Protein AF-0000000083316423 (afdb_homodimer)

Structure (mmCIF, N/CA/C/O backbone):
data_AF-0000000083316423-model_v1
#
loop_
_entity.id
_entity.type
_entity.pdbx_description
1 polymer 'Methyl-accepting chemotaxis protein'
#
loop_
_atom_site.group_PDB
_atom_site.id
_atom_site.type_symbol
_atom_site.label_atom_id
_atom_site.label_alt_id
_atom_site.label_comp_id
_atom_site.label_asym_id
_atom_site.label_entity_id
_atom_site.label_seq_id
_atom_site.pdbx_PDB_ins_code
_atom_site.Cartn_x
_atom_site.Cartn_y
_atom_site.Cartn_z
_atom_site.occupancy
_atom_site.B_iso_or_equiv
_atom_site.auth_seq_id
_atom_site.auth_comp_id
_atom_site.auth_asym_id
_atom_site.auth_atom_id
_atom_site.pdbx_PDB_model_num
ATOM 1 N N . MET A 1 1 ? 21.469 44.406 42.125 1 26.31 1 MET A N 1
ATOM 2 C CA . MET A 1 1 ? 20.078 44 41.906 1 26.31 1 MET A CA 1
ATOM 3 C C . MET A 1 1 ? 19.125 45.094 42.344 1 26.31 1 MET A C 1
ATOM 5 O O . MET A 1 1 ? 18.484 44.969 43.406 1 26.31 1 MET A O 1
ATOM 9 N N . ARG A 1 2 ? 19.672 46.219 42.344 1 39.19 2 ARG A N 1
ATOM 10 C CA . ARG A 1 2 ? 19.219 47.594 42.531 1 39.19 2 ARG A CA 1
ATOM 11 C C . ARG A 1 2 ? 17.906 47.844 41.781 1 39.19 2 ARG A C 1
ATOM 13 O O . ARG A 1 2 ? 17.859 47.781 40.562 1 39.19 2 ARG A O 1
ATOM 20 N N . GLN A 1 3 ? 17 47.219 42.5 1 39.22 3 GLN A N 1
ATOM 21 C CA . GLN A 1 3 ? 15.578 47.125 42.156 1 39.22 3 GLN A CA 1
ATOM 22 C C . GLN A 1 3 ? 15.031 48.469 41.719 1 39.22 3 GLN A C 1
ATOM 24 O O . GLN A 1 3 ? 14.664 49.312 42.531 1 39.22 3 GLN A O 1
ATOM 29 N N . ARG A 1 4 ? 15.57 49.125 40.906 1 45.22 4 ARG A N 1
ATOM 30 C CA . ARG A 1 4 ? 15.273 50.375 40.188 1 45.22 4 ARG A CA 1
ATOM 31 C C . ARG A 1 4 ? 13.82 50.406 39.719 1 45.22 4 ARG A C 1
ATOM 33 O O . ARG A 1 4 ? 13.352 49.469 39.062 1 45.22 4 ARG A O 1
ATOM 40 N N . LEU A 1 5 ? 12.68 50.812 40.594 1 48.25 5 LEU A N 1
ATOM 41 C CA . LEU A 1 5 ? 11.289 51.094 40.281 1 48.25 5 LEU A CA 1
ATOM 42 C C . LEU A 1 5 ? 11.125 51.312 38.781 1 48.25 5 LEU A C 1
ATOM 44 O O . LEU A 1 5 ? 11.375 52.406 38.281 1 48.25 5 LEU A O 1
ATOM 48 N N . ARG A 1 6 ? 11.469 50.406 37.875 1 65.06 6 ARG A N 1
ATOM 49 C CA . ARG A 1 6 ? 11.672 50.375 36.406 1 65.06 6 ARG A CA 1
ATOM 50 C C . ARG A 1 6 ? 10.391 50.719 35.656 1 65.06 6 ARG A C 1
ATOM 52 O O . ARG A 1 6 ? 9.391 50.031 35.75 1 65.06 6 ARG A O 1
ATOM 59 N N . PHE A 1 7 ? 10.062 52.062 35.5 1 79.31 7 PHE A N 1
ATOM 60 C CA . PHE A 1 7 ? 8.984 52.719 34.781 1 79.31 7 PHE A CA 1
ATOM 61 C C . PHE A 1 7 ? 8.359 51.781 33.781 1 79.31 7 PHE A C 1
ATOM 63 O O . PHE A 1 7 ? 7.141 51.781 33.594 1 79.31 7 PHE A O 1
ATOM 70 N N . ASN A 1 8 ? 9.078 50.875 33.438 1 78.62 8 ASN A N 1
ATOM 71 C CA . ASN A 1 8 ? 8.625 50 32.375 1 78.62 8 ASN A CA 1
ATOM 72 C C . ASN A 1 8 ? 7.801 48.844 32.906 1 78.62 8 ASN A C 1
ATOM 74 O O . ASN A 1 8 ? 7.105 48.156 32.156 1 78.62 8 ASN A O 1
ATOM 78 N N . ASN A 1 9 ? 7.746 48.656 34.188 1 81.75 9 ASN A N 1
ATOM 79 C CA . ASN A 1 9 ? 6.969 47.562 34.781 1 81.75 9 ASN A CA 1
ATOM 80 C C . ASN A 1 9 ? 5.637 48.094 35.344 1 81.75 9 ASN A C 1
ATOM 82 O O . ASN A 1 9 ? 4.793 47.281 35.75 1 81.75 9 ASN A O 1
ATOM 86 N N . LEU A 1 10 ? 5.453 49.312 35.188 1 84.44 10 LEU A N 1
ATOM 87 C CA . LEU A 1 10 ? 4.227 49.875 35.75 1 84.44 10 LEU A CA 1
ATOM 88 C C . LEU A 1 10 ? 3.061 49.656 34.781 1 84.44 10 LEU A C 1
ATOM 90 O O . LEU A 1 10 ? 3.24 49.688 33.562 1 84.44 10 LEU A O 1
ATOM 94 N N . PRO A 1 11 ? 1.892 49.469 35.438 1 85.81 11 PRO A N 1
ATOM 95 C CA . PRO A 1 11 ? 0.706 49.281 34.594 1 85.81 11 PRO A CA 1
ATOM 96 C C . PRO A 1 11 ? 0.375 50.562 33.781 1 85.81 11 PRO A C 1
ATOM 98 O O . PRO A 1 11 ? 0.768 51.656 34.156 1 85.81 11 PRO A O 1
ATOM 101 N N . LEU A 1 12 ? -0.228 50.344 32.656 1 85.62 12 LEU A N 1
ATOM 102 C CA . LEU A 1 12 ? -0.574 51.438 31.766 1 85.62 12 LEU A CA 1
ATOM 103 C C . LEU A 1 12 ? -1.44 52.469 32.469 1 85.62 12 LEU A C 1
ATOM 105 O O . LEU A 1 12 ? -1.288 53.656 32.25 1 85.62 12 LEU A O 1
ATOM 109 N N . SER A 1 13 ? -2.266 52 33.406 1 83.44 13 SER A N 1
ATOM 110 C CA . SER A 1 13 ? -3.105 52.906 34.156 1 83.44 13 SER A CA 1
ATOM 111 C C . SER A 1 13 ? -2.262 53.875 34.969 1 83.44 13 SER A C 1
ATOM 113 O O . SER A 1 13 ? -2.57 55.094 35.062 1 83.44 13 SER A O 1
ATOM 115 N N . PHE A 1 14 ? -1.28 53.438 35.531 1 84.69 14 PHE A N 1
ATOM 116 C CA . PHE A 1 14 ? -0.385 54.281 36.344 1 84.69 14 PHE A CA 1
ATOM 117 C C . PHE A 1 14 ? 0.43 55.188 35.438 1 84.69 14 PHE A C 1
ATOM 119 O O . PHE A 1 14 ? 0.653 56.375 35.781 1 84.69 14 PHE A O 1
ATOM 126 N N . LYS A 1 15 ? 0.771 54.719 34.344 1 85.88 15 LYS A N 1
ATOM 127 C CA . LYS A 1 15 ? 1.533 55.531 33.406 1 85.88 15 LYS A CA 1
ATOM 128 C C . LYS A 1 15 ? 0.689 56.688 32.875 1 85.88 15 LYS A C 1
ATOM 130 O O . LYS A 1 15 ? 1.218 57.75 32.562 1 85.88 15 LYS A O 1
ATOM 135 N N . MET A 1 16 ? -0.583 56.5 32.906 1 85.19 16 MET A N 1
ATOM 136 C CA . MET A 1 16 ? -1.474 57.562 32.438 1 85.19 16 MET A CA 1
ATOM 137 C C . MET A 1 16 ? -1.717 58.594 33.531 1 85.19 16 MET A C 1
ATOM 139 O O . MET A 1 16 ? -1.985 59.75 33.25 1 85.19 16 MET A O 1
ATOM 143 N N . PHE A 1 17 ? -1.518 58.156 34.75 1 86.88 17 PHE A N 1
ATOM 144 C CA . PHE A 1 17 ? -1.745 59.031 35.875 1 86.88 17 PHE A CA 1
ATOM 145 C C . PHE A 1 17 ? -0.522 59.906 36.125 1 86.88 17 PHE A C 1
ATOM 147 O O . PHE A 1 17 ? -0.652 61.062 36.594 1 86.88 17 PHE A O 1
ATOM 154 N N . LEU A 1 18 ? 0.59 59.469 35.781 1 85.75 18 LEU A N 1
ATOM 155 C CA . LEU A 1 18 ? 1.848 60.094 36.125 1 85.75 18 LEU A CA 1
ATOM 156 C C . LEU A 1 18 ? 1.942 61.5 35.531 1 85.75 18 LEU A C 1
ATOM 158 O O . LEU A 1 18 ? 2.33 62.469 36.188 1 85.75 18 LEU A O 1
ATOM 162 N N . PRO A 1 19 ? 1.489 61.625 34.281 1 86.5 19 PRO A N 1
ATOM 163 C CA . PRO A 1 19 ? 1.6 62.969 33.719 1 86.5 19 PRO A CA 1
ATOM 164 C C . PRO A 1 19 ? 0.617 63.969 34.312 1 86.5 19 PRO A C 1
ATOM 166 O O . PRO A 1 19 ? 0.777 65.188 34.156 1 86.5 19 PRO A O 1
ATOM 169 N N . LEU A 1 20 ? -0.318 63.5 35.094 1 88.69 20 LEU A N 1
ATOM 170 C CA . LEU A 1 20 ? -1.319 64.375 35.688 1 88.69 20 LEU A CA 1
ATOM 171 C C . LEU A 1 20 ? -0.804 64.938 37 1 88.69 20 LEU A C 1
ATOM 173 O O . LEU A 1 20 ? -1.331 65.938 37.5 1 88.69 20 LEU A O 1
ATOM 177 N N . ALA A 1 21 ? 0.249 64.5 37.562 1 88.31 21 ALA A N 1
ATOM 178 C CA . ALA A 1 21 ? 0.711 64.875 38.875 1 88.31 21 ALA A CA 1
ATOM 179 C C . ALA A 1 21 ? 1.318 66.312 38.875 1 88.31 21 ALA A C 1
ATOM 181 O O . ALA A 1 21 ? 0.941 67.125 39.688 1 88.31 21 ALA A O 1
ATOM 182 N N . PRO A 1 22 ? 2.105 66.562 37.875 1 89.12 22 PRO A N 1
ATOM 183 C CA . PRO A 1 22 ? 2.746 67.875 37.938 1 89.12 22 PRO A CA 1
ATOM 184 C C . PRO A 1 22 ? 1.751 69 37.781 1 89.12 22 PRO A C 1
ATOM 186 O O . PRO A 1 22 ? 1.77 70 38.562 1 89.12 22 PRO A O 1
ATOM 189 N N . PRO A 1 23 ? 0.891 68.938 36.812 1 90.31 23 PRO A N 1
ATOM 190 C CA . PRO A 1 23 ? -0.039 70.062 36.719 1 90.31 23 PRO A CA 1
ATOM 191 C C . PRO A 1 23 ? -0.991 70.188 37.906 1 90.31 23 PRO A C 1
ATOM 193 O O . PRO A 1 23 ? -1.361 71.25 38.312 1 90.31 23 PRO A O 1
ATOM 196 N N . LEU A 1 24 ? -1.324 69.188 38.531 1 91.12 24 LEU A N 1
ATOM 197 C CA . LEU A 1 24 ? -2.193 69.188 39.688 1 91.12 24 LEU A CA 1
ATOM 198 C C . LEU A 1 24 ? -1.467 69.812 40.906 1 91.12 24 LEU A C 1
ATOM 200 O O . LEU A 1 24 ? -2.027 70.625 41.625 1 91.12 24 LEU A O 1
ATOM 204 N N . LEU A 1 25 ? -0.259 69.438 41.062 1 90.62 25 LEU A N 1
ATOM 205 C CA . LEU A 1 25 ? 0.551 70.062 42.125 1 90.62 25 LEU A CA 1
ATOM 206 C C . LEU A 1 25 ? 0.809 71.5 41.875 1 90.62 25 LEU A C 1
ATOM 208 O O . LEU A 1 25 ? 0.812 72.312 42.812 1 90.62 25 LEU A O 1
ATOM 212 N N . GLY A 1 26 ? 1.006 71.75 40.594 1 89.88 26 GLY A N 1
ATOM 213 C CA . GLY A 1 26 ? 1.182 73.188 40.219 1 89.88 26 GLY A CA 1
ATOM 214 C C . GLY A 1 26 ? -0.03 74 40.531 1 89.88 26 GLY A C 1
ATOM 215 O O . GLY A 1 26 ? 0.107 75.125 41.031 1 89.88 26 GLY A O 1
ATOM 216 N N . LEU A 1 27 ? -1.177 73.438 40.344 1 91.06 27 LEU A N 1
ATOM 217 C CA . LEU A 1 27 ? -2.424 74.125 40.656 1 91.06 27 LEU A CA 1
ATOM 218 C C . LEU A 1 27 ? -2.52 74.438 42.125 1 91.06 27 LEU A C 1
ATOM 220 O O . LEU A 1 27 ? -2.834 75.562 42.531 1 91.06 27 LEU A O 1
ATOM 224 N N . ILE A 1 28 ? -2.182 73.562 43 1 90.88 28 ILE A N 1
ATOM 225 C CA . ILE A 1 28 ? -2.271 73.688 44.438 1 90.88 28 ILE A CA 1
ATOM 226 C C . ILE A 1 28 ? -1.238 74.75 44.906 1 90.88 28 ILE A C 1
ATOM 228 O O . ILE A 1 28 ? -1.559 75.625 45.688 1 90.88 28 ILE A O 1
ATOM 232 N N . LEU A 1 29 ? -0.061 74.688 44.375 1 90.81 29 LEU A N 1
ATOM 233 C CA . LEU A 1 29 ? 1.022 75.562 44.781 1 90.81 29 LEU A CA 1
ATOM 234 C C . LEU A 1 29 ? 0.728 77 44.344 1 90.81 29 LEU A C 1
ATOM 236 O O . LEU A 1 29 ? 0.937 77.938 45.125 1 90.81 29 LEU A O 1
ATOM 240 N N . LEU A 1 30 ? 0.255 77.062 43.156 1 90.69 30 LEU A N 1
ATOM 241 C CA . LEU A 1 30 ? -0.041 78.375 42.625 1 90.69 30 LEU A CA 1
ATOM 242 C C . LEU A 1 30 ? -1.168 79.062 43.406 1 90.69 30 LEU A C 1
ATOM 244 O O . LEU A 1 30 ? -1.118 80.25 43.688 1 90.69 30 LEU A O 1
ATOM 248 N N . ALA A 1 31 ? -2.141 78.25 43.781 1 88 31 ALA A N 1
ATOM 249 C CA . ALA A 1 31 ? -3.256 78.75 44.562 1 88 31 ALA A CA 1
ATOM 250 C C . ALA A 1 31 ? -2.791 79.188 45.969 1 88 31 ALA A C 1
ATOM 252 O O . ALA A 1 31 ? -3.104 80.312 46.406 1 88 31 ALA A O 1
ATOM 253 N N . ALA A 1 32 ? -1.986 78.438 46.594 1 88.94 32 ALA A N 1
ATOM 254 C CA . ALA A 1 32 ? -1.484 78.688 47.938 1 88.94 32 ALA A CA 1
ATOM 255 C C . ALA A 1 32 ? -0.586 79.938 47.906 1 88.94 32 ALA A C 1
ATOM 257 O O . ALA A 1 32 ? -0.7 80.812 48.781 1 88.94 32 ALA A O 1
ATOM 258 N N . LEU A 1 33 ? 0.207 80 46.938 1 88.81 33 LEU A N 1
ATOM 259 C CA . LEU A 1 33 ? 1.118 81.125 46.812 1 88.81 33 LEU A CA 1
ATOM 260 C C . LEU A 1 33 ? 0.35 82.438 46.562 1 88.81 33 LEU A C 1
ATOM 262 O O . LEU A 1 33 ? 0.651 83.5 47.125 1 88.81 33 LEU A O 1
ATOM 266 N N . SER A 1 34 ? -0.677 82.312 45.719 1 87.44 34 SER A N 1
ATOM 267 C CA . SER A 1 34 ? -1.482 83.5 45.375 1 87.44 34 SER A CA 1
ATOM 268 C C . SER A 1 34 ? -2.211 84 46.594 1 87.44 34 SER A C 1
ATOM 270 O O . SER A 1 34 ? -2.201 85.25 46.844 1 87.44 34 SER A O 1
ATOM 272 N N . VAL A 1 35 ? -2.697 83.125 47.375 1 85.19 35 VAL A N 1
ATOM 273 C CA . VAL A 1 35 ? -3.436 83.562 48.562 1 85.19 35 VAL A CA 1
ATOM 274 C C . VAL A 1 35 ? -2.477 84.188 49.594 1 85.19 35 VAL A C 1
ATOM 276 O O . VAL A 1 35 ? -2.777 85.25 50.156 1 85.19 35 VAL A O 1
ATOM 279 N N . SER A 1 36 ? -1.309 83.688 49.75 1 87.44 36 SER A N 1
ATOM 280 C CA . SER A 1 36 ? -0.325 84.188 50.719 1 87.44 36 SER A CA 1
ATOM 281 C C . SER A 1 36 ? 0.207 85.5 50.312 1 87.44 36 SER A C 1
ATOM 283 O O . SER A 1 36 ? 0.296 86.438 51.125 1 87.44 36 SER A O 1
ATOM 285 N N . LEU A 1 37 ? 0.409 85.688 49.094 1 83 37 LEU A N 1
ATOM 286 C CA . LEU A 1 37 ? 1.002 86.938 48.594 1 83 37 LEU A CA 1
ATOM 287 C C . LEU A 1 37 ? -0.01 88.125 48.656 1 83 37 LEU A C 1
ATOM 289 O O . LEU A 1 37 ? 0.34 89.25 49 1 83 37 LEU A O 1
ATOM 293 N N . VAL A 1 38 ? -1.26 87.75 48.438 1 79.94 38 VAL A N 1
ATOM 294 C CA . VAL A 1 38 ? -2.318 88.75 48.469 1 79.94 38 VAL A CA 1
ATOM 295 C C . VAL A 1 38 ? -2.533 89.25 49.906 1 79.94 38 VAL A C 1
ATOM 297 O O . VAL A 1 38 ? -2.67 90.438 50.156 1 79.94 38 VAL A O 1
ATOM 300 N N . SER A 1 39 ? -2.471 88.375 50.875 1 83.06 39 SER A N 1
ATOM 301 C CA . SER A 1 39 ? -2.662 88.688 52.281 1 83.06 39 SER A CA 1
ATOM 302 C C . SER A 1 39 ? -1.519 89.562 52.812 1 83.06 39 SER A C 1
ATOM 304 O O . SER A 1 39 ? -1.748 90.562 53.5 1 83.06 39 SER A O 1
ATOM 306 N N . GLN A 1 40 ? -0.396 89.312 52.344 1 83.56 40 GLN A N 1
ATOM 307 C CA . GLN A 1 40 ? 0.769 90.062 52.812 1 83.56 40 GLN A CA 1
ATOM 308 C C . GLN A 1 40 ? 0.746 91.5 52.25 1 83.56 40 GLN A C 1
ATOM 310 O O . GLN A 1 40 ? 1.062 92.438 52.969 1 83.56 40 GLN A O 1
ATOM 315 N N . LEU A 1 41 ? 0.312 91.562 51.062 1 80.88 41 LEU A N 1
ATOM 316 C CA . LEU A 1 41 ? 0.254 92.875 50.406 1 80.88 41 LEU A CA 1
ATOM 317 C C . LEU A 1 41 ? -0.796 93.75 51.094 1 80.88 41 LEU A C 1
ATOM 319 O O . LEU A 1 41 ? -0.52 94.938 51.438 1 80.88 41 LEU A O 1
ATOM 323 N N . SER A 1 42 ? -1.921 93.25 51.438 1 81.88 42 SER A N 1
ATOM 324 C CA . SER A 1 42 ? -3.02 94 52.031 1 81.88 42 SER A CA 1
ATOM 325 C C . SER A 1 42 ? -2.689 94.375 53.469 1 81.88 42 SER A C 1
ATOM 327 O O . SER A 1 42 ? -2.854 95.562 53.844 1 81.88 42 SER A O 1
ATOM 329 N N . ASP A 1 43 ? -2.113 93.562 54.188 1 83.69 43 ASP A N 1
ATOM 330 C CA . ASP A 1 43 ? -1.789 93.812 55.594 1 83.69 43 ASP A CA 1
ATOM 331 C C . ASP A 1 43 ? -0.696 94.875 55.719 1 83.69 43 ASP A C 1
ATOM 333 O O . ASP A 1 43 ? -0.773 95.75 56.562 1 83.69 43 ASP A O 1
ATOM 337 N N . ARG A 1 44 ? 0.175 94.875 54.844 1 81.19 44 ARG A N 1
ATOM 338 C CA . ARG A 1 44 ? 1.28 95.812 54.875 1 81.19 44 ARG A CA 1
ATOM 339 C C . ARG A 1 44 ? 0.793 97.25 54.594 1 81.19 44 ARG A C 1
ATOM 341 O O . ARG A 1 44 ? 1.199 98.188 55.25 1 81.19 44 ARG A O 1
ATOM 348 N N . LEU A 1 45 ? -0.132 97.375 53.688 1 83.56 45 LEU A N 1
ATOM 349 C CA . LEU A 1 45 ? -0.637 98.688 53.281 1 83.56 45 LEU A CA 1
ATOM 350 C C . LEU A 1 45 ? -1.486 99.25 54.406 1 83.56 45 LEU A C 1
ATOM 352 O O . LEU A 1 45 ? -1.303 100.438 54.781 1 83.56 45 LEU A O 1
ATOM 356 N N . ILE A 1 46 ? -2.248 98.5 55.062 1 83.62 46 ILE A N 1
ATOM 357 C CA . ILE A 1 46 ? -3.154 99 56.125 1 83.62 46 ILE A CA 1
ATOM 358 C C . ILE A 1 46 ? -2.363 99.312 57.375 1 83.62 46 ILE A C 1
ATOM 360 O O . ILE A 1 46 ? -2.566 100.375 57.969 1 83.62 46 ILE A O 1
ATOM 364 N N . GLU A 1 47 ? -1.458 98.562 57.656 1 87.06 47 GLU A N 1
ATOM 365 C CA . GLU A 1 47 ? -0.709 98.75 58.906 1 87.06 47 GLU A CA 1
ATOM 366 C C . GLU A 1 47 ? 0.25 99.938 58.812 1 87.06 47 GLU A C 1
ATOM 368 O O . GLU A 1 47 ? 0.243 100.812 59.656 1 87.06 47 GLU A O 1
ATOM 373 N N . ARG A 1 48 ? 0.943 100.188 57.812 1 86.19 48 ARG A N 1
ATOM 374 C CA . ARG A 1 48 ? 2.004 101.188 57.719 1 86.19 48 ARG A CA 1
ATOM 375 C C . ARG A 1 48 ? 1.467 102.5 57.219 1 86.19 48 ARG A C 1
ATOM 377 O O . ARG A 1 48 ? 1.781 103.562 57.75 1 86.19 48 ARG A O 1
ATOM 384 N N . LEU A 1 49 ? 0.602 102.312 56.25 1 85.12 49 LEU A N 1
ATOM 385 C CA . LEU A 1 49 ? 0.127 103.5 55.625 1 85.12 49 LEU A CA 1
ATOM 386 C C . LEU A 1 49 ? -0.951 104.188 56.469 1 85.12 49 LEU A C 1
ATOM 388 O O . LEU A 1 49 ? -0.916 105.375 56.688 1 85.12 49 LEU A O 1
ATOM 392 N N . TYR A 1 50 ? -1.821 103.438 57 1 85.44 50 TYR A N 1
ATOM 393 C CA . TYR A 1 50 ? -2.947 104 57.719 1 85.44 50 TYR A CA 1
ATOM 394 C C . TYR A 1 50 ? -2.67 104.062 59.219 1 85.44 50 TYR A C 1
ATOM 396 O O . TYR A 1 50 ? -2.623 105.188 59.812 1 85.44 50 TYR A O 1
ATOM 404 N N . ASN A 1 51 ? -2.369 102.938 59.844 1 86.5 51 ASN A N 1
ATOM 405 C CA . ASN A 1 51 ? -2.268 102.875 61.312 1 86.5 51 ASN A CA 1
ATOM 406 C C . ASN A 1 51 ? -1.034 103.625 61.812 1 86.5 51 ASN A C 1
ATOM 408 O O . ASN A 1 51 ? -1.072 104.25 62.875 1 86.5 51 ASN A O 1
ATOM 412 N N . GLU A 1 52 ? -0.036 103.688 61 1 90.38 52 GLU A N 1
ATOM 413 C CA . GLU A 1 52 ? 1.201 104.312 61.469 1 90.38 52 GLU A CA 1
ATOM 414 C C . GLU A 1 52 ? 1.324 105.75 60.938 1 90.38 52 GLU A C 1
ATOM 416 O O . GLU A 1 52 ? 1.252 106.688 61.719 1 90.38 52 GLU A O 1
ATOM 421 N N . ALA A 1 53 ? 1.279 105.875 59.625 1 89.06 53 ALA A N 1
ATOM 422 C CA . ALA A 1 53 ? 1.56 107.188 59.062 1 89.06 53 ALA A CA 1
ATOM 423 C C . ALA A 1 53 ? 0.356 108.125 59.188 1 89.06 53 ALA A C 1
ATOM 425 O O . ALA A 1 53 ? 0.444 109.188 59.812 1 89.06 53 ALA A O 1
ATOM 426 N N . HIS A 1 54 ? -0.722 107.625 58.781 1 86.88 54 HIS A N 1
ATOM 427 C CA . HIS A 1 54 ? -1.901 108.5 58.719 1 86.88 54 HIS A CA 1
ATOM 428 C C . HIS A 1 54 ? -2.361 108.875 60.125 1 86.88 54 HIS A C 1
ATOM 430 O O . HIS A 1 54 ? -2.607 110.062 60.406 1 86.88 54 HIS A O 1
ATOM 436 N N . GLN A 1 55 ? -2.393 108 61.062 1 89.25 55 GLN A N 1
ATOM 437 C CA . GLN A 1 55 ? -2.875 108.312 62.406 1 89.25 55 GLN A CA 1
ATOM 438 C C . GLN A 1 55 ? -1.923 109.25 63.156 1 89.25 55 GLN A C 1
ATOM 440 O O . GLN A 1 55 ? -2.361 110.125 63.844 1 89.25 55 GLN A O 1
ATOM 445 N N . SER A 1 56 ? -0.668 109.125 62.969 1 92.06 56 SER A N 1
ATOM 446 C CA . SER A 1 56 ? 0.319 110 63.625 1 92.06 56 SER A CA 1
ATOM 447 C C . SER A 1 56 ? 0.232 111.438 63.094 1 92.06 56 SER A C 1
ATOM 449 O O . SER A 1 56 ? 0.253 112.375 63.906 1 92.06 56 SER A O 1
ATOM 451 N N . ILE A 1 57 ? 0.07 111.5 61.844 1 90.12 57 ILE A N 1
ATOM 452 C CA . ILE A 1 57 ? -0.046 112.812 61.219 1 90.12 57 ILE A CA 1
ATOM 453 C C . ILE A 1 57 ? -1.308 113.562 61.719 1 90.12 57 ILE A C 1
ATOM 455 O O . ILE A 1 57 ? -1.279 114.75 62.031 1 90.12 57 ILE A O 1
ATOM 459 N N . ASN A 1 58 ? -2.334 112.75 61.812 1 89 58 ASN A N 1
ATOM 460 C CA . ASN A 1 58 ? -3.598 113.312 62.344 1 89 58 ASN A CA 1
ATOM 461 C C . ASN A 1 58 ? -3.455 113.812 63.75 1 89 58 ASN A C 1
ATOM 463 O O . ASN A 1 58 ? -3.932 114.938 64.062 1 89 58 ASN A O 1
ATOM 467 N N . TRP A 1 59 ? -2.762 113.25 64.625 1 91.38 59 TRP A N 1
ATOM 468 C CA . TRP A 1 59 ? -2.549 113.625 66 1 91.38 59 TRP A CA 1
ATOM 469 C C . TRP A 1 59 ? -1.684 114.938 66.062 1 91.38 59 TRP A C 1
ATOM 471 O O . TRP A 1 59 ? -1.979 115.812 66.812 1 91.38 59 TRP A O 1
ATOM 481 N N . LEU A 1 60 ? -0.733 115 65.25 1 93.25 60 LEU A N 1
ATOM 482 C CA . LEU A 1 60 ? 0.212 116.062 65.25 1 93.25 60 LEU A CA 1
ATOM 483 C C . LEU A 1 60 ? -0.445 117.375 64.75 1 93.25 60 LEU A C 1
ATOM 485 O O . LEU A 1 60 ? -0.257 118.438 65.375 1 93.25 60 LEU A O 1
ATOM 489 N N . LEU A 1 61 ? -1.221 117.25 63.781 1 90.5 61 LEU A N 1
ATOM 490 C CA . LEU A 1 61 ? -1.875 118.375 63.219 1 90.5 61 LEU A CA 1
ATOM 491 C C . LEU A 1 61 ? -2.945 118.938 64.125 1 90.5 61 LEU A C 1
ATOM 493 O O . LEU A 1 61 ? -3.111 120.125 64.312 1 90.5 61 LEU A O 1
ATOM 497 N N . ASN A 1 62 ? -3.588 118.062 64.812 1 89.94 62 ASN A N 1
ATOM 498 C CA . ASN A 1 62 ? -4.543 118.438 65.812 1 89.94 62 ASN A CA 1
ATOM 499 C C . ASN A 1 62 ? -3.844 119.125 67 1 89.94 62 ASN A C 1
ATOM 501 O O . ASN A 1 62 ? -4.355 120.062 67.562 1 89.94 62 ASN A O 1
ATOM 505 N N . ALA A 1 63 ? -2.742 118.562 67.312 1 92.94 63 ALA A N 1
ATOM 506 C CA . ALA A 1 63 ? -1.947 119.188 68.375 1 92.94 63 ALA A CA 1
ATOM 507 C C . ALA A 1 63 ? -1.51 120.562 68.062 1 92.94 63 ALA A C 1
ATOM 509 O O . ALA A 1 63 ? -1.555 121.5 68.875 1 92.94 63 ALA A O 1
ATOM 510 N N . ASP A 1 64 ? -1.088 120.75 66.875 1 91.31 64 ASP A N 1
ATOM 511 C CA . ASP A 1 64 ? -0.662 122.062 66.375 1 91.31 64 ASP A CA 1
ATOM 512 C C . ASP A 1 64 ? -1.805 123.062 66.438 1 91.31 64 ASP A C 1
ATOM 514 O O . ASP A 1 64 ? -1.604 124.188 66.875 1 91.31 64 ASP A O 1
ATOM 518 N N . ARG A 1 65 ? -2.93 122.625 66.062 1 88 65 ARG A N 1
ATOM 519 C CA . ARG A 1 65 ? -4.129 123.438 66.125 1 88 65 ARG A CA 1
ATOM 520 C C . ARG A 1 65 ? -4.426 123.812 67.562 1 88 65 ARG A C 1
ATOM 522 O O . ARG A 1 65 ? -4.652 125 67.875 1 88 65 ARG A O 1
ATOM 529 N N . ASP A 1 66 ? -4.406 122.875 68.438 1 90.44 66 ASP A N 1
ATOM 530 C CA . ASP A 1 66 ? -4.652 123.125 69.875 1 90.44 66 ASP A CA 1
ATOM 531 C C . ASP A 1 66 ? -3.619 124.062 70.438 1 90.44 66 ASP A C 1
ATOM 533 O O . ASP A 1 66 ? -3.938 124.875 71.375 1 90.44 66 ASP A O 1
ATOM 537 N N . PHE A 1 67 ? -2.459 124 70 1 92.25 67 PHE A N 1
ATOM 538 C CA . PHE A 1 67 ? -1.369 124.812 70.5 1 92.25 67 PHE A CA 1
ATOM 539 C C . PHE A 1 67 ? -1.647 126.312 70.125 1 92.25 67 PHE A C 1
ATOM 541 O O . PHE A 1 67 ? -1.462 127.188 71 1 92.25 67 PHE A O 1
ATOM 548 N N . TYR A 1 68 ? -2.115 126.562 69.062 1 88.94 68 TYR A N 1
ATOM 549 C CA . TYR A 1 68 ? -2.484 127.938 68.688 1 88.94 68 TYR A CA 1
ATOM 550 C C . TYR A 1 68 ? -3.666 128.5 69.5 1 88.94 68 TYR A C 1
ATOM 552 O O . TYR A 1 68 ? -3.732 129.625 69.875 1 88.94 68 TYR A O 1
ATOM 560 N N . GLN A 1 69 ? -4.527 127.5 69.812 1 85.81 69 GLN A N 1
ATOM 561 C CA . GLN A 1 69 ? -5.648 127.812 70.625 1 85.81 69 GLN A CA 1
ATOM 562 C C . GLN A 1 69 ? -5.16 128.25 72.062 1 85.81 69 GLN A C 1
ATOM 564 O O . GLN A 1 69 ? -5.652 129.25 72.625 1 85.81 69 GLN A O 1
ATOM 569 N N . ALA A 1 70 ? -4.285 127.5 72.5 1 90.19 70 ALA A N 1
ATOM 570 C CA . ALA A 1 70 ? -3.699 127.812 73.75 1 90.19 70 ALA A CA 1
ATOM 571 C C . ALA A 1 70 ? -2.977 129.125 73.75 1 90.19 70 ALA A C 1
ATOM 573 O O . ALA A 1 70 ? -3.053 130 74.688 1 90.19 70 ALA A O 1
ATOM 574 N N . LEU A 1 71 ? -2.297 129.375 72.688 1 88.75 71 LEU A N 1
ATOM 575 C CA . LEU A 1 71 ? -1.597 130.75 72.562 1 88.75 71 LEU A CA 1
ATOM 576 C C . LEU A 1 71 ? -2.578 131.875 72.562 1 88.75 71 LEU A C 1
ATOM 578 O O . LEU A 1 71 ? -2.33 132.875 73.188 1 88.75 71 LEU A O 1
ATOM 582 N N . THR A 1 72 ? -3.643 131.75 71.812 1 82.69 72 THR A N 1
ATOM 583 C CA . THR A 1 72 ? -4.672 132.75 71.75 1 82.69 72 THR A CA 1
ATOM 584 C C . THR A 1 72 ? -5.246 133 73.125 1 82.69 72 THR A C 1
ATOM 586 O O . THR A 1 72 ? -5.441 134.125 73.562 1 82.69 72 THR A O 1
ATOM 589 N N . ASP A 1 73 ? -5.461 132 73.875 1 82.81 73 ASP A N 1
ATOM 590 C CA . ASP A 1 73 ? -5.941 132.125 75.25 1 82.81 73 ASP A CA 1
ATOM 591 C C . ASP A 1 73 ? -4.914 132.875 76.125 1 82.81 73 ASP A C 1
ATOM 593 O O . ASP A 1 73 ? -5.27 133.75 76.938 1 82.81 73 ASP A O 1
ATOM 597 N N . GLN A 1 74 ? -3.717 132.5 76 1 87.06 74 GLN A N 1
ATOM 598 C CA . GLN A 1 74 ? -2.633 133.125 76.75 1 87.06 74 GLN A CA 1
ATOM 599 C C . GLN A 1 74 ? -2.52 134.625 76.5 1 87.06 74 GLN A C 1
ATOM 601 O O . GLN A 1 74 ? -2.336 135.375 77.438 1 87.06 74 GLN A O 1
ATOM 606 N N . GLN A 1 75 ? -2.623 135 75.375 1 82.12 75 GLN A N 1
ATOM 607 C CA . GLN A 1 75 ? -2.494 136.375 74.938 1 82.12 75 GLN A CA 1
ATOM 608 C C . GLN A 1 75 ? -3.666 137.25 75.5 1 82.12 75 GLN A C 1
ATOM 610 O O . GLN A 1 75 ? -3.535 138.5 75.75 1 82.12 75 GLN A O 1
ATOM 615 N N . ASN A 1 76 ? -4.766 136.625 75.688 1 80.56 76 ASN A N 1
ATOM 616 C CA . ASN A 1 76 ? -5.961 137.375 76.188 1 80.56 76 ASN A CA 1
ATOM 617 C C . ASN A 1 76 ? -6.062 137.25 77.688 1 80.56 76 ASN A C 1
ATOM 619 O O . ASN A 1 76 ? -7.008 137.875 78.25 1 80.56 76 ASN A O 1
ATOM 623 N N . LEU A 1 77 ? -5.086 136.75 78.312 1 81.5 77 LEU A N 1
ATOM 624 C CA . LEU A 1 77 ? -5.059 136.625 79.75 1 81.5 77 LEU A CA 1
ATOM 625 C C . LEU A 1 77 ? -4.73 138 80.375 1 81.5 77 LEU A C 1
ATOM 627 O O . LEU A 1 77 ? -5.27 138.375 81.375 1 81.5 77 LEU A O 1
ATOM 631 N N . ASP A 1 78 ? -3.898 138.875 79.562 1 73.12 78 ASP A N 1
ATOM 632 C CA . ASP A 1 78 ? -3.453 140.25 80 1 73.12 78 ASP A CA 1
ATOM 633 C C . ASP A 1 78 ? -4.555 141.25 79.812 1 73.12 78 ASP A C 1
ATOM 635 O O . ASP A 1 78 ? -4.973 141.5 78.688 1 73.12 78 ASP A O 1
ATOM 639 N N . GLY A 1 79 ? -5.508 141.375 80.688 1 73 79 GLY A N 1
ATOM 640 C CA . GLY A 1 79 ? -6.559 142.375 80.625 1 73 79 GLY A CA 1
ATOM 641 C C . GLY A 1 79 ? -7.906 141.875 81.125 1 73 79 GLY A C 1
ATOM 642 O O . GLY A 1 79 ? -8.867 142.625 81.188 1 73 79 GLY A O 1
ATOM 643 N N . ALA A 1 80 ? -7.918 140.5 81.188 1 78.44 80 ALA A N 1
ATOM 644 C CA . ALA A 1 80 ? -9.18 139.875 81.625 1 78.44 80 ALA A CA 1
ATOM 645 C C . ALA A 1 80 ? -9.32 139.875 83.188 1 78.44 80 ALA A C 1
ATOM 647 O O . ALA A 1 80 ? -8.328 139.875 83.875 1 78.44 80 ALA A O 1
ATOM 648 N N . THR A 1 81 ? -10.406 140.375 83.625 1 81.56 81 THR A N 1
ATOM 649 C CA . THR A 1 81 ? -10.633 140.5 85.062 1 81.56 81 THR A CA 1
ATOM 650 C C . THR A 1 81 ? -11.844 139.625 85.438 1 81.56 81 THR A C 1
ATOM 652 O O . THR A 1 81 ? -12.656 139.25 84.625 1 81.56 81 THR A O 1
ATOM 655 N N . GLY A 1 82 ? -11.984 139.25 86.625 1 86.12 82 GLY A N 1
ATOM 656 C CA . GLY A 1 82 ? -13.117 138.5 87.25 1 86.12 82 GLY A CA 1
ATOM 657 C C . GLY A 1 82 ? -13.336 137.125 86.625 1 86.12 82 GLY A C 1
ATOM 658 O O . GLY A 1 82 ? -12.406 136.375 86.562 1 86.12 82 GLY A O 1
ATOM 659 N N . GLN A 1 83 ? -14.461 137 86.188 1 82.38 83 GLN A N 1
ATOM 660 C CA . GLN A 1 83 ? -14.883 135.625 85.688 1 82.38 83 GLN A CA 1
ATOM 661 C C . GLN A 1 83 ? -14.281 135.375 84.312 1 82.38 83 GLN A C 1
ATOM 663 O O . GLN A 1 83 ? -13.969 134.25 84 1 82.38 83 GLN A O 1
ATOM 668 N N . ALA A 1 84 ? -14.047 136.25 83.688 1 82.62 84 ALA A N 1
ATOM 669 C CA . ALA A 1 84 ? -13.453 136.125 82.375 1 82.62 84 ALA A CA 1
ATOM 670 C C . ALA A 1 84 ? -12.008 135.625 82.438 1 82.62 84 ALA A C 1
ATOM 672 O O . ALA A 1 84 ? -11.57 134.75 81.625 1 82.62 84 ALA A O 1
ATOM 673 N N . LEU A 1 85 ? -11.352 136 83.438 1 83.69 85 LEU A N 1
ATOM 674 C CA . LEU A 1 85 ? -9.969 135.5 83.688 1 83.69 85 LEU A CA 1
ATOM 675 C C . LEU A 1 85 ? -9.906 134.125 84.062 1 83.69 85 LEU A C 1
ATOM 677 O O . LEU A 1 85 ? -9.047 133.375 83.562 1 83.69 85 LEU A O 1
ATOM 681 N N . THR A 1 86 ? -10.875 133.75 84.812 1 89 86 THR A N 1
ATOM 682 C CA . THR A 1 86 ? -10.93 132.25 85.312 1 89 86 THR A CA 1
ATOM 683 C C . THR A 1 86 ? -11.266 131.375 84.125 1 89 86 THR A C 1
ATOM 685 O O . THR A 1 86 ? -10.672 130.25 84 1 89 86 THR A O 1
ATOM 688 N N . ASP A 1 87 ? -12.07 131.75 83.25 1 87.19 87 ASP A N 1
ATOM 689 C CA . ASP A 1 87 ? -12.477 131 82.125 1 87.19 87 ASP A CA 1
ATOM 690 C C . ASP A 1 87 ? -11.352 130.875 81.062 1 87.19 87 ASP A C 1
ATOM 692 O O . ASP A 1 87 ? -11.117 129.875 80.5 1 87.19 87 ASP A O 1
ATOM 696 N N . LEU A 1 88 ? -10.711 131.875 80.875 1 86.12 88 LEU A N 1
ATOM 697 C CA . LEU A 1 88 ? -9.609 132 79.875 1 86.12 88 LEU A CA 1
ATOM 698 C C . LEU A 1 88 ? -8.438 131.125 80.375 1 86.12 88 LEU A C 1
ATOM 700 O O . LEU A 1 88 ? -7.762 130.5 79.625 1 86.12 88 LEU A O 1
ATOM 704 N N . ARG A 1 89 ? -8.211 131.25 81.75 1 88.44 89 ARG A N 1
ATOM 705 C CA . ARG A 1 89 ? -7.156 130.375 82.375 1 88.44 89 ARG A CA 1
ATOM 706 C C . ARG A 1 89 ? -7.496 128.875 82.25 1 88.44 89 ARG A C 1
ATOM 708 O O . ARG A 1 89 ? -6.621 128.125 82 1 88.44 89 ARG A O 1
ATOM 715 N N . ALA A 1 90 ? -8.711 128.625 82.375 1 90.69 90 ALA A N 1
ATOM 716 C CA . ALA A 1 90 ? -9.156 127.25 82.25 1 90.69 90 ALA A CA 1
ATOM 717 C C . ALA A 1 90 ? -9.023 126.75 80.812 1 90.69 90 ALA A C 1
ATOM 719 O O . ALA A 1 90 ? -8.594 125.625 80.562 1 90.69 90 ALA A O 1
ATOM 720 N N . ASP A 1 91 ? -9.352 127.562 79.938 1 88.12 91 ASP A N 1
ATOM 721 C CA . ASP A 1 91 ? -9.25 127.25 78.5 1 88.12 91 ASP A CA 1
ATOM 722 C C . ASP A 1 91 ? -7.793 127.062 78.062 1 88.12 91 ASP A C 1
ATOM 724 O O . ASP A 1 91 ? -7.469 126.188 77.312 1 88.12 91 ASP A O 1
ATOM 728 N N . PHE A 1 92 ? -6.949 127.938 78.562 1 89.06 92 PHE A N 1
ATOM 729 C CA . PHE A 1 92 ? -5.523 127.812 78.25 1 89.06 92 PHE A CA 1
ATOM 730 C C . PHE A 1 92 ? -4.961 126.5 78.75 1 89.06 92 PHE A C 1
ATOM 732 O O . PHE A 1 92 ? -4.281 125.812 78 1 89.06 92 PHE A O 1
ATOM 739 N N . ASP A 1 93 ? -5.324 126.188 80.062 1 91.19 93 ASP A N 1
ATOM 740 C CA . ASP A 1 93 ? -4.824 124.938 80.625 1 91.19 93 ASP A CA 1
ATOM 741 C C . ASP A 1 93 ? -5.324 123.688 79.875 1 91.19 93 ASP A C 1
ATOM 743 O O . ASP A 1 93 ? -4.574 122.75 79.625 1 91.19 93 ASP A O 1
ATOM 747 N N . GLU A 1 94 ? -6.441 123.812 79.438 1 92.44 94 GLU A N 1
ATOM 748 C CA . GLU A 1 94 ? -7.031 122.688 78.688 1 92.44 94 GLU A CA 1
ATOM 749 C C . GLU A 1 94 ? -6.391 122.5 77.312 1 92.44 94 GLU A C 1
ATOM 751 O O . GLU A 1 94 ? -6.023 121.375 76.938 1 92.44 94 GLU A O 1
ATOM 756 N N . ASN A 1 95 ? -6.277 123.5 76.625 1 90.88 95 ASN A N 1
ATOM 757 C CA . ASN A 1 95 ? -5.699 123.5 75.312 1 90.88 95 ASN A CA 1
ATOM 758 C C . ASN A 1 95 ? -4.215 123.125 75.312 1 90.88 95 ASN A C 1
ATOM 760 O O . ASN A 1 95 ? -3.711 122.438 74.438 1 90.88 95 ASN A O 1
ATOM 764 N N . ALA A 1 96 ? -3.582 123.688 76.312 1 93.19 96 ALA A N 1
ATOM 765 C CA . ALA A 1 96 ? -2.178 123.312 76.438 1 93.19 96 ALA A CA 1
ATOM 766 C C . ALA A 1 96 ? -2.027 121.812 76.812 1 93.19 96 ALA A C 1
ATOM 768 O O . ALA A 1 96 ? -1.147 121.125 76.25 1 93.19 96 ALA A O 1
ATOM 769 N N . ALA A 1 97 ? -2.91 121.375 77.562 1 94 97 ALA A N 1
ATOM 770 C CA . ALA A 1 97 ? -2.883 119.938 77.938 1 94 97 ALA A CA 1
ATOM 771 C C . ALA A 1 97 ? -3.209 119.062 76.688 1 94 97 ALA A C 1
ATOM 773 O O . ALA A 1 97 ? -2.586 118 76.5 1 94 97 ALA A O 1
ATOM 774 N N . GLN A 1 98 ? -4.07 119.438 75.938 1 93.44 98 GLN A N 1
ATOM 775 C CA . GLN A 1 98 ? -4.461 118.688 74.75 1 93.44 98 GLN A CA 1
ATOM 776 C C . GLN A 1 98 ? -3.33 118.688 73.75 1 93.44 98 GLN A C 1
ATOM 778 O O . GLN A 1 98 ? -3.125 117.688 73.062 1 93.44 98 GLN A O 1
ATOM 783 N N . THR A 1 99 ? -2.709 119.75 73.562 1 95.25 99 THR A N 1
ATOM 784 C CA . THR A 1 99 ? -1.562 119.812 72.688 1 95.25 99 THR A CA 1
ATOM 785 C C . THR A 1 99 ? -0.502 118.812 73.062 1 95.25 99 THR A C 1
ATOM 787 O O . THR A 1 99 ? -0.049 118 72.25 1 95.25 99 THR A O 1
ATOM 790 N N . GLU A 1 100 ? -0.174 118.812 74.312 1 94.56 100 GLU A N 1
ATOM 791 C CA . GLU A 1 100 ? 0.833 117.875 74.812 1 94.56 100 GLU A CA 1
ATOM 792 C C . GLU A 1 100 ? 0.379 116.438 74.688 1 94.56 100 GLU A C 1
ATOM 794 O O . GLU A 1 100 ? 1.15 115.625 74.25 1 94.56 100 GLU A O 1
ATOM 799 N N . GLU A 1 101 ? -0.777 116.188 74.938 1 95 101 GLU A N 1
ATOM 800 C CA . GLU A 1 101 ? -1.326 114.812 74.875 1 95 101 GLU A CA 1
ATOM 801 C C . GLU A 1 101 ? -1.306 114.25 73.438 1 95 101 GLU A C 1
ATOM 803 O O . GLU A 1 101 ? -0.938 113.125 73.188 1 95 101 GLU A O 1
ATOM 808 N N . ARG A 1 102 ? -1.704 115.062 72.5 1 94.94 102 ARG A N 1
ATOM 809 C CA . ARG A 1 102 ? -1.803 114.625 71.125 1 94.94 102 ARG A CA 1
ATOM 810 C C . ARG A 1 102 ? -0.42 114.375 70.5 1 94.94 102 ARG A C 1
ATOM 812 O O . ARG A 1 102 ? -0.223 113.5 69.75 1 94.94 102 ARG A O 1
ATOM 819 N N . VAL A 1 103 ? 0.466 115.188 70.875 1 96.12 103 VAL A N 1
ATOM 820 C CA . VAL A 1 103 ? 1.832 115 70.375 1 96.12 103 VAL A CA 1
ATOM 821 C C . VAL A 1 103 ? 2.381 113.688 71 1 96.12 103 VAL A C 1
ATOM 823 O O . VAL A 1 103 ? 3.041 112.938 70.312 1 96.12 103 VAL A O 1
ATOM 826 N N . LEU A 1 104 ? 2.016 113.438 72.25 1 95.25 104 LEU A N 1
ATOM 827 C CA . LEU A 1 104 ? 2.475 112.188 72.875 1 95.25 104 LEU A CA 1
ATOM 828 C C . LEU A 1 104 ? 1.812 111 72.25 1 95.25 104 LEU A C 1
ATOM 830 O O . LEU A 1 104 ? 2.426 109.938 72.188 1 95.25 104 LEU A O 1
ATOM 834 N N . LYS A 1 105 ? 0.687 111.062 71.812 1 94.75 105 LYS A N 1
ATOM 835 C CA . LYS A 1 105 ? 0.002 110 71.125 1 94.75 105 LYS A CA 1
ATOM 836 C C . LYS A 1 105 ? 0.669 109.688 69.812 1 94.75 105 LYS A C 1
ATOM 838 O O . LYS A 1 105 ? 0.826 108.5 69.438 1 94.75 105 LYS A O 1
ATOM 843 N N . ALA A 1 106 ? 0.972 110.625 69.062 1 95.31 106 ALA A N 1
ATOM 844 C CA . ALA A 1 106 ? 1.708 110.438 67.812 1 95.31 106 ALA A CA 1
ATOM 845 C C . ALA A 1 106 ? 3.057 109.75 68.062 1 95.31 106 ALA A C 1
ATOM 847 O O . ALA A 1 106 ? 3.457 108.875 67.375 1 95.31 106 ALA A O 1
ATOM 848 N N . GLU A 1 107 ? 3.707 110.312 69.062 1 95.62 107 GLU A N 1
ATOM 849 C CA . GLU A 1 107 ? 4.984 109.688 69.438 1 95.62 107 GLU A CA 1
ATOM 850 C C . GLU A 1 107 ? 4.812 108.25 69.812 1 95.62 107 GLU A C 1
ATOM 852 O O . GLU A 1 107 ? 5.637 107.375 69.5 1 95.62 107 GLU A O 1
ATOM 857 N N . ALA A 1 108 ? 3.758 107.875 70.5 1 94.88 108 ALA A N 1
ATOM 858 C CA . ALA A 1 108 ? 3.479 106.5 70.938 1 94.88 108 ALA A CA 1
ATOM 859 C C . ALA A 1 108 ? 3.262 105.625 69.75 1 94.88 108 ALA A C 1
ATOM 861 O O . ALA A 1 108 ? 3.693 104.438 69.812 1 94.88 108 ALA A O 1
ATOM 862 N N . ILE A 1 109 ? 2.654 106 68.75 1 94 109 ILE A N 1
ATOM 863 C CA . ILE A 1 109 ? 2.422 105.25 67.562 1 94 109 ILE A CA 1
ATOM 864 C C . ILE A 1 109 ? 3.756 104.938 66.875 1 94 109 ILE A C 1
ATOM 866 O O . ILE A 1 109 ? 4.004 103.812 66.5 1 94 109 ILE A O 1
ATOM 870 N N . LEU A 1 110 ? 4.617 105.938 66.75 1 94.25 110 LEU A N 1
ATOM 871 C CA . LEU A 1 110 ? 5.914 105.75 66.125 1 94.25 110 LEU A CA 1
ATOM 872 C C . LEU A 1 110 ? 6.801 104.812 66.938 1 94.25 110 LEU A C 1
ATOM 874 O O . LEU A 1 110 ? 7.625 104.125 66.438 1 94.25 110 LEU A O 1
ATOM 878 N N . LYS A 1 111 ? 6.566 104.938 68.312 1 93.38 111 LYS A N 1
ATOM 879 C CA . LYS A 1 111 ? 7.387 104.125 69.188 1 93.38 111 LYS A CA 1
ATOM 880 C C . LYS A 1 111 ? 6.996 102.688 69.188 1 93.38 111 LYS A C 1
ATOM 882 O O . LYS A 1 111 ? 7.754 101.812 69.625 1 93.38 111 LYS A O 1
ATOM 887 N N . THR A 1 112 ? 5.879 102.25 68.688 1 92.44 112 THR A N 1
ATOM 888 C CA . THR A 1 112 ? 5.48 100.875 68.562 1 92.44 112 THR A CA 1
ATOM 889 C C . THR A 1 112 ? 6.441 100.125 67.625 1 92.44 112 THR A C 1
ATOM 891 O O . THR A 1 112 ? 6.742 98.938 67.812 1 92.44 112 THR A O 1
ATOM 894 N N . ASN A 1 113 ? 6.91 101 66.625 1 91 113 ASN A N 1
ATOM 895 C CA . ASN A 1 113 ? 7.906 100.438 65.688 1 91 113 ASN A CA 1
ATOM 896 C C . ASN A 1 113 ? 8.977 101.5 65.375 1 91 113 ASN A C 1
ATOM 898 O O . ASN A 1 113 ? 9.07 101.938 64.25 1 91 113 ASN A O 1
ATOM 902 N N . PRO A 1 114 ? 9.805 101.688 66.188 1 90.38 114 PRO A N 1
ATOM 903 C CA . PRO A 1 114 ? 10.75 102.812 66.062 1 90.38 114 PRO A CA 1
ATOM 904 C C . PRO A 1 114 ? 11.742 102.562 64.938 1 90.38 114 PRO A C 1
ATOM 906 O O . PRO A 1 114 ? 12.172 103.562 64.25 1 90.38 114 PRO A O 1
ATOM 909 N N . GLU A 1 115 ? 12 101.375 64.688 1 90.44 115 GLU A N 1
ATOM 910 C CA . GLU A 1 115 ? 12.992 101.062 63.656 1 90.44 115 GLU A CA 1
ATOM 911 C C . GLU A 1 115 ? 12.539 101.5 62.281 1 90.44 115 GLU A C 1
ATOM 913 O O . GLU A 1 115 ? 13.375 101.75 61.406 1 90.44 115 GLU A O 1
ATOM 918 N N . ARG A 1 116 ? 11.328 101.688 62.125 1 89.81 116 ARG A N 1
ATOM 919 C CA . ARG A 1 116 ? 10.773 102.062 60.812 1 89.81 116 ARG A CA 1
ATOM 920 C C . ARG A 1 116 ? 11.062 103.5 60.5 1 89.81 116 ARG A C 1
ATOM 922 O O . ARG A 1 116 ? 10.992 103.938 59.312 1 89.81 116 ARG A O 1
ATOM 929 N N . PHE A 1 117 ? 11.367 104.188 61.469 1 89.69 117 PHE A N 1
ATOM 930 C CA . PHE A 1 117 ? 11.508 105.625 61.25 1 89.69 117 PHE A CA 1
ATOM 931 C C . PHE A 1 117 ? 12.969 106.062 61.406 1 89.69 117 PHE A C 1
ATOM 933 O O . PHE A 1 117 ? 13.297 107.25 61.219 1 89.69 117 PHE A O 1
ATOM 940 N N . ASP A 1 118 ? 13.859 105.188 61.844 1 83.44 118 ASP A N 1
ATOM 941 C CA . ASP A 1 118 ? 15.281 105.438 62.031 1 83.44 118 ASP A CA 1
ATOM 942 C C . ASP A 1 118 ? 15.898 106.062 60.812 1 83.44 118 ASP A C 1
ATOM 944 O O . ASP A 1 118 ? 16.766 106.938 60.906 1 83.44 118 ASP A O 1
ATOM 948 N N . GLY A 1 119 ? 15.422 105.875 59.625 1 83.06 119 GLY A N 1
ATOM 949 C CA . GLY A 1 119 ? 16.031 106.438 58.406 1 83.06 119 GLY A CA 1
ATOM 950 C C . GLY A 1 119 ? 15.391 107.688 57.906 1 83.06 119 GLY A C 1
ATOM 951 O O . GLY A 1 119 ? 15.852 108.312 56.906 1 83.06 119 GLY A O 1
ATOM 952 N N . TYR A 1 120 ? 14.523 108.25 58.656 1 91 120 TYR A N 1
ATOM 953 C CA . TYR A 1 120 ? 13.812 109.438 58.25 1 91 120 TYR A CA 1
ATOM 954 C C . TYR A 1 120 ? 14.219 110.625 59.094 1 91 120 TYR A C 1
ATOM 956 O O . TYR A 1 120 ? 14.008 110.625 60.312 1 91 120 TYR A O 1
ATOM 964 N N . VAL A 1 121 ? 14.82 111.5 58.5 1 91.56 121 VAL A N 1
ATOM 965 C CA . VAL A 1 121 ? 15.242 112.75 59.156 1 91.56 121 VAL A CA 1
ATOM 966 C C . VAL A 1 121 ? 14.672 113.938 58.406 1 91.56 121 VAL A C 1
ATOM 968 O O . VAL A 1 121 ? 14.375 113.875 57.219 1 91.56 121 VAL A O 1
ATOM 971 N N . HIS A 1 122 ? 14.5 115 59.094 1 89.81 122 HIS A N 1
ATOM 972 C CA . HIS A 1 122 ? 14.023 116.188 58.406 1 89.81 122 HIS A CA 1
ATOM 973 C C . HIS A 1 122 ? 15.094 116.75 57.5 1 89.81 122 HIS A C 1
ATOM 975 O O . HIS A 1 122 ? 16.266 116.875 57.875 1 89.81 122 HIS A O 1
ATOM 981 N N . PRO A 1 123 ? 14.797 117.062 56.312 1 87.69 123 PRO A N 1
ATOM 982 C CA . PRO A 1 123 ? 15.789 117.438 55.281 1 87.69 123 PRO A CA 1
ATOM 983 C C . PRO A 1 123 ? 16.578 118.688 55.688 1 87.69 123 PRO A C 1
ATOM 985 O O . PRO A 1 123 ? 17.766 118.75 55.406 1 87.69 123 PRO A O 1
ATOM 988 N N . GLU A 1 124 ? 16.078 119.625 56.375 1 86.38 124 GLU A N 1
ATOM 989 C CA . GLU A 1 124 ? 16.719 120.875 56.688 1 86.38 124 GLU A CA 1
ATOM 990 C C . GLU A 1 124 ? 17.422 120.875 58.031 1 86.38 124 GLU A C 1
ATOM 992 O O . GLU A 1 124 ? 18.594 121.188 58.125 1 86.38 124 GLU A O 1
ATOM 997 N N . SER A 1 125 ? 16.781 120.438 59.094 1 90.19 125 SER A N 1
ATOM 998 C CA . SER A 1 125 ? 17.312 120.5 60.438 1 90.19 125 SER A CA 1
ATOM 999 C C . SER A 1 125 ? 18.156 119.25 60.75 1 90.19 125 SER A C 1
ATOM 1001 O O . SER A 1 125 ? 18.938 119.25 61.719 1 90.19 125 SER A O 1
ATOM 1003 N N . GLY A 1 126 ? 17.938 118.125 59.906 1 91.94 126 GLY A N 1
ATOM 1004 C CA . GLY A 1 126 ? 18.672 116.938 60.094 1 91.94 126 GLY A CA 1
ATOM 1005 C C . GLY A 1 126 ? 18.266 116.188 61.344 1 91.94 126 GLY A C 1
ATOM 1006 O O . GLY A 1 126 ? 18.875 115.188 61.719 1 91.94 126 GLY A O 1
ATOM 1007 N N . GLN A 1 127 ? 17.219 116.5 62 1 93.31 127 GLN A N 1
ATOM 1008 C CA . GLN A 1 127 ? 16.781 115.875 63.25 1 93.31 127 GLN A CA 1
ATOM 1009 C C . GLN A 1 127 ? 15.82 114.75 62.969 1 93.31 127 GLN A C 1
ATOM 1011 O O . GLN A 1 127 ? 15.102 114.75 61.969 1 93.31 127 GLN A O 1
ATOM 1016 N N . THR A 1 128 ? 15.82 113.875 63.875 1 93.06 128 THR A N 1
ATOM 1017 C CA . THR A 1 128 ? 14.898 112.75 63.781 1 93.06 128 THR A CA 1
ATOM 1018 C C . THR A 1 128 ? 13.547 113.125 64.375 1 93.06 128 THR A C 1
ATOM 1020 O O . THR A 1 128 ? 13.43 114.062 65.125 1 93.06 128 THR A O 1
ATOM 1023 N N . ALA A 1 129 ? 12.641 112.25 64.062 1 95.06 129 ALA A N 1
ATOM 1024 C CA . ALA A 1 129 ? 11.312 112.5 64.562 1 95.06 129 ALA A CA 1
ATOM 1025 C C . ALA A 1 129 ? 11.328 112.438 66.125 1 95.06 129 ALA A C 1
ATOM 1027 O O . ALA A 1 129 ? 10.742 113.312 66.75 1 95.06 129 ALA A O 1
ATOM 1028 N N . PHE A 1 130 ? 12 111.625 66.75 1 94.88 130 PHE A N 1
ATOM 1029 C CA . PHE A 1 130 ? 12.039 111.438 68.188 1 94.88 130 PHE A CA 1
ATOM 1030 C C . PHE A 1 130 ? 12.805 112.562 68.812 1 94.88 130 PHE A C 1
ATOM 1032 O O . PHE A 1 130 ? 12.445 113.062 69.938 1 94.88 130 PHE A O 1
ATOM 1039 N N . ALA A 1 131 ? 13.836 113.125 68.125 1 94.25 131 ALA A N 1
ATOM 1040 C CA . ALA A 1 131 ? 14.547 114.312 68.625 1 94.25 131 ALA A CA 1
ATOM 1041 C C . ALA A 1 131 ? 13.641 115.562 68.688 1 94.25 131 ALA A C 1
ATOM 1043 O O . ALA A 1 131 ? 13.711 116.375 69.562 1 94.25 131 ALA A O 1
ATOM 1044 N N . LEU A 1 132 ? 12.938 115.5 67.688 1 95.88 132 LEU A N 1
ATOM 1045 C CA . LEU A 1 132 ? 12.008 116.625 67.562 1 95.88 132 LEU A CA 1
ATOM 1046 C C . LEU A 1 132 ? 10.922 116.562 68.625 1 95.88 132 LEU A C 1
ATOM 1048 O O . LEU A 1 132 ? 10.477 117.562 69.125 1 95.88 132 LEU A O 1
ATOM 1052 N N . PHE A 1 133 ? 10.484 115.25 68.938 1 95.69 133 PHE A N 1
ATOM 1053 C CA . PHE A 1 133 ? 9.531 115.062 70 1 95.69 133 PHE A CA 1
ATOM 1054 C C . PHE A 1 133 ? 10.125 115.562 71.375 1 95.69 133 PHE A C 1
ATOM 1056 O O . PHE A 1 133 ? 9.453 116.25 72.125 1 95.69 133 PHE A O 1
ATOM 1063 N N . ASP A 1 134 ? 11.32 115.312 71.562 1 94.44 134 ASP A N 1
ATOM 1064 C CA . ASP A 1 134 ? 12.008 115.75 72.812 1 94.44 134 ASP A CA 1
ATOM 1065 C C . ASP A 1 134 ? 12.18 117.25 72.812 1 94.44 134 ASP A C 1
ATOM 1067 O O . ASP A 1 134 ? 11.977 117.875 73.875 1 94.44 134 ASP A O 1
ATOM 1071 N N . ASP A 1 135 ? 12.609 117.75 71.75 1 94.94 135 ASP A N 1
ATOM 1072 C CA . ASP A 1 135 ? 12.766 119.188 71.688 1 94.94 135 ASP A CA 1
ATOM 1073 C C . ASP A 1 135 ? 11.438 119.938 71.875 1 94.94 135 ASP A C 1
ATOM 1075 O O . ASP A 1 135 ? 11.391 121 72.5 1 94.94 135 ASP A O 1
ATOM 1079 N N . PHE A 1 136 ? 10.398 119.438 71.375 1 95.81 136 PHE A N 1
ATOM 1080 C CA . PHE A 1 136 ? 9.062 119.938 71.625 1 95.81 136 PHE A CA 1
ATOM 1081 C C . PHE A 1 136 ? 8.734 120 73.125 1 95.81 136 PHE A C 1
ATOM 1083 O O . PHE A 1 136 ? 8.234 121 73.562 1 95.81 136 PHE A O 1
ATOM 1090 N N . LYS A 1 137 ? 9.031 118.875 73.75 1 94.88 137 LYS A N 1
ATOM 1091 C CA . LYS A 1 137 ? 8.734 118.812 75.188 1 94.88 137 LYS A CA 1
ATOM 1092 C C . LYS A 1 137 ? 9.461 119.938 76 1 94.88 137 LYS A C 1
ATOM 1094 O O . LYS A 1 137 ? 8.891 120.562 76.875 1 94.88 137 LYS A O 1
ATOM 1099 N N . THR A 1 138 ? 10.602 120.25 75.5 1 94.69 138 THR A N 1
ATOM 1100 C CA . THR A 1 138 ? 11.406 121.312 76.188 1 94.69 138 THR A CA 1
ATOM 1101 C C . THR A 1 138 ? 10.859 122.688 75.875 1 94.69 138 THR A C 1
ATOM 1103 O O . THR A 1 138 ? 10.672 123.5 76.75 1 94.69 138 THR A O 1
ATOM 1106 N N . GLN A 1 139 ? 10.688 122.875 74.625 1 95.25 139 GLN A N 1
ATOM 1107 C CA . GLN A 1 139 ? 10.219 124.188 74.25 1 95.25 139 GLN A CA 1
ATOM 1108 C C . GLN A 1 139 ? 8.797 124.438 74.688 1 95.25 139 GLN A C 1
ATOM 1110 O O . GLN A 1 139 ? 8.461 125.562 75.062 1 95.25 139 GLN A O 1
ATOM 1115 N N . PHE A 1 140 ? 8.016 123.375 74.625 1 94.94 140 PHE A N 1
ATOM 1116 C CA . PHE A 1 140 ? 6.637 123.5 75.125 1 94.94 140 PHE A CA 1
ATOM 1117 C C . PHE A 1 140 ? 6.582 123.812 76.625 1 94.94 140 PHE A C 1
ATOM 1119 O O . PHE A 1 140 ? 5.793 124.625 77.062 1 94.94 140 PHE A O 1
ATOM 1126 N N . ALA A 1 141 ? 7.379 123.188 77.312 1 92.88 141 ALA A N 1
ATOM 1127 C CA . ALA A 1 141 ? 7.469 123.438 78.75 1 92.88 141 ALA A CA 1
ATOM 1128 C C . ALA A 1 141 ? 7.941 124.875 79.062 1 92.88 141 ALA A C 1
ATOM 1130 O O . ALA A 1 141 ? 7.441 125.562 79.938 1 92.88 141 ALA A O 1
ATOM 1131 N N . ALA A 1 142 ? 8.844 125.375 78.312 1 93.19 142 ALA A N 1
ATOM 1132 C CA . ALA A 1 142 ? 9.344 126.688 78.438 1 93.19 142 ALA A CA 1
ATOM 1133 C C . ALA A 1 142 ? 8.242 127.75 78.125 1 93.19 142 ALA A C 1
ATOM 1135 O O . ALA A 1 142 ? 8.125 128.75 78.812 1 93.19 142 ALA A O 1
ATOM 1136 N N . TRP A 1 143 ? 7.613 127.375 77.125 1 94 143 TRP A N 1
ATOM 1137 C CA . TRP A 1 143 ? 6.496 128.25 76.75 1 94 143 TRP A CA 1
ATOM 1138 C C . TRP A 1 143 ? 5.426 128.25 77.875 1 94 143 TRP A C 1
ATOM 1140 O O . TRP A 1 143 ? 4.938 129.375 78.25 1 94 143 TRP A O 1
ATOM 1150 N N . LYS A 1 144 ? 5.023 127.125 78.438 1 91.69 144 LYS A N 1
ATOM 1151 C CA . LYS A 1 144 ? 3.986 127 79.5 1 91.69 144 LYS A CA 1
ATOM 1152 C C . LYS A 1 144 ? 4.379 127.75 80.75 1 91.69 144 LYS A C 1
ATOM 1154 O O . LYS A 1 144 ? 3.531 128.375 81.438 1 91.69 144 LYS A O 1
ATOM 1159 N N . ALA A 1 145 ? 5.656 127.875 80.938 1 85.75 145 ALA A N 1
ATOM 1160 C CA . ALA A 1 145 ? 6.191 128.5 82.125 1 85.75 145 ALA A CA 1
ATOM 1161 C C . ALA A 1 145 ? 6.242 130 82.062 1 85.75 145 ALA A C 1
ATOM 1163 O O . ALA A 1 145 ? 6.285 130.625 83.062 1 85.75 145 ALA A O 1
ATOM 1164 N N . SER A 1 146 ? 6.254 130.5 80.875 1 85.62 146 SER A N 1
ATOM 1165 C CA . SER A 1 146 ? 6.363 131.875 80.688 1 85.62 146 SER A CA 1
ATOM 1166 C C . SER A 1 146 ? 5.113 132.625 81.125 1 85.62 146 SER A C 1
ATOM 1168 O O . SER A 1 146 ? 5.113 133.875 81.312 1 85.62 146 SER A O 1
ATOM 1170 N N . GLY A 1 147 ? 4.133 131.875 81.5 1 75.81 147 GLY A N 1
ATOM 1171 C CA . GLY A 1 147 ? 2.938 132.375 82.125 1 75.81 147 GLY A CA 1
ATOM 1172 C C . GLY A 1 147 ? 2.275 133.5 81.312 1 75.81 147 GLY A C 1
ATOM 1173 O O . GLY A 1 147 ? 2 133.375 80.125 1 75.81 147 GLY A O 1
ATOM 1174 N N . THR A 1 148 ? 2.137 134.875 81.938 1 73.75 148 THR A N 1
ATOM 1175 C CA . THR A 1 148 ? 1.434 135.875 81.25 1 73.75 148 THR A CA 1
ATOM 1176 C C . THR A 1 148 ? 2.369 136.75 80.375 1 73.75 148 THR A C 1
ATOM 1178 O O . THR A 1 148 ? 1.913 137.5 79.5 1 73.75 148 THR A O 1
ATOM 1181 N N . GLU A 1 149 ? 3.672 136.625 80.438 1 80 149 GLU A N 1
ATOM 1182 C CA . GLU A 1 149 ? 4.656 137.25 79.5 1 80 149 GLU A CA 1
ATOM 1183 C C . GLU A 1 149 ? 4.961 136.25 78.375 1 80 149 GLU A C 1
ATOM 1185 O O . GLU A 1 149 ? 5.883 135.375 78.5 1 80 149 GLU A O 1
ATOM 1190 N N . VAL A 1 150 ? 4.145 136.25 77.312 1 82.06 150 VAL A N 1
ATOM 1191 C CA . VAL A 1 150 ? 4.145 135.25 76.188 1 82.06 150 VAL A CA 1
ATOM 1192 C C . VAL A 1 150 ? 5.531 135.125 75.562 1 82.06 150 VAL A C 1
ATOM 1194 O O . VAL A 1 150 ? 6.055 136.25 75.125 1 82.06 150 VAL A O 1
ATOM 1197 N N . SER A 1 151 ? 6.215 134.125 75.688 1 85.19 151 SER A N 1
ATOM 1198 C CA . SER A 1 151 ? 7.465 133.875 74.938 1 85.19 151 SER A CA 1
ATOM 1199 C C . SER A 1 151 ? 7.199 133.375 73.562 1 85.19 151 SER A C 1
ATOM 1201 O O . SER A 1 151 ? 7.062 132.125 73.312 1 85.19 151 SER A O 1
ATOM 1203 N N . MET A 1 152 ? 7.117 134.125 72.625 1 85.94 152 MET A N 1
ATOM 1204 C CA . MET A 1 152 ? 6.828 133.75 71.188 1 85.94 152 MET A CA 1
ATOM 1205 C C . MET A 1 152 ? 7.953 132.875 70.625 1 85.94 152 MET A C 1
ATOM 1207 O O . MET A 1 152 ? 7.719 132.125 69.75 1 85.94 152 MET A O 1
ATOM 1211 N N . GLU A 1 153 ? 9.117 133.125 71.188 1 87.62 153 GLU A N 1
ATOM 1212 C CA . GLU A 1 153 ? 10.273 132.25 70.688 1 87.62 153 GLU A CA 1
ATOM 1213 C C . GLU A 1 153 ? 10.109 130.875 71 1 87.62 153 GLU A C 1
ATOM 1215 O O . GLU A 1 153 ? 10.297 130 70.125 1 87.62 153 GLU A O 1
ATOM 1220 N N . SER A 1 154 ? 9.68 130.5 72.188 1 89.94 154 SER A N 1
ATOM 1221 C CA . SER A 1 154 ? 9.477 129.125 72.625 1 89.94 154 SER A CA 1
ATOM 1222 C C . SER A 1 154 ? 8.266 128.5 71.938 1 89.94 154 SER A C 1
ATOM 1224 O O . SER A 1 154 ? 8.273 127.375 71.562 1 89.94 154 SER A O 1
ATOM 1226 N N . PHE A 1 155 ? 7.285 129.25 71.625 1 91.5 155 PHE A N 1
ATOM 1227 C CA . PHE A 1 155 ? 6.098 128.75 70.938 1 91.5 155 PHE A CA 1
ATOM 1228 C C . PHE A 1 155 ? 6.445 128.375 69.5 1 91.5 155 PHE A C 1
ATOM 1230 O O . PHE A 1 155 ? 6.102 127.312 69.062 1 91.5 155 PHE A O 1
ATOM 1237 N N . ASP A 1 156 ? 7.168 129.375 68.875 1 89.75 156 ASP A N 1
ATOM 1238 C CA . ASP A 1 156 ? 7.543 129.125 67.5 1 89.75 156 ASP A CA 1
ATOM 1239 C C . ASP A 1 156 ? 8.469 127.875 67.375 1 89.75 156 ASP A C 1
ATOM 1241 O O . ASP A 1 156 ? 8.367 127.125 66.438 1 89.75 156 ASP A O 1
ATOM 1245 N N . ALA A 1 157 ? 9.258 127.75 68.312 1 92.75 157 ALA A N 1
ATOM 1246 C CA . ALA A 1 157 ? 10.195 126.625 68.312 1 92.75 157 ALA A CA 1
ATOM 1247 C C . ALA A 1 157 ? 9.461 125.312 68.5 1 92.75 157 ALA A C 1
ATOM 1249 O O . ALA A 1 157 ? 9.742 124.312 67.75 1 92.75 157 ALA A O 1
ATOM 1250 N N . ALA A 1 158 ? 8.562 125.188 69.312 1 93.75 158 ALA A N 1
ATOM 1251 C CA . ALA A 1 158 ? 7.77 124 69.562 1 93.75 158 ALA A CA 1
ATOM 1252 C C . ALA A 1 158 ? 6.906 123.688 68.375 1 93.75 158 ALA A C 1
ATOM 1254 O O . ALA A 1 158 ? 6.793 122.5 67.938 1 93.75 158 ALA A O 1
ATOM 1255 N N . ARG A 1 159 ? 6.375 124.688 67.75 1 92.38 159 ARG A N 1
ATOM 1256 C CA . ARG A 1 159 ? 5.57 124.5 66.562 1 92.38 159 ARG A CA 1
ATOM 1257 C C . ARG A 1 159 ? 6.414 123.938 65.438 1 92.38 159 ARG A C 1
ATOM 1259 O O . ARG A 1 159 ? 5.961 123.062 64.625 1 92.38 159 ARG A O 1
ATOM 1266 N N . GLU A 1 160 ? 7.484 124.5 65.312 1 92.44 160 GLU A N 1
ATOM 1267 C CA . GLU A 1 160 ? 8.391 124.062 64.25 1 92.44 160 GLU A CA 1
ATOM 1268 C C . GLU A 1 160 ? 8.766 122.562 64.438 1 92.44 160 GLU A C 1
ATOM 1270 O O . GLU A 1 160 ? 8.938 121.875 63.438 1 92.44 160 GLU A O 1
ATOM 1275 N N . ASP A 1 161 ? 8.875 122.188 65.625 1 93.44 161 ASP A N 1
ATOM 1276 C CA . ASP A 1 161 ? 9.125 120.75 65.875 1 93.44 161 ASP A CA 1
ATOM 1277 C C . ASP A 1 161 ? 7.98 119.875 65.375 1 93.44 161 ASP A C 1
ATOM 1279 O O . ASP A 1 161 ? 8.211 118.875 64.688 1 93.44 161 ASP A O 1
ATOM 1283 N N . ILE A 1 162 ? 6.742 120.25 65.625 1 93.5 162 ILE A N 1
ATOM 1284 C CA . ILE A 1 162 ? 5.566 119.5 65.125 1 93.5 162 ILE A CA 1
ATOM 1285 C C . ILE A 1 162 ? 5.578 119.438 63.625 1 93.5 162 ILE A C 1
ATOM 1287 O O . ILE A 1 162 ? 5.379 118.375 63.031 1 93.5 162 ILE A O 1
ATOM 1291 N N . ASN A 1 163 ? 5.816 120.625 63 1 91.06 163 ASN A N 1
ATOM 1292 C CA . ASN A 1 163 ? 5.852 120.688 61.531 1 91.06 163 ASN A CA 1
ATOM 1293 C C . ASN A 1 163 ? 6.914 119.75 60.938 1 91.06 163 ASN A C 1
ATOM 1295 O O . ASN A 1 163 ? 6.66 119.062 59.938 1 91.06 163 ASN A O 1
ATOM 1299 N N . GLN A 1 164 ? 8.031 119.812 61.594 1 93.44 164 GLN A N 1
ATOM 1300 C CA . GLN A 1 164 ? 9.125 119 61.062 1 93.44 164 GLN A CA 1
ATOM 1301 C C . GLN A 1 164 ? 8.82 117.5 61.219 1 93.44 164 GLN A C 1
ATOM 1303 O O . GLN A 1 164 ? 9.156 116.688 60.344 1 93.44 164 GLN A O 1
ATOM 1308 N N . ILE A 1 165 ? 8.18 117.062 62.219 1 93.75 165 ILE A N 1
ATOM 1309 C CA . ILE A 1 165 ? 7.777 115.625 62.406 1 93.75 165 ILE A CA 1
ATOM 1310 C C . ILE A 1 165 ? 6.766 115.25 61.312 1 93.75 165 ILE A C 1
ATOM 1312 O O . ILE A 1 165 ? 6.859 114.188 60.75 1 93.75 165 ILE A O 1
ATOM 1316 N N . GLU A 1 166 ? 5.828 116.062 61.062 1 91.56 166 GLU A N 1
ATOM 1317 C CA . GLU A 1 166 ? 4.824 115.812 60.031 1 91.56 166 GLU A CA 1
ATOM 1318 C C . GLU A 1 166 ? 5.477 115.625 58.656 1 91.56 166 GLU A C 1
ATOM 1320 O O . GLU A 1 166 ? 5.066 114.75 57.906 1 91.56 166 GLU A O 1
ATOM 1325 N N . GLU A 1 167 ? 6.402 116.438 58.375 1 90.94 167 GLU A N 1
ATOM 1326 C CA . GLU A 1 167 ? 7.094 116.312 57.094 1 90.94 167 GLU A CA 1
ATOM 1327 C C . GLU A 1 167 ? 7.844 115 57 1 90.94 167 GLU A C 1
ATOM 1329 O O . GLU A 1 167 ? 7.875 114.375 55.938 1 90.94 167 GLU A O 1
ATOM 1334 N N . ILE A 1 168 ? 8.375 114.625 58.094 1 92.25 168 ILE A N 1
ATOM 1335 C CA . ILE A 1 168 ? 9.047 113.312 58.156 1 92.25 168 ILE A CA 1
ATOM 1336 C C . ILE A 1 168 ? 8.039 112.188 57.875 1 92.25 168 ILE A C 1
ATOM 1338 O O . ILE A 1 168 ? 8.312 111.312 57.094 1 92.25 168 ILE A O 1
ATOM 1342 N N . LEU A 1 169 ? 6.941 112.25 58.406 1 91.69 169 LEU A N 1
ATOM 1343 C CA . LEU A 1 169 ? 5.914 111.25 58.25 1 91.69 169 LEU A CA 1
ATOM 1344 C C . LEU A 1 169 ? 5.328 111.25 56.844 1 91.69 169 LEU A C 1
ATOM 1346 O O . LEU A 1 169 ? 4.926 110.188 56.344 1 91.69 169 LEU A O 1
ATOM 1350 N N . GLU A 1 170 ? 5.246 112.375 56.219 1 87.56 170 GLU A N 1
ATOM 1351 C CA . GLU A 1 170 ? 4.824 112.438 54.812 1 87.56 170 GLU A CA 1
ATOM 1352 C C . GLU A 1 170 ? 5.816 111.688 53.906 1 87.56 170 GLU A C 1
ATOM 1354 O O . GLU A 1 170 ? 5.418 111 52.969 1 87.56 170 GLU A O 1
ATOM 1359 N N . LEU A 1 171 ? 7.055 111.938 54.25 1 90.38 171 LEU A N 1
ATOM 1360 C CA . LEU A 1 171 ? 8.078 111.188 53.5 1 90.38 171 LEU A CA 1
ATOM 1361 C C . LEU A 1 171 ? 7.953 109.688 53.688 1 90.38 171 LEU A C 1
ATOM 1363 O O . LEU A 1 171 ? 8.078 108.938 52.75 1 90.38 171 LEU A O 1
ATOM 1367 N N . TYR A 1 172 ? 7.652 109.375 54.906 1 90.25 172 TYR A N 1
ATOM 1368 C CA . TYR A 1 172 ? 7.406 107.938 55.25 1 90.25 172 TYR A CA 1
ATOM 1369 C C . TYR A 1 172 ? 6.223 107.375 54.5 1 90.25 172 TYR A C 1
ATOM 1371 O O . TYR A 1 172 ? 6.297 106.312 53.938 1 90.25 172 TYR A O 1
ATOM 1379 N N . SER A 1 173 ? 5.18 108.062 54.281 1 88.25 173 SER A N 1
ATOM 1380 C CA . SER A 1 173 ? 3.984 107.625 53.562 1 88.25 173 SER A CA 1
ATOM 1381 C C . SER A 1 173 ? 4.277 107.438 52.094 1 88.25 173 SER A C 1
ATOM 1383 O O . SER A 1 173 ? 3.867 106.438 51.5 1 88.25 173 SER A O 1
ATOM 1385 N N . THR A 1 174 ? 5.02 108.312 51.469 1 88.44 174 THR A N 1
ATOM 1386 C CA . THR A 1 174 ? 5.359 108.25 50.062 1 88.44 174 THR A CA 1
ATOM 1387 C C . THR A 1 174 ? 6.262 107.062 49.781 1 88.44 174 THR A C 1
ATOM 1389 O O . THR A 1 174 ? 6.121 106.375 48.75 1 88.44 174 THR A O 1
ATOM 1392 N N . ASP A 1 175 ? 7.082 106.75 50.75 1 89.31 175 ASP A N 1
ATOM 1393 C CA . ASP A 1 175 ? 7.977 105.562 50.625 1 89.31 175 ASP A CA 1
ATOM 1394 C C . ASP A 1 175 ? 7.203 104.25 50.719 1 89.31 175 ASP A C 1
ATOM 1396 O O . ASP A 1 175 ? 7.5 103.312 49.969 1 89.31 175 ASP A O 1
ATOM 1400 N N . ILE A 1 176 ? 6.223 104.188 51.5 1 87.5 176 ILE A N 1
ATOM 1401 C CA . ILE A 1 176 ? 5.41 103 51.656 1 87.5 176 ILE A CA 1
ATOM 1402 C C . ILE A 1 176 ? 4.648 102.688 50.344 1 87.5 176 ILE A C 1
ATOM 1404 O O . ILE A 1 176 ? 4.539 101.562 49.938 1 87.5 176 ILE A O 1
ATOM 1408 N N . ILE A 1 177 ? 4.105 103.75 49.781 1 86.06 177 ILE A N 1
ATOM 1409 C CA . ILE A 1 177 ? 3.367 103.625 48.531 1 86.06 177 ILE A CA 1
ATOM 1410 C C . ILE A 1 177 ? 4.305 103.125 47.406 1 86.06 177 ILE A C 1
ATOM 1412 O O . ILE A 1 177 ? 3.971 102.188 46.688 1 86.06 177 ILE A O 1
ATOM 1416 N N . ALA A 1 178 ? 5.492 103.75 47.344 1 88.12 178 ALA A N 1
ATOM 1417 C CA . ALA A 1 178 ? 6.469 103.312 46.344 1 88.12 178 ALA A CA 1
ATOM 1418 C C . ALA A 1 178 ? 6.902 101.875 46.562 1 88.12 178 ALA A C 1
ATOM 1420 O O . ALA A 1 178 ? 6.977 101.062 45.625 1 88.12 178 ALA A O 1
ATOM 1421 N N . GLU A 1 179 ? 7.074 101.438 47.781 1 87.12 179 GLU A N 1
ATOM 1422 C CA . GLU A 1 179 ? 7.473 100.062 48.125 1 87.12 179 GLU A CA 1
ATOM 1423 C C . GLU A 1 179 ? 6.363 99.062 47.812 1 87.12 179 GLU A C 1
ATOM 1425 O O . GLU A 1 179 ? 6.637 97.938 47.406 1 87.12 179 GLU A O 1
ATOM 1430 N N . SER A 1 180 ? 5.18 99.5 48.031 1 83.69 180 SER A N 1
ATOM 1431 C CA . SER A 1 180 ? 4.043 98.625 47.812 1 83.69 180 SER A CA 1
ATOM 1432 C C . SER A 1 180 ? 3.854 98.375 46.312 1 83.69 180 SER A C 1
ATOM 1434 O O . SER A 1 180 ? 3.527 97.25 45.906 1 83.69 180 SER A O 1
ATOM 1436 N N . THR A 1 181 ? 4.043 99.312 45.469 1 85.38 181 THR A N 1
ATOM 1437 C CA . THR A 1 181 ? 3.967 99.125 44.031 1 85.38 181 THR A CA 1
ATOM 1438 C C . THR A 1 181 ? 5.062 98.188 43.531 1 85.38 181 THR A C 1
ATOM 1440 O O . THR A 1 181 ? 4.82 97.312 42.688 1 85.38 181 THR A O 1
ATOM 1443 N N . ALA A 1 182 ? 6.215 98.375 44.156 1 87.56 182 ALA A N 1
ATOM 1444 C CA . ALA A 1 182 ? 7.316 97.5 43.781 1 87.56 182 ALA A CA 1
ATOM 1445 C C . ALA A 1 182 ? 7.02 96.062 44.219 1 87.56 182 ALA A C 1
ATOM 1447 O O . ALA A 1 182 ? 7.316 95.125 43.5 1 87.56 182 ALA A O 1
ATOM 1448 N N . TYR A 1 183 ? 6.359 95.875 45.312 1 83.88 183 TYR A N 1
ATOM 1449 C CA . TYR A 1 183 ? 6.008 94.562 45.812 1 83.88 183 TYR A CA 1
ATOM 1450 C C . TYR A 1 183 ? 4.941 93.875 44.938 1 83.88 183 TYR A C 1
ATOM 1452 O O . TYR A 1 183 ? 4.988 92.688 44.688 1 83.88 183 TYR A O 1
ATOM 1460 N N . GLN A 1 184 ? 4.09 94.75 44.562 1 85.38 184 GLN A N 1
ATOM 1461 C CA . GLN A 1 184 ? 3.064 94.188 43.656 1 85.38 184 GLN A CA 1
ATOM 1462 C C . GLN A 1 184 ? 3.686 93.625 42.375 1 85.38 184 GLN A C 1
ATOM 1464 O O . GLN A 1 184 ? 3.303 92.562 41.906 1 85.38 184 GLN A O 1
ATOM 1469 N N . GLN A 1 185 ? 4.59 94.25 41.781 1 88.31 185 GLN A N 1
ATOM 1470 C CA . GLN A 1 185 ? 5.262 93.812 40.562 1 88.31 185 GLN A CA 1
ATOM 1471 C C . GLN A 1 185 ? 6.059 92.5 40.844 1 88.31 185 GLN A C 1
ATOM 1473 O O . GLN A 1 185 ? 6.098 91.625 40 1 88.31 185 GLN A O 1
ATOM 1478 N N . GLN A 1 186 ? 6.586 92.438 42.031 1 88.31 186 GLN A N 1
ATOM 1479 C CA . GLN A 1 186 ? 7.336 91.25 42.406 1 88.31 186 GLN A CA 1
ATOM 1480 C C . GLN A 1 186 ? 6.41 90.062 42.562 1 88.31 186 GLN A C 1
ATOM 1482 O O . GLN A 1 186 ? 6.754 88.938 42.156 1 88.31 186 GLN A O 1
ATOM 1487 N N . VAL A 1 187 ? 5.25 90.25 43.094 1 84.56 187 VAL A N 1
ATOM 1488 C CA . VAL A 1 187 ? 4.27 89.188 43.281 1 84.56 187 VAL A CA 1
ATOM 1489 C C . VAL A 1 187 ? 3.809 88.688 41.906 1 84.56 187 VAL A C 1
ATOM 1491 O O . VAL A 1 187 ? 3.752 87.5 41.656 1 84.56 187 VAL A O 1
ATOM 1494 N N . GLN A 1 188 ? 3.508 89.625 41.062 1 88.38 188 GLN A N 1
ATOM 1495 C CA . GLN A 1 188 ? 3.076 89.25 39.719 1 88.38 188 GLN A CA 1
ATOM 1496 C C . GLN A 1 188 ? 4.156 88.438 39 1 88.38 188 GLN A C 1
ATOM 1498 O O . GLN A 1 188 ? 3.865 87.438 38.375 1 88.38 188 GLN A O 1
ATOM 1503 N N . ARG A 1 189 ? 5.395 88.875 39.125 1 89.94 189 ARG A N 1
ATOM 1504 C CA . ARG A 1 189 ? 6.496 88.125 38.469 1 89.94 189 ARG A CA 1
ATOM 1505 C C . ARG A 1 189 ? 6.668 86.75 39.062 1 89.94 189 ARG A C 1
ATOM 1507 O O . ARG A 1 189 ? 6.887 85.812 38.312 1 89.94 189 ARG A O 1
ATOM 1514 N N . THR A 1 190 ? 6.473 86.625 40.406 1 88.88 190 THR A N 1
ATOM 1515 C CA . THR A 1 190 ? 6.621 85.312 41.031 1 88.88 190 THR A CA 1
ATOM 1516 C C . THR A 1 190 ? 5.535 84.375 40.562 1 88.88 190 THR A C 1
ATOM 1518 O O . THR A 1 190 ? 5.812 83.188 40.312 1 88.88 190 THR A O 1
ATOM 1521 N N . ILE A 1 191 ? 4.316 84.875 40.406 1 89.31 191 ILE A N 1
ATOM 1522 C CA . ILE A 1 191 ? 3.209 84.062 39.969 1 89.31 191 ILE A CA 1
ATOM 1523 C C . ILE A 1 191 ? 3.475 83.562 38.531 1 89.31 191 ILE A C 1
ATOM 1525 O O . ILE A 1 191 ? 3.299 82.375 38.25 1 89.31 191 ILE A O 1
ATOM 1529 N N . TRP A 1 192 ? 3.971 84.375 37.656 1 90.88 192 TRP A N 1
ATOM 1530 C CA . TRP A 1 192 ? 4.238 84 36.25 1 90.88 192 TRP A CA 1
ATOM 1531 C C . TRP A 1 192 ? 5.391 83 36.188 1 90.88 192 TRP A C 1
ATOM 1533 O O . TRP A 1 192 ? 5.375 82.062 35.375 1 90.88 192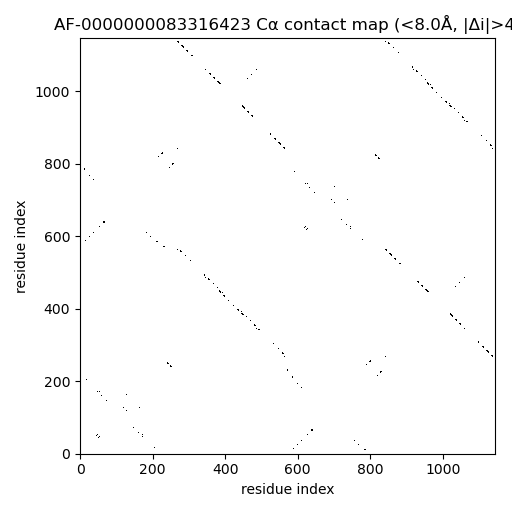 TRP A O 1
ATOM 1543 N N . ILE A 1 193 ? 6.375 83.125 37.094 1 90.75 193 ILE A N 1
ATOM 1544 C CA . ILE A 1 193 ? 7.516 82.25 37.094 1 90.75 193 ILE A CA 1
ATOM 1545 C C . ILE A 1 193 ? 7.07 80.875 37.562 1 90.75 193 ILE A C 1
ATOM 1547 O O . ILE A 1 193 ? 7.441 79.812 36.969 1 90.75 193 ILE A O 1
ATOM 1551 N N . VAL A 1 194 ? 6.195 80.812 38.562 1 88.56 194 VAL A N 1
ATOM 1552 C CA . VAL A 1 194 ? 5.707 79.5 39.094 1 88.56 194 VAL A CA 1
ATOM 1553 C C . VAL A 1 194 ? 4.82 78.812 38.031 1 88.56 194 VAL A C 1
ATOM 1555 O O . VAL A 1 194 ? 4.898 77.625 37.812 1 88.56 194 VAL A O 1
ATOM 1558 N N . LEU A 1 195 ? 4.035 79.625 37.312 1 91.31 195 LEU A N 1
ATOM 1559 C CA . LEU A 1 195 ? 3.217 79.062 36.219 1 91.31 195 LEU A CA 1
ATOM 1560 C C . LEU A 1 195 ? 4.094 78.5 35.125 1 91.31 195 LEU A C 1
ATOM 1562 O O . LEU A 1 195 ? 3.857 77.375 34.688 1 91.31 195 LEU A O 1
ATOM 1566 N N . ALA A 1 196 ? 5.117 79.25 34.719 1 92.81 196 ALA A N 1
ATOM 1567 C CA . ALA A 1 196 ? 6 78.75 33.656 1 92.81 196 ALA A CA 1
ATOM 1568 C C . ALA A 1 196 ? 6.719 77.5 34.062 1 92.81 196 ALA A C 1
ATOM 1570 O O . ALA A 1 196 ? 6.844 76.562 33.25 1 92.81 196 ALA A O 1
ATOM 1571 N N . ALA A 1 197 ? 7.121 77.438 35.344 1 92.25 197 ALA A N 1
ATOM 1572 C CA . ALA A 1 197 ? 7.805 76.188 35.844 1 92.25 197 ALA A CA 1
ATOM 1573 C C . ALA A 1 197 ? 6.863 75 35.875 1 92.25 197 ALA A C 1
ATOM 1575 O O . ALA A 1 197 ? 7.238 73.938 35.438 1 92.25 197 ALA A O 1
ATOM 1576 N N . ALA A 1 198 ? 5.652 75.25 36.281 1 90.62 198 ALA A N 1
ATOM 1577 C CA . ALA A 1 198 ? 4.676 74.188 36.344 1 90.62 198 ALA A CA 1
ATOM 1578 C C . ALA A 1 198 ? 4.328 73.688 34.938 1 90.62 198 ALA A C 1
ATOM 1580 O O . ALA A 1 198 ? 4.223 72.438 34.719 1 90.62 198 ALA A O 1
ATOM 1581 N N . LEU A 1 199 ? 4.172 74.5 34.031 1 92.06 199 LEU A N 1
ATOM 1582 C CA . LEU A 1 199 ? 3.875 74.125 32.656 1 92.06 199 LEU A CA 1
ATOM 1583 C C . LEU A 1 199 ? 5.039 73.375 32.031 1 92.06 199 LEU A C 1
ATOM 1585 O O . LEU A 1 199 ? 4.828 72.375 31.328 1 92.06 199 LEU A O 1
ATOM 1589 N N . ALA A 1 200 ? 6.266 73.812 32.312 1 93.19 200 ALA A N 1
ATOM 1590 C CA . ALA A 1 200 ? 7.453 73.188 31.75 1 93.19 200 ALA A CA 1
ATOM 1591 C C . ALA A 1 200 ? 7.613 71.75 32.281 1 93.19 200 ALA A C 1
ATOM 1593 O O . ALA A 1 200 ? 7.828 70.812 31.531 1 93.19 200 ALA A O 1
ATOM 1594 N N . VAL A 1 201 ? 7.418 71.562 33.594 1 92.06 201 VAL A N 1
ATOM 1595 C CA . VAL A 1 201 ? 7.543 70.25 34.219 1 92.06 201 VAL A CA 1
ATOM 1596 C C . VAL A 1 201 ? 6.445 69.375 33.688 1 92.06 201 VAL A C 1
ATOM 1598 O O . VAL A 1 201 ? 6.699 68.188 33.375 1 92.06 201 VAL A O 1
ATOM 1601 N N . SER A 1 202 ? 5.273 69.875 33.594 1 91.38 202 SER A N 1
ATOM 1602 C CA . SER A 1 202 ? 4.152 69.125 33.062 1 91.38 202 SER A CA 1
ATOM 1603 C C . SER A 1 202 ? 4.391 68.625 31.641 1 91.38 202 SER A C 1
ATOM 1605 O O . SER A 1 202 ? 4.117 67.5 31.281 1 91.38 202 SER A O 1
ATOM 1607 N N . ALA A 1 203 ? 4.941 69.438 30.812 1 90.31 203 ALA A N 1
ATOM 1608 C CA . ALA A 1 203 ? 5.219 69.125 29.406 1 90.31 203 ALA A CA 1
ATOM 1609 C C . ALA A 1 203 ? 6.305 68.062 29.281 1 90.31 203 ALA A C 1
ATOM 1611 O O . ALA A 1 203 ? 6.176 67.125 28.484 1 90.31 203 ALA A O 1
ATOM 1612 N N . VAL A 1 204 ? 7.297 68.125 30.109 1 92.19 204 VAL A N 1
ATOM 1613 C CA . VAL A 1 204 ? 8.414 67.25 30.031 1 92.19 204 VAL A CA 1
ATOM 1614 C C . VAL A 1 204 ? 7.957 65.812 30.453 1 92.19 204 VAL A C 1
ATOM 1616 O O . VAL A 1 204 ? 8.203 64.875 29.75 1 92.19 204 VAL A O 1
ATOM 1619 N N . VAL A 1 205 ? 7.211 65.688 31.578 1 89.62 205 VAL A N 1
ATOM 1620 C CA . VAL A 1 205 ? 6.734 64.375 32.062 1 89.62 205 VAL A CA 1
ATOM 1621 C C . VAL A 1 205 ? 5.723 63.812 31.078 1 89.62 205 VAL A C 1
ATOM 1623 O O . VAL A 1 205 ? 5.781 62.625 30.766 1 89.62 205 VAL A O 1
ATOM 1626 N N . GLY A 1 206 ? 4.828 64.688 30.625 1 88.38 206 GLY A N 1
ATOM 1627 C CA . GLY A 1 206 ? 3.846 64.25 29.656 1 88.38 206 GLY A CA 1
ATOM 1628 C C . GLY A 1 206 ? 4.469 63.719 28.391 1 88.38 206 GLY A C 1
ATOM 1629 O O . GLY A 1 206 ? 4.117 62.625 27.922 1 88.38 206 GLY A O 1
ATOM 1630 N N . LEU A 1 207 ? 5.449 64.312 27.812 1 91 207 LEU A N 1
ATOM 1631 C CA . LEU A 1 207 ? 6.086 63.938 26.562 1 91 207 LEU A CA 1
ATOM 1632 C C . LEU A 1 207 ? 6.879 62.656 26.75 1 91 207 LEU A C 1
ATOM 1634 O O . LEU A 1 207 ? 6.875 61.781 25.875 1 91 207 LEU A O 1
ATOM 1638 N N . LEU A 1 208 ? 7.504 62.438 27.891 1 90.19 208 LEU A N 1
ATOM 1639 C CA . LEU A 1 208 ? 8.289 61.219 28.141 1 90.19 208 LEU A CA 1
ATOM 1640 C C . LEU A 1 208 ? 7.395 60 28.25 1 90.19 208 LEU A C 1
ATOM 1642 O O . LEU A 1 208 ? 7.707 58.938 27.672 1 90.19 208 LEU A O 1
ATOM 1646 N N . VAL A 1 209 ? 6.266 60.125 28.875 1 88.88 209 VAL A N 1
ATOM 1647 C CA . VAL A 1 209 ? 5.355 59 29.078 1 88.88 209 VAL A CA 1
ATOM 1648 C C . VAL A 1 209 ? 4.656 58.688 27.766 1 88.88 209 VAL A C 1
ATOM 1650 O O . VAL A 1 209 ? 4.539 57.5 27.406 1 88.88 209 VAL A O 1
ATOM 1653 N N . ILE A 1 210 ? 4.246 59.656 27 1 88.56 210 ILE A N 1
ATOM 1654 C CA . ILE A 1 210 ? 3.559 59.438 25.734 1 88.56 210 ILE A CA 1
ATOM 1655 C C . ILE A 1 210 ? 4.5 58.781 24.75 1 88.56 210 ILE A C 1
ATOM 1657 O O . ILE A 1 210 ? 4.098 57.844 24.031 1 88.56 210 ILE A O 1
ATOM 1661 N N . ARG A 1 211 ? 5.746 59.188 24.719 1 89.69 211 ARG A N 1
ATOM 1662 C CA . ARG A 1 211 ? 6.73 58.594 23.828 1 89.69 211 ARG A CA 1
ATOM 1663 C C . ARG A 1 211 ? 6.977 57.125 24.188 1 89.69 211 ARG A C 1
ATOM 1665 O O . ARG A 1 211 ? 7.078 56.281 23.312 1 89.69 211 ARG A O 1
ATOM 1672 N N . ASN A 1 212 ? 7.051 56.875 25.469 1 88.06 212 ASN A N 1
ATOM 1673 C CA . ASN A 1 212 ? 7.262 55.5 25.938 1 88.06 212 ASN A CA 1
ATOM 1674 C C . ASN A 1 212 ? 6.109 54.594 25.531 1 88.06 212 ASN A C 1
ATOM 1676 O O . ASN A 1 212 ? 6.328 53.5 24.984 1 88.06 212 ASN A O 1
ATOM 1680 N N . VAL A 1 213 ? 4.906 55 25.734 1 86.56 213 VAL A N 1
ATOM 1681 C CA . VAL A 1 213 ? 3.721 54.188 25.453 1 86.56 213 VAL A CA 1
ATOM 1682 C C . VAL A 1 213 ? 3.562 54 23.953 1 86.56 213 VAL A C 1
ATOM 1684 O O . VAL A 1 213 ? 3.215 52.938 23.484 1 86.56 213 VAL A O 1
ATOM 1687 N N . LYS A 1 214 ? 3.877 55.031 23.234 1 87.5 214 LYS A N 1
ATOM 1688 C CA . LYS A 1 214 ? 3.785 55 21.781 1 87.5 214 LYS A CA 1
ATOM 1689 C C . LYS A 1 214 ? 4.746 53.938 21.203 1 87.5 214 LYS A C 1
ATOM 1691 O O . LYS A 1 214 ? 4.371 53.188 20.312 1 87.5 214 LYS A O 1
ATOM 1696 N N . GLN A 1 215 ? 5.918 53.875 21.656 1 87.38 215 GLN A N 1
ATOM 1697 C CA . GLN A 1 215 ? 6.922 52.938 21.172 1 87.38 215 GLN A CA 1
ATOM 1698 C C . GLN A 1 215 ? 6.535 51.5 21.5 1 87.38 215 GLN A C 1
ATOM 1700 O O . GLN A 1 215 ? 6.641 50.625 20.656 1 87.38 215 GLN A O 1
ATOM 1705 N N . ARG A 1 216 ? 6.105 51.25 22.672 1 85.19 216 ARG A N 1
ATOM 1706 C CA . ARG A 1 216 ? 5.738 49.906 23.109 1 85.19 216 ARG A CA 1
ATOM 1707 C C . ARG A 1 216 ? 4.508 49.406 22.359 1 85.19 216 ARG A C 1
ATOM 1709 O O . ARG A 1 216 ? 4.449 48.25 21.969 1 85.19 216 ARG A O 1
ATOM 1716 N N . THR A 1 217 ? 3.598 50.281 22.141 1 86.31 217 THR A N 1
ATOM 1717 C CA . THR A 1 217 ? 2.398 49.938 21.391 1 86.31 217 THR A CA 1
ATOM 1718 C C . THR A 1 217 ? 2.744 49.625 19.938 1 86.31 217 THR A C 1
ATOM 1720 O O . THR A 1 217 ? 2.217 48.656 19.359 1 86.31 217 THR A O 1
ATOM 1723 N N . ALA A 1 218 ? 3.619 50.406 19.422 1 87.88 218 ALA A N 1
ATOM 1724 C CA . ALA A 1 218 ? 4.012 50.188 18.031 1 87.88 218 ALA A CA 1
ATOM 1725 C C . ALA A 1 218 ? 4.668 48.844 17.828 1 87.88 218 ALA A C 1
ATOM 1727 O O . ALA A 1 218 ? 4.406 48.156 16.844 1 87.88 218 ALA A O 1
ATOM 1728 N N . ILE A 1 219 ? 5.461 48.438 18.75 1 88.19 219 ILE A N 1
ATOM 1729 C CA . ILE A 1 219 ? 6.164 47.156 18.656 1 88.19 219 ILE A CA 1
ATOM 1730 C C . ILE A 1 219 ? 5.168 46 18.812 1 88.19 219 ILE A C 1
ATOM 1732 O O . ILE A 1 219 ? 5.23 45.031 18.078 1 88.19 219 ILE A O 1
ATOM 1736 N N . ALA A 1 220 ? 4.305 46.125 19.781 1 87.44 220 ALA A N 1
ATOM 1737 C CA . ALA A 1 220 ? 3.275 45.094 19.969 1 87.44 220 ALA A CA 1
ATOM 1738 C C . ALA A 1 220 ? 2.41 44.938 18.719 1 87.44 220 ALA A C 1
ATOM 1740 O O . ALA A 1 220 ? 2.16 43.812 18.266 1 87.44 220 ALA A O 1
ATOM 1741 N N . VAL A 1 221 ? 1.972 46.094 18.188 1 87.56 221 VAL A N 1
ATOM 1742 C CA . VAL A 1 221 ? 1.146 46.094 16.984 1 87.56 221 VAL A CA 1
ATOM 1743 C C . VAL A 1 221 ? 1.92 45.469 15.828 1 87.56 221 VAL A C 1
ATOM 1745 O O . VAL A 1 221 ? 1.371 44.688 15.062 1 87.56 221 VAL A O 1
ATOM 1748 N N . SER A 1 222 ? 3.18 45.812 15.688 1 89.5 222 SER A N 1
ATOM 1749 C CA . SER A 1 222 ? 4.004 45.281 14.602 1 89.5 222 SER A CA 1
ATOM 1750 C C . SER A 1 222 ? 4.148 43.781 14.695 1 89.5 222 SER A C 1
ATOM 1752 O O . SER A 1 222 ? 4.062 43.062 13.688 1 89.5 222 SER A O 1
ATOM 1754 N N . LEU A 1 223 ? 4.379 43.219 15.867 1 89.56 223 LEU A N 1
ATOM 1755 C CA . LEU A 1 223 ? 4.535 41.812 16.078 1 89.56 223 LEU A CA 1
ATOM 1756 C C . LEU A 1 223 ? 3.256 41.062 15.711 1 89.56 223 LEU A C 1
ATOM 1758 O O . LEU A 1 223 ? 3.299 40.031 15.023 1 89.56 223 LEU A O 1
ATOM 1762 N N . ILE A 1 224 ? 2.16 41.531 16.109 1 88.5 224 ILE A N 1
ATOM 1763 C CA . ILE A 1 224 ? 0.876 40.875 15.859 1 88.5 224 ILE A CA 1
ATOM 1764 C C . ILE A 1 224 ? 0.537 40.969 14.375 1 88.5 224 ILE A C 1
ATOM 1766 O O . ILE A 1 224 ? -0.011 40 13.797 1 88.5 224 ILE A O 1
ATOM 1770 N N . ARG A 1 225 ? 0.864 42.156 13.75 1 87.81 225 ARG A N 1
ATOM 1771 C CA . ARG A 1 225 ? 0.65 42.281 12.312 1 87.81 225 ARG A CA 1
ATOM 1772 C C . ARG A 1 225 ? 1.488 41.281 11.523 1 87.81 225 ARG A C 1
ATOM 1774 O O . ARG A 1 225 ? 1.017 40.719 10.547 1 87.81 225 ARG A O 1
ATOM 1781 N N . LYS A 1 226 ? 2.684 41.094 11.969 1 90.62 226 LYS A N 1
ATOM 1782 C CA . LYS A 1 226 ? 3.547 40.094 11.336 1 90.62 226 LYS A CA 1
ATOM 1783 C C . LYS A 1 226 ? 2.926 38.719 11.406 1 90.62 226 LYS A C 1
ATOM 1785 O O . LYS A 1 226 ? 2.986 37.938 10.438 1 90.62 226 LYS A O 1
ATOM 1790 N N . THR A 1 227 ? 2.381 38.406 12.5 1 89.38 227 THR A N 1
ATOM 1791 C CA . THR A 1 227 ? 1.722 37.094 12.68 1 89.38 227 THR A CA 1
ATOM 1792 C C . THR A 1 227 ? 0.475 37 11.805 1 89.38 227 THR A C 1
ATOM 1794 O O . THR A 1 227 ? 0.228 35.969 11.18 1 89.38 227 THR A O 1
ATOM 1797 N N . ALA A 1 228 ? -0.333 38.094 11.789 1 87.44 228 ALA A N 1
ATOM 1798 C CA . ALA A 1 228 ? -1.539 38.125 10.969 1 87.44 228 ALA A CA 1
ATOM 1799 C C . ALA A 1 228 ? -1.2 37.969 9.484 1 87.44 228 ALA A C 1
ATOM 1801 O O . ALA A 1 228 ? -2.006 37.438 8.711 1 87.44 228 ALA A O 1
ATOM 1802 N N . GLU A 1 229 ? -0.005 38.438 9.125 1 89.94 229 GLU A N 1
ATOM 1803 C CA . GLU A 1 229 ? 0.468 38.281 7.754 1 89.94 229 GLU A CA 1
ATOM 1804 C C . GLU A 1 229 ? 1.149 36.938 7.535 1 89.94 229 GLU A C 1
ATOM 1806 O O . GLU A 1 229 ? 1.762 36.719 6.492 1 89.94 229 GLU A O 1
ATOM 1811 N N . LEU A 1 230 ? 1.076 36.125 8.5 1 90.81 230 LEU A N 1
ATOM 1812 C CA . LEU A 1 230 ? 1.544 34.75 8.469 1 90.81 230 LEU A CA 1
ATOM 1813 C C . LEU A 1 230 ? 3.064 34.688 8.367 1 90.81 230 LEU A C 1
ATOM 1815 O O . LEU A 1 230 ? 3.615 33.781 7.738 1 90.81 230 LEU A O 1
ATOM 1819 N N . ASP A 1 231 ? 3.713 35.719 8.852 1 92.56 231 ASP A N 1
ATOM 1820 C CA . ASP A 1 231 ? 5.164 35.75 9.008 1 92.56 231 ASP A CA 1
ATOM 1821 C C . ASP A 1 231 ? 5.574 35.344 10.422 1 92.56 231 ASP A C 1
ATOM 1823 O O . ASP A 1 231 ? 5.492 36.156 11.352 1 92.56 231 ASP A O 1
ATOM 1827 N N . LEU A 1 232 ? 6.086 34.156 10.531 1 90.56 232 LEU A N 1
ATOM 1828 C CA . LEU A 1 232 ? 6.438 33.625 11.844 1 90.56 232 LEU A CA 1
ATOM 1829 C C . LEU A 1 232 ? 7.949 33.625 12.031 1 90.56 232 LEU A C 1
ATOM 1831 O O . LEU A 1 232 ? 8.461 32.938 12.93 1 90.56 232 LEU A O 1
ATOM 1835 N N . LYS A 1 233 ? 8.695 34.312 11.195 1 92.31 233 LYS A N 1
ATOM 1836 C CA . LYS A 1 233 ? 10.148 34.406 11.352 1 92.31 233 LYS A CA 1
ATOM 1837 C C . LYS A 1 233 ? 10.516 35.031 12.688 1 92.31 233 LYS A C 1
ATOM 1839 O O . LYS A 1 233 ? 9.852 35.969 13.156 1 92.31 233 LYS A O 1
ATOM 1844 N N . TYR A 1 234 ? 11.508 34.438 13.289 1 82.81 234 TYR A N 1
ATOM 1845 C CA . TYR A 1 234 ? 11.969 34.938 14.578 1 82.81 234 TYR A CA 1
ATOM 1846 C C . TYR A 1 234 ? 12.414 36.375 14.453 1 82.81 234 TYR A C 1
ATOM 1848 O O . TYR A 1 234 ? 13.07 36.781 13.477 1 82.81 234 TYR A O 1
ATOM 1856 N N . ASP A 1 235 ? 11.883 37.281 15.32 1 77.12 235 ASP A N 1
ATOM 1857 C CA . ASP A 1 235 ? 12.188 38.719 15.352 1 77.12 235 ASP A CA 1
ATOM 1858 C C . ASP A 1 235 ? 12.812 39.125 16.688 1 77.12 235 ASP A C 1
ATOM 1860 O O . ASP A 1 235 ? 12.203 38.906 17.75 1 77.12 235 ASP A O 1
ATOM 1864 N N . THR A 1 236 ? 14.078 39.625 16.719 1 81.75 236 THR A N 1
ATOM 1865 C CA . THR A 1 236 ? 14.812 40 17.922 1 81.75 236 THR A CA 1
ATOM 1866 C C . THR A 1 236 ? 14.305 41.312 18.484 1 81.75 236 THR A C 1
ATOM 1868 O O . THR A 1 236 ? 14.664 41.719 19.594 1 81.75 236 THR A O 1
ATOM 1871 N N . SER A 1 237 ? 13.43 42.031 17.75 1 78.69 237 SER A N 1
ATOM 1872 C CA . SER A 1 237 ? 13.023 43.375 18.094 1 78.69 237 SER A CA 1
ATOM 1873 C C . SER A 1 237 ? 12.188 43.406 19.375 1 78.69 237 SER A C 1
ATOM 1875 O O . SER A 1 237 ? 12.133 44.406 20.078 1 78.69 237 SER A O 1
ATOM 1877 N N . TYR A 1 238 ? 11.516 42.25 19.641 1 82.12 238 TYR A N 1
ATOM 1878 C CA . TYR A 1 238 ? 10.617 42.281 20.797 1 82.12 238 TYR A CA 1
ATOM 1879 C C . TYR A 1 238 ? 11.266 41.625 22.016 1 82.12 238 TYR A C 1
ATOM 1881 O O . TYR A 1 238 ? 10.68 41.625 23.094 1 82.12 238 TYR A O 1
ATOM 1889 N N . GLU A 1 239 ? 12.492 41.156 22 1 85.25 239 GLU A N 1
ATOM 1890 C CA . GLU A 1 239 ? 13.148 40.406 23.062 1 85.25 239 GLU A CA 1
ATOM 1891 C C . GLU A 1 239 ? 13.305 41.281 24.312 1 85.25 239 GLU A C 1
ATOM 1893 O O . GLU A 1 239 ? 13.18 40.75 25.438 1 85.25 239 GLU A O 1
ATOM 1898 N N . ARG A 1 240 ? 13.602 42.5 24.078 1 84.12 240 ARG A N 1
ATOM 1899 C CA . ARG A 1 240 ? 13.859 43.406 25.203 1 84.12 240 ARG A CA 1
ATOM 1900 C C . ARG A 1 240 ? 12.617 43.562 26.078 1 84.12 240 ARG A C 1
ATOM 1902 O O . ARG A 1 240 ? 12.719 43.875 27.266 1 84.12 240 ARG A O 1
ATOM 1909 N N . PHE A 1 241 ? 11.438 43.344 25.516 1 83.88 241 PHE A N 1
ATOM 1910 C CA . PHE A 1 241 ? 10.188 43.594 26.234 1 83.88 241 PHE A CA 1
ATOM 1911 C C . PHE A 1 241 ? 9.742 42.312 26.969 1 83.88 241 PHE A C 1
ATOM 1913 O O . PHE A 1 241 ? 8.828 42.375 27.797 1 83.88 241 PHE A O 1
ATOM 1920 N N . LEU A 1 242 ? 10.445 41.188 26.812 1 84.19 242 LEU A N 1
ATOM 1921 C CA . LEU A 1 242 ? 10.039 39.906 27.391 1 84.19 242 LEU A CA 1
ATOM 1922 C C . LEU A 1 242 ? 10.258 39.906 28.891 1 84.19 242 LEU A C 1
ATOM 1924 O O . LEU A 1 242 ? 9.594 39.156 29.609 1 84.19 242 LEU A O 1
ATOM 1928 N N . ASP A 1 243 ? 11.133 40.844 29.375 1 83.38 243 ASP A N 1
ATOM 1929 C CA . ASP A 1 243 ? 11.453 40.875 30.812 1 83.38 243 ASP A CA 1
ATOM 1930 C C . ASP A 1 243 ? 10.711 42 31.516 1 83.38 243 ASP A C 1
ATOM 1932 O O . ASP A 1 243 ? 10.906 42.219 32.719 1 83.38 243 ASP A O 1
ATOM 1936 N N . GLU A 1 244 ? 9.883 42.688 30.797 1 86.94 244 GLU A N 1
ATOM 1937 C CA . GLU A 1 244 ? 9.141 43.781 31.375 1 86.94 244 GLU A CA 1
ATOM 1938 C C . GLU A 1 244 ? 7.793 43.344 31.922 1 86.94 244 GLU A C 1
ATOM 1940 O O . GLU A 1 244 ? 7.453 42.156 31.844 1 86.94 244 GLU A O 1
ATOM 1945 N N . GLY A 1 245 ? 7.047 44.25 32.594 1 83.44 245 GLY A N 1
ATOM 1946 C CA . GLY A 1 245 ? 5.875 43.75 33.312 1 83.44 245 GLY A CA 1
ATOM 1947 C C . GLY A 1 245 ? 4.609 44.531 32.969 1 83.44 245 GLY A C 1
ATOM 1948 O O . GLY A 1 245 ? 3.525 44.188 33.438 1 83.44 245 GLY A O 1
ATOM 1949 N N . ASP A 1 246 ? 4.633 45.469 32.062 1 85.38 246 ASP A N 1
ATOM 1950 C CA . ASP A 1 246 ? 3.41 46.219 31.75 1 85.38 246 ASP A CA 1
ATOM 1951 C C . ASP A 1 246 ? 2.512 45.438 30.797 1 85.38 246 ASP A C 1
ATOM 1953 O O . ASP A 1 246 ? 2.805 44.281 30.453 1 85.38 246 ASP A O 1
ATOM 1957 N N . GLU A 1 247 ? 1.349 45.906 30.438 1 86.88 247 GLU A N 1
ATOM 1958 C CA . GLU A 1 247 ? 0.354 45.219 29.625 1 86.88 247 GLU A CA 1
ATOM 1959 C C . GLU A 1 247 ? 0.906 44.906 28.234 1 86.88 247 GLU A C 1
ATOM 1961 O O . GLU A 1 247 ? 0.582 43.844 27.656 1 86.88 247 GLU A O 1
ATOM 1966 N N . PHE A 1 248 ? 1.818 45.781 27.734 1 86.5 248 PHE A N 1
ATOM 1967 C CA . PHE A 1 248 ? 2.398 45.531 26.406 1 86.5 248 PHE A CA 1
ATOM 1968 C C . PHE A 1 248 ? 3.402 44.375 26.469 1 86.5 248 PHE A C 1
ATOM 1970 O O . PHE A 1 248 ? 3.469 43.562 25.531 1 86.5 248 PHE A O 1
ATOM 1977 N N . ALA A 1 249 ? 4.145 44.312 27.531 1 87.81 249 ALA A N 1
ATOM 1978 C CA . ALA A 1 249 ? 5.078 43.188 27.734 1 87.81 249 ALA A CA 1
ATOM 1979 C C . ALA A 1 249 ? 4.336 41.875 27.828 1 87.81 249 ALA A C 1
ATOM 1981 O O . ALA A 1 249 ? 4.773 40.844 27.266 1 87.81 249 ALA A O 1
ATOM 1982 N N . VAL A 1 250 ? 3.209 41.844 28.531 1 87 250 VAL A N 1
ATOM 1983 C CA . VAL A 1 250 ? 2.395 40.656 28.656 1 87 250 VAL A CA 1
ATOM 1984 C C . VAL A 1 250 ? 1.862 40.25 27.297 1 87 250 VAL A C 1
ATOM 1986 O O . VAL A 1 250 ? 1.896 39.062 26.938 1 87 250 VAL A O 1
ATOM 1989 N N . LEU A 1 251 ? 1.447 41.125 26.5 1 88.19 251 LEU A N 1
ATOM 1990 C CA . LEU A 1 251 ? 0.958 40.875 25.141 1 88.19 251 LEU A CA 1
ATOM 1991 C C . LEU A 1 251 ? 2.055 40.281 24.266 1 88.19 251 LEU A C 1
ATOM 1993 O O . LEU A 1 251 ? 1.828 39.312 23.562 1 88.19 251 LEU A O 1
ATOM 1997 N N . ILE A 1 252 ? 3.193 40.906 24.328 1 89.25 252 ILE A N 1
ATOM 1998 C CA . ILE A 1 252 ? 4.32 40.469 23.5 1 89.25 252 ILE A CA 1
ATOM 1999 C C . ILE A 1 252 ? 4.758 39.062 23.891 1 89.25 252 ILE A C 1
ATOM 2001 O O . ILE A 1 252 ? 5.004 38.219 23.031 1 89.25 252 ILE A O 1
ATOM 2005 N N . ARG A 1 253 ? 4.785 38.781 25.203 1 90.88 253 ARG A N 1
ATOM 2006 C CA . ARG A 1 253 ? 5.164 37.438 25.688 1 90.88 253 ARG A CA 1
ATOM 2007 C C . ARG A 1 253 ? 4.152 36.406 25.234 1 90.88 253 ARG A C 1
ATOM 2009 O O . ARG A 1 253 ? 4.527 35.312 24.766 1 90.88 253 ARG A O 1
ATOM 2016 N N . ALA A 1 254 ? 2.934 36.719 25.406 1 88.75 254 ALA A N 1
ATOM 2017 C CA . ALA A 1 254 ? 1.878 35.781 25 1 88.75 254 ALA A CA 1
ATOM 2018 C C . ALA A 1 254 ? 1.926 35.531 23.484 1 88.75 254 ALA A C 1
ATOM 2020 O O . ALA A 1 254 ? 1.812 34.406 23.047 1 88.75 254 ALA A O 1
ATOM 2021 N N . GLU A 1 255 ? 2.107 36.594 22.75 1 89.5 255 GLU A N 1
ATOM 2022 C CA . GLU A 1 255 ? 2.203 36.469 21.297 1 89.5 255 GLU A CA 1
ATOM 2023 C C . GLU A 1 255 ? 3.438 35.688 20.891 1 89.5 255 GLU A C 1
ATOM 2025 O O . GLU A 1 255 ? 3.375 34.844 19.969 1 89.5 255 GLU A O 1
ATOM 2030 N N . ALA A 1 256 ? 4.531 36 21.531 1 89.75 256 ALA A N 1
ATOM 2031 C CA . ALA A 1 256 ? 5.766 35.25 21.25 1 89.75 256 ALA A CA 1
ATOM 2032 C C . ALA A 1 256 ? 5.59 33.75 21.484 1 89.75 256 ALA A C 1
ATOM 2034 O O . ALA A 1 256 ? 6.047 32.938 20.688 1 89.75 256 ALA A O 1
ATOM 2035 N N . GLU A 1 257 ? 4.91 33.406 22.547 1 88.44 257 GLU A N 1
ATOM 2036 C CA . GLU A 1 257 ? 4.648 32 22.859 1 88.44 257 GLU A CA 1
ATOM 2037 C C . GLU A 1 257 ? 3.73 31.359 21.828 1 88.44 257 GLU A C 1
ATOM 2039 O O . GLU A 1 257 ? 3.969 30.234 21.391 1 88.44 257 GLU A O 1
ATOM 2044 N N . ALA A 1 258 ? 2.738 32.031 21.453 1 88 258 ALA A N 1
ATOM 2045 C CA . ALA A 1 258 ? 1.839 31.547 20.406 1 88 258 ALA A CA 1
ATOM 2046 C C . ALA A 1 258 ? 2.588 31.328 19.109 1 88 258 ALA A C 1
ATOM 2048 O O . ALA A 1 258 ? 2.426 30.281 18.453 1 88 258 ALA A O 1
ATOM 2049 N N . ARG A 1 259 ? 3.377 32.312 18.703 1 90.44 259 ARG A N 1
ATOM 2050 C CA . ARG A 1 259 ? 4.152 32.219 17.484 1 90.44 259 ARG A CA 1
ATOM 2051 C C . ARG A 1 259 ? 5.078 31 17.516 1 90.44 259 ARG A C 1
ATOM 2053 O O . ARG A 1 259 ? 5.234 30.312 16.5 1 90.44 259 ARG A O 1
ATOM 2060 N N . LYS A 1 260 ? 5.684 30.781 18.672 1 90.12 260 LYS A N 1
ATOM 2061 C CA . LYS A 1 260 ? 6.559 29.625 18.812 1 90.12 260 LYS A CA 1
ATOM 2062 C C . LYS A 1 260 ? 5.793 28.328 18.609 1 90.12 260 LYS A C 1
ATOM 2064 O O . LYS A 1 260 ? 6.254 27.422 17.906 1 90.12 260 LYS A O 1
ATOM 2069 N N . GLN A 1 261 ? 4.66 28.25 19.188 1 87.81 261 GLN A N 1
ATOM 2070 C CA . GLN A 1 261 ? 3.834 27.062 19.062 1 87.81 261 GLN A CA 1
ATOM 2071 C C . GLN A 1 261 ? 3.344 26.875 17.641 1 87.81 261 GLN A C 1
ATOM 2073 O O . GLN A 1 261 ? 3.391 25.766 17.109 1 87.81 261 GLN A O 1
ATOM 2078 N N . PHE A 1 262 ? 2.955 27.844 16.969 1 89.94 262 PHE A N 1
ATOM 2079 C CA . PHE A 1 262 ? 2.467 27.781 15.602 1 89.94 262 PHE A CA 1
ATOM 2080 C C . PHE A 1 262 ? 3.59 27.406 14.641 1 89.94 262 PHE A C 1
ATOM 2082 O O . PHE A 1 262 ? 3.398 26.578 13.75 1 89.94 262 PHE A O 1
ATOM 2089 N N . ARG A 1 263 ? 4.742 28.016 14.898 1 92.62 263 ARG A N 1
ATOM 2090 C CA . ARG A 1 263 ? 5.895 27.672 14.078 1 92.62 263 ARG A CA 1
ATOM 2091 C C . ARG A 1 263 ? 6.195 26.172 14.164 1 92.62 263 ARG A C 1
ATOM 2093 O O . ARG A 1 263 ? 6.434 25.516 13.148 1 92.62 263 ARG A O 1
ATOM 2100 N N . SER A 1 264 ? 6.105 25.656 15.336 1 90.25 264 SER A N 1
ATOM 2101 C CA . SER A 1 264 ? 6.387 24.25 15.547 1 90.25 264 SER A CA 1
ATOM 2102 C C . SER A 1 264 ? 5.391 23.359 14.805 1 90.25 264 SER A C 1
ATOM 2104 O O . SER A 1 264 ? 5.773 22.391 14.156 1 90.25 264 SER A O 1
ATOM 2106 N N . ILE A 1 265 ? 4.199 23.688 14.812 1 88.5 265 ILE A N 1
ATOM 2107 C CA . ILE A 1 265 ? 3.164 22.875 14.164 1 88.5 265 ILE A CA 1
ATOM 2108 C C . ILE A 1 265 ? 3.336 22.938 12.648 1 88.5 265 ILE A C 1
ATOM 2110 O O . ILE A 1 265 ? 3.236 21.906 11.969 1 88.5 265 ILE A O 1
ATOM 2114 N N . ILE A 1 266 ? 3.539 24.156 12.172 1 91.19 266 ILE A N 1
ATOM 2115 C CA . ILE A 1 266 ? 3.693 24.312 10.727 1 91.19 266 ILE A CA 1
ATOM 2116 C C . ILE A 1 266 ? 4.922 23.547 10.25 1 91.19 266 ILE A C 1
ATOM 2118 O O . ILE A 1 266 ? 4.883 22.875 9.219 1 91.19 266 ILE A O 1
ATOM 2122 N N . GLU A 1 267 ? 5.941 23.578 11.031 1 92.12 267 GLU A N 1
ATOM 2123 C CA . GLU A 1 267 ? 7.137 22.812 10.703 1 92.12 267 GLU A CA 1
ATOM 2124 C C . GLU A 1 267 ? 6.852 21.312 10.727 1 92.12 267 GLU A C 1
ATOM 2126 O O . GLU A 1 267 ? 7.328 20.578 9.859 1 92.12 267 GLU A O 1
ATOM 2131 N N . ASP A 1 268 ? 6.094 20.875 11.672 1 90.06 268 ASP A N 1
ATOM 2132 C CA . ASP A 1 268 ? 5.711 19.469 11.75 1 90.06 268 ASP A CA 1
ATOM 2133 C C . ASP A 1 268 ? 4.887 19.047 10.539 1 90.06 268 ASP A C 1
ATOM 2135 O O . ASP A 1 268 ? 5.117 17.969 9.961 1 90.06 268 ASP A O 1
ATOM 2139 N N . VAL A 1 269 ? 3.971 19.875 10.172 1 90.44 269 VAL A N 1
ATOM 2140 C CA . VAL A 1 269 ? 3.119 19.578 9.031 1 90.44 269 VAL A CA 1
ATOM 2141 C C . VAL A 1 269 ? 3.969 19.484 7.762 1 90.44 269 VAL A C 1
ATOM 2143 O O . VAL A 1 269 ? 3.801 18.562 6.957 1 90.44 269 VAL A O 1
ATOM 2146 N N . GLN A 1 270 ? 4.883 20.422 7.633 1 91.44 270 GLN A N 1
ATOM 2147 C CA . GLN A 1 270 ? 5.75 20.422 6.457 1 91.44 270 GLN A CA 1
ATOM 2148 C C . GLN A 1 270 ? 6.613 19.156 6.426 1 91.44 270 GLN A C 1
ATOM 2150 O O . GLN A 1 270 ? 6.699 18.484 5.398 1 91.44 270 GLN A O 1
ATOM 2155 N N . ARG A 1 271 ? 7.207 18.812 7.527 1 91.25 271 ARG A N 1
ATOM 2156 C CA . ARG A 1 271 ? 8.086 17.641 7.625 1 91.25 271 ARG A CA 1
ATOM 2157 C C . ARG A 1 271 ? 7.316 16.359 7.375 1 91.25 271 ARG A C 1
ATOM 2159 O O . ARG A 1 271 ? 7.734 15.523 6.562 1 91.25 271 ARG A O 1
ATOM 2166 N N . GLU A 1 272 ? 6.234 16.203 8.055 1 90.25 272 GLU A N 1
ATOM 2167 C CA . GLU A 1 272 ? 5.449 14.984 7.926 1 90.25 272 GLU A CA 1
ATOM 2168 C C . GLU A 1 272 ? 4.824 14.867 6.539 1 90.25 272 GLU A C 1
ATOM 2170 O O . GLU A 1 272 ? 4.699 13.766 6 1 90.25 272 GLU A O 1
ATOM 2175 N N . SER A 1 273 ? 4.352 16.031 5.973 1 91.62 273 SER A N 1
ATOM 2176 C CA . SER A 1 273 ? 3.809 16 4.621 1 91.62 273 SER A CA 1
ATOM 2177 C C . SER A 1 273 ? 4.848 15.523 3.613 1 91.62 273 SER A C 1
ATOM 2179 O O . SER A 1 273 ? 4.547 14.688 2.756 1 91.62 273 SER A O 1
ATOM 2181 N N . LEU A 1 274 ? 6.09 15.953 3.754 1 91.12 274 LEU A N 1
ATOM 2182 C CA . LEU A 1 274 ? 7.16 15.508 2.869 1 91.12 274 LEU A CA 1
ATOM 2183 C C . LEU A 1 274 ? 7.465 14.031 3.088 1 91.12 274 LEU A C 1
ATOM 2185 O O . LEU A 1 274 ? 7.707 13.297 2.129 1 91.12 274 LEU A O 1
ATOM 2189 N N . GLY A 1 275 ? 7.406 13.695 4.344 1 91.12 275 GLY A N 1
ATOM 2190 C CA . GLY A 1 275 ? 7.637 12.297 4.656 1 91.12 275 GLY A CA 1
ATOM 2191 C C . GLY A 1 275 ? 6.59 11.375 4.062 1 91.12 275 GLY A C 1
ATOM 2192 O O . GLY A 1 275 ? 6.93 10.367 3.439 1 91.12 275 GLY A O 1
ATOM 2193 N N . ILE A 1 276 ? 5.375 11.672 4.176 1 91.94 276 ILE A N 1
ATOM 2194 C CA . ILE A 1 276 ? 4.285 10.852 3.656 1 91.94 276 ILE A CA 1
ATOM 2195 C C . ILE A 1 276 ? 4.328 10.844 2.131 1 91.94 276 ILE A C 1
ATOM 2197 O O . ILE A 1 276 ? 4.066 9.82 1.501 1 91.94 276 ILE A O 1
ATOM 2201 N N . GLU A 1 277 ? 4.648 11.977 1.544 1 92.75 277 GLU A N 1
ATOM 2202 C CA . GLU A 1 277 ? 4.781 12.047 0.092 1 92.75 277 GLU A CA 1
ATOM 2203 C C . GLU A 1 277 ? 5.832 11.062 -0.411 1 92.75 277 GLU A C 1
ATOM 2205 O O . GLU A 1 277 ? 5.605 10.352 -1.395 1 92.75 277 GLU A O 1
ATOM 2210 N N . ARG A 1 278 ? 6.977 10.914 0.175 1 95.38 278 ARG A N 1
ATOM 2211 C CA . ARG A 1 278 ? 8.039 9.969 -0.188 1 95.38 278 ARG A CA 1
ATOM 2212 C C . ARG A 1 278 ? 7.559 8.531 -0.052 1 95.38 278 ARG A C 1
ATOM 2214 O O . ARG A 1 278 ? 7.844 7.691 -0.91 1 95.38 278 ARG A O 1
ATOM 2221 N N . VAL A 1 279 ? 6.848 8.359 1.071 1 93.56 279 VAL A N 1
ATOM 2222 C CA . VAL A 1 279 ? 6.32 7.016 1.293 1 93.56 279 VAL A CA 1
ATOM 2223 C C . VAL A 1 279 ? 5.344 6.652 0.175 1 93.56 279 VAL A C 1
ATOM 2225 O O . VAL A 1 279 ? 5.383 5.539 -0.352 1 93.56 279 VAL A O 1
ATOM 2228 N N . MET A 1 280 ? 4.441 7.582 -0.186 1 94.5 280 MET A N 1
ATOM 2229 C CA . MET A 1 280 ? 3.471 7.332 -1.246 1 94.5 280 MET A CA 1
ATOM 2230 C C . MET A 1 280 ? 4.168 7.066 -2.576 1 94.5 280 MET A C 1
ATOM 2232 O O . MET A 1 280 ? 3.738 6.211 -3.348 1 94.5 280 MET A O 1
ATOM 2236 N N . ASP A 1 281 ? 5.277 7.734 -2.812 1 94.25 281 ASP A N 1
ATOM 2237 C CA . ASP A 1 281 ? 6.051 7.488 -4.027 1 94.25 281 ASP A CA 1
ATOM 2238 C C . ASP A 1 281 ? 6.66 6.09 -4.02 1 94.25 281 ASP A C 1
ATOM 2240 O O . ASP A 1 281 ? 6.625 5.387 -5.031 1 94.25 281 ASP A O 1
ATOM 2244 N N . ALA A 1 282 ? 7.152 5.754 -2.914 1 92.75 282 ALA A N 1
ATOM 2245 C CA . ALA A 1 282 ? 7.734 4.422 -2.781 1 92.75 282 ALA A CA 1
ATOM 2246 C C . ALA A 1 282 ? 6.672 3.34 -2.961 1 92.75 282 ALA A C 1
ATOM 2248 O O . ALA A 1 282 ? 6.906 2.34 -3.645 1 92.75 282 ALA A O 1
ATOM 2249 N N . VAL A 1 283 ? 5.527 3.523 -2.395 1 93.88 283 VAL A N 1
ATOM 2250 C CA . VAL A 1 283 ? 4.426 2.568 -2.498 1 93.88 283 VAL A CA 1
ATOM 2251 C C . VAL A 1 283 ? 3.975 2.457 -3.953 1 93.88 283 VAL A C 1
ATOM 2253 O O . VAL A 1 283 ? 3.723 1.357 -4.449 1 93.88 283 VAL A O 1
ATOM 2256 N N . SER A 1 284 ? 3.885 3.572 -4.613 1 94 284 SER A N 1
ATOM 2257 C CA . SER A 1 284 ? 3.52 3.564 -6.027 1 94 284 SER A CA 1
ATOM 2258 C C . SER A 1 284 ? 4.504 2.736 -6.848 1 94 284 SER A C 1
ATOM 2260 O O . SER A 1 284 ? 4.098 1.964 -7.719 1 94 284 SER A O 1
ATOM 2262 N N . GLY A 1 285 ? 5.77 2.889 -6.574 1 94.38 285 GLY A N 1
ATOM 2263 C CA . GLY A 1 285 ? 6.781 2.094 -7.258 1 94.38 285 GLY A CA 1
ATOM 2264 C C . GLY A 1 285 ? 6.656 0.608 -6.98 1 94.38 285 GLY A C 1
ATOM 2265 O O . GLY A 1 285 ? 6.766 -0.21 -7.895 1 94.38 285 GLY A O 1
ATOM 2266 N N . ARG A 1 286 ? 6.391 0.255 -5.809 1 92.81 286 ARG A N 1
ATOM 2267 C CA . ARG A 1 286 ? 6.23 -1.147 -5.438 1 92.81 286 ARG A CA 1
ATOM 2268 C C . ARG A 1 286 ? 5 -1.753 -6.098 1 92.81 286 ARG A C 1
ATOM 2270 O O . ARG A 1 286 ? 5.008 -2.924 -6.484 1 92.81 286 ARG A O 1
ATOM 2277 N N . MET A 1 287 ? 3.982 -1.022 -6.223 1 92.81 287 MET A N 1
ATOM 2278 C CA . MET A 1 287 ? 2.766 -1.506 -6.867 1 92.81 287 MET A CA 1
ATOM 2279 C C . MET A 1 287 ? 2.99 -1.726 -8.359 1 92.81 287 MET A C 1
ATOM 2281 O O . MET A 1 287 ? 2.41 -2.637 -8.953 1 92.81 287 MET A O 1
ATOM 2285 N N . ALA A 1 288 ? 3.83 -0.838 -8.914 1 91.81 288 ALA A N 1
ATOM 2286 C CA . ALA A 1 288 ? 4.184 -1.059 -10.312 1 91.81 288 ALA A CA 1
ATOM 2287 C C . ALA A 1 288 ? 4.926 -2.381 -10.484 1 91.81 288 ALA A C 1
ATOM 2289 O O . ALA A 1 288 ? 4.641 -3.141 -11.414 1 91.81 288 ALA A O 1
ATOM 2290 N N . GLN A 1 289 ? 5.805 -2.668 -9.609 1 93.06 289 GLN A N 1
ATOM 2291 C CA . GLN A 1 289 ? 6.531 -3.934 -9.633 1 93.06 289 GLN A CA 1
ATOM 2292 C C . GLN A 1 289 ? 5.586 -5.113 -9.406 1 93.06 289 GLN A C 1
ATOM 2294 O O . GLN A 1 289 ? 5.727 -6.156 -10.047 1 93.06 289 GLN A O 1
ATOM 2299 N N . LEU A 1 290 ? 4.691 -4.992 -8.531 1 92.19 290 LEU A N 1
ATOM 2300 C CA . LEU A 1 290 ? 3.697 -6.027 -8.258 1 92.19 290 LEU A CA 1
ATOM 2301 C C . LEU A 1 290 ? 2.838 -6.293 -9.492 1 92.19 290 LEU A C 1
ATOM 2303 O O . LEU A 1 290 ? 2.568 -7.445 -9.828 1 92.19 290 LEU A O 1
ATOM 2307 N N . ASP A 1 291 ? 2.469 -5.258 -10.125 1 93.19 291 ASP A N 1
ATOM 2308 C CA . ASP A 1 291 ? 1.685 -5.391 -11.352 1 93.19 291 ASP A CA 1
ATOM 2309 C C . ASP A 1 291 ? 2.443 -6.195 -12.406 1 93.19 291 ASP A C 1
ATOM 2311 O O . ASP A 1 291 ? 1.872 -7.066 -13.062 1 93.19 291 ASP A O 1
ATOM 2315 N N . ASP A 1 292 ? 3.684 -5.938 -12.531 1 94.56 292 ASP A N 1
ATOM 2316 C CA . ASP A 1 292 ? 4.531 -6.684 -13.461 1 94.56 292 ASP A CA 1
ATOM 2317 C C . ASP A 1 292 ? 4.582 -8.164 -13.086 1 94.56 292 ASP A C 1
ATOM 2319 O O . ASP A 1 292 ? 4.453 -9.031 -13.953 1 94.56 292 ASP A O 1
ATOM 2323 N N . SER A 1 293 ? 4.785 -8.375 -11.859 1 94.38 293 SER A N 1
ATOM 2324 C CA . SER A 1 293 ? 4.852 -9.75 -11.367 1 94.38 293 SER A CA 1
ATOM 2325 C C . SER A 1 293 ? 3.547 -10.492 -11.625 1 94.38 293 SER A C 1
ATOM 2327 O O . SER A 1 293 ? 3.557 -11.648 -12.07 1 94.38 293 SER A O 1
ATOM 2329 N N . VAL A 1 294 ? 2.447 -9.859 -11.414 1 94.5 294 VAL A N 1
ATOM 2330 C CA . VAL A 1 294 ? 1.133 -10.469 -11.586 1 94.5 294 VAL A CA 1
ATOM 2331 C C . VAL A 1 294 ? 0.877 -10.734 -13.07 1 94.5 294 VAL A C 1
ATOM 2333 O O . VAL A 1 294 ? 0.306 -11.766 -13.43 1 94.5 294 VAL A O 1
ATOM 2336 N N . GLN A 1 295 ? 1.323 -9.859 -13.914 1 93.69 295 GLN A N 1
ATOM 2337 C CA . GLN A 1 295 ? 1.19 -10.07 -15.352 1 93.69 295 GLN A CA 1
ATOM 2338 C C . GLN A 1 295 ? 2 -11.281 -15.805 1 93.69 295 GLN A C 1
ATOM 2340 O O . GLN A 1 295 ? 1.527 -12.078 -16.625 1 93.69 295 GLN A O 1
ATOM 2345 N N . ASP A 1 296 ? 3.164 -11.406 -15.266 1 95.69 296 ASP A N 1
ATOM 2346 C CA . ASP A 1 296 ? 4.004 -12.562 -15.586 1 95.69 296 ASP A CA 1
ATOM 2347 C C . ASP A 1 296 ? 3.369 -13.859 -15.102 1 95.69 296 ASP A C 1
ATOM 2349 O O . ASP A 1 296 ? 3.408 -14.875 -15.797 1 95.69 296 ASP A O 1
ATOM 2353 N N . ILE A 1 297 ? 2.834 -13.828 -13.938 1 95.75 297 ILE A N 1
ATOM 2354 C CA . ILE A 1 297 ? 2.131 -14.984 -13.398 1 95.75 297 ILE A CA 1
ATOM 2355 C C . ILE A 1 297 ? 0.979 -15.367 -14.32 1 95.75 297 ILE A C 1
ATOM 2357 O O . ILE A 1 297 ? 0.817 -16.531 -14.672 1 95.75 297 ILE A O 1
ATOM 2361 N N . SER A 1 298 ? 0.187 -14.359 -14.742 1 96.25 298 SER A N 1
ATOM 2362 C CA . SER A 1 298 ? -0.961 -14.609 -15.609 1 96.25 298 SER A CA 1
ATOM 2363 C C . SER A 1 298 ? -0.529 -15.203 -16.938 1 96.25 298 SER A C 1
ATOM 2365 O O . SER A 1 298 ? -1.11 -16.188 -17.406 1 96.25 298 SER A O 1
ATOM 2367 N N . ALA A 1 299 ? 0.521 -14.664 -17.562 1 95.75 299 ALA A N 1
ATOM 2368 C CA . ALA A 1 299 ? 1.016 -15.156 -18.844 1 95.75 299 ALA A CA 1
ATOM 2369 C C . ALA A 1 299 ? 1.529 -16.594 -18.734 1 95.75 299 ALA A C 1
ATOM 2371 O O . ALA A 1 299 ? 1.208 -17.438 -19.562 1 95.75 299 ALA A O 1
ATOM 2372 N N . THR A 1 300 ? 2.305 -16.828 -17.719 1 96.81 300 THR A N 1
ATOM 2373 C CA . THR A 1 300 ? 2.857 -18.172 -17.484 1 96.81 300 THR A CA 1
ATOM 2374 C C . THR A 1 300 ? 1.745 -19.172 -17.188 1 96.81 300 THR A C 1
ATOM 2376 O O . THR A 1 300 ? 1.801 -20.312 -17.641 1 96.81 300 THR A O 1
ATOM 2379 N N . THR A 1 301 ? 0.764 -18.734 -16.438 1 96.56 301 THR A N 1
ATOM 2380 C CA . THR A 1 301 ? -0.374 -19.594 -16.109 1 96.56 301 THR A CA 1
ATOM 2381 C C . THR A 1 301 ? -1.14 -19.984 -17.375 1 96.56 301 THR A C 1
ATOM 2383 O O . THR A 1 301 ? -1.577 -21.125 -17.516 1 96.56 301 THR A O 1
ATOM 2386 N N . GLN A 1 302 ? -1.283 -19.062 -18.312 1 95.06 302 GLN A N 1
ATOM 2387 C CA . GLN A 1 302 ? -1.944 -19.359 -19.578 1 95.06 302 GLN A CA 1
ATOM 2388 C C . GLN A 1 302 ? -1.166 -20.406 -20.359 1 95.06 302 GLN A C 1
ATOM 2390 O O . GLN A 1 302 ? -1.759 -21.312 -20.953 1 95.06 302 GLN A O 1
ATOM 2395 N N . GLN A 1 303 ? 0.099 -20.25 -20.344 1 95.12 303 GLN A N 1
ATOM 2396 C CA . GLN A 1 303 ? 0.95 -21.219 -21.016 1 95.12 303 GLN A CA 1
ATOM 2397 C C . GLN A 1 303 ? 0.809 -22.594 -20.391 1 95.12 303 GLN A C 1
ATOM 2399 O O . GLN A 1 303 ? 0.751 -23.609 -21.094 1 95.12 303 GLN A O 1
ATOM 2404 N N . LEU A 1 304 ? 0.77 -22.609 -19.094 1 94.94 304 LEU A N 1
ATOM 2405 C CA . LEU A 1 304 ? 0.613 -23.875 -18.375 1 94.94 304 LEU A CA 1
ATOM 2406 C C . LEU A 1 304 ? -0.739 -24.5 -18.688 1 94.94 304 LEU A C 1
ATOM 2408 O O . LEU A 1 304 ? -0.833 -25.719 -18.859 1 94.94 304 LEU A O 1
ATOM 2412 N N . SER A 1 305 ? -1.775 -23.688 -18.703 1 96.25 305 SER A N 1
ATOM 2413 C CA . SER A 1 305 ? -3.105 -24.172 -19.047 1 96.25 305 SER A CA 1
ATOM 2414 C C . SER A 1 305 ? -3.121 -24.812 -20.422 1 96.25 305 SER A C 1
ATOM 2416 O O . SER A 1 305 ? -3.703 -25.891 -20.609 1 96.25 305 SER A O 1
ATOM 2418 N N . ALA A 1 306 ? -2.471 -24.188 -21.391 1 94.69 306 ALA A N 1
ATOM 2419 C CA . ALA A 1 306 ? -2.365 -24.75 -22.734 1 94.69 306 ALA A CA 1
ATOM 2420 C C . ALA A 1 306 ? -1.598 -26.062 -22.734 1 94.69 306 ALA A C 1
ATOM 2422 O O . ALA A 1 306 ? -1.956 -27 -23.438 1 94.69 306 ALA A O 1
ATOM 2423 N N . GLY A 1 307 ? -0.56 -26.047 -21.906 1 94.5 307 GLY A N 1
ATOM 2424 C CA . GLY A 1 307 ? 0.202 -27.281 -21.766 1 94.5 307 GLY A CA 1
ATOM 2425 C C . GLY A 1 307 ? -0.612 -28.422 -21.172 1 94.5 307 GLY A C 1
ATOM 2426 O O . GLY A 1 307 ? -0.499 -29.562 -21.625 1 94.5 307 GLY A O 1
ATOM 2427 N N . MET A 1 308 ? -1.473 -28.141 -20.25 1 94.75 308 MET A N 1
ATOM 2428 C CA . MET A 1 308 ? -2.338 -29.156 -19.656 1 94.75 308 MET A CA 1
ATOM 2429 C C . MET A 1 308 ? -3.361 -29.656 -20.656 1 94.75 308 MET A C 1
ATOM 2431 O O . MET A 1 308 ? -3.672 -30.859 -20.688 1 94.75 308 MET A O 1
ATOM 2435 N N . GLU A 1 309 ? -3.883 -28.828 -21.516 1 94.25 309 GLU A N 1
ATOM 2436 C CA . GLU A 1 309 ? -4.82 -29.234 -22.562 1 94.25 309 GLU A CA 1
ATOM 2437 C C . GLU A 1 309 ? -4.152 -30.156 -23.578 1 94.25 309 GLU A C 1
ATOM 2439 O O . GLU A 1 309 ? -4.734 -31.156 -24 1 94.25 309 GLU A O 1
ATOM 2444 N N . GLN A 1 310 ? -2.986 -29.734 -23.938 1 93.5 310 GLN A N 1
ATOM 2445 C CA . GLN A 1 310 ? -2.23 -30.562 -24.875 1 93.5 310 GLN A CA 1
ATOM 2446 C C . GLN A 1 310 ? -1.945 -31.953 -24.281 1 93.5 310 GLN A C 1
ATOM 2448 O O . GLN A 1 310 ? -2.045 -32.969 -24.984 1 93.5 310 GLN A O 1
ATOM 2453 N N . THR A 1 311 ? -1.57 -31.969 -23.047 1 95.06 311 THR A N 1
ATOM 2454 C CA . THR A 1 311 ? -1.301 -33.219 -22.359 1 95.06 311 THR A CA 1
ATOM 2455 C C . THR A 1 311 ? -2.557 -34.094 -22.297 1 95.06 311 THR A C 1
ATOM 2457 O O . THR A 1 311 ? -2.5 -35.312 -22.547 1 95.06 311 THR A O 1
ATOM 2460 N N . SER A 1 312 ? -3.656 -33.5 -22 1 94.94 312 SER A N 1
ATOM 2461 C CA . SER A 1 312 ? -4.922 -34.25 -21.984 1 94.94 312 SER A CA 1
ATOM 2462 C C . SER A 1 312 ? -5.242 -34.844 -23.344 1 94.94 312 SER A C 1
ATOM 2464 O O . SER A 1 312 ? -5.68 -36 -23.422 1 94.94 312 SER A O 1
ATOM 2466 N N . PHE A 1 313 ? -5.02 -34.094 -24.391 1 94.75 313 PHE A N 1
ATOM 2467 C CA . PHE A 1 313 ? -5.25 -34.594 -25.75 1 94.75 313 PHE A CA 1
ATOM 2468 C C . PHE A 1 313 ? -4.328 -35.75 -26.062 1 94.75 313 PHE A C 1
ATOM 2470 O O . PHE A 1 313 ? -4.777 -36.781 -26.562 1 94.75 313 PHE A O 1
ATOM 2477 N N . SER A 1 314 ? -3.051 -35.594 -25.719 1 95.19 314 SER A N 1
ATOM 2478 C CA . SER A 1 314 ? -2.064 -36.625 -26 1 95.19 314 SER A CA 1
ATOM 2479 C C . SER A 1 314 ? -2.367 -37.906 -25.219 1 95.19 314 SER A C 1
ATOM 2481 O O . SER A 1 314 ? -2.186 -39 -25.734 1 95.19 314 SER A O 1
ATOM 2483 N N . THR A 1 315 ? -2.82 -37.75 -24.031 1 95.75 315 THR A N 1
ATOM 2484 C CA . THR A 1 315 ? -3.156 -38.938 -23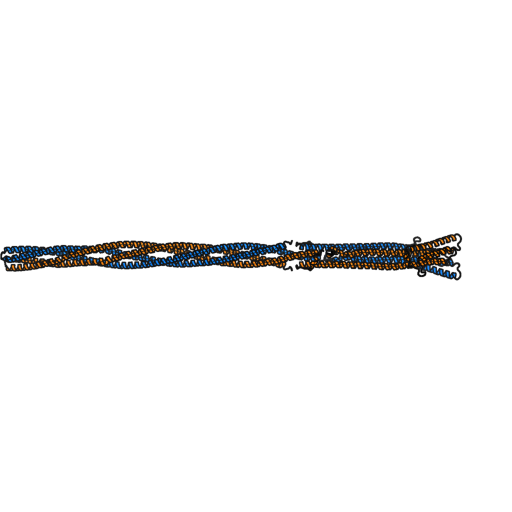.219 1 95.75 315 THR A CA 1
ATOM 2485 C C . THR A 1 315 ? -4.352 -39.656 -23.812 1 95.75 315 THR A C 1
ATOM 2487 O O . THR A 1 315 ? -4.398 -40.906 -23.766 1 95.75 315 THR A O 1
ATOM 2490 N N . ARG A 1 316 ? -5.344 -38.938 -24.344 1 94.81 316 ARG A N 1
ATOM 2491 C CA . ARG A 1 316 ? -6.477 -39.594 -25 1 94.81 316 ARG A CA 1
ATOM 2492 C C . ARG A 1 316 ? -6.023 -40.375 -26.234 1 94.81 316 ARG A C 1
ATOM 2494 O O . ARG A 1 316 ? -6.492 -41.5 -26.484 1 94.81 316 ARG A O 1
ATOM 2501 N N . SER A 1 317 ? -5.07 -39.781 -26.875 1 93.94 317 SER A N 1
ATOM 2502 C CA . SER A 1 317 ? -4.504 -40.469 -28.047 1 93.94 317 SER A CA 1
ATOM 2503 C C . SER A 1 317 ? -3.781 -41.75 -27.656 1 93.94 317 SER A C 1
ATOM 2505 O O . SER A 1 317 ? -3.969 -42.781 -28.281 1 93.94 317 SER A O 1
ATOM 2507 N N . ILE A 1 318 ? -2.982 -41.688 -26.609 1 94.75 318 ILE A N 1
ATOM 2508 C CA . ILE A 1 318 ? -2.246 -42.844 -26.125 1 94.75 318 ILE A CA 1
ATOM 2509 C C . ILE A 1 318 ? -3.227 -43.938 -25.688 1 94.75 318 ILE A C 1
ATOM 2511 O O . ILE A 1 318 ? -3.033 -45.125 -25.984 1 94.75 318 ILE A O 1
ATOM 2515 N N . SER A 1 319 ? -4.266 -43.531 -24.984 1 94.25 319 SER A N 1
ATOM 2516 C CA . SER A 1 319 ? -5.27 -44.469 -24.531 1 94.25 319 SER A CA 1
ATOM 2517 C C . SER A 1 319 ? -5.926 -45.188 -25.703 1 94.25 319 SER A C 1
ATOM 2519 O O . SER A 1 319 ? -6.113 -46.406 -25.672 1 94.25 319 SER A O 1
ATOM 2521 N N . GLY A 1 320 ? -6.32 -44.469 -26.766 1 93.12 320 GLY A N 1
ATOM 2522 C CA . GLY A 1 320 ? -6.887 -45.062 -27.953 1 93.12 320 GLY A CA 1
ATOM 2523 C C . GLY A 1 320 ? -5.945 -46.031 -28.641 1 93.12 320 GLY A C 1
ATOM 2524 O O . GLY A 1 320 ? -6.344 -47.156 -28.984 1 93.12 320 GLY A O 1
ATOM 2525 N N . THR A 1 321 ? -4.738 -45.594 -28.812 1 94.12 321 THR A N 1
ATOM 2526 C CA . THR A 1 321 ? -3.736 -46.438 -29.438 1 94.12 321 THR A CA 1
ATOM 2527 C C . THR A 1 321 ? -3.484 -47.688 -28.609 1 94.12 321 THR A C 1
ATOM 2529 O O . THR A 1 321 ? -3.303 -48.781 -29.156 1 94.12 321 THR A O 1
ATOM 2532 N N . SER A 1 322 ? -3.432 -47.594 -27.266 1 94.06 322 SER A N 1
ATOM 2533 C CA . SER A 1 322 ? -3.225 -48.719 -26.375 1 94.06 322 SER A CA 1
ATOM 2534 C C . SER A 1 322 ? -4.348 -49.75 -26.5 1 94.06 322 SER A C 1
ATOM 2536 O O . SER A 1 322 ? -4.105 -50.969 -26.484 1 94.06 322 SER A O 1
ATOM 2538 N N . SER A 1 323 ? -5.527 -49.281 -26.609 1 92.94 323 SER A N 1
ATOM 2539 C CA . SER A 1 323 ? -6.664 -50.188 -26.797 1 92.94 323 SER A CA 1
ATOM 2540 C C . SER A 1 323 ? -6.539 -50.969 -28.109 1 92.94 323 SER A C 1
ATOM 2542 O O . SER A 1 323 ? -6.852 -52.156 -28.172 1 92.94 323 SER A O 1
ATOM 2544 N N . GLU A 1 324 ? -6.059 -50.25 -29.125 1 92.62 324 GLU A N 1
ATOM 2545 C CA . GLU A 1 324 ? -5.84 -50.875 -30.422 1 92.62 324 GLU A CA 1
ATOM 2546 C C . GLU A 1 324 ? -4.773 -51.969 -30.328 1 92.62 324 GLU A C 1
ATOM 2548 O O . GLU A 1 324 ? -4.953 -53.062 -30.859 1 92.62 324 GLU A O 1
ATOM 2553 N N . ILE A 1 325 ? -3.762 -51.656 -29.656 1 92.81 325 ILE A N 1
ATOM 2554 C CA . ILE A 1 325 ? -2.678 -52.625 -29.469 1 92.81 325 ILE A CA 1
ATOM 2555 C C . ILE A 1 325 ? -3.178 -53.812 -28.672 1 92.81 325 ILE A C 1
ATOM 2557 O O . ILE A 1 325 ? -2.875 -54.969 -29 1 92.81 325 ILE A O 1
ATOM 2561 N N . GLY A 1 326 ? -3.957 -53.562 -27.641 1 92.5 326 GLY A N 1
ATOM 2562 C CA . GLY A 1 326 ? -4.535 -54.625 -26.859 1 92.5 326 GLY A CA 1
ATOM 2563 C C . GLY A 1 326 ? -5.363 -55.594 -27.688 1 92.5 326 GLY A C 1
ATOM 2564 O O . GLY A 1 326 ? -5.211 -56.812 -27.562 1 92.5 326 GLY A O 1
ATOM 2565 N N . ARG A 1 327 ? -6.234 -55.188 -28.578 1 95.19 327 ARG A N 1
ATOM 2566 C CA . ARG A 1 327 ? -7.066 -56.031 -29.438 1 95.19 327 ARG A CA 1
ATOM 2567 C C . ARG A 1 327 ? -6.215 -56.844 -30.406 1 95.19 327 ARG A C 1
ATOM 2569 O O . ARG A 1 327 ? -6.492 -58.031 -30.641 1 95.19 327 ARG A O 1
ATOM 2576 N N . ALA A 1 328 ? -5.211 -56.125 -30.922 1 94 328 ALA A N 1
ATOM 2577 C CA . ALA A 1 328 ? -4.32 -56.812 -31.844 1 94 328 ALA A CA 1
ATOM 2578 C C . ALA A 1 328 ? -3.57 -57.938 -31.141 1 94 328 ALA A C 1
ATOM 2580 O O . ALA A 1 328 ? -3.381 -59.031 -31.719 1 94 328 ALA A O 1
ATOM 2581 N N . LEU A 1 329 ? -3.133 -57.781 -29.969 1 93.25 329 LEU A N 1
ATOM 2582 C CA . LEU A 1 329 ? -2.43 -58.781 -29.188 1 93.25 329 LEU A CA 1
ATOM 2583 C C . LEU A 1 329 ? -3.35 -59.969 -28.875 1 93.25 329 LEU A C 1
ATOM 2585 O O . LEU A 1 329 ? -2.92 -61.125 -28.891 1 93.25 329 LEU A O 1
ATOM 2589 N N . GLU A 1 330 ? -4.559 -59.688 -28.562 1 92.38 330 GLU A N 1
ATOM 2590 C CA . GLU A 1 330 ? -5.527 -60.75 -28.359 1 92.38 330 GLU A CA 1
ATOM 2591 C C . GLU A 1 330 ? -5.688 -61.625 -29.609 1 92.38 330 GLU A C 1
ATOM 2593 O O . GLU A 1 330 ? -5.777 -62.844 -29.516 1 92.38 330 GLU A O 1
ATOM 2598 N N . SER A 1 331 ? -5.734 -60.906 -30.672 1 93.06 331 SER A N 1
ATOM 2599 C CA . SER A 1 331 ? -5.828 -61.625 -31.938 1 93.06 331 SER A CA 1
ATOM 2600 C C . SER A 1 331 ? -4.613 -62.531 -32.156 1 93.06 331 SER A C 1
ATOM 2602 O O . SER A 1 331 ? -4.746 -63.656 -32.656 1 93.06 331 SER A O 1
ATOM 2604 N N . ILE A 1 332 ? -3.445 -62.062 -31.859 1 92.44 332 ILE A N 1
ATOM 2605 C CA . ILE A 1 332 ? -2.221 -62.844 -31.984 1 92.44 332 ILE A CA 1
ATOM 2606 C C . ILE A 1 332 ? -2.281 -64.062 -31.062 1 92.44 332 ILE A C 1
ATOM 2608 O O . ILE A 1 332 ? -1.877 -65.188 -31.453 1 92.44 332 ILE A O 1
ATOM 2612 N N . ALA A 1 333 ? -2.754 -63.844 -29.859 1 91.81 333 ALA A N 1
ATOM 2613 C CA . ALA A 1 333 ? -2.887 -64.938 -28.906 1 91.81 333 ALA A CA 1
ATOM 2614 C C . ALA A 1 333 ? -3.783 -66.062 -29.453 1 91.81 333 ALA A C 1
ATOM 2616 O O . ALA A 1 333 ? -3.475 -67.25 -29.328 1 91.81 333 ALA A O 1
ATOM 2617 N N . VAL A 1 334 ? -4.879 -65.688 -30.047 1 92.12 334 VAL A N 1
ATOM 2618 C CA . VAL A 1 334 ? -5.805 -66.625 -30.641 1 92.12 334 VAL A CA 1
ATOM 2619 C C . VAL A 1 334 ? -5.113 -67.375 -31.781 1 92.12 334 VAL A C 1
ATOM 2621 O O . VAL A 1 334 ? -5.25 -68.625 -31.906 1 92.12 334 VAL A O 1
ATOM 2624 N N . LYS A 1 335 ? -4.414 -66.625 -32.562 1 88.38 335 LYS A N 1
ATOM 2625 C CA . LYS A 1 335 ? -3.701 -67.25 -33.688 1 88.38 335 LYS A CA 1
ATOM 2626 C C . LYS A 1 335 ? -2.648 -68.25 -33.188 1 88.38 335 LYS A C 1
ATOM 2628 O O . LYS A 1 335 ? -2.422 -69.312 -33.812 1 88.38 335 LYS A O 1
ATOM 2633 N N . ALA A 1 336 ? -1.938 -67.875 -32.125 1 90 336 ALA A N 1
ATOM 2634 C CA . ALA A 1 336 ? -0.971 -68.812 -31.516 1 90 336 ALA A CA 1
ATOM 2635 C C . ALA A 1 336 ? -1.644 -70.062 -31.062 1 90 336 ALA A C 1
ATOM 2637 O O . ALA A 1 336 ? -1.105 -71.188 -31.266 1 90 336 ALA A O 1
ATOM 2638 N N . GLN A 1 337 ? -2.789 -70 -30.5 1 91.38 337 GLN A N 1
ATOM 2639 C CA . GLN A 1 337 ? -3.539 -71.188 -30.047 1 91.38 337 GLN A CA 1
ATOM 2640 C C . GLN A 1 337 ? -3.959 -72.062 -31.234 1 91.38 337 GLN A C 1
ATOM 2642 O O . GLN A 1 337 ? -3.875 -73.312 -31.172 1 91.38 337 GLN A O 1
ATOM 2647 N N . GLU A 1 338 ? -4.418 -71.438 -32.25 1 89.25 338 GLU A N 1
ATOM 2648 C CA . GLU A 1 338 ? -4.789 -72.125 -33.469 1 89.25 338 GLU A CA 1
ATOM 2649 C C . GLU A 1 338 ? -3.592 -72.875 -34.062 1 89.25 338 GLU A C 1
ATOM 2651 O O . GLU A 1 338 ? -3.723 -74 -34.562 1 89.25 338 GLU A O 1
ATOM 2656 N N . GLY A 1 339 ? -2.521 -72.125 -34.031 1 86.44 339 GLY A N 1
ATOM 2657 C CA . GLY A 1 339 ? -1.296 -72.75 -34.5 1 86.44 339 GLY A CA 1
ATOM 2658 C C . GLY A 1 339 ? -0.909 -74 -33.688 1 86.44 339 GLY A C 1
ATOM 2659 O O . GLY A 1 339 ? -0.541 -75 -34.25 1 86.44 339 GLY A O 1
ATOM 2660 N N . ALA A 1 340 ? -1.002 -73.875 -32.406 1 90.5 340 ALA A N 1
ATOM 2661 C 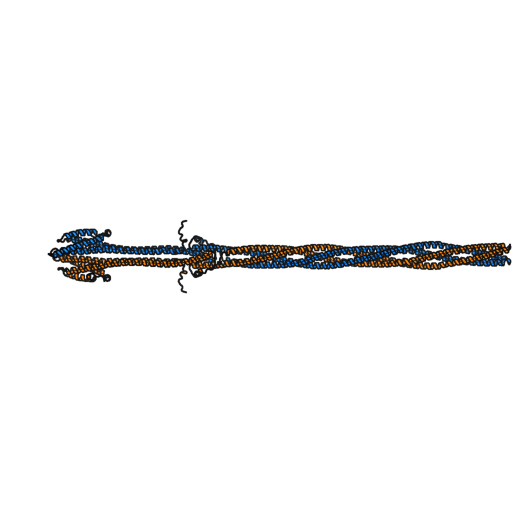CA . ALA A 1 340 ? -0.709 -75.062 -31.531 1 90.5 340 ALA A CA 1
ATOM 2662 C C . ALA A 1 340 ? -1.649 -76.188 -31.812 1 90.5 340 ALA A C 1
ATOM 2664 O O . ALA A 1 340 ? -1.216 -77.375 -31.859 1 90.5 340 ALA A O 1
ATOM 2665 N N . GLN A 1 341 ? -2.93 -76 -32 1 91.62 341 GLN A N 1
ATOM 2666 C CA . GLN A 1 341 ? -3.916 -77.062 -32.281 1 91.62 341 GLN A CA 1
ATOM 2667 C C . GLN A 1 341 ? -3.635 -77.688 -33.625 1 91.62 341 GLN A C 1
ATOM 2669 O O . GLN A 1 341 ? -3.732 -78.938 -33.719 1 91.62 341 GLN A O 1
ATOM 2674 N N . SER A 1 342 ? -3.354 -76.875 -34.562 1 86.75 342 SER A N 1
ATOM 2675 C CA . SER A 1 342 ? -3.014 -77.375 -35.875 1 86.75 342 SER A CA 1
ATOM 2676 C C . SER A 1 342 ? -1.789 -78.312 -35.781 1 86.75 342 SER A C 1
ATOM 2678 O O . SER A 1 342 ? -1.74 -79.312 -36.438 1 86.75 342 SER A O 1
ATOM 2680 N N . SER A 1 343 ? -0.806 -77.938 -35.031 1 88.88 343 SER A N 1
ATOM 2681 C CA . SER A 1 343 ? 0.409 -78.688 -34.844 1 88.88 343 SER A CA 1
ATOM 2682 C C . SER A 1 343 ? 0.104 -80.062 -34.188 1 88.88 343 SER A C 1
ATOM 2684 O O . SER A 1 343 ? 0.679 -81.062 -34.531 1 88.88 343 SER A O 1
ATOM 2686 N N . GLU A 1 344 ? -0.735 -80.062 -33.25 1 90.25 344 GLU A N 1
ATOM 2687 C CA . GLU A 1 344 ? -1.125 -81.25 -32.562 1 90.25 344 GLU A CA 1
ATOM 2688 C C . GLU A 1 344 ? -1.796 -82.25 -33.531 1 90.25 344 GLU A C 1
ATOM 2690 O O . GLU A 1 344 ? -1.526 -83.438 -33.469 1 90.25 344 GLU A O 1
ATOM 2695 N N . ARG A 1 345 ? -2.693 -81.75 -34.281 1 89.06 345 ARG A N 1
ATOM 2696 C CA . ARG A 1 345 ? -3.369 -82.625 -35.281 1 89.06 345 ARG A CA 1
ATOM 2697 C C . ARG A 1 345 ? -2.371 -83.188 -36.25 1 89.06 345 ARG A C 1
ATOM 2699 O O . ARG A 1 345 ? -2.455 -84.375 -36.594 1 89.06 345 ARG A O 1
ATOM 2706 N N . LEU A 1 346 ? -1.441 -82.312 -36.688 1 84.25 346 LEU A N 1
ATOM 2707 C CA . LEU A 1 346 ? -0.435 -82.75 -37.656 1 84.25 346 LEU A CA 1
ATOM 2708 C C . LEU A 1 346 ? 0.466 -83.812 -37.031 1 84.25 346 LEU A C 1
ATOM 2710 O O . LEU A 1 346 ? 0.822 -84.812 -37.688 1 84.25 346 LEU A O 1
ATOM 2714 N N . SER A 1 347 ? 0.85 -83.625 -35.844 1 89.62 347 SER A N 1
ATOM 2715 C CA . SER A 1 347 ? 1.688 -84.562 -35.125 1 89.62 347 SER A CA 1
ATOM 2716 C C . SER A 1 347 ? 0.977 -85.875 -34.969 1 89.62 347 SER A C 1
ATOM 2718 O O . SER A 1 347 ? 1.576 -86.938 -35.156 1 89.62 347 SER A O 1
ATOM 2720 N N . SER A 1 348 ? -0.225 -85.875 -34.562 1 91.12 348 SER A N 1
ATOM 2721 C CA . SER A 1 348 ? -1.013 -87.125 -34.406 1 91.12 348 SER A CA 1
ATOM 2722 C C . SER A 1 348 ? -1.144 -87.875 -35.719 1 91.12 348 SER A C 1
ATOM 2724 O O . SER A 1 348 ? -0.997 -89.062 -35.75 1 91.12 348 SER A O 1
ATOM 2726 N N . ARG A 1 349 ? -1.434 -87.062 -36.656 1 86.75 349 ARG A N 1
ATOM 2727 C CA . ARG A 1 349 ? -1.57 -87.625 -37.969 1 86.75 349 ARG A CA 1
ATOM 2728 C C . ARG A 1 349 ? -0.258 -88.25 -38.438 1 86.75 349 ARG A C 1
ATOM 2730 O O . ARG A 1 349 ? -0.252 -89.375 -39 1 86.75 349 ARG A O 1
ATOM 2737 N N . ALA A 1 350 ? 0.837 -87.562 -38.219 1 89.12 350 ALA A N 1
ATOM 2738 C CA . ALA A 1 350 ? 2.154 -88.125 -38.562 1 89.12 350 ALA A CA 1
ATOM 2739 C C . ALA A 1 350 ? 2.441 -89.438 -37.812 1 89.12 350 ALA A C 1
ATOM 2741 O O . ALA A 1 350 ? 2.969 -90.375 -38.406 1 89.12 350 ALA A O 1
ATOM 2742 N N . SER A 1 351 ? 2.111 -89.562 -36.625 1 92.75 351 SER A N 1
ATOM 2743 C CA . SER A 1 351 ? 2.326 -90.75 -35.812 1 92.75 351 SER A CA 1
ATOM 2744 C C . SER A 1 351 ? 1.484 -91.875 -36.312 1 92.75 351 SER A C 1
ATOM 2746 O O . SER A 1 351 ? 1.965 -93.062 -36.375 1 92.75 351 SER A O 1
ATOM 2748 N N . GLU A 1 352 ? 0.238 -91.625 -36.594 1 92 352 GLU A N 1
ATOM 2749 C CA . GLU A 1 352 ? -0.652 -92.688 -37.125 1 92 352 GLU A CA 1
ATOM 2750 C C . GLU A 1 352 ? -0.126 -93.188 -38.438 1 92 352 GLU A C 1
ATOM 2752 O O . GLU A 1 352 ? -0.124 -94.438 -38.656 1 92 352 GLU A O 1
ATOM 2757 N N . LEU A 1 353 ? 0.297 -92.312 -39.219 1 90.62 353 LEU A N 1
ATOM 2758 C CA . LEU A 1 353 ? 0.824 -92.688 -40.5 1 90.62 353 LEU A CA 1
ATOM 2759 C C . LEU A 1 353 ? 2.104 -93.5 -40.344 1 90.62 353 LEU A C 1
ATOM 2761 O O . LEU A 1 353 ? 2.303 -94.5 -41.062 1 90.62 353 LEU A O 1
ATOM 2765 N N . LYS A 1 354 ? 2.961 -93.125 -39.469 1 92.25 354 LYS A N 1
ATOM 2766 C CA . LYS A 1 354 ? 4.195 -93.812 -39.219 1 92.25 354 LYS A CA 1
ATOM 2767 C C . LYS A 1 354 ? 3.904 -95.25 -38.781 1 92.25 354 LYS A C 1
ATOM 2769 O O . LYS A 1 354 ? 4.512 -96.188 -39.312 1 92.25 354 LYS A O 1
ATOM 2774 N N . SER A 1 355 ? 2.982 -95.438 -37.938 1 94.19 355 SER A N 1
ATOM 2775 C CA . SER A 1 355 ? 2.605 -96.75 -37.438 1 94.19 355 SER A CA 1
ATOM 2776 C C . SER A 1 355 ? 2.027 -97.625 -38.562 1 94.19 355 SER A C 1
ATOM 2778 O O . SER A 1 355 ? 2.371 -98.812 -38.688 1 94.19 355 SER A O 1
ATOM 2780 N N . THR A 1 356 ? 1.187 -97 -39.312 1 91.19 356 THR A N 1
ATOM 2781 C CA . THR A 1 356 ? 0.537 -97.688 -40.406 1 91.19 356 THR A CA 1
ATOM 2782 C C . THR A 1 356 ? 1.562 -98.125 -41.438 1 91.19 356 THR A C 1
ATOM 2784 O O . THR A 1 356 ? 1.56 -99.312 -41.844 1 91.19 356 THR A O 1
ATOM 2787 N N . PHE A 1 357 ? 2.471 -97.312 -41.75 1 91.56 357 PHE A N 1
ATOM 2788 C CA . PHE A 1 357 ? 3.455 -97.625 -42.781 1 91.56 357 PHE A CA 1
ATOM 2789 C C . PHE A 1 357 ? 4.488 -98.625 -42.25 1 91.56 357 PHE A C 1
ATOM 2791 O O . PHE A 1 357 ? 4.98 -99.438 -43 1 91.56 357 PHE A O 1
ATOM 2798 N N . GLN A 1 358 ? 4.828 -98.562 -41 1 92.38 358 GLN A N 1
ATOM 2799 C CA . GLN A 1 358 ? 5.738 -99.5 -40.406 1 92.38 358 GLN A CA 1
ATOM 2800 C C . GLN A 1 358 ? 5.141 -100.938 -40.438 1 92.38 358 GLN A C 1
ATOM 2802 O O . GLN A 1 358 ? 5.828 -101.875 -40.781 1 92.38 358 GLN A O 1
ATOM 2807 N N . LYS A 1 359 ? 3.916 -101 -40.125 1 92.44 359 LYS A N 1
ATOM 2808 C CA . LYS A 1 359 ? 3.236 -102.312 -40.156 1 92.44 359 LYS A CA 1
ATOM 2809 C C . LYS A 1 359 ? 3.184 -102.875 -41.562 1 92.44 359 LYS A C 1
ATOM 2811 O O . LYS A 1 359 ? 3.465 -104.062 -41.781 1 92.44 359 LYS A O 1
ATOM 2816 N N . SER A 1 360 ? 2.814 -101.938 -42.438 1 87.81 360 SER A N 1
ATOM 2817 C CA . SER A 1 360 ? 2.729 -102.375 -43.844 1 87.81 360 SER A CA 1
ATOM 2818 C C . SER A 1 360 ? 4.09 -102.812 -44.375 1 87.81 360 SER A C 1
ATOM 2820 O O . SER A 1 360 ? 4.18 -103.75 -45.125 1 87.81 360 SER A O 1
ATOM 2822 N N . TYR A 1 361 ? 5.098 -102.125 -43.969 1 88 361 TYR A N 1
ATOM 2823 C CA . TYR A 1 361 ? 6.461 -102.438 -44.344 1 88 361 TYR A CA 1
ATOM 2824 C C . TYR A 1 361 ? 6.832 -103.812 -43.812 1 88 361 TYR A C 1
ATOM 2826 O O . TYR A 1 361 ? 7.344 -104.688 -44.562 1 88 361 TYR A O 1
ATOM 2834 N N . ASP A 1 362 ? 6.562 -104.188 -42.594 1 91 362 ASP A N 1
ATOM 2835 C CA . ASP A 1 362 ? 6.879 -105.438 -41.969 1 91 362 ASP A CA 1
ATOM 2836 C C . ASP A 1 362 ? 6.086 -106.562 -42.625 1 91 362 ASP A C 1
ATOM 2838 O O . ASP A 1 362 ? 6.648 -107.625 -42.938 1 91 362 ASP A O 1
ATOM 2842 N N . ASP A 1 363 ? 4.836 -106.25 -42.812 1 86.56 363 ASP A N 1
ATOM 2843 C CA . ASP A 1 363 ? 3.984 -107.25 -43.438 1 86.56 363 ASP A CA 1
ATOM 2844 C C . ASP A 1 363 ? 4.441 -107.562 -44.844 1 86.56 363 ASP A C 1
ATOM 2846 O O . ASP A 1 363 ? 4.441 -108.75 -45.281 1 86.56 363 ASP A O 1
ATOM 2850 N N . GLY A 1 364 ? 4.777 -106.438 -45.438 1 82.88 364 GLY A N 1
ATOM 2851 C CA . GLY A 1 364 ? 5.277 -106.625 -46.812 1 82.88 364 GLY A CA 1
ATOM 2852 C C . GLY A 1 364 ? 6.574 -107.375 -46.875 1 82.88 364 GLY A C 1
ATOM 2853 O O . GLY A 1 364 ? 6.727 -108.25 -47.75 1 82.88 364 GLY A O 1
ATOM 2854 N N . THR A 1 365 ? 7.453 -107.188 -46 1 86.25 365 THR A N 1
ATOM 2855 C CA . THR A 1 365 ? 8.734 -107.875 -45.969 1 86.25 365 THR A CA 1
ATOM 2856 C C . THR A 1 365 ? 8.531 -109.375 -45.625 1 86.25 365 THR A C 1
ATOM 2858 O O . THR A 1 365 ? 9.156 -110.25 -46.219 1 86.25 365 THR A O 1
ATOM 2861 N N . ALA A 1 366 ? 7.645 -109.688 -44.75 1 86.94 366 ALA A N 1
ATOM 2862 C CA . ALA A 1 366 ? 7.344 -111.062 -44.375 1 86.94 366 ALA A CA 1
ATOM 2863 C C . ALA A 1 366 ? 6.73 -111.812 -45.562 1 86.94 366 ALA A C 1
ATOM 2865 O O . ALA A 1 366 ? 7.086 -113 -45.812 1 86.94 366 ALA A O 1
ATOM 2866 N N . SER A 1 367 ? 5.828 -111.125 -46.219 1 81.5 367 SER A N 1
ATOM 2867 C CA . SER A 1 367 ? 5.191 -111.75 -47.375 1 81.5 367 SER A CA 1
ATOM 2868 C C . SER A 1 367 ? 6.203 -112 -48.5 1 81.5 367 SER A C 1
ATOM 2870 O O . SER A 1 367 ? 6.137 -113 -49.156 1 81.5 367 SER A O 1
ATOM 2872 N N . TYR A 1 368 ? 7.121 -111.125 -48.719 1 80.56 368 TYR A N 1
ATOM 2873 C CA . TYR A 1 368 ? 8.188 -111.25 -49.688 1 80.56 368 TYR A CA 1
ATOM 2874 C C . TYR A 1 368 ? 9.055 -112.438 -49.406 1 80.56 368 TYR A C 1
ATOM 2876 O O . TYR A 1 368 ? 9.297 -113.25 -50.312 1 80.56 368 TYR A O 1
ATOM 2884 N N . GLU A 1 369 ? 9.445 -112.625 -48.125 1 86.5 369 GLU A N 1
ATOM 2885 C CA . GLU A 1 369 ? 10.312 -113.75 -47.75 1 86.5 369 GLU A CA 1
ATOM 2886 C C . GLU A 1 369 ? 9.602 -115.062 -47.938 1 86.5 369 GLU A C 1
ATOM 2888 O O . GLU A 1 369 ? 10.203 -116.062 -48.375 1 86.5 369 GLU A O 1
ATOM 2893 N N . LYS A 1 370 ? 8.406 -115.125 -47.625 1 81.94 370 LYS A N 1
ATOM 2894 C CA . LYS A 1 370 ? 7.621 -116.375 -47.75 1 81.94 370 LYS A CA 1
ATOM 2895 C C . LYS A 1 370 ? 7.465 -116.75 -49.219 1 81.94 370 LYS A C 1
ATOM 2897 O O . LYS A 1 370 ? 7.66 -117.938 -49.562 1 81.94 370 LYS A O 1
ATOM 2902 N N . VAL A 1 371 ? 7.18 -115.75 -49.938 1 78.25 371 VAL A N 1
ATOM 2903 C CA . VAL A 1 371 ? 6.973 -116 -51.375 1 78.25 371 VAL A CA 1
ATOM 2904 C C . VAL A 1 371 ? 8.297 -116.375 -52.031 1 78.25 371 VAL A C 1
ATOM 2906 O O . VAL A 1 371 ? 8.336 -117.312 -52.844 1 78.25 371 VAL A O 1
ATOM 2909 N N . LYS A 1 372 ? 9.359 -115.75 -51.688 1 82.12 372 LYS A N 1
ATOM 2910 C CA . LYS A 1 372 ? 10.68 -116.125 -52.219 1 82.12 372 LYS A CA 1
ATOM 2911 C C . LYS A 1 372 ? 11.062 -117.562 -51.875 1 82.12 372 LYS A C 1
ATOM 2913 O O . LYS A 1 372 ? 11.531 -118.25 -52.75 1 82.12 372 LYS A O 1
ATOM 2918 N N . ALA A 1 373 ? 10.797 -118 -50.719 1 84.19 373 ALA A N 1
ATOM 2919 C CA . ALA A 1 373 ? 11.102 -119.375 -50.281 1 84.19 373 ALA A CA 1
ATOM 2920 C C . ALA A 1 373 ? 10.266 -120.375 -51.062 1 84.19 373 ALA A C 1
ATOM 2922 O O . ALA A 1 373 ? 10.773 -121.438 -51.5 1 84.19 373 ALA A O 1
ATOM 2923 N N . ASN A 1 374 ? 9.062 -120 -51.188 1 76.94 374 ASN A N 1
ATOM 2924 C CA . ASN A 1 374 ? 8.164 -120.938 -51.906 1 76.94 374 ASN A CA 1
ATOM 2925 C C . ASN A 1 374 ? 8.547 -121 -53.375 1 76.94 374 ASN A C 1
ATOM 2927 O O . ASN A 1 374 ? 8.43 -122.125 -53.969 1 76.94 374 ASN A O 1
ATOM 2931 N N . LEU A 1 375 ? 9.008 -119.938 -53.906 1 76.5 375 LEU A N 1
ATOM 2932 C CA . LEU A 1 375 ? 9.453 -119.938 -55.312 1 76.5 375 LEU A CA 1
ATOM 2933 C C . LEU A 1 375 ? 10.695 -120.812 -55.5 1 76.5 375 LEU A C 1
ATOM 2935 O O . LEU A 1 375 ? 10.797 -121.562 -56.469 1 76.5 375 LEU A O 1
ATOM 2939 N N . GLU A 1 376 ? 11.57 -120.812 -54.594 1 80.5 376 GLU A N 1
ATOM 2940 C CA . GLU A 1 376 ? 12.766 -121.625 -54.656 1 80.5 376 GLU A CA 1
ATOM 2941 C C . GLU A 1 376 ? 12.422 -123.125 -54.562 1 80.5 376 GLU A C 1
ATOM 2943 O O . GLU A 1 376 ? 12.977 -123.938 -55.312 1 80.5 376 GLU A O 1
ATOM 2948 N N . GLN A 1 377 ? 11.531 -123.438 -53.781 1 78.62 377 GLN A N 1
ATOM 2949 C CA . GLN A 1 377 ? 11.102 -124.812 -53.625 1 78.62 377 GLN A CA 1
ATOM 2950 C C . GLN A 1 377 ? 10.398 -125.312 -54.875 1 78.62 377 GLN A C 1
ATOM 2952 O O . GLN A 1 377 ? 10.633 -126.5 -55.312 1 78.62 377 GLN A O 1
ATOM 2957 N N . ALA A 1 378 ? 9.602 -124.438 -55.375 1 73.44 378 ALA A N 1
ATOM 2958 C CA . ALA A 1 378 ? 8.883 -124.812 -56.594 1 73.44 378 ALA A CA 1
ATOM 2959 C C . ALA A 1 378 ? 9.844 -125 -57.75 1 73.44 378 ALA A C 1
ATOM 2961 O O . ALA A 1 378 ? 9.633 -125.938 -58.594 1 73.44 378 ALA A O 1
ATOM 2962 N N . MET A 1 379 ? 10.945 -124.375 -57.875 1 73.56 379 MET A N 1
ATOM 2963 C CA . MET A 1 379 ? 11.977 -124.562 -58.906 1 73.56 379 MET A CA 1
ATOM 2964 C C . MET A 1 379 ? 12.68 -125.875 -58.719 1 73.56 379 MET A C 1
ATOM 2966 O O . MET A 1 379 ? 12.945 -126.562 -59.719 1 73.56 379 MET A O 1
ATOM 2970 N N . GLU A 1 380 ? 12.898 -126.312 -57.594 1 77.75 380 GLU A N 1
ATOM 2971 C CA . GLU A 1 380 ? 13.531 -127.625 -57.344 1 77.75 380 GLU A CA 1
ATOM 2972 C C . GLU A 1 380 ? 12.617 -128.75 -57.719 1 77.75 380 GLU A C 1
ATOM 2974 O O . GLU A 1 380 ? 13.07 -129.75 -58.312 1 77.75 380 GLU A O 1
ATOM 2979 N N . ASP A 1 381 ? 11.391 -128.5 -57.469 1 74.19 381 ASP A N 1
ATOM 2980 C CA . ASP A 1 381 ? 10.414 -129.5 -57.781 1 74.19 381 ASP A CA 1
ATOM 2981 C C . ASP A 1 381 ? 10.227 -129.625 -59.281 1 74.19 381 ASP A C 1
ATOM 2983 O O . ASP A 1 381 ? 9.984 -130.75 -59.812 1 74.19 381 ASP A O 1
ATOM 2987 N N . SER A 1 382 ? 10.352 -128.625 -59.969 1 71.75 382 SER A N 1
ATOM 2988 C CA . SER A 1 382 ? 10.125 -128.625 -61.438 1 71.75 382 SER A CA 1
ATOM 2989 C C . SER A 1 382 ? 11.25 -129.25 -62.156 1 71.75 382 SER A C 1
ATOM 2991 O O . SER A 1 382 ? 11.07 -129.75 -63.312 1 71.75 382 SER A O 1
ATOM 2993 N N . ARG A 1 383 ? 12.391 -129.625 -61.562 1 76.38 383 ARG A N 1
ATOM 2994 C CA . ARG A 1 383 ? 13.492 -130.375 -62.156 1 76.38 383 ARG A CA 1
ATOM 2995 C C . ARG A 1 383 ? 13.102 -131.75 -62.375 1 76.38 383 ARG A C 1
ATOM 2997 O O . ARG A 1 383 ? 13.633 -132.5 -63.25 1 76.38 383 ARG A O 1
ATOM 3004 N N . ALA A 1 384 ? 12.086 -132.125 -61.656 1 76.19 384 ALA A N 1
ATOM 3005 C CA . ALA A 1 384 ? 11.586 -133.5 -61.781 1 76.19 384 ALA A CA 1
ATOM 3006 C C . ALA A 1 384 ? 10.938 -133.75 -63.125 1 76.19 384 ALA A C 1
ATOM 3008 O O . ALA A 1 384 ? 10.914 -134.875 -63.625 1 76.19 384 ALA A O 1
ATOM 3009 N N . VAL A 1 385 ? 10.547 -132.5 -63.719 1 75.06 385 VAL A N 1
ATOM 3010 C CA . VAL A 1 385 ? 9.883 -132.625 -65 1 75.06 385 VAL A CA 1
ATOM 3011 C C . VAL A 1 385 ? 10.859 -133.125 -66.062 1 75.06 385 VAL A C 1
ATOM 3013 O O . VAL A 1 385 ? 10.453 -133.875 -67 1 75.06 385 VAL A O 1
ATOM 3016 N N . GLU A 1 386 ? 12.109 -133 -65.938 1 77.62 386 GLU A N 1
ATOM 3017 C CA . GLU A 1 386 ? 13.133 -133.5 -66.812 1 77.62 386 GLU A CA 1
ATOM 3018 C C . GLU A 1 386 ? 13.219 -135 -66.812 1 77.62 386 GLU A C 1
ATOM 3020 O O . GLU A 1 386 ? 13.547 -135.625 -67.812 1 77.62 386 GLU A O 1
ATOM 3025 N N . ARG A 1 387 ? 12.875 -135.5 -65.75 1 87.56 387 ARG A N 1
ATOM 3026 C CA . ARG A 1 387 ? 12.883 -137 -65.625 1 87.56 387 ARG A CA 1
ATOM 3027 C C . ARG A 1 387 ? 11.797 -137.625 -66.438 1 87.56 387 ARG A C 1
ATOM 3029 O O . ARG A 1 387 ? 11.977 -138.75 -66.938 1 87.56 387 ARG A O 1
ATOM 3036 N N . ILE A 1 388 ? 10.836 -136.75 -66.625 1 85.06 388 ILE A N 1
ATOM 3037 C CA . ILE A 1 388 ? 9.75 -137.25 -67.5 1 85.06 388 ILE A CA 1
ATOM 3038 C C . ILE A 1 388 ? 10.219 -137.375 -68.938 1 85.06 388 ILE A C 1
ATOM 3040 O O . ILE A 1 388 ? 9.906 -138.375 -69.625 1 85.06 388 ILE A O 1
ATOM 3044 N N . THR A 1 389 ? 10.938 -136.5 -69.375 1 83.62 389 THR A N 1
ATOM 3045 C CA . THR A 1 389 ? 11.484 -136.625 -70.75 1 83.62 389 THR A CA 1
ATOM 3046 C C . THR A 1 389 ? 12.352 -137.75 -70.938 1 83.62 389 THR A C 1
ATOM 3048 O O . THR A 1 389 ? 12.234 -138.5 -71.938 1 83.62 389 THR A O 1
ATOM 3051 N N . LEU A 1 390 ? 13.094 -138.25 -69.938 1 90.56 390 LEU A N 1
ATOM 3052 C CA . LEU A 1 390 ? 13.984 -139.375 -70.062 1 90.56 390 LEU A CA 1
ATOM 3053 C C . LEU A 1 390 ? 13.188 -140.625 -70.062 1 90.56 390 LEU A C 1
ATOM 3055 O O . LEU A 1 390 ? 13.5 -141.625 -70.75 1 90.56 390 LEU A O 1
ATOM 3059 N N . LEU A 1 391 ? 12.242 -140.5 -69.25 1 91.25 391 LEU A N 1
ATOM 3060 C CA . LEU A 1 391 ? 11.414 -141.75 -69.125 1 91.25 391 LEU A CA 1
ATOM 3061 C C . LEU A 1 391 ? 10.617 -142 -70.438 1 91.25 391 LEU A C 1
ATOM 3063 O O . LEU A 1 391 ? 10.453 -143.125 -70.875 1 91.25 391 LEU A O 1
ATOM 3067 N N . ALA A 1 392 ? 10.219 -140.875 -71.062 1 90.88 392 ALA A N 1
ATOM 3068 C CA . ALA A 1 392 ? 9.5 -141 -72.312 1 90.88 392 ALA A CA 1
ATOM 3069 C C . ALA A 1 392 ? 10.43 -141.5 -73.438 1 90.88 392 ALA A C 1
ATOM 3071 O O . ALA A 1 392 ? 10.023 -142.25 -74.312 1 90.88 392 ALA A O 1
ATOM 3072 N N . GLU A 1 393 ? 11.609 -141.125 -73.375 1 90.94 393 GLU A N 1
ATOM 3073 C CA . GLU A 1 393 ? 12.609 -141.625 -74.312 1 90.94 393 GLU A CA 1
ATOM 3074 C C . GLU A 1 393 ? 12.883 -143.125 -74.125 1 90.94 393 GLU A C 1
ATOM 3076 O O . GLU A 1 393 ? 13.086 -143.75 -75.125 1 90.94 393 GLU A O 1
ATOM 3081 N N . SER A 1 394 ? 12.938 -143.5 -73 1 93.75 394 SER A N 1
ATOM 3082 C CA . SER A 1 394 ? 13.133 -144.875 -72.688 1 93.75 394 SER A CA 1
ATOM 3083 C C . SER A 1 394 ? 11.977 -145.75 -73.25 1 93.75 394 SER A C 1
ATOM 3085 O O . SER A 1 394 ? 12.195 -146.75 -73.812 1 93.75 394 SER A O 1
ATOM 3087 N N . ILE A 1 395 ? 10.875 -145.125 -73.125 1 92.88 395 ILE A N 1
ATOM 3088 C CA . ILE A 1 395 ? 9.703 -145.875 -73.625 1 92.88 395 ILE A CA 1
ATOM 3089 C C . ILE A 1 395 ? 9.75 -145.875 -75.125 1 92.88 395 ILE A C 1
ATOM 3091 O O . ILE A 1 395 ? 9.406 -147 -75.75 1 92.88 395 ILE A O 1
ATOM 3095 N N . LEU A 1 396 ? 10.242 -145 -75.688 1 92.69 396 LEU A N 1
ATOM 3096 C CA . LEU A 1 396 ? 10.391 -145 -77.188 1 92.69 396 LEU A CA 1
ATOM 3097 C C . LEU A 1 396 ? 11.391 -146 -77.625 1 92.69 396 LEU A C 1
ATOM 3099 O O . LEU A 1 396 ? 11.156 -146.75 -78.625 1 92.69 396 LEU A O 1
ATOM 3103 N N . GLN A 1 397 ? 12.352 -146.25 -76.938 1 93.44 397 GLN A N 1
ATOM 3104 C CA . GLN A 1 397 ? 13.344 -147.25 -77.25 1 93.44 397 GLN A CA 1
ATOM 3105 C C . GLN A 1 397 ? 12.781 -148.625 -77.062 1 93.44 397 GLN A C 1
ATOM 3107 O O . GLN A 1 397 ? 13 -149.5 -77.875 1 93.44 397 GLN A O 1
ATOM 3112 N N . ILE A 1 398 ? 12.07 -148.625 -76 1 92.75 398 ILE A N 1
ATOM 3113 C CA . ILE A 1 398 ? 11.461 -150 -75.688 1 92.75 398 ILE A CA 1
ATOM 3114 C C . ILE A 1 398 ? 10.445 -150.25 -76.812 1 92.75 398 ILE A C 1
ATOM 3116 O O . ILE A 1 398 ? 10.391 -151.5 -77.25 1 92.75 398 ILE A O 1
ATOM 3120 N N . THR A 1 399 ? 9.742 -149.375 -77.25 1 93.06 399 THR A N 1
ATOM 3121 C CA . THR A 1 399 ? 8.719 -149.625 -78.25 1 93.06 399 THR A CA 1
ATOM 3122 C C . THR A 1 399 ? 9.359 -149.875 -79.625 1 93.06 399 THR A C 1
ATOM 3124 O O . THR A 1 399 ? 8.844 -150.75 -80.375 1 93.06 399 THR A O 1
ATOM 3127 N N . ALA A 1 400 ? 10.469 -149.5 -79.875 1 92 400 ALA A N 1
ATOM 3128 C CA . ALA A 1 400 ? 11.203 -149.75 -81.125 1 92 400 ALA A CA 1
ATOM 3129 C C . ALA A 1 400 ? 11.742 -151.25 -81.125 1 92 400 ALA A C 1
ATOM 3131 O O . ALA A 1 400 ? 11.688 -152 -82.125 1 92 400 ALA A O 1
ATOM 3132 N N . GLN A 1 401 ? 12.164 -151.5 -80 1 93.31 401 GLN A N 1
ATOM 3133 C CA . GLN A 1 401 ? 12.688 -152.75 -79.812 1 93.31 401 GLN A CA 1
ATOM 3134 C C . GLN A 1 401 ? 11.57 -153.875 -79.875 1 93.31 401 GLN A C 1
ATOM 3136 O O . GLN A 1 401 ? 11.727 -154.875 -80.5 1 93.31 401 GLN A O 1
ATOM 3141 N N . THR A 1 402 ? 10.523 -153.375 -79.25 1 88.69 402 THR A N 1
ATOM 3142 C CA . THR A 1 402 ? 9.359 -154.25 -79.312 1 88.69 402 THR A CA 1
ATOM 3143 C C . THR A 1 402 ? 8.82 -154.375 -80.688 1 88.69 402 THR A C 1
ATOM 3145 O O . THR A 1 402 ? 8.438 -155.5 -81.125 1 88.69 402 THR A O 1
ATOM 3148 N N . ASN A 1 403 ? 8.859 -153.5 -81.438 1 91.12 403 ASN A N 1
ATOM 3149 C CA . ASN A 1 403 ? 8.438 -153.5 -82.812 1 91.12 403 ASN A CA 1
ATOM 3150 C C . ASN A 1 403 ? 9.367 -154.375 -83.688 1 91.12 403 ASN A C 1
ATOM 3152 O O . ASN A 1 403 ? 8.906 -155.125 -84.5 1 91.12 403 ASN A O 1
ATOM 3156 N N . LEU A 1 404 ? 10.562 -154.375 -83.438 1 90.88 404 LEU A N 1
ATOM 3157 C CA . LEU A 1 404 ? 11.547 -155.125 -84.188 1 90.88 404 LEU A CA 1
ATOM 3158 C C . LEU A 1 404 ? 11.398 -156.625 -83.812 1 90.88 404 LEU A C 1
ATOM 3160 O O . LEU A 1 404 ? 11.484 -157.5 -84.688 1 90.88 404 LEU A O 1
ATOM 3164 N N . LEU A 1 405 ? 11.242 -156.75 -82.625 1 90 405 LEU A N 1
ATOM 3165 C CA . LEU A 1 405 ? 11.055 -158.125 -82.188 1 90 405 LEU A CA 1
ATOM 3166 C C . LEU A 1 405 ? 9.766 -158.75 -82.75 1 90 405 LEU A C 1
ATOM 3168 O O . LEU A 1 405 ? 9.711 -159.875 -83.125 1 90 405 LEU A O 1
ATOM 3172 N N . SER A 1 406 ? 8.805 -157.875 -82.875 1 87.25 406 SER A N 1
ATOM 3173 C CA . SER A 1 406 ? 7.531 -158.375 -83.438 1 87.25 406 SER A CA 1
ATOM 3174 C C . SER A 1 406 ? 7.652 -158.625 -84.938 1 87.25 406 SER A C 1
ATOM 3176 O O . SER A 1 406 ? 7.043 -159.5 -85.438 1 87.25 406 SER A O 1
ATOM 3178 N N . LEU A 1 407 ? 8.453 -158 -85.625 1 87.69 407 LEU A N 1
ATOM 3179 C CA . LEU A 1 407 ? 8.719 -158.25 -87 1 87.69 407 LEU A CA 1
ATOM 3180 C C . LEU A 1 407 ? 9.477 -159.5 -87.25 1 87.69 407 LEU A C 1
ATOM 3182 O O . LEU A 1 407 ? 9.133 -160.25 -88.125 1 87.69 407 LEU A O 1
ATOM 3186 N N . ASN A 1 408 ? 10.352 -159.75 -86.438 1 85.94 408 ASN A N 1
ATOM 3187 C CA . ASN A 1 408 ? 11.109 -161 -86.562 1 85.94 408 ASN A CA 1
ATOM 3188 C C . ASN A 1 408 ? 10.242 -162.25 -86.25 1 85.94 408 ASN A C 1
ATOM 3190 O O . ASN A 1 408 ? 10.391 -163.25 -86.875 1 85.94 408 ASN A O 1
ATOM 3194 N N . ALA A 1 409 ? 9.43 -161.75 -85.312 1 83.38 409 ALA A N 1
ATOM 3195 C CA . ALA A 1 409 ? 8.484 -162.875 -84.938 1 83.38 409 ALA A CA 1
ATOM 3196 C C . ALA A 1 409 ? 7.492 -163.125 -86.062 1 83.38 409 ALA A C 1
ATOM 3198 O O . ALA A 1 409 ? 7.109 -164.25 -86.312 1 83.38 409 ALA A O 1
ATOM 3199 N N . SER A 1 410 ? 7.148 -162.25 -86.812 1 86.81 410 SER A N 1
ATOM 3200 C CA . SER A 1 410 ? 6.258 -162.375 -87.938 1 86.81 410 SER A CA 1
ATOM 3201 C C . SER A 1 410 ? 6.945 -163 -89.125 1 86.81 410 SER A C 1
ATOM 3203 O O . SER A 1 410 ? 6.324 -163.875 -89.812 1 86.81 410 SER A O 1
ATOM 3205 N N . ILE A 1 411 ? 8.141 -162.875 -89.25 1 81.69 411 ILE A N 1
ATOM 3206 C CA . ILE A 1 411 ? 8.93 -163.5 -90.312 1 81.69 411 ILE A CA 1
ATOM 3207 C C . ILE A 1 411 ? 9.102 -165 -90 1 81.69 411 ILE A C 1
ATOM 3209 O O . ILE A 1 411 ? 8.945 -165.875 -90.938 1 81.69 411 ILE A O 1
ATOM 3213 N N . GLU A 1 412 ? 9.445 -165.25 -88.875 1 77.25 412 GLU A N 1
ATOM 3214 C CA . GLU A 1 412 ? 9.633 -166.625 -88.438 1 77.25 412 GLU A CA 1
ATOM 3215 C C . GLU A 1 412 ? 8.328 -167.375 -88.5 1 77.25 412 GLU A C 1
ATOM 3217 O O . GLU A 1 412 ? 8.32 -168.625 -88.875 1 77.25 412 GLU A O 1
ATOM 3222 N N . ALA A 1 413 ? 7.215 -166.75 -88.188 1 82.44 413 ALA A N 1
ATOM 3223 C CA . ALA A 1 413 ? 5.895 -167.375 -88.25 1 82.44 413 ALA A CA 1
ATOM 3224 C C . ALA A 1 413 ? 5.535 -167.625 -89.75 1 82.44 413 ALA A C 1
ATOM 3226 O O . ALA A 1 413 ? 4.926 -168.75 -90 1 82.44 413 ALA A O 1
ATOM 3227 N N . ALA A 1 414 ? 5.984 -167 -90.688 1 80.75 414 ALA A N 1
ATOM 3228 C CA . ALA A 1 414 ? 5.754 -167.25 -92.062 1 80.75 414 ALA A CA 1
ATOM 3229 C C . ALA A 1 414 ? 6.594 -168.375 -92.625 1 80.75 414 ALA A C 1
ATOM 3231 O O . ALA A 1 414 ? 6.129 -169.25 -93.438 1 80.75 414 ALA A O 1
ATOM 3232 N N . ARG A 1 415 ? 7.727 -168.625 -92.125 1 78.31 415 ARG A N 1
ATOM 3233 C CA . ARG A 1 415 ? 8.672 -169.625 -92.5 1 78.31 415 ARG A CA 1
ATOM 3234 C C . ARG A 1 415 ? 8.203 -171 -92 1 78.31 415 ARG A C 1
ATOM 3236 O O . ARG A 1 415 ? 8.484 -172 -92.688 1 78.31 415 ARG A O 1
ATOM 3243 N N . ALA A 1 416 ? 7.477 -170.875 -90.938 1 79.38 416 ALA A N 1
ATOM 3244 C CA . ALA A 1 416 ? 7.02 -172.125 -90.312 1 79.38 416 ALA A CA 1
ATOM 3245 C C . ALA A 1 416 ? 5.742 -172.625 -90.938 1 79.38 416 ALA A C 1
ATOM 3247 O O . ALA A 1 416 ? 5.227 -173.75 -90.625 1 79.38 416 ALA A O 1
ATOM 3248 N N . GLY A 1 417 ? 5.164 -172 -92 1 76.81 417 GLY A N 1
ATOM 3249 C CA . GLY A 1 417 ? 4.035 -172.375 -92.812 1 76.81 417 GLY A CA 1
ATOM 3250 C C . GLY A 1 417 ? 2.732 -172.5 -92 1 76.81 417 GLY A C 1
ATOM 3251 O O . GLY A 1 417 ? 2.352 -171.5 -91.312 1 76.81 417 GLY A O 1
ATOM 3252 N N . GLU A 1 418 ? 2.02 -173.75 -92 1 75.56 418 GLU A N 1
ATOM 3253 C CA . GLU A 1 418 ? 0.704 -174 -91.375 1 75.56 418 GLU A CA 1
ATOM 3254 C C . GLU A 1 418 ? 0.792 -174 -89.875 1 75.56 418 GLU A C 1
ATOM 3256 O O . GLU A 1 418 ? -0.15 -173.625 -89.188 1 75.56 418 GLU A O 1
ATOM 3261 N N . SER A 1 419 ? 1.985 -174.375 -89.312 1 73.81 419 SER A N 1
ATOM 3262 C CA . SER A 1 419 ? 2.191 -174.5 -87.875 1 73.81 419 SER A CA 1
ATOM 3263 C C . SER A 1 419 ? 2.439 -173.125 -87.25 1 73.81 419 SER A C 1
ATOM 3265 O O . SER A 1 419 ? 2.344 -172.875 -86 1 73.81 419 SER A O 1
ATOM 3267 N N . GLY A 1 420 ? 2.531 -172 -88.188 1 76.75 420 GLY A N 1
ATOM 3268 C CA . GLY A 1 420 ? 2.906 -170.75 -87.688 1 76.75 420 GLY A CA 1
ATOM 3269 C C . GLY A 1 420 ? 1.782 -169.75 -87.75 1 76.75 420 GLY A C 1
ATOM 3270 O O . GLY A 1 420 ? 1.967 -168.5 -87.438 1 76.75 420 GLY A O 1
ATOM 3271 N N . ARG A 1 421 ? 0.664 -170.125 -88.125 1 83.19 421 ARG A N 1
ATOM 3272 C CA . ARG A 1 421 ? -0.438 -169.125 -88.312 1 83.19 421 ARG A CA 1
ATOM 3273 C C . ARG A 1 421 ? -0.841 -168.5 -87 1 83.19 421 ARG A C 1
ATOM 3275 O O . ARG A 1 421 ? -1.091 -167.25 -87 1 83.19 421 ARG A O 1
ATOM 3282 N N . GLY A 1 422 ? -0.882 -169.125 -85.938 1 80.25 422 GLY A N 1
ATOM 3283 C CA . GLY A 1 422 ? -1.24 -168.5 -84.625 1 80.25 422 GLY A CA 1
ATOM 3284 C C . GLY A 1 422 ? -0.224 -167.5 -84.125 1 80.25 422 GLY A C 1
ATOM 3285 O O . GLY A 1 422 ? -0.594 -166.5 -83.625 1 80.25 422 GLY A O 1
ATOM 3286 N N . PHE A 1 423 ? 1.086 -167.75 -84.5 1 81.75 423 PHE A N 1
ATOM 3287 C CA . PHE A 1 423 ? 2.17 -166.875 -84.062 1 81.75 423 PHE A CA 1
ATOM 3288 C C . PHE A 1 423 ? 2.207 -165.5 -84.938 1 81.75 423 PHE A C 1
ATOM 3290 O O . PHE A 1 423 ? 2.547 -164.5 -84.375 1 81.75 423 PHE A O 1
ATOM 3297 N N . ALA A 1 424 ? 1.812 -165.625 -86.125 1 84 424 ALA A N 1
ATOM 3298 C CA . ALA A 1 424 ? 1.76 -164.5 -87 1 84 424 ALA A CA 1
ATOM 3299 C C . ALA A 1 424 ? 0.727 -163.5 -86.5 1 84 424 ALA A C 1
ATOM 3301 O O . ALA A 1 424 ? 0.969 -162.25 -86.562 1 84 424 ALA A O 1
ATOM 3302 N N . VAL A 1 425 ? -0.371 -164 -85.875 1 87 425 VAL A N 1
ATOM 3303 C CA . VAL A 1 425 ? -1.431 -163.125 -85.375 1 87 425 VAL A CA 1
ATOM 3304 C C . VAL A 1 425 ? -0.961 -162.375 -84.062 1 87 425 VAL A C 1
ATOM 3306 O O . VAL A 1 425 ? -1.16 -161.25 -83.875 1 87 425 VAL A O 1
ATOM 3309 N N . VAL A 1 426 ? -0.27 -163.125 -83.312 1 86.38 426 VAL A N 1
ATOM 3310 C CA . VAL A 1 426 ? 0.251 -162.625 -82.062 1 86.38 426 VAL A CA 1
ATOM 3311 C C . VAL A 1 426 ? 1.331 -161.625 -82.375 1 86.38 426 VAL A C 1
ATOM 3313 O O . VAL A 1 426 ? 1.342 -160.5 -81.75 1 86.38 426 VAL A O 1
ATOM 3316 N N . ALA A 1 427 ? 2.191 -161.75 -83.312 1 84.12 427 ALA A N 1
ATOM 3317 C CA . ALA A 1 427 ? 3.266 -160.875 -83.688 1 84.12 427 ALA A CA 1
ATOM 3318 C C . ALA A 1 427 ? 2.703 -159.5 -84.25 1 84.12 427 ALA A C 1
ATOM 3320 O O . ALA A 1 427 ? 3.201 -158.5 -84 1 84.12 427 ALA A O 1
ATOM 3321 N N . ALA A 1 428 ? 1.569 -159.75 -85 1 85.75 428 ALA A N 1
ATOM 3322 C CA . ALA A 1 428 ? 0.949 -158.5 -85.562 1 85.75 428 ALA A CA 1
ATOM 3323 C C . ALA A 1 428 ? 0.283 -157.625 -84.5 1 85.75 428 ALA A C 1
ATOM 3325 O O . ALA A 1 428 ? 0.319 -156.5 -84.625 1 85.75 428 ALA A O 1
ATOM 3326 N N . GLU A 1 429 ? -0.221 -158.375 -83.562 1 91.44 429 GLU A N 1
ATOM 3327 C CA . GLU A 1 429 ? -0.875 -157.625 -82.5 1 91.44 429 GLU A CA 1
ATOM 3328 C C . GLU A 1 429 ? 0.149 -156.875 -81.625 1 91.44 429 GLU A C 1
ATOM 3330 O O . GLU A 1 429 ? -0.067 -155.75 -81.188 1 91.44 429 GLU A O 1
ATOM 3335 N N . ILE A 1 430 ? 1.223 -157.5 -81.375 1 88.94 430 ILE A N 1
ATOM 3336 C CA . ILE A 1 430 ? 2.293 -156.875 -80.562 1 88.94 430 ILE A CA 1
ATOM 3337 C C . ILE A 1 430 ? 2.893 -155.625 -81.312 1 88.94 430 ILE A C 1
ATOM 3339 O O . ILE A 1 430 ? 3.234 -154.625 -80.75 1 88.94 430 ILE A O 1
ATOM 3343 N N . ARG A 1 431 ? 2.953 -155.75 -82.625 1 89.94 431 ARG A N 1
ATOM 3344 C CA . ARG A 1 431 ? 3.449 -154.75 -83.438 1 89.94 431 ARG A CA 1
ATOM 3345 C C . ARG A 1 431 ? 2.529 -153.5 -83.312 1 89.94 431 ARG A C 1
ATOM 3347 O O . ARG A 1 431 ? 2.996 -152.375 -83.188 1 89.94 431 ARG A O 1
ATOM 3354 N N . LYS A 1 432 ? 1.303 -153.75 -83.312 1 91.81 432 LYS A N 1
ATOM 3355 C CA . LYS A 1 432 ? 0.318 -152.625 -83.188 1 91.81 432 LYS A CA 1
ATOM 3356 C C . LYS A 1 432 ? 0.388 -152 -81.812 1 91.81 432 LYS A C 1
ATOM 3358 O O . LYS A 1 432 ? 0.32 -150.75 -81.75 1 91.81 432 LYS A O 1
ATOM 3363 N N . LEU A 1 433 ? 0.623 -152.75 -80.875 1 91.06 433 LEU A N 1
ATOM 3364 C CA . LEU A 1 433 ? 0.722 -152.25 -79.5 1 91.06 433 LEU A CA 1
ATOM 3365 C C . LEU A 1 433 ? 2.01 -151.375 -79.312 1 91.06 433 LEU A C 1
ATOM 3367 O O . LEU A 1 433 ? 2.021 -150.375 -78.625 1 91.06 433 LEU A O 1
ATOM 3371 N N . ALA A 1 434 ? 3.043 -151.75 -79.875 1 89.81 434 ALA A N 1
ATOM 3372 C CA . ALA A 1 434 ? 4.301 -151.125 -79.875 1 89.81 434 ALA A CA 1
ATOM 3373 C C . ALA A 1 434 ? 4.16 -149.75 -80.562 1 89.81 434 ALA A C 1
ATOM 3375 O O . ALA A 1 434 ? 4.68 -148.75 -80.062 1 89.81 434 ALA A O 1
ATOM 3376 N N . GLU A 1 435 ? 3.357 -149.75 -81.625 1 91.69 435 GLU A N 1
ATOM 3377 C CA . GLU A 1 435 ? 3.121 -148.5 -82.375 1 91.69 435 GLU A CA 1
ATOM 3378 C C . GLU A 1 435 ? 2.258 -147.5 -81.562 1 91.69 435 GLU A C 1
ATOM 3380 O O . GLU A 1 435 ? 2.49 -146.375 -81.562 1 91.69 435 GLU A O 1
ATOM 3385 N N . ASP A 1 436 ? 1.357 -148.125 -80.875 1 91.56 436 ASP A N 1
ATOM 3386 C CA . ASP A 1 436 ? 0.51 -147.25 -80 1 91.56 436 ASP A CA 1
ATOM 3387 C C . ASP A 1 436 ? 1.309 -146.625 -78.812 1 91.56 436 ASP A C 1
ATOM 3389 O O . ASP A 1 436 ? 1.129 -145.5 -78.438 1 91.56 436 ASP A O 1
ATOM 3393 N N . SER A 1 437 ? 2.162 -147.375 -78.312 1 90.75 437 SER A N 1
ATOM 3394 C CA . SER A 1 437 ? 3.014 -147 -77.188 1 90.75 437 SER A CA 1
ATOM 3395 C C . SER A 1 437 ? 3.988 -145.875 -77.688 1 90.75 437 SER A C 1
ATOM 3397 O O . SER A 1 437 ? 4.277 -144.875 -76.938 1 90.75 437 SER A O 1
ATOM 3399 N N . LYS A 1 438 ? 4.406 -146.125 -78.812 1 91.81 438 LYS A N 1
ATOM 3400 C CA . LYS A 1 438 ? 5.293 -145.125 -79.438 1 91.81 438 LYS A CA 1
ATOM 3401 C C . LYS A 1 438 ? 4.582 -143.75 -79.562 1 91.81 438 LYS A C 1
ATOM 3403 O O . LYS A 1 438 ? 5.137 -142.625 -79.25 1 91.81 438 LYS A O 1
ATOM 3408 N N . ARG A 1 439 ? 3.348 -143.75 -80.062 1 93.5 439 ARG A N 1
ATOM 3409 C CA . ARG A 1 439 ? 2.584 -142.5 -80.25 1 93.5 439 ARG A CA 1
ATOM 3410 C C . ARG A 1 439 ? 2.326 -141.875 -78.875 1 93.5 439 ARG A C 1
ATOM 3412 O O . ARG A 1 439 ? 2.438 -140.625 -78.812 1 93.5 439 ARG A O 1
ATOM 3419 N N . ALA A 1 440 ? 2.111 -142.5 -77.938 1 88.12 440 ALA A N 1
ATOM 3420 C CA . ALA A 1 440 ? 1.864 -142 -76.625 1 88.12 440 ALA A CA 1
ATOM 3421 C C . ALA A 1 440 ? 3.131 -141.375 -76 1 88.12 440 ALA A C 1
ATOM 3423 O O . ALA A 1 440 ? 3.086 -140.25 -75.438 1 88.12 440 ALA A O 1
ATOM 3424 N N . ALA A 1 441 ? 4.23 -142 -76.188 1 89.31 441 ALA A N 1
ATOM 3425 C CA . ALA A 1 441 ? 5.508 -141.5 -75.688 1 89.31 441 ALA A CA 1
ATOM 3426 C C . ALA A 1 441 ? 5.918 -140.125 -76.375 1 89.31 441 ALA A C 1
ATOM 3428 O O . ALA A 1 441 ? 6.445 -139.25 -75.75 1 89.31 441 ALA A O 1
ATOM 3429 N N . ASP A 1 442 ? 5.566 -140.25 -77.688 1 91.25 442 ASP A N 1
ATOM 3430 C CA . ASP A 1 442 ? 5.84 -139 -78.438 1 91.25 442 ASP A CA 1
ATOM 3431 C C . ASP A 1 442 ? 5 -137.875 -77.938 1 91.25 442 ASP A C 1
ATOM 3433 O O . ASP A 1 442 ? 5.504 -136.75 -77.812 1 91.25 442 ASP A O 1
ATOM 3437 N N . GLU A 1 443 ? 3.873 -138.125 -77.688 1 91.88 443 GLU A N 1
ATOM 3438 C CA . GLU A 1 443 ? 2.982 -137.125 -77.188 1 91.88 443 GLU A CA 1
ATOM 3439 C C . GLU A 1 443 ? 3.393 -136.625 -75.75 1 91.88 443 GLU A C 1
ATOM 3441 O O . GLU A 1 443 ? 3.303 -135.5 -75.438 1 91.88 443 GLU A O 1
ATOM 3446 N N . ILE A 1 444 ? 3.902 -137.5 -75 1 88.75 444 ILE A N 1
ATOM 3447 C CA . ILE A 1 444 ? 4.387 -137.125 -73.688 1 88.75 444 ILE A CA 1
ATOM 3448 C C . ILE A 1 444 ? 5.59 -136.125 -73.812 1 88.75 444 ILE A C 1
ATOM 3450 O O . ILE A 1 444 ? 5.699 -135.25 -73.062 1 88.75 444 ILE A O 1
ATOM 3454 N N . GLN A 1 445 ? 6.414 -136.5 -74.688 1 87.38 445 GLN A N 1
ATOM 3455 C CA . GLN A 1 445 ? 7.586 -135.625 -74.875 1 87.38 445 GLN A CA 1
ATOM 3456 C C . GLN A 1 445 ? 7.176 -134.25 -75.312 1 87.38 445 GLN A C 1
ATOM 3458 O O . GLN A 1 445 ? 7.746 -133.25 -74.812 1 87.38 445 GLN A O 1
ATOM 3463 N N . GLU A 1 446 ? 6.121 -134.125 -76.125 1 87.44 446 GLU A N 1
ATOM 3464 C CA . GLU A 1 446 ? 5.648 -132.875 -76.562 1 87.44 446 GLU A CA 1
ATOM 3465 C C . GLU A 1 446 ? 5 -132 -75.438 1 87.44 446 GLU A C 1
ATOM 3467 O O . GLU A 1 446 ? 5.309 -130.875 -75.188 1 87.44 446 GLU A O 1
ATOM 3472 N N . VAL A 1 447 ? 4.219 -132.625 -74.688 1 83.69 447 VAL A N 1
ATOM 3473 C CA . VAL A 1 447 ? 3.496 -132 -73.562 1 83.69 447 VAL A CA 1
ATOM 3474 C C . VAL A 1 447 ? 4.469 -131.625 -72.5 1 83.69 447 VAL A C 1
ATOM 3476 O O . VAL A 1 447 ? 4.316 -130.625 -71.812 1 83.69 447 VAL A O 1
ATOM 3479 N N . THR A 1 448 ? 5.457 -132.5 -72.25 1 80.81 448 THR A N 1
ATOM 3480 C CA . THR A 1 448 ? 6.465 -132.25 -71.25 1 80.81 448 THR A CA 1
ATOM 3481 C C . THR A 1 448 ? 7.23 -130.875 -71.562 1 80.81 448 THR A C 1
ATOM 3483 O O . THR A 1 448 ? 7.562 -130.125 -70.75 1 80.81 448 THR A O 1
ATOM 3486 N N . GLY A 1 449 ? 7.508 -130.875 -72.875 1 79.88 449 GLY A N 1
ATOM 3487 C CA . GLY A 1 449 ? 8.133 -129.625 -73.375 1 79.88 449 GLY A CA 1
ATOM 3488 C C . GLY A 1 449 ? 7.305 -128.375 -73.062 1 79.88 449 GLY A C 1
ATOM 3489 O O . GLY A 1 449 ? 7.832 -127.375 -72.625 1 79.88 449 GLY A O 1
ATOM 3490 N N . ALA A 1 450 ? 6 -128.5 -73.188 1 78.06 450 ALA A N 1
ATOM 3491 C CA . ALA A 1 450 ? 5.094 -127.438 -72.938 1 78.06 450 ALA A CA 1
ATOM 3492 C C . ALA A 1 450 ? 5.012 -127.125 -71.438 1 78.06 450 ALA A C 1
ATOM 3494 O O . ALA A 1 450 ? 4.965 -126 -71 1 78.06 450 ALA A O 1
ATOM 3495 N N . VAL A 1 451 ? 5.086 -128.125 -70.625 1 73.12 451 VAL A N 1
ATOM 3496 C CA . VAL A 1 451 ? 5.027 -127.938 -69.188 1 73.12 451 VAL A CA 1
ATOM 3497 C C . VAL A 1 451 ? 6.312 -127.25 -68.688 1 73.12 451 VAL A C 1
ATOM 3499 O O . VAL A 1 451 ? 6.266 -126.375 -67.812 1 73.12 451 VAL A O 1
ATOM 3502 N N . LEU A 1 452 ? 7.418 -127.75 -69.25 1 76.56 452 LEU A N 1
ATOM 3503 C CA . LEU A 1 452 ? 8.695 -127.188 -68.875 1 76.56 452 LEU A CA 1
ATOM 3504 C C . LEU A 1 452 ? 8.703 -125.688 -69.25 1 76.56 452 LEU A C 1
ATOM 3506 O O . LEU A 1 452 ? 9.227 -124.875 -68.5 1 76.56 452 LEU A O 1
ATOM 3510 N N . HIS A 1 453 ? 7.992 -125.312 -70.25 1 78.88 453 HIS A N 1
ATOM 3511 C CA . HIS A 1 453 ? 7.906 -123.875 -70.625 1 78.88 453 HIS A CA 1
ATOM 3512 C C . HIS A 1 453 ? 6.996 -123.125 -69.688 1 78.88 453 HIS A C 1
ATOM 3514 O O . HIS A 1 453 ? 7.312 -122 -69.312 1 78.88 453 HIS A O 1
ATOM 3520 N N . SER A 1 454 ? 5.988 -123.688 -69.312 1 73.56 454 SER A N 1
ATOM 3521 C CA . SER A 1 454 ? 5.035 -123.062 -68.438 1 73.56 454 SER A CA 1
ATOM 3522 C C . SER A 1 454 ? 5.637 -122.812 -67.062 1 73.56 454 SER A C 1
ATOM 3524 O O . SER A 1 454 ? 5.453 -121.75 -66.438 1 73.56 454 SER A O 1
ATOM 3526 N N . VAL A 1 455 ? 6.328 -123.75 -66.5 1 71.94 455 VAL A N 1
ATOM 3527 C CA . VAL A 1 455 ? 6.984 -123.625 -65.188 1 71.94 455 VAL A CA 1
ATOM 3528 C C . VAL A 1 455 ? 8.078 -122.562 -65.25 1 71.94 455 VAL A C 1
ATOM 3530 O O . VAL A 1 455 ? 8.258 -121.812 -64.312 1 71.94 455 VAL A O 1
ATOM 3533 N N . GLY A 1 456 ? 8.758 -122.625 -66.438 1 74.75 456 GLY A N 1
ATOM 3534 C CA . GLY A 1 456 ? 9.766 -121.625 -66.625 1 74.75 456 GLY A CA 1
ATOM 3535 C C . GLY A 1 456 ? 9.188 -120.188 -66.688 1 74.75 456 GLY A C 1
ATOM 3536 O O . GLY A 1 456 ? 9.766 -119.25 -66.062 1 74.75 456 GLY A O 1
ATOM 3537 N N . SER A 1 457 ? 8.047 -120.125 -67.25 1 77.81 457 SER A N 1
ATOM 3538 C CA . SER A 1 457 ? 7.379 -118.812 -67.375 1 77.81 457 SER A CA 1
ATOM 3539 C C . SER A 1 457 ? 6.867 -118.375 -66 1 77.81 457 SER A C 1
ATOM 3541 O O . SER A 1 457 ? 6.977 -117.188 -65.625 1 77.81 457 SER A O 1
ATOM 3543 N N . LEU A 1 458 ? 6.367 -119.125 -65.188 1 73.19 458 LEU A N 1
ATOM 3544 C CA . LEU A 1 458 ? 5.879 -118.812 -63.844 1 73.19 458 LEU A CA 1
ATOM 3545 C C . LEU A 1 458 ? 7.027 -118.438 -62.906 1 73.19 458 LEU A C 1
ATOM 3547 O O . LEU A 1 458 ? 6.883 -117.5 -62.094 1 73.19 458 LEU A O 1
ATOM 3551 N N . LYS A 1 459 ? 8.07 -119.125 -63.094 1 74 459 LYS A N 1
ATOM 3552 C CA . LYS A 1 459 ? 9.266 -118.812 -62.312 1 74 459 LYS A CA 1
ATOM 3553 C C . LYS A 1 459 ? 9.758 -117.375 -62.625 1 74 459 LYS A C 1
ATOM 3555 O O . LYS A 1 459 ? 10.023 -116.562 -61.75 1 74 459 LYS A O 1
ATOM 3560 N N . SER A 1 460 ? 9.797 -117.125 -63.938 1 80.62 460 SER A N 1
ATOM 3561 C CA . SER A 1 460 ? 10.289 -115.812 -64.375 1 80.62 460 SER A CA 1
ATOM 3562 C C . SER A 1 460 ? 9.383 -114.688 -63.875 1 80.62 460 SER A C 1
ATOM 3564 O O . SER A 1 460 ? 9.859 -113.625 -63.438 1 80.62 460 SER A O 1
ATOM 3566 N N . ASN A 1 461 ? 8.148 -114.875 -63.906 1 75 461 ASN A N 1
ATOM 3567 C CA . ASN A 1 461 ? 7.195 -113.875 -63.469 1 75 461 ASN A CA 1
ATOM 3568 C C . ASN A 1 461 ? 7.23 -113.688 -61.969 1 75 461 ASN A C 1
ATOM 3570 O O . ASN A 1 461 ? 7.09 -112.562 -61.469 1 75 461 ASN A O 1
ATOM 3574 N N . SER A 1 462 ? 7.418 -114.688 -61.219 1 74.06 462 SER A N 1
ATOM 3575 C CA . SER A 1 462 ? 7.535 -114.625 -59.781 1 74.06 462 SER A CA 1
ATOM 3576 C C . SER A 1 462 ? 8.805 -113.875 -59.375 1 74.06 462 SER A C 1
ATOM 3578 O O . SER A 1 462 ? 8.797 -113.062 -58.438 1 74.06 462 SER A O 1
ATOM 3580 N N . GLU A 1 463 ? 9.844 -114.125 -60.125 1 78.81 463 GLU A N 1
ATOM 3581 C CA . GLU A 1 463 ? 11.102 -113.438 -59.875 1 78.81 463 GLU A CA 1
ATOM 3582 C C . GLU A 1 463 ? 10.969 -111.938 -60.156 1 78.81 463 GLU A C 1
ATOM 3584 O O . GLU A 1 463 ? 11.531 -111.125 -59.469 1 78.81 463 GLU A O 1
ATOM 3589 N N . ASN A 1 464 ? 10.195 -111.688 -61.188 1 78.56 464 ASN A N 1
ATOM 3590 C CA . ASN A 1 464 ? 9.953 -110.25 -61.5 1 78.56 464 ASN A CA 1
ATOM 3591 C C . ASN A 1 464 ? 9.141 -109.562 -60.406 1 78.56 464 ASN A C 1
ATOM 3593 O O . ASN A 1 464 ? 9.398 -108.438 -60.094 1 78.56 464 ASN A O 1
ATOM 3597 N N . LEU A 1 465 ? 8.242 -110.188 -59.844 1 74.56 465 LEU A N 1
ATOM 3598 C CA . LEU A 1 465 ? 7.422 -109.625 -58.781 1 74.56 465 LEU A CA 1
ATOM 3599 C C . LEU A 1 465 ? 8.25 -109.438 -57.5 1 74.56 465 LEU A C 1
ATOM 3601 O O . LEU A 1 465 ? 8.086 -108.438 -56.812 1 74.56 465 LEU A O 1
ATOM 3605 N N . LEU A 1 466 ? 9.055 -110.438 -57.25 1 79.25 466 LEU A N 1
ATOM 3606 C CA . LEU A 1 466 ? 9.938 -110.312 -56.094 1 79.25 466 LEU A CA 1
ATOM 3607 C C . LEU A 1 466 ? 10.898 -109.125 -56.25 1 79.25 466 LEU A C 1
ATOM 3609 O O . LEU A 1 466 ? 11.164 -108.375 -55.312 1 79.25 466 LEU A O 1
ATOM 3613 N N . THR A 1 467 ? 11.32 -109 -57.5 1 83 467 THR A N 1
ATOM 3614 C CA . THR A 1 467 ? 12.227 -107.875 -57.781 1 83 467 THR A CA 1
ATOM 3615 C C . THR A 1 467 ? 11.5 -106.562 -57.688 1 83 467 THR A C 1
ATOM 3617 O O . THR A 1 467 ? 12.047 -105.625 -57.125 1 83 467 THR A O 1
ATOM 3620 N N . PHE A 1 468 ? 10.32 -106.5 -58.125 1 78.12 468 PHE A N 1
ATOM 3621 C CA . PHE A 1 468 ? 9.508 -105.312 -58.031 1 78.12 468 PHE A CA 1
ATOM 3622 C C . PHE A 1 468 ? 9.281 -104.938 -56.562 1 78.12 468 PHE A C 1
ATOM 3624 O O . PHE A 1 468 ? 9.406 -103.812 -56.188 1 78.12 468 PHE A O 1
ATOM 3631 N N . PHE A 1 469 ? 8.922 -105.875 -55.75 1 82.69 469 PHE A N 1
ATOM 3632 C CA . PHE A 1 469 ? 8.688 -105.625 -54.344 1 82.69 469 PHE A CA 1
ATOM 3633 C C . PHE A 1 469 ? 9.953 -105.125 -53.656 1 82.69 469 PHE A C 1
ATOM 3635 O O . PHE A 1 469 ? 9.938 -104.125 -52.938 1 82.69 469 PHE A O 1
ATOM 3642 N N . ALA A 1 470 ? 11.062 -105.812 -53.875 1 83.56 470 ALA A N 1
ATOM 3643 C CA . ALA A 1 470 ? 12.32 -105.5 -53.188 1 83.56 470 ALA A CA 1
ATOM 3644 C C . ALA A 1 470 ? 12.859 -104.188 -53.625 1 83.56 470 ALA A C 1
ATOM 3646 O O . ALA A 1 470 ? 13.375 -103.375 -52.812 1 83.56 470 ALA A O 1
ATOM 3647 N N . ASP A 1 471 ? 12.664 -103.812 -54.969 1 82.44 471 ASP A N 1
ATOM 3648 C CA . ASP A 1 471 ? 13.328 -102.625 -55.531 1 82.44 471 ASP A CA 1
ATOM 3649 C C . ASP A 1 471 ? 12.43 -101.375 -55.406 1 82.44 471 ASP A C 1
ATOM 3651 O O . ASP A 1 471 ? 12.922 -100.312 -55.25 1 82.44 471 ASP A O 1
ATOM 3655 N N . SER A 1 472 ? 11.164 -101.625 -55.438 1 81.31 472 SER A N 1
ATOM 3656 C CA . SER A 1 472 ? 10.297 -100.438 -55.531 1 81.31 472 SER A CA 1
ATOM 3657 C C . SER A 1 472 ? 9.445 -100.312 -54.281 1 81.31 472 SER A C 1
ATOM 3659 O O . SER A 1 472 ? 9.539 -99.25 -53.594 1 81.31 472 SER A O 1
ATOM 3661 N N . VAL A 1 473 ? 8.766 -101.25 -53.844 1 82 473 VAL A N 1
ATOM 3662 C CA . VAL A 1 473 ? 7.805 -101.125 -52.75 1 82 473 VAL A CA 1
ATOM 3663 C C . VAL A 1 473 ? 8.547 -100.938 -51.438 1 82 473 VAL A C 1
ATOM 3665 O O . VAL A 1 473 ? 8.18 -100.062 -50.656 1 82 473 VAL A O 1
ATOM 3668 N N . GLN A 1 474 ? 9.562 -101.688 -51.219 1 86.31 474 GLN A N 1
ATOM 3669 C CA . GLN A 1 474 ? 10.32 -101.562 -49.969 1 86.31 474 GLN A CA 1
ATOM 3670 C C . GLN A 1 474 ? 10.969 -100.188 -49.875 1 86.31 474 GLN A C 1
ATOM 3672 O O . GLN A 1 474 ? 11 -99.562 -48.812 1 86.31 474 GLN A O 1
ATOM 3677 N N . THR A 1 475 ? 11.445 -99.688 -51.031 1 87.19 475 THR A N 1
ATOM 3678 C CA . THR A 1 475 ? 12.062 -98.375 -51.062 1 87.19 475 THR A CA 1
ATOM 3679 C C . THR A 1 475 ? 11.023 -97.312 -50.812 1 87.19 475 THR A C 1
ATOM 3681 O O . THR A 1 475 ? 11.289 -96.312 -50.125 1 87.19 475 THR A O 1
ATOM 3684 N N . ASP A 1 476 ? 9.906 -97.438 -51.281 1 84.94 476 ASP A N 1
ATOM 3685 C CA . ASP A 1 476 ? 8.828 -96.438 -51.125 1 84.94 476 ASP A CA 1
ATOM 3686 C C . ASP A 1 476 ? 8.359 -96.375 -49.656 1 84.94 476 ASP A C 1
ATOM 3688 O O . ASP A 1 476 ? 8.07 -95.312 -49.125 1 84.94 476 ASP A O 1
ATOM 3692 N N . TYR A 1 477 ? 8.289 -97.5 -49.031 1 88.5 477 TYR A N 1
ATOM 3693 C CA . TYR A 1 477 ? 7.898 -97.5 -47.625 1 88.5 477 TYR A CA 1
ATOM 3694 C C . TYR A 1 477 ? 8.945 -96.812 -46.781 1 88.5 477 TYR A C 1
ATOM 3696 O O . TYR A 1 477 ? 8.602 -96.125 -45.812 1 88.5 477 TYR A O 1
ATOM 3704 N N . ALA A 1 478 ? 10.18 -97 -47.188 1 89 478 ALA A N 1
ATOM 3705 C CA . ALA A 1 478 ? 11.227 -96.312 -46.438 1 89 478 ALA A CA 1
ATOM 3706 C C . ALA A 1 478 ? 11.07 -94.812 -46.594 1 89 478 ALA A C 1
ATOM 3708 O O . ALA A 1 478 ? 11.25 -94.062 -45.625 1 89 478 ALA A O 1
ATOM 3709 N N . LEU A 1 479 ? 10.719 -94.375 -47.75 1 87.81 479 LEU A N 1
ATOM 3710 C CA . LEU A 1 479 ? 10.492 -92.938 -48 1 87.81 479 LEU A CA 1
ATOM 3711 C C . LEU A 1 479 ? 9.258 -92.438 -47.25 1 87.81 479 LEU A C 1
ATOM 3713 O O . LEU A 1 479 ? 9.25 -91.312 -46.75 1 87.81 479 LEU A O 1
ATOM 3717 N N . MET A 1 480 ? 8.25 -93.25 -47.219 1 87.5 480 MET A N 1
ATOM 3718 C CA . MET A 1 480 ? 7.043 -92.875 -46.5 1 87.5 480 MET A CA 1
ATOM 3719 C C . MET A 1 480 ? 7.336 -92.688 -45 1 87.5 480 MET A C 1
ATOM 3721 O O . MET A 1 480 ? 6.895 -91.75 -44.406 1 87.5 480 MET A O 1
ATOM 3725 N N . LEU A 1 481 ? 8.078 -93.625 -44.5 1 91.12 481 LEU A N 1
ATOM 3726 C CA . LEU A 1 481 ? 8.43 -93.562 -43.094 1 91.12 481 LEU A CA 1
ATOM 3727 C C . LEU A 1 481 ? 9.266 -92.312 -42.781 1 91.12 481 LEU A C 1
ATOM 3729 O O . LEU A 1 481 ? 9.039 -91.625 -41.781 1 91.12 481 LEU A O 1
ATOM 3733 N N . ARG A 1 482 ? 10.148 -91.938 -43.688 1 90.94 482 ARG A N 1
ATOM 3734 C CA . ARG A 1 482 ? 10.945 -90.75 -43.531 1 90.94 482 ARG A CA 1
ATOM 3735 C C . ARG A 1 482 ? 10.062 -89.5 -43.594 1 90.94 482 ARG A C 1
ATOM 3737 O O . ARG A 1 482 ? 10.273 -88.5 -42.875 1 90.94 482 ARG A O 1
ATOM 3744 N N . ALA A 1 483 ? 9.188 -89.5 -44.469 1 86.62 483 ALA A N 1
ATOM 3745 C CA . ALA A 1 483 ? 8.273 -88.375 -44.625 1 86.62 483 ALA A CA 1
ATOM 3746 C C . ALA A 1 483 ? 7.457 -88.125 -43.375 1 86.62 483 ALA A C 1
ATOM 3748 O O . ALA A 1 483 ? 7.227 -87 -42.969 1 86.62 483 ALA A O 1
ATOM 3749 N N . THR A 1 484 ? 6.965 -89.188 -42.75 1 90.25 484 THR A N 1
ATOM 3750 C CA . THR A 1 484 ? 6.191 -89.062 -41.5 1 90.25 484 THR A CA 1
ATOM 3751 C C . THR A 1 484 ? 7.043 -88.438 -40.406 1 90.25 484 THR A C 1
ATOM 3753 O O . THR A 1 484 ? 6.539 -87.688 -39.562 1 90.25 484 THR A O 1
ATOM 3756 N N . GLU A 1 485 ? 8.312 -88.812 -40.438 1 90 485 GLU A N 1
ATOM 3757 C CA . GLU A 1 485 ? 9.219 -88.25 -39.438 1 90 485 GLU A CA 1
ATOM 3758 C C . GLU A 1 485 ? 9.406 -86.75 -39.688 1 90 485 GLU A C 1
ATOM 3760 O O . GLU A 1 485 ? 9.422 -85.938 -38.75 1 90 485 GLU A O 1
ATOM 3765 N N . GLU A 1 486 ? 9.531 -86.438 -40.906 1 85.81 486 GLU A N 1
ATOM 3766 C CA . GLU A 1 486 ? 9.672 -85 -41.25 1 85.81 486 GLU A CA 1
ATOM 3767 C C . GLU A 1 486 ? 8.406 -84.25 -40.875 1 85.81 486 GLU A C 1
ATOM 3769 O O . GLU A 1 486 ? 8.484 -83.062 -40.438 1 85.81 486 GLU A O 1
ATOM 3774 N N . TYR A 1 487 ? 7.281 -84.812 -41.031 1 85.25 487 TYR A N 1
ATOM 3775 C CA . TYR A 1 487 ? 6.012 -84.188 -40.656 1 85.25 487 TYR A CA 1
ATOM 3776 C C . TYR A 1 487 ? 5.934 -84 -39.125 1 85.25 487 TYR A C 1
ATOM 3778 O O . TYR A 1 487 ? 5.484 -82.938 -38.688 1 85.25 487 TYR A O 1
ATOM 3786 N N . ALA A 1 488 ? 6.371 -85 -38.531 1 88.62 488 ALA A N 1
ATOM 3787 C CA . ALA A 1 488 ? 6.352 -84.875 -37.062 1 88.62 488 ALA A CA 1
ATOM 3788 C C . ALA A 1 488 ? 7.266 -83.75 -36.594 1 88.62 488 ALA A C 1
ATOM 3790 O O . ALA A 1 488 ? 6.918 -83 -35.656 1 88.62 488 ALA A O 1
ATOM 3791 N N . VAL A 1 489 ? 8.398 -83.562 -37.219 1 88.62 489 VAL A N 1
ATOM 3792 C CA . VAL A 1 489 ? 9.352 -82.5 -36.844 1 88.62 489 VAL A CA 1
ATOM 3793 C C . VAL A 1 489 ? 8.773 -81.188 -37.188 1 88.62 489 VAL A C 1
ATOM 3795 O O . VAL A 1 489 ? 8.867 -80.25 -36.375 1 88.62 489 VAL A O 1
ATOM 3798 N N . GLY A 1 490 ? 8.18 -81.062 -38.312 1 83.06 490 GLY A N 1
ATOM 3799 C CA . GLY A 1 490 ? 7.527 -79.812 -38.688 1 83.06 490 GLY A CA 1
ATOM 3800 C C . GLY A 1 490 ? 6.418 -79.438 -37.75 1 83.06 490 GLY A C 1
ATOM 3801 O O . GLY A 1 490 ? 6.293 -78.25 -37.375 1 83.06 490 GLY A O 1
ATOM 3802 N N . ALA A 1 491 ? 5.582 -80.375 -37.344 1 87 491 ALA A N 1
ATOM 3803 C CA . ALA A 1 491 ? 4.523 -80.125 -36.375 1 87 491 ALA A CA 1
ATOM 3804 C C . ALA A 1 491 ? 5.105 -79.625 -35.031 1 87 491 ALA A C 1
ATOM 3806 O O . ALA A 1 491 ? 4.578 -78.75 -34.406 1 87 491 ALA A O 1
ATOM 3807 N N . GLY A 1 492 ? 6.16 -80.312 -34.688 1 88.75 492 GLY A N 1
ATOM 3808 C CA . GLY A 1 492 ? 6.828 -79.875 -33.469 1 88.75 492 GLY A CA 1
ATOM 3809 C C . GLY A 1 492 ? 7.363 -78.5 -33.5 1 88.75 492 GLY A C 1
ATOM 3810 O O . GLY A 1 492 ? 7.246 -77.75 -32.5 1 88.75 492 GLY A O 1
ATOM 3811 N N . ASP A 1 493 ? 7.926 -78.062 -34.562 1 86.94 493 ASP A N 1
ATOM 3812 C CA . ASP A 1 493 ? 8.43 -76.688 -34.75 1 86.94 493 ASP A CA 1
ATOM 3813 C C . ASP A 1 493 ? 7.293 -75.688 -34.656 1 86.94 493 ASP A C 1
ATOM 3815 O O . ASP A 1 493 ? 7.453 -74.625 -34.031 1 86.94 493 ASP A O 1
ATOM 3819 N N . THR A 1 494 ? 6.242 -76 -35.219 1 85.88 494 THR A N 1
ATOM 3820 C CA . THR A 1 494 ? 5.09 -75.062 -35.188 1 85.88 494 THR A CA 1
ATOM 3821 C C . THR A 1 494 ? 4.535 -75 -33.781 1 85.88 494 THR A C 1
ATOM 3823 O O . THR A 1 494 ? 4.148 -73.875 -33.344 1 85.88 494 THR A O 1
ATOM 3826 N N . GLU A 1 495 ? 4.492 -76.062 -33.125 1 90.5 495 GLU A N 1
ATOM 3827 C CA . GLU A 1 495 ? 4.039 -76.062 -31.75 1 90.5 495 GLU A CA 1
ATOM 3828 C C . GLU A 1 495 ? 4.934 -75.188 -30.875 1 90.5 495 GLU A C 1
ATOM 3830 O O . GLU A 1 495 ? 4.441 -74.375 -30.062 1 90.5 495 GLU A O 1
ATOM 3835 N N . ALA A 1 496 ? 6.223 -75.312 -31.062 1 90.75 496 ALA A N 1
ATOM 3836 C CA . ALA A 1 496 ? 7.18 -74.5 -30.281 1 90.75 496 ALA A CA 1
ATOM 3837 C C . ALA A 1 496 ? 7.016 -73 -30.562 1 90.75 496 ALA A C 1
ATOM 3839 O O . ALA A 1 496 ? 7.035 -72.188 -29.641 1 90.75 496 ALA A O 1
ATOM 3840 N N . ARG A 1 497 ? 6.82 -72.625 -31.734 1 89.5 497 ARG A N 1
ATOM 3841 C CA . ARG A 1 497 ? 6.629 -71.25 -32.125 1 89.5 497 ARG A CA 1
ATOM 3842 C C . ARG A 1 497 ? 5.328 -70.688 -31.547 1 89.5 497 ARG A C 1
ATOM 3844 O O . ARG A 1 497 ? 5.273 -69.562 -31.094 1 89.5 497 ARG A O 1
ATOM 3851 N N . SER A 1 498 ? 4.324 -71.5 -31.641 1 91 498 SER A N 1
ATOM 3852 C CA . SER A 1 498 ? 3.029 -71.125 -31.109 1 91 498 SER A CA 1
ATOM 3853 C C . SER A 1 498 ? 3.094 -70.875 -29.609 1 91 498 SER A C 1
ATOM 3855 O O . SER A 1 498 ? 2.518 -69.938 -29.078 1 91 498 SER A O 1
ATOM 3857 N N . THR A 1 499 ? 3.809 -71.75 -28.953 1 91.75 499 THR A N 1
ATOM 3858 C CA . THR A 1 499 ? 3.977 -71.625 -27.5 1 91.75 499 THR A CA 1
ATOM 3859 C C . THR A 1 499 ? 4.758 -70.375 -27.156 1 91.75 499 THR A C 1
ATOM 3861 O O . THR A 1 499 ? 4.391 -69.625 -26.234 1 91.75 499 THR A O 1
ATOM 3864 N N . ASP A 1 500 ? 5.727 -70.062 -27.891 1 91.88 500 ASP A N 1
ATOM 3865 C CA . ASP A 1 500 ? 6.535 -68.875 -27.688 1 91.88 500 ASP A CA 1
ATOM 3866 C C . ASP A 1 500 ? 5.719 -67.625 -27.953 1 91.88 500 ASP A C 1
ATOM 3868 O O . ASP A 1 500 ? 5.832 -66.625 -27.219 1 91.88 500 ASP A O 1
ATOM 3872 N N . LEU A 1 501 ? 4.98 -67.625 -28.953 1 90.69 501 LEU A N 1
ATOM 3873 C CA . LEU A 1 501 ? 4.125 -66.5 -29.297 1 90.69 501 LEU A CA 1
ATOM 3874 C C . LEU A 1 501 ? 3.104 -66.25 -28.188 1 90.69 501 LEU A C 1
ATOM 3876 O O . LEU A 1 501 ? 2.85 -65.062 -27.828 1 90.69 501 LEU A O 1
ATOM 3880 N N . SER A 1 502 ? 2.535 -67.312 -27.703 1 93 502 SER A N 1
ATOM 3881 C CA . SER A 1 502 ? 1.574 -67.188 -26.609 1 93 502 SER A CA 1
ATOM 3882 C C . SER A 1 502 ? 2.213 -66.5 -25.391 1 93 502 SER A C 1
ATOM 3884 O O . SER A 1 502 ? 1.631 -65.625 -24.766 1 93 502 SER A O 1
ATOM 3886 N N . ALA A 1 503 ? 3.426 -66.938 -25.047 1 93.75 503 ALA A N 1
ATOM 3887 C CA . ALA A 1 503 ? 4.133 -66.375 -23.891 1 93.75 503 ALA A CA 1
ATOM 3888 C C . ALA A 1 503 ? 4.469 -64.875 -24.109 1 93.75 503 ALA A C 1
ATOM 3890 O O . ALA A 1 503 ? 4.297 -64.062 -23.203 1 93.75 503 ALA A O 1
ATOM 3891 N N . THR A 1 504 ? 4.926 -64.562 -25.25 1 93.56 504 THR A N 1
ATOM 3892 C CA . THR A 1 504 ? 5.273 -63.219 -25.578 1 93.56 504 THR A CA 1
ATOM 3893 C C . THR A 1 504 ? 4.035 -62.312 -25.547 1 93.56 504 THR A C 1
ATOM 3895 O O . THR A 1 504 ? 4.086 -61.188 -25.047 1 93.56 504 THR A O 1
ATOM 3898 N N . THR A 1 505 ? 2.941 -62.812 -26.062 1 93.56 505 THR A N 1
ATOM 3899 C CA . THR A 1 505 ? 1.704 -62.031 -26.094 1 93.56 505 THR A CA 1
ATOM 3900 C C . THR A 1 505 ? 1.188 -61.781 -24.672 1 93.56 505 THR A C 1
ATOM 3902 O O . THR A 1 505 ? 0.678 -60.688 -24.375 1 93.56 505 THR A O 1
ATOM 3905 N N . GLU A 1 506 ? 1.356 -62.75 -23.812 1 93.56 506 GLU A N 1
ATOM 3906 C CA . GLU A 1 506 ? 0.958 -62.562 -22.422 1 93.56 506 GLU A CA 1
ATOM 3907 C C . GLU A 1 506 ? 1.786 -61.5 -21.734 1 93.56 506 GLU A C 1
ATOM 3909 O O . GLU A 1 506 ? 1.247 -60.656 -21 1 93.56 506 GLU A O 1
ATOM 3914 N N . GLU A 1 507 ? 3.002 -61.5 -22 1 94.12 507 GLU A N 1
ATOM 3915 C CA . GLU A 1 507 ? 3.889 -60.469 -21.469 1 94.12 507 GLU A CA 1
ATOM 3916 C C . GLU A 1 507 ? 3.525 -59.094 -22 1 94.12 507 GLU A C 1
ATOM 3918 O O . GLU A 1 507 ? 3.527 -58.125 -21.25 1 94.12 507 GLU A O 1
ATOM 3923 N N . LEU A 1 508 ? 3.215 -59 -23.219 1 93.31 508 LEU A N 1
ATOM 3924 C CA . LEU A 1 508 ? 2.875 -57.75 -23.844 1 93.31 508 LEU A CA 1
ATOM 3925 C C . LEU A 1 508 ? 1.549 -57.219 -23.312 1 93.31 508 LEU A C 1
ATOM 3927 O O . LEU A 1 508 ? 1.389 -56 -23.141 1 93.31 508 LEU A O 1
ATOM 3931 N N . LEU A 1 509 ? 0.665 -58.125 -23.078 1 93.62 509 LEU A N 1
ATOM 3932 C CA . LEU A 1 509 ? -0.614 -57.688 -22.516 1 93.62 509 LEU A CA 1
ATOM 3933 C C . LEU A 1 509 ? -0.427 -57.125 -21.109 1 93.62 509 LEU A C 1
ATOM 3935 O O . LEU A 1 509 ? -1.063 -56.125 -20.766 1 93.62 509 LEU A O 1
ATOM 3939 N N . ALA A 1 510 ? 0.479 -57.719 -20.344 1 93.94 510 ALA A N 1
ATOM 3940 C CA . ALA A 1 510 ? 0.792 -57.156 -19.016 1 93.94 510 ALA A CA 1
ATOM 3941 C C . ALA A 1 510 ? 1.454 -55.812 -19.125 1 93.94 510 ALA A C 1
ATOM 3943 O O . ALA A 1 510 ? 1.146 -54.906 -18.344 1 93.94 510 ALA A O 1
ATOM 3944 N N . SER A 1 511 ? 2.352 -55.656 -20.031 1 93.69 511 SER A N 1
ATOM 3945 C CA . SER A 1 511 ? 3.02 -54.406 -20.266 1 93.69 511 SER A CA 1
ATOM 3946 C C . SER A 1 511 ? 2.025 -53.312 -20.688 1 93.69 511 SER A C 1
ATOM 3948 O O . SER A 1 511 ? 2.139 -52.156 -20.281 1 93.69 511 SER A O 1
ATOM 3950 N N . MET A 1 512 ? 1.07 -53.688 -21.453 1 92.19 512 MET A N 1
ATOM 3951 C CA . MET A 1 512 ? 0.05 -52.75 -21.922 1 92.19 512 MET A CA 1
ATOM 3952 C C . MET A 1 512 ? -0.829 -52.281 -20.766 1 92.19 512 MET A C 1
ATOM 3954 O O . MET A 1 512 ? -1.245 -51.125 -20.734 1 92.19 512 MET A O 1
ATOM 3958 N N . GLU A 1 513 ? -1.058 -53.156 -19.844 1 93.31 513 GLU A N 1
ATOM 3959 C CA . GLU A 1 513 ? -1.822 -52.75 -18.672 1 93.31 513 GLU A CA 1
ATOM 3960 C C . GLU A 1 513 ? -1.083 -51.688 -17.859 1 93.31 513 GLU A C 1
ATOM 3962 O O . GLU A 1 513 ? -1.692 -50.75 -17.375 1 93.31 513 GLU A O 1
ATOM 3967 N N . SER A 1 514 ? 0.159 -51.875 -17.766 1 93.31 514 SER A N 1
ATOM 3968 C CA . SER A 1 514 ? 0.986 -50.906 -17.047 1 93.31 514 SER A CA 1
ATOM 3969 C C . SER A 1 514 ? 1.005 -49.562 -17.781 1 93.31 514 SER A C 1
ATOM 3971 O O . SER A 1 514 ? 0.975 -48.5 -17.141 1 93.31 514 SER A O 1
ATOM 3973 N N . LEU A 1 515 ? 1.042 -49.625 -19 1 93.19 515 LEU A N 1
ATOM 3974 C CA . LEU A 1 515 ? 1.049 -48.406 -19.828 1 93.19 515 LEU A CA 1
ATOM 3975 C C . LEU A 1 515 ? -0.26 -47.625 -19.672 1 93.19 515 LEU A C 1
ATOM 3977 O O . LEU A 1 515 ? -0.251 -46.406 -19.531 1 93.19 515 LEU A O 1
ATOM 3981 N N . VAL A 1 516 ? -1.341 -48.312 -19.672 1 93.81 516 VAL A N 1
ATOM 3982 C CA . VAL A 1 516 ? -2.65 -47.688 -19.531 1 93.81 516 VAL A CA 1
ATOM 3983 C C . VAL A 1 516 ? -2.758 -47.031 -18.141 1 93.81 516 VAL A C 1
ATOM 3985 O O . VAL A 1 516 ? -3.275 -45.938 -18.016 1 93.81 516 VAL A O 1
ATOM 3988 N N . LYS A 1 517 ? -2.203 -47.688 -17.141 1 94.44 517 LYS A N 1
ATOM 3989 C CA . LYS A 1 517 ? -2.227 -47.125 -15.789 1 94.44 517 LYS A CA 1
ATOM 3990 C C . LYS A 1 517 ? -1.407 -45.844 -15.711 1 94.44 517 LYS A C 1
ATOM 3992 O O . LYS A 1 517 ? -1.856 -44.844 -15.141 1 94.44 517 LYS A O 1
ATOM 3997 N N . ALA A 1 518 ? -0.274 -45.875 -16.281 1 94.75 518 ALA A N 1
ATOM 3998 C CA . ALA A 1 518 ? 0.583 -44.688 -16.297 1 94.75 518 ALA A CA 1
ATOM 3999 C C . ALA A 1 518 ? -0.076 -43.562 -17.062 1 94.75 518 ALA A C 1
ATOM 4001 O O . ALA A 1 518 ? 0.03 -42.375 -16.672 1 94.75 518 ALA A O 1
ATOM 4002 N N . THR A 1 519 ? -0.738 -43.875 -18.094 1 95.12 519 THR A N 1
ATOM 4003 C CA . THR A 1 519 ? -1.431 -42.875 -18.906 1 95.12 519 THR A CA 1
ATOM 4004 C C . THR A 1 519 ? -2.574 -42.25 -18.109 1 95.12 519 THR A C 1
ATOM 4006 O O . THR A 1 519 ? -2.793 -41.031 -18.188 1 95.12 519 THR A O 1
ATOM 4009 N N . ASP A 1 520 ? -3.213 -43.062 -17.359 1 94.81 520 ASP A N 1
ATOM 4010 C CA . ASP A 1 520 ? -4.297 -42.562 -16.516 1 94.81 520 ASP A CA 1
ATOM 4011 C C . ASP A 1 520 ? -3.766 -41.594 -15.445 1 94.81 520 ASP A C 1
ATOM 4013 O O . ASP A 1 520 ? -4.41 -40.594 -15.133 1 94.81 520 ASP A O 1
ATOM 4017 N N . GLU A 1 521 ? -2.654 -41.906 -14.945 1 94.56 521 GLU A N 1
ATOM 4018 C CA . GLU A 1 521 ? -2.023 -41.031 -13.961 1 94.56 521 GLU A CA 1
ATOM 4019 C C . GLU A 1 521 ? -1.677 -39.656 -14.562 1 94.56 521 GLU A C 1
ATOM 4021 O O . GLU A 1 521 ? -1.87 -38.625 -13.93 1 94.56 521 GLU A O 1
ATOM 4026 N N . ILE A 1 522 ? -1.252 -39.688 -15.75 1 94.94 522 ILE A N 1
ATOM 4027 C CA . ILE A 1 522 ? -0.91 -38.469 -16.438 1 94.94 522 ILE A CA 1
ATOM 4028 C C . ILE A 1 522 ? -2.178 -37.656 -16.703 1 94.94 522 ILE A C 1
ATOM 4030 O O . ILE A 1 522 ? -2.195 -36.438 -16.516 1 94.94 522 ILE A O 1
ATOM 4034 N N . ALA A 1 523 ? -3.182 -38.344 -17.125 1 95.25 523 ALA A N 1
ATOM 4035 C CA . ALA A 1 523 ? -4.453 -37.656 -17.375 1 95.25 523 ALA A CA 1
ATOM 4036 C C . ALA A 1 523 ? -4.984 -37 -16.109 1 95.25 523 ALA A C 1
ATOM 4038 O O . ALA A 1 523 ? -5.48 -35.875 -16.156 1 95.25 523 ALA A O 1
ATOM 4039 N N . GLN A 1 524 ? -4.863 -37.688 -15.008 1 94.44 524 GLN A N 1
ATOM 4040 C CA . GLN A 1 524 ? -5.301 -37.125 -13.734 1 94.44 524 GLN A CA 1
ATOM 4041 C C . GLN A 1 524 ? -4.465 -35.906 -13.344 1 94.44 524 GLN A C 1
ATOM 4043 O O . GLN A 1 524 ? -5.004 -34.906 -12.906 1 94.44 524 GLN A O 1
ATOM 4048 N N . SER A 1 525 ? -3.219 -36 -13.508 1 94.31 525 SER A N 1
ATOM 4049 C CA . SER A 1 525 ? -2.328 -34.906 -13.203 1 94.31 525 SER A CA 1
ATOM 4050 C C . SER A 1 525 ? -2.635 -33.688 -14.086 1 94.31 525 SER A C 1
ATOM 4052 O O . SER A 1 525 ? -2.607 -32.562 -13.617 1 94.31 525 SER A O 1
ATOM 4054 N N . ALA A 1 526 ? -2.908 -33.938 -15.328 1 94.31 526 ALA A N 1
ATOM 4055 C CA . ALA A 1 526 ? -3.258 -32.844 -16.25 1 94.31 526 ALA A CA 1
ATOM 4056 C C . ALA A 1 526 ? -4.559 -32.188 -15.836 1 94.31 526 ALA A C 1
ATOM 4058 O O . ALA A 1 526 ? -4.676 -30.953 -15.898 1 94.31 526 ALA A O 1
ATOM 4059 N N . SER A 1 527 ? -5.48 -33 -15.406 1 94.88 527 SER A N 1
ATOM 4060 C CA . SER A 1 527 ? -6.75 -32.438 -14.938 1 94.88 527 SER A CA 1
ATOM 4061 C C . SER A 1 527 ? -6.559 -31.594 -13.688 1 94.88 527 SER A C 1
ATOM 4063 O O . SER A 1 527 ? -7.102 -30.5 -13.594 1 94.88 527 SER A O 1
ATOM 4065 N N . GLU A 1 528 ? -5.789 -32.062 -12.781 1 94 528 GLU A N 1
ATOM 4066 C CA . GLU A 1 528 ? -5.457 -31.297 -11.578 1 94 528 GLU A CA 1
ATOM 4067 C C . GLU A 1 528 ? -4.684 -30.031 -11.93 1 94 528 GLU A C 1
ATOM 4069 O O . GLU A 1 528 ? -4.914 -28.969 -11.336 1 94 528 GLU A O 1
ATOM 4074 N N . GLY A 1 529 ? -3.854 -30.219 -12.875 1 94.31 529 GLY A N 1
ATOM 4075 C CA . GLY A 1 529 ? -3.102 -29.062 -13.344 1 94.31 529 GLY A CA 1
ATOM 4076 C C . GLY A 1 529 ? -3.979 -27.984 -13.961 1 94.31 529 GLY A C 1
ATOM 4077 O O . GLY A 1 529 ? -3.801 -26.797 -13.68 1 94.31 529 GLY A O 1
ATOM 4078 N N . ALA A 1 530 ? -4.926 -28.375 -14.719 1 94.88 530 ALA A N 1
ATOM 4079 C CA . ALA A 1 530 ? -5.867 -27.438 -15.32 1 94.88 530 ALA A CA 1
ATOM 4080 C C . ALA A 1 530 ? -6.652 -26.688 -14.25 1 94.88 530 ALA A C 1
ATOM 4082 O O . ALA A 1 530 ? -6.812 -25.469 -14.328 1 94.88 530 ALA A O 1
ATOM 4083 N N . SER A 1 531 ? -7.066 -27.344 -13.25 1 95.81 531 SER A N 1
ATOM 4084 C CA . SER A 1 531 ? -7.766 -26.734 -12.125 1 95.81 531 SER A CA 1
ATOM 4085 C C . SER A 1 531 ? -6.852 -25.781 -11.367 1 95.81 531 SER A C 1
ATOM 4087 O O . SER A 1 531 ? -7.273 -24.688 -10.984 1 95.81 531 SER A O 1
ATOM 4089 N N . GLY A 1 532 ? -5.652 -26.281 -11.195 1 95.94 532 GLY A N 1
ATOM 4090 C CA . GLY A 1 532 ? -4.676 -25.438 -10.523 1 95.94 532 GLY A CA 1
ATOM 4091 C C . GLY A 1 532 ? -4.402 -24.141 -11.25 1 95.94 532 GLY A C 1
ATOM 4092 O O . GLY A 1 532 ? -4.344 -23.078 -10.625 1 95.94 532 GLY A O 1
ATOM 4093 N N . THR A 1 533 ? -4.309 -24.172 -12.539 1 96.25 533 THR A N 1
ATOM 4094 C CA . THR A 1 533 ? -4.078 -22.969 -13.32 1 96.25 533 THR A CA 1
ATOM 4095 C C . THR A 1 533 ? -5.277 -22.031 -13.234 1 96.25 533 THR A C 1
ATOM 4097 O O . THR A 1 533 ? -5.117 -20.797 -13.242 1 96.25 533 THR A O 1
ATOM 4100 N N . GLY A 1 534 ? -6.43 -22.625 -13.164 1 95.88 534 GLY A N 1
ATOM 4101 C CA . GLY A 1 534 ? -7.609 -21.797 -12.938 1 95.88 534 GLY A CA 1
ATOM 4102 C C . GLY A 1 534 ? -7.566 -21.047 -11.617 1 95.88 534 GLY A C 1
ATOM 4103 O O . GLY A 1 534 ? -7.859 -19.844 -11.57 1 95.88 534 GLY A O 1
ATOM 4104 N N . THR A 1 535 ? -7.172 -21.672 -10.617 1 96.06 535 THR A N 1
ATOM 4105 C CA . THR A 1 535 ? -7.059 -21.062 -9.289 1 96.06 535 THR A CA 1
ATOM 4106 C C . THR A 1 535 ? -6.012 -19.953 -9.289 1 96.06 535 THR A C 1
ATOM 4108 O O . THR A 1 535 ? -6.254 -18.875 -8.758 1 96.06 535 THR A O 1
ATOM 4111 N N . ILE A 1 536 ? -4.91 -20.203 -9.906 1 96.06 536 ILE A N 1
ATOM 4112 C CA . ILE A 1 536 ? -3.846 -19.203 -9.961 1 96.06 536 ILE A CA 1
ATOM 4113 C C . ILE A 1 536 ? -4.332 -17.969 -10.727 1 96.06 536 ILE A C 1
ATOM 4115 O O . ILE A 1 536 ? -4.094 -16.844 -10.297 1 96.06 536 ILE A O 1
ATOM 4119 N N . ALA A 1 537 ? -4.977 -18.234 -11.828 1 96.25 537 ALA A N 1
ATOM 4120 C CA . ALA A 1 537 ? -5.508 -17.125 -12.617 1 96.25 537 ALA A CA 1
ATOM 4121 C C . ALA A 1 537 ? -6.473 -16.281 -11.797 1 96.25 537 ALA A C 1
ATOM 4123 O O . ALA A 1 537 ? -6.414 -15.047 -11.828 1 96.25 537 ALA A O 1
ATOM 4124 N N . GLU A 1 538 ? -7.312 -16.891 -11.023 1 96.81 538 GLU A N 1
ATOM 4125 C CA . GLU A 1 538 ? -8.266 -16.203 -10.164 1 96.81 538 GLU A CA 1
ATOM 4126 C C . GLU A 1 538 ? -7.551 -15.367 -9.102 1 96.81 538 GLU A C 1
ATOM 4128 O O . GLU A 1 538 ? -7.875 -14.195 -8.891 1 96.81 538 GLU A O 1
ATOM 4133 N N . LYS A 1 539 ? -6.625 -15.992 -8.492 1 96.12 539 LYS A N 1
ATOM 4134 C CA . LYS A 1 539 ? -5.902 -15.32 -7.414 1 96.12 539 LYS A CA 1
ATOM 4135 C C . LYS A 1 539 ? -5.031 -14.188 -7.957 1 96.12 539 LYS A C 1
ATOM 4137 O O . LYS A 1 539 ? -4.855 -13.164 -7.301 1 96.12 539 LYS A O 1
ATOM 4142 N N . ALA A 1 540 ? -4.473 -14.367 -9.141 1 94.75 540 ALA A N 1
ATOM 4143 C CA . ALA A 1 540 ? -3.719 -13.305 -9.797 1 94.75 540 ALA A CA 1
ATOM 4144 C C . ALA A 1 540 ? -4.613 -12.109 -10.109 1 94.75 540 ALA A C 1
ATOM 4146 O O . ALA A 1 540 ? -4.223 -10.961 -9.906 1 94.75 540 ALA A O 1
ATOM 4147 N N . SER A 1 541 ? -5.797 -12.398 -10.547 1 95.5 541 SER A N 1
ATOM 4148 C CA . SER A 1 541 ? -6.766 -11.344 -10.805 1 95.5 541 SER A CA 1
ATOM 4149 C C . SER A 1 541 ? -7.121 -10.594 -9.531 1 95.5 541 SER A C 1
ATOM 4151 O O . SER A 1 541 ? -7.195 -9.359 -9.531 1 95.5 541 SER A O 1
ATOM 4153 N N . ALA A 1 542 ? -7.301 -11.297 -8.484 1 93.62 542 ALA A N 1
ATOM 4154 C CA . ALA A 1 542 ? -7.59 -10.695 -7.184 1 93.62 542 ALA A CA 1
ATOM 4155 C C . ALA A 1 542 ? -6.43 -9.82 -6.719 1 93.62 542 ALA A C 1
ATOM 4157 O O . ALA A 1 542 ? -6.641 -8.719 -6.203 1 93.62 542 ALA A O 1
ATOM 4158 N N . ALA A 1 543 ? -5.27 -10.273 -6.922 1 92.12 543 ALA A N 1
ATOM 4159 C CA . ALA A 1 543 ? -4.074 -9.523 -6.559 1 92.12 543 ALA A CA 1
ATOM 4160 C C . ALA A 1 543 ? -3.975 -8.227 -7.363 1 92.12 543 ALA A C 1
ATOM 4162 O O . ALA A 1 543 ? -3.67 -7.168 -6.812 1 92.12 543 ALA A O 1
ATOM 4163 N N . ALA A 1 544 ? -4.223 -8.336 -8.656 1 93.12 544 ALA A N 1
ATOM 4164 C CA . ALA A 1 544 ? -4.223 -7.156 -9.516 1 93.12 544 ALA A CA 1
ATOM 4165 C C . ALA A 1 544 ? -5.266 -6.141 -9.055 1 93.12 544 ALA A C 1
ATOM 4167 O O . ALA A 1 544 ? -5.004 -4.938 -9.047 1 93.12 544 ALA A O 1
ATOM 4168 N N . GLY A 1 545 ? -6.438 -6.617 -8.711 1 93.81 545 GLY A N 1
ATOM 4169 C CA . GLY A 1 545 ? -7.473 -5.75 -8.172 1 93.81 545 GLY A CA 1
ATOM 4170 C C . GLY A 1 545 ? -7.059 -5.059 -6.883 1 93.81 545 GLY A C 1
ATOM 4171 O O . GLY A 1 545 ? -7.27 -3.854 -6.727 1 93.81 545 GLY A O 1
ATOM 4172 N N . SER A 1 546 ? -6.465 -5.812 -5.988 1 92.88 546 SER A N 1
ATOM 4173 C CA . SER A 1 546 ? -5.98 -5.246 -4.734 1 92.88 546 SER A CA 1
ATOM 4174 C C . SER A 1 546 ? -4.918 -4.18 -4.984 1 92.88 546 SER A C 1
ATOM 4176 O O . SER A 1 546 ? -4.914 -3.133 -4.332 1 92.88 546 SER A O 1
ATOM 4178 N N . ALA A 1 547 ? -4.047 -4.395 -5.934 1 91.62 547 ALA A N 1
ATOM 4179 C CA . ALA A 1 547 ? -3.014 -3.432 -6.305 1 91.62 547 ALA A CA 1
ATOM 4180 C C . ALA A 1 547 ? -3.631 -2.141 -6.836 1 91.62 547 ALA A C 1
ATOM 4182 O O . ALA A 1 547 ? -3.195 -1.044 -6.48 1 91.62 547 ALA A O 1
ATOM 4183 N N . SER A 1 548 ? -4.625 -2.273 -7.633 1 93.75 548 SER A N 1
ATOM 4184 C CA . SER A 1 548 ? -5.328 -1.12 -8.188 1 93.75 548 SER A CA 1
ATOM 4185 C C . SER A 1 548 ? -5.977 -0.286 -7.086 1 93.75 548 SER A C 1
ATOM 4187 O O . SER A 1 548 ? -5.906 0.944 -7.109 1 93.75 548 SER A O 1
ATOM 4189 N N . ASP A 1 549 ? -6.523 -0.931 -6.086 1 94.19 549 ASP A N 1
ATOM 4190 C CA . ASP A 1 549 ? -7.148 -0.251 -4.953 1 94.19 549 ASP A CA 1
ATOM 4191 C C . ASP A 1 549 ? -6.109 0.507 -4.129 1 94.19 549 ASP A C 1
ATOM 4193 O O . ASP A 1 549 ? -6.363 1.628 -3.684 1 94.19 549 ASP A O 1
ATOM 4197 N N . VAL A 1 550 ? -5.016 -0.081 -3.951 1 93.44 550 VAL A N 1
ATOM 4198 C CA . VAL A 1 550 ? -3.93 0.556 -3.213 1 93.44 550 VAL A CA 1
ATOM 4199 C C . VAL A 1 550 ? -3.477 1.816 -3.947 1 93.44 550 VAL A C 1
ATOM 4201 O O . VAL A 1 550 ? -3.291 2.867 -3.33 1 93.44 550 VAL A O 1
ATOM 4204 N N . LEU A 1 551 ? -3.338 1.717 -5.262 1 93.75 551 LEU A N 1
ATOM 4205 C CA . LEU A 1 551 ? -2.916 2.863 -6.059 1 93.75 551 LEU A CA 1
ATOM 4206 C C . LEU A 1 551 ? -3.936 3.994 -5.969 1 93.75 551 LEU A C 1
ATOM 4208 O O . LEU A 1 551 ? -3.564 5.168 -5.922 1 93.75 551 LEU A O 1
ATOM 4212 N N . SER A 1 552 ? -5.191 3.65 -5.918 1 93.62 552 SER A N 1
ATOM 4213 C CA . SER A 1 552 ? -6.238 4.645 -5.707 1 93.62 552 SER A CA 1
ATOM 4214 C C . SER A 1 552 ? -6.098 5.316 -4.348 1 93.62 552 SER A C 1
ATOM 4216 O O . SER A 1 552 ? -6.242 6.535 -4.234 1 93.62 552 SER A O 1
ATOM 4218 N N . GLY A 1 553 ? -5.793 4.449 -3.35 1 92.25 553 GLY A N 1
ATOM 4219 C CA . GLY A 1 553 ? -5.523 4.988 -2.027 1 92.25 553 GLY A CA 1
ATOM 4220 C C . GLY A 1 553 ? -4.328 5.918 -1.996 1 92.25 553 GLY A C 1
ATOM 4221 O O . GLY A 1 553 ? -4.367 6.969 -1.349 1 92.25 553 GLY A O 1
ATOM 4222 N N . VAL A 1 554 ? -3.291 5.664 -2.752 1 92.75 554 VAL A N 1
ATOM 4223 C CA . VAL A 1 554 ? -2.084 6.477 -2.865 1 92.75 554 VAL A CA 1
ATOM 4224 C C . VAL A 1 554 ? -2.428 7.824 -3.498 1 92.75 554 VAL A C 1
ATOM 4226 O O . VAL A 1 554 ? -1.984 8.875 -3.02 1 92.75 554 VAL A O 1
ATOM 4229 N N . ARG A 1 555 ? -3.281 7.816 -4.508 1 94.19 555 ARG A N 1
ATOM 4230 C CA . ARG A 1 555 ? -3.691 9.047 -5.172 1 94.19 555 ARG A CA 1
ATOM 4231 C C . ARG A 1 555 ? -4.477 9.945 -4.223 1 94.19 555 ARG A C 1
ATOM 4233 O O . ARG A 1 555 ? -4.238 11.156 -4.16 1 94.19 555 ARG A O 1
ATOM 4240 N N . THR A 1 556 ? -5.355 9.352 -3.451 1 92.5 556 THR A N 1
ATOM 4241 C CA . THR A 1 556 ? -6.148 10.086 -2.475 1 92.5 556 THR A CA 1
ATOM 4242 C C . THR A 1 556 ? -5.254 10.688 -1.392 1 92.5 556 THR A C 1
ATOM 4244 O O . THR A 1 556 ? -5.41 11.852 -1.025 1 92.5 556 THR A O 1
ATOM 4247 N N . SER A 1 557 ? -4.301 9.938 -0.912 1 92.5 557 SER A N 1
ATOM 4248 C CA . SER A 1 557 ? -3.365 10.398 0.109 1 92.5 557 SER A CA 1
ATOM 4249 C C . SER A 1 557 ? -2.494 11.539 -0.412 1 92.5 557 SER A C 1
ATOM 4251 O O . SER A 1 557 ? -2.258 12.516 0.296 1 92.5 557 SER A O 1
ATOM 4253 N N . LYS A 1 558 ? -2.035 11.461 -1.678 1 92.69 558 LYS A N 1
ATOM 4254 C CA . LYS A 1 558 ? -1.212 12.5 -2.283 1 92.69 558 LYS A CA 1
ATOM 4255 C C . LYS A 1 558 ? -1.993 13.805 -2.432 1 92.69 558 LYS A C 1
ATOM 4257 O O . LYS A 1 558 ? -1.454 14.891 -2.199 1 92.69 558 LYS A O 1
ATOM 4262 N N . ALA A 1 559 ? -3.293 13.656 -2.762 1 92.75 559 ALA A N 1
ATOM 4263 C CA . ALA A 1 559 ? -4.148 14.844 -2.848 1 92.75 559 ALA A CA 1
ATOM 4264 C C . ALA A 1 559 ? -4.305 15.5 -1.481 1 92.75 559 ALA A C 1
ATOM 4266 O O . ALA A 1 559 ? -4.258 16.734 -1.371 1 92.75 559 ALA A O 1
ATOM 4267 N N . GLY A 1 560 ? -4.469 14.641 -0.456 1 90.06 560 GLY A N 1
ATOM 4268 C CA . GLY A 1 560 ? -4.547 15.156 0.904 1 90.06 560 GLY A CA 1
ATOM 4269 C C . GLY A 1 560 ? -3.275 15.852 1.353 1 90.06 560 GLY A C 1
ATOM 4270 O O . GLY A 1 560 ? -3.328 16.922 1.954 1 90.06 560 GLY A O 1
ATOM 4271 N N . ILE A 1 561 ? -2.146 15.375 0.973 1 92 561 ILE A N 1
ATOM 4272 C CA . ILE A 1 561 ? -0.84 15.93 1.31 1 92 561 ILE A CA 1
ATOM 4273 C C . ILE A 1 561 ? -0.637 17.25 0.579 1 92 561 ILE A C 1
ATOM 4275 O O . ILE A 1 561 ? -0.097 18.203 1.146 1 92 561 ILE A O 1
ATOM 4279 N N . GLU A 1 562 ? -1.055 17.328 -0.652 1 90.69 562 GLU A N 1
ATOM 4280 C CA . GLU A 1 562 ? -0.956 18.562 -1.427 1 90.69 562 GLU A CA 1
ATOM 4281 C C . GLU A 1 562 ? -1.796 19.672 -0.803 1 90.69 562 GLU A C 1
ATOM 4283 O O . GLU A 1 562 ? -1.363 20.828 -0.744 1 90.69 562 GLU A O 1
ATOM 4288 N N . THR A 1 563 ? -2.939 19.25 -0.326 1 90.31 563 THR A N 1
ATOM 4289 C CA . THR A 1 563 ? -3.805 20.219 0.353 1 90.31 563 THR A CA 1
ATOM 4290 C C . THR A 1 563 ? -3.141 20.734 1.623 1 90.31 563 THR A C 1
ATOM 4292 O O . THR A 1 563 ? -3.15 21.938 1.886 1 90.31 563 THR A O 1
ATOM 4295 N N . LEU A 1 564 ? -2.463 19.906 2.369 1 89.19 564 LEU A N 1
ATOM 4296 C CA . LEU A 1 564 ? -1.75 20.281 3.582 1 89.19 564 LEU A CA 1
ATOM 4297 C C . LEU A 1 564 ? -0.57 21.188 3.252 1 89.19 564 LEU A C 1
ATOM 4299 O O . LEU A 1 564 ? -0.38 22.234 3.895 1 89.19 564 LEU A O 1
ATOM 4303 N N . ALA A 1 565 ? 0.15 20.828 2.203 1 88.06 565 ALA A N 1
ATOM 4304 C CA . ALA A 1 565 ? 1.315 21.594 1.782 1 88.06 565 ALA A CA 1
ATOM 4305 C C . ALA A 1 565 ? 0.914 23 1.349 1 88.06 565 ALA A C 1
ATOM 4307 O O . ALA A 1 565 ? 1.557 23.984 1.729 1 88.06 565 ALA A O 1
ATOM 4308 N N . ARG A 1 566 ? -0.186 23.125 0.636 1 89 566 ARG A N 1
ATOM 4309 C CA . ARG A 1 566 ? -0.674 24.422 0.171 1 89 566 ARG A CA 1
ATOM 4310 C C . ARG A 1 566 ? -1.126 25.281 1.341 1 89 566 ARG A C 1
ATOM 4312 O O . ARG A 1 566 ? -0.902 26.5 1.346 1 89 566 ARG A O 1
ATOM 4319 N N . SER A 1 567 ? -1.713 24.625 2.389 1 86.94 567 SER A N 1
ATOM 4320 C CA . SER A 1 567 ? -2.225 25.344 3.549 1 86.94 567 SER A CA 1
ATOM 4321 C C . SER A 1 567 ? -1.088 25.922 4.379 1 86.94 567 SER A C 1
ATOM 4323 O O . SER A 1 567 ? -1.224 27.016 4.949 1 86.94 567 SER A O 1
ATOM 4325 N N . VAL A 1 568 ? 0.11 25.312 4.383 1 89.81 568 VAL A N 1
ATOM 4326 C CA . VAL A 1 568 ? 1.197 25.75 5.25 1 89.81 568 VAL A CA 1
ATOM 4327 C C . VAL A 1 568 ? 2.203 26.562 4.445 1 89.81 568 VAL A C 1
ATOM 4329 O O . VAL A 1 568 ? 3.027 27.281 5.016 1 89.81 568 VAL A O 1
ATOM 4332 N N . GLU A 1 569 ? 2.158 26.516 3.117 1 88.75 569 GLU A N 1
ATOM 4333 C CA . GLU A 1 569 ? 3.086 27.234 2.248 1 88.75 569 GLU A CA 1
ATOM 4334 C C . GLU A 1 569 ? 2.924 28.734 2.398 1 88.75 569 GLU A C 1
ATOM 4336 O O . GLU A 1 569 ? 3.865 29.5 2.154 1 88.75 569 GLU A O 1
ATOM 4341 N N . LYS A 1 570 ? 1.768 29.219 2.889 1 87.12 570 LYS A N 1
ATOM 4342 C CA . LYS A 1 570 ? 1.483 30.641 3.064 1 87.12 570 LYS A CA 1
ATOM 4343 C C . LYS A 1 570 ? 2.266 31.203 4.242 1 87.12 570 LYS A C 1
ATOM 4345 O O . LYS A 1 570 ? 2.412 32.438 4.359 1 87.12 570 LYS A O 1
ATOM 4350 N N . PHE A 1 571 ? 2.777 30.328 5.109 1 89.81 571 PHE A N 1
ATOM 4351 C CA . PHE A 1 571 ? 3.475 30.766 6.312 1 89.81 571 PHE A CA 1
ATOM 4352 C C . PHE A 1 571 ? 4.969 30.906 6.047 1 89.81 571 PHE A C 1
ATOM 4354 O O . PHE A 1 571 ? 5.578 30.047 5.414 1 89.81 571 PHE A O 1
ATOM 4361 N N . LYS A 1 572 ? 5.609 32.031 6.305 1 92.81 572 LYS A N 1
ATOM 4362 C CA . LYS A 1 572 ? 7.055 32.25 6.273 1 92.81 572 LYS A CA 1
ATOM 4363 C C . LYS A 1 572 ? 7.691 31.875 7.613 1 92.81 572 LYS A C 1
ATOM 4365 O O . LYS A 1 572 ? 7.367 32.469 8.641 1 92.81 572 LYS A O 1
ATOM 4370 N N . LEU A 1 573 ? 8.656 30.984 7.688 1 88 573 LEU A N 1
ATOM 4371 C CA . LEU A 1 573 ? 9.242 30.484 8.93 1 88 573 LEU A CA 1
ATOM 4372 C C . LEU A 1 573 ? 10.688 30.938 9.07 1 88 573 LEU A C 1
ATOM 4374 O O . LEU A 1 573 ? 11.391 31.094 8.07 1 88 573 LEU A O 1
ATOM 4378 N N . MET B 1 1 ? -26.328 58.781 11.164 1 26.84 1 MET B N 1
ATOM 4379 C CA . MET B 1 1 ? -24.922 58.5 10.953 1 26.84 1 MET B CA 1
ATOM 4380 C C . MET B 1 1 ? -24.031 59.562 11.578 1 26.84 1 MET B C 1
ATOM 4382 O O . MET B 1 1 ? -23.484 60.406 10.875 1 26.84 1 MET B O 1
ATOM 4386 N N . ARG B 1 2 ? -24.531 60.156 12.523 1 40.53 2 ARG B N 1
ATOM 4387 C CA . ARG B 1 2 ? -24.125 61.219 13.43 1 40.53 2 ARG B CA 1
ATOM 4388 C C . ARG B 1 2 ? -22.734 60.969 13.992 1 40.53 2 ARG B C 1
ATOM 4390 O O . ARG B 1 2 ? -22.516 60 14.727 1 40.53 2 ARG B O 1
ATOM 4397 N N . GLN B 1 3 ? -21.875 61.344 13.07 1 41.22 3 GLN B N 1
ATOM 4398 C CA . GLN B 1 3 ? -20.422 61.188 13.07 1 41.22 3 GLN B CA 1
ATOM 4399 C C . GLN B 1 3 ? -19.828 61.625 14.406 1 41.22 3 GLN B C 1
ATOM 4401 O O . GLN B 1 3 ? -19.594 62.812 14.625 1 41.22 3 GLN B O 1
ATOM 4406 N N . ARG B 1 4 ? -20.266 61.219 15.422 1 44.72 4 ARG B N 1
ATOM 4407 C CA . ARG B 1 4 ? -19.859 61.344 16.812 1 44.72 4 ARG B CA 1
ATOM 4408 C C . ARG B 1 4 ? -18.359 61.219 16.969 1 44.72 4 ARG B C 1
ATOM 4410 O O . ARG B 1 4 ? -17.781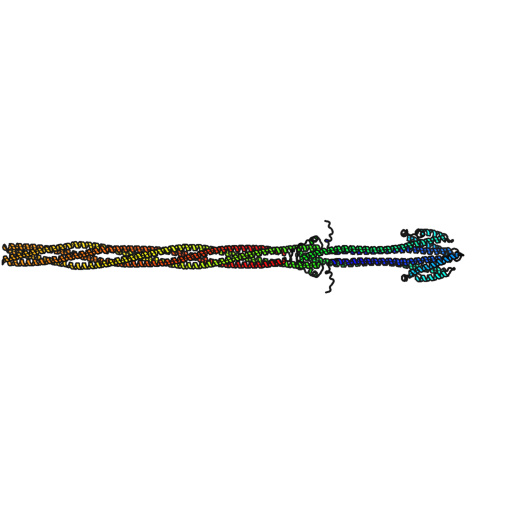 60.219 16.531 1 44.72 4 ARG B O 1
ATOM 4417 N N . LEU B 1 5 ? -17.359 62.312 16.719 1 46.22 5 LEU B N 1
ATOM 4418 C CA . LEU B 1 5 ? -15.938 62.438 17.031 1 46.22 5 LEU B CA 1
ATOM 4419 C C . LEU B 1 5 ? -15.516 61.344 18 1 46.22 5 LEU B C 1
ATOM 4421 O O . LEU B 1 5 ? -15.742 61.469 19.219 1 46.22 5 LEU B O 1
ATOM 4425 N N . ARG B 1 6 ? -15.758 60 17.781 1 63.53 6 ARG B N 1
ATOM 4426 C CA . ARG B 1 6 ? -15.875 58.719 18.5 1 63.53 6 ARG B CA 1
ATOM 4427 C C . ARG B 1 6 ? -14.586 58.375 19.234 1 63.53 6 ARG B C 1
ATOM 4429 O O . ARG B 1 6 ? -13.547 58.125 18.625 1 63.53 6 ARG B O 1
ATOM 4436 N N . PHE B 1 7 ? -14.234 59.062 20.422 1 78.88 7 PHE B N 1
ATOM 4437 C CA . PHE B 1 7 ? -13.164 58.906 21.391 1 78.88 7 PHE B CA 1
ATOM 4438 C C . PHE B 1 7 ? -12.445 57.562 21.219 1 78.88 7 PHE B C 1
ATOM 4440 O O . PHE B 1 7 ? -11.227 57.5 21.344 1 78.88 7 PHE B O 1
ATOM 4447 N N . ASN B 1 8 ? -13.086 56.75 20.656 1 78.5 8 ASN B N 1
ATOM 4448 C CA . ASN B 1 8 ? -12.547 55.406 20.547 1 78.5 8 ASN B CA 1
ATOM 4449 C C . ASN B 1 8 ? -11.688 55.25 19.297 1 78.5 8 ASN B C 1
ATOM 4451 O O . ASN B 1 8 ? -10.93 54.281 19.172 1 78.5 8 ASN B O 1
ATOM 4455 N N . ASN B 1 9 ? -11.68 56.156 18.422 1 80.94 9 ASN B N 1
ATOM 4456 C CA . ASN B 1 9 ? -10.875 56.094 17.203 1 80.94 9 ASN B CA 1
ATOM 4457 C C . ASN B 1 9 ? -9.586 56.906 17.344 1 80.94 9 ASN B C 1
ATOM 4459 O O . ASN B 1 9 ? -8.719 56.844 16.469 1 80.94 9 ASN B O 1
ATOM 4463 N N . LEU B 1 10 ? -9.453 57.5 18.438 1 84.38 10 LEU B N 1
ATOM 4464 C CA . LEU B 1 10 ? -8.281 58.344 18.625 1 84.38 10 LEU B CA 1
ATOM 4465 C C . LEU B 1 10 ? -7.078 57.5 19.047 1 84.38 10 LEU B C 1
ATOM 4467 O O . LEU B 1 10 ? -7.227 56.5 19.766 1 84.38 10 LEU B O 1
ATOM 4471 N N . PRO B 1 11 ? -5.914 57.969 18.531 1 85.69 11 PRO B N 1
ATOM 4472 C CA . PRO B 1 11 ? -4.699 57.25 18.922 1 85.69 11 PRO B CA 1
ATOM 4473 C C . PRO B 1 11 ? -4.414 57.344 20.422 1 85.69 11 PRO B C 1
ATOM 4475 O O . PRO B 1 11 ? -4.879 58.25 21.094 1 85.69 11 PRO B O 1
ATOM 4478 N N . LEU B 1 12 ? -3.777 56.344 20.906 1 85.5 12 LEU B N 1
ATOM 4479 C CA . LEU B 1 12 ? -3.469 56.25 22.328 1 85.5 12 LEU B CA 1
ATOM 4480 C C . LEU B 1 12 ? -2.678 57.469 22.781 1 85.5 12 LEU B C 1
ATOM 4482 O O . LEU B 1 12 ? -2.889 57.969 23.891 1 85.5 12 LEU B O 1
ATOM 4486 N N . SER B 1 13 ? -1.848 58 21.891 1 83.5 13 SER B N 1
ATOM 4487 C CA . SER B 1 13 ? -1.08 59.188 22.234 1 83.5 13 SER B CA 1
ATOM 4488 C C . SER B 1 13 ? -1.998 60.375 22.531 1 83.5 13 SER B C 1
ATOM 4490 O O . SER B 1 13 ? -1.754 61.156 23.469 1 83.5 13 SER B O 1
ATOM 4492 N N . PHE B 1 14 ? -2.969 60.531 21.812 1 84.62 14 PHE B N 1
ATOM 4493 C CA . PHE B 1 14 ? -3.93 61.625 22.016 1 84.62 14 PHE B CA 1
ATOM 4494 C C . PHE B 1 14 ? -4.77 61.375 23.266 1 84.62 14 PHE B C 1
ATOM 4496 O O . PHE B 1 14 ? -5.07 62.312 24 1 84.62 14 PHE B O 1
ATOM 4503 N N . LYS B 1 15 ? -5.055 60.156 23.484 1 85.88 15 LYS B N 1
ATOM 4504 C CA . LYS B 1 15 ? -5.836 59.844 24.672 1 85.88 15 LYS B CA 1
ATOM 4505 C C . LYS B 1 15 ? -5.043 60.094 25.938 1 85.88 15 LYS B C 1
ATOM 4507 O O . LYS B 1 15 ? -5.621 60.438 26.984 1 85.88 15 LYS B O 1
ATOM 4512 N N . MET B 1 16 ? -3.768 60.094 25.828 1 85.19 16 MET B N 1
ATOM 4513 C CA . MET B 1 16 ? -2.926 60.344 26.984 1 85.19 16 MET B CA 1
ATOM 4514 C C . MET B 1 16 ? -2.766 61.875 27.188 1 85.19 16 MET B C 1
ATOM 4516 O O . MET B 1 16 ? -2.551 62.312 28.312 1 85.19 16 MET B O 1
ATOM 4520 N N . PHE B 1 17 ? -2.975 62.594 26.141 1 86.94 17 PHE B N 1
ATOM 4521 C CA . PHE B 1 17 ? -2.824 64 26.219 1 86.94 17 PHE B CA 1
ATOM 4522 C C . PHE B 1 17 ? -4.098 64.688 26.75 1 86.94 17 PHE B C 1
ATOM 4524 O O . PHE B 1 17 ? -4.039 65.688 27.422 1 86.94 17 PHE B O 1
ATOM 4531 N N . LEU B 1 18 ? -5.172 64.062 26.562 1 85.81 18 LEU B N 1
ATOM 4532 C CA . LEU B 1 18 ? -6.469 64.688 26.844 1 85.81 18 LEU B CA 1
ATOM 4533 C C . LEU B 1 18 ? -6.621 64.938 28.328 1 85.81 18 LEU B C 1
ATOM 4535 O O . LEU B 1 18 ? -7.078 66.062 28.719 1 85.81 18 LEU B O 1
ATOM 4539 N N . PRO B 1 19 ? -6.133 64.062 29.172 1 86.56 19 PRO B N 1
ATOM 4540 C CA . PRO B 1 19 ? -6.293 64.312 30.594 1 86.56 19 PRO B CA 1
ATOM 4541 C C . PRO B 1 19 ? -5.383 65.438 31.078 1 86.56 19 PRO B C 1
ATOM 4543 O O . PRO B 1 19 ? -5.598 66 32.156 1 86.56 19 PRO B O 1
ATOM 4546 N N . LEU B 1 20 ? -4.445 65.875 30.297 1 88.81 20 LEU B N 1
ATOM 4547 C CA . LEU B 1 20 ? -3.506 66.938 30.688 1 88.81 20 LEU B CA 1
ATOM 4548 C C . LEU B 1 20 ? -4.086 68.312 30.391 1 88.81 20 LEU B C 1
ATOM 4550 O O . LEU B 1 20 ? -3.623 69.312 30.953 1 88.81 20 LEU B O 1
ATOM 4554 N N . ALA B 1 21 ? -5.121 68.438 29.672 1 88.44 21 ALA B N 1
ATOM 4555 C CA . ALA B 1 21 ? -5.637 69.75 29.203 1 88.44 21 ALA B CA 1
ATOM 4556 C C . ALA B 1 21 ? -6.312 70.5 30.344 1 88.44 21 ALA B C 1
ATOM 4558 O O . ALA B 1 21 ? -5.992 71.625 30.594 1 88.44 21 ALA B O 1
ATOM 4559 N N . PRO B 1 22 ? -7.09 69.812 31.109 1 89.19 22 PRO B N 1
ATOM 4560 C CA . PRO B 1 22 ? -7.793 70.562 32.125 1 89.19 22 PRO B CA 1
ATOM 4561 C C . PRO B 1 22 ? -6.852 71.125 33.188 1 89.19 22 PRO B C 1
ATOM 4563 O O . PRO B 1 22 ? -6.938 72.312 33.531 1 89.19 22 PRO B O 1
ATOM 4566 N N . PRO B 1 23 ? -5.965 70.375 33.719 1 90.31 23 PRO B N 1
ATOM 4567 C CA . PRO B 1 23 ? -5.09 70.938 34.719 1 90.31 23 PRO B CA 1
ATOM 4568 C C . PRO B 1 23 ? -4.176 72 34.125 1 90.31 23 PRO B C 1
ATOM 4570 O O . PRO B 1 23 ? -3.871 73 34.812 1 90.31 23 PRO B O 1
ATOM 4573 N N . LEU B 1 24 ? -3.801 72 32.969 1 91.19 24 LEU B N 1
ATOM 4574 C CA . LEU B 1 24 ? -2.967 73 32.344 1 91.19 24 LEU B CA 1
ATOM 4575 C C . LEU B 1 24 ? -3.754 74.312 32.125 1 91.19 24 LEU B C 1
ATOM 4577 O O . LEU B 1 24 ? -3.254 75.375 32.406 1 91.19 24 LEU B O 1
ATOM 4581 N N . LEU B 1 25 ? -4.953 74.188 31.719 1 90.62 25 LEU B N 1
ATOM 4582 C CA . LEU B 1 25 ? -5.816 75.312 31.562 1 90.62 25 LEU B CA 1
ATOM 4583 C C . LEU B 1 25 ? -6.141 75.938 32.906 1 90.62 25 LEU B C 1
ATOM 4585 O O . LEU B 1 25 ? -6.207 77.188 33.031 1 90.62 25 LEU B O 1
ATOM 4589 N N . GLY B 1 26 ? -6.305 75.062 33.875 1 89.62 26 GLY B N 1
ATOM 4590 C CA . GLY B 1 26 ? -6.539 75.562 35.219 1 89.62 26 GLY B CA 1
ATOM 4591 C C . GLY B 1 26 ? -5.379 76.312 35.75 1 89.62 26 GLY B C 1
ATOM 4592 O O . GLY B 1 26 ? -5.582 77.375 36.406 1 89.62 26 GLY B O 1
ATOM 4593 N N . LEU B 1 27 ? -4.207 75.875 35.438 1 91.06 27 LEU B N 1
ATOM 4594 C CA . LEU B 1 27 ? -3.004 76.625 35.875 1 91.06 27 LEU B CA 1
ATOM 4595 C C . LEU B 1 27 ? -2.961 78 35.281 1 91.06 27 LEU B C 1
ATOM 4597 O O . LEU B 1 27 ? -2.707 79 35.969 1 91.06 27 LEU B O 1
ATOM 4601 N N . ILE B 1 28 ? -3.273 78.188 34.031 1 90.75 28 ILE B N 1
ATOM 4602 C CA . ILE B 1 28 ? -3.229 79.438 33.344 1 90.75 28 ILE B CA 1
ATOM 4603 C C . ILE B 1 28 ? -4.32 80.375 33.875 1 90.75 28 ILE B C 1
ATOM 4605 O O . ILE B 1 28 ? -4.066 81.562 34.188 1 90.75 28 ILE B O 1
ATOM 4609 N N . LEU B 1 29 ? -5.473 79.875 34.094 1 90.81 29 LEU B N 1
ATOM 4610 C CA . LEU B 1 29 ? -6.609 80.625 34.594 1 90.81 29 LEU B CA 1
ATOM 4611 C C . LEU B 1 29 ? -6.375 81.125 36 1 90.81 29 LEU B C 1
ATOM 4613 O O . LEU B 1 29 ? -6.648 82.25 36.344 1 90.81 29 LEU B O 1
ATOM 4617 N N . LEU B 1 30 ? -5.871 80.188 36.781 1 90.56 30 LEU B N 1
ATOM 4618 C CA . LEU B 1 30 ? -5.629 80.562 38.156 1 90.56 30 LEU B CA 1
ATOM 4619 C C . LEU B 1 30 ? -4.555 81.625 38.281 1 90.56 30 LEU B C 1
ATOM 4621 O O . LEU B 1 30 ? -4.672 82.5 39.094 1 90.56 30 LEU B O 1
ATOM 4625 N N . ALA B 1 31 ? -3.557 81.5 37.438 1 88.06 31 ALA B N 1
ATOM 4626 C CA . ALA B 1 31 ? -2.49 82.5 37.438 1 88.06 31 ALA B CA 1
ATOM 4627 C C . ALA B 1 31 ? -3.012 83.875 36.969 1 88.06 31 ALA B C 1
ATOM 4629 O O . ALA B 1 31 ? -2.764 84.875 37.625 1 88.06 31 ALA B O 1
ATOM 4630 N N . ALA B 1 32 ? -3.791 83.875 35.969 1 89.06 32 ALA B N 1
ATOM 4631 C CA . ALA B 1 32 ? -4.34 85.125 35.438 1 89.06 32 ALA B CA 1
ATOM 4632 C C . ALA B 1 32 ? -5.297 85.75 36.438 1 89.06 32 ALA B C 1
ATOM 4634 O O . ALA B 1 32 ? -5.246 87 36.656 1 89.06 32 ALA B O 1
ATOM 4635 N N . LEU B 1 33 ? -6.066 85 37.031 1 88.88 33 LEU B N 1
ATOM 4636 C CA . LEU B 1 33 ? -7.027 85.5 38 1 88.88 33 LEU B CA 1
ATOM 4637 C C . LEU B 1 33 ? -6.316 86.062 39.25 1 88.88 33 LEU B C 1
ATOM 4639 O O . LEU B 1 33 ? -6.68 87.125 39.75 1 88.88 33 LEU B O 1
ATOM 4643 N N . SER B 1 34 ? -5.258 85.375 39.656 1 87.38 34 SER B N 1
ATOM 4644 C CA . SER B 1 34 ? -4.5 85.75 40.812 1 87.38 34 SER B CA 1
ATOM 4645 C C . SER B 1 34 ? -3.83 87.125 40.594 1 87.38 34 SER B C 1
ATOM 4647 O O . SER B 1 34 ? -3.902 88 41.438 1 87.38 34 SER B O 1
ATOM 4649 N N . VAL B 1 35 ? -3.318 87.312 39.438 1 85.31 35 VAL B N 1
ATOM 4650 C CA . VAL B 1 35 ? -2.631 88.5 39.094 1 85.31 35 VAL B CA 1
ATOM 4651 C C . VAL B 1 35 ? -3.643 89.688 39.031 1 85.31 35 VAL B C 1
ATOM 4653 O O . VAL B 1 35 ? -3.406 90.75 39.562 1 85.31 35 VAL B O 1
ATOM 4656 N N . SER B 1 36 ? -4.785 89.438 38.469 1 87.5 36 SER B N 1
ATOM 4657 C CA . SER B 1 36 ? -5.812 90.5 38.281 1 87.5 36 SER B CA 1
ATOM 4658 C C . SER B 1 36 ? -6.402 90.875 39.625 1 87.5 36 SER B C 1
ATOM 4660 O O . SER B 1 36 ? -6.555 92.062 39.906 1 87.5 36 SER B O 1
ATOM 4662 N N . LEU B 1 37 ? -6.574 90 40.5 1 82.81 37 LEU B N 1
ATOM 4663 C CA . LEU B 1 37 ? -7.215 90.25 41.781 1 82.81 37 LEU B CA 1
ATOM 4664 C C . LEU B 1 37 ? -6.262 91 42.719 1 82.81 37 LEU B C 1
ATOM 4666 O O . LEU B 1 37 ? -6.672 91.938 43.438 1 82.81 37 LEU B O 1
ATOM 4670 N N . VAL B 1 38 ? -4.996 90.688 42.594 1 80.12 38 VAL B N 1
ATOM 4671 C CA . VAL B 1 38 ? -3.986 91.375 43.406 1 80.12 38 VAL B CA 1
ATOM 4672 C C . VAL B 1 38 ? -3.828 92.812 43 1 80.12 38 VAL B C 1
ATOM 4674 O O . VAL B 1 38 ? -3.75 93.688 43.844 1 80.12 38 VAL B O 1
ATOM 4677 N N . SER B 1 39 ? -3.869 93.062 41.719 1 83.12 39 SER B N 1
ATOM 4678 C CA . SER B 1 39 ? -3.727 94.438 41.219 1 83.12 39 SER B CA 1
ATOM 4679 C C . SER B 1 39 ? -4.918 95.312 41.594 1 83.12 39 SER B C 1
ATOM 4681 O O . SER B 1 39 ? -4.746 96.438 42 1 83.12 39 SER B O 1
ATOM 4683 N N . GLN B 1 40 ? -6.016 94.75 41.594 1 83.5 40 GLN B N 1
ATOM 4684 C CA . GLN B 1 40 ? -7.223 95.5 41.938 1 83.5 40 GLN B CA 1
ATOM 4685 C C . GLN B 1 40 ? -7.25 95.812 43.406 1 83.5 40 GLN B C 1
ATOM 4687 O O . GLN B 1 40 ? -7.625 96.938 43.781 1 83.5 40 GLN B O 1
ATOM 4692 N N . LEU B 1 41 ? -6.785 94.938 44.188 1 81 41 LEU B N 1
ATOM 4693 C CA . LEU B 1 41 ? -6.773 95.188 45.625 1 81 41 LEU B CA 1
ATOM 4694 C C . LEU B 1 41 ? -5.777 96.25 46 1 81 41 LEU B C 1
ATOM 4696 O O . LEU B 1 41 ? -6.109 97.188 46.75 1 81 41 LEU B O 1
ATOM 4700 N N . SER B 1 42 ? -4.625 96.312 45.438 1 82.06 42 SER B N 1
ATOM 4701 C CA . SER B 1 42 ? -3.574 97.25 45.719 1 82.06 42 SER B CA 1
ATOM 4702 C C . SER B 1 42 ? -3.951 98.688 45.219 1 82.06 42 SER B C 1
ATOM 4704 O O . SER B 1 42 ? -3.844 99.625 45.969 1 82.06 42 SER B O 1
ATOM 4706 N N . ASP B 1 43 ? -4.504 98.75 44.094 1 83.88 43 ASP B N 1
ATOM 4707 C CA . ASP B 1 43 ? -4.871 100 43.5 1 83.88 43 ASP B CA 1
ATOM 4708 C C . ASP B 1 43 ? -6.012 100.688 44.281 1 83.88 43 ASP B C 1
ATOM 4710 O O . ASP B 1 43 ? -5.988 101.875 44.531 1 83.88 43 ASP B O 1
ATOM 4714 N N . ARG B 1 44 ? -6.855 99.938 44.781 1 81.25 44 ARG B N 1
ATOM 4715 C CA . ARG B 1 44 ? -8 100.438 45.531 1 81.25 44 ARG B CA 1
ATOM 4716 C C . ARG B 1 44 ? -7.566 101.062 46.844 1 81.25 44 ARG B C 1
ATOM 4718 O O . ARG B 1 44 ? -8.023 102.125 47.25 1 81.25 44 ARG B O 1
ATOM 4725 N N . LEU B 1 45 ? -6.625 100.438 47.5 1 83.62 45 LEU B N 1
ATOM 4726 C CA . LEU B 1 45 ? -6.164 100.875 48.812 1 83.62 45 LEU B CA 1
ATOM 4727 C C . LEU B 1 45 ? -5.363 102.188 48.688 1 83.62 45 LEU B C 1
ATOM 4729 O O . LEU B 1 45 ? -5.605 103.125 49.438 1 83.62 45 LEU B O 1
ATOM 4733 N N . ILE B 1 46 ? -4.582 102.312 47.688 1 84 46 ILE B N 1
ATOM 4734 C CA . ILE B 1 46 ? -3.721 103.5 47.531 1 84 46 ILE B CA 1
ATOM 4735 C C . ILE B 1 46 ? -4.555 104.688 47.062 1 84 46 ILE B C 1
ATOM 4737 O O . ILE B 1 46 ? -4.41 105.75 47.594 1 84 46 ILE B O 1
ATOM 4741 N N . GLU B 1 47 ? -5.43 104.438 46.281 1 87.12 47 GLU B N 1
ATOM 4742 C CA . GLU B 1 47 ? -6.215 105.562 45.688 1 87.12 47 GLU B CA 1
ATOM 4743 C C . GLU B 1 47 ? -7.223 106.062 46.719 1 87.12 47 GLU B C 1
ATOM 4745 O O . GLU B 1 47 ? -7.27 107.312 46.938 1 87.12 47 GLU B O 1
ATOM 4750 N N . ARG B 1 48 ? -7.898 105.312 47.438 1 86.06 48 ARG B N 1
ATOM 4751 C CA . ARG B 1 48 ? -9 105.812 48.281 1 86.06 48 ARG B CA 1
ATOM 4752 C C . ARG B 1 48 ? -8.508 106.125 49.688 1 86.06 48 ARG B C 1
ATOM 4754 O O . ARG B 1 48 ? -8.883 107.188 50.25 1 86.06 48 ARG B O 1
ATOM 4761 N N . LEU B 1 49 ? -7.598 105.312 50.094 1 85 49 LEU B N 1
ATOM 4762 C CA . LEU B 1 49 ? -7.164 105.5 51.469 1 85 49 LEU B CA 1
ATOM 4763 C C . LEU B 1 49 ? -6.133 106.625 51.531 1 85 49 LEU B C 1
ATOM 4765 O O . LEU B 1 49 ? -6.223 107.5 52.406 1 85 49 LEU B O 1
ATOM 4769 N N . TYR B 1 50 ? -5.242 106.688 50.625 1 85.75 50 TYR B N 1
ATOM 4770 C CA . TYR B 1 50 ? -4.156 107.625 50.75 1 85.75 50 TYR B CA 1
ATOM 4771 C C . TYR B 1 50 ? -4.473 108.875 49.938 1 85.75 50 TYR B C 1
ATOM 4773 O O . TYR B 1 50 ? -4.578 110 50.5 1 85.75 50 TYR B O 1
ATOM 4781 N N . ASN B 1 51 ? -4.746 108.75 48.625 1 86.75 51 ASN B N 1
ATOM 4782 C CA . ASN B 1 51 ? -4.879 109.938 47.75 1 86.75 51 ASN B CA 1
ATOM 4783 C C . ASN B 1 51 ? -6.152 110.688 48.062 1 86.75 51 ASN B C 1
ATOM 4785 O O . ASN B 1 51 ? -6.16 111.938 47.969 1 86.75 51 ASN B O 1
ATOM 4789 N N . GLU B 1 52 ? -7.125 110 48.562 1 90.44 52 GLU B N 1
ATOM 4790 C CA . GLU B 1 52 ? -8.398 110.688 48.781 1 90.44 52 GLU B CA 1
ATOM 4791 C C . GLU B 1 52 ? -8.562 111.062 50.25 1 90.44 52 GLU B C 1
ATOM 4793 O O . GLU B 1 52 ? -8.555 112.25 50.594 1 90.44 52 GLU B O 1
ATOM 4798 N N . ALA B 1 53 ? -8.5 110.062 51.094 1 89.12 53 ALA B N 1
ATOM 4799 C CA . ALA B 1 53 ? -8.82 110.312 52.5 1 89.12 53 ALA B CA 1
ATOM 4800 C C . ALA B 1 53 ? -7.66 111 53.219 1 89.12 53 ALA B C 1
ATOM 4802 O O . ALA B 1 53 ? -7.809 112.125 53.719 1 89.12 53 ALA B O 1
ATOM 4803 N N . HIS B 1 54 ? -6.547 110.5 53.094 1 87 54 HIS B N 1
ATOM 4804 C CA . HIS B 1 54 ? -5.402 111 53.844 1 87 54 HIS B CA 1
ATOM 4805 C C . HIS B 1 54 ? -4.988 112.375 53.375 1 87 54 HIS B C 1
ATOM 4807 O O . HIS B 1 54 ? -4.801 113.25 54.188 1 87 54 HIS B O 1
ATOM 4813 N N . GLN B 1 55 ? -4.938 112.625 52.156 1 89.5 55 GLN B N 1
ATOM 4814 C CA . GLN B 1 55 ? -4.5 113.938 51.625 1 89.5 55 GLN B CA 1
ATOM 4815 C C . GLN B 1 55 ? -5.504 115 51.938 1 89.5 55 GLN B C 1
ATOM 4817 O O . GLN B 1 55 ? -5.117 116.125 52.312 1 89.5 55 GLN B O 1
ATOM 4822 N N . SER B 1 56 ? -6.738 114.75 51.938 1 92.31 56 SER B N 1
ATOM 4823 C CA . SER B 1 56 ? -7.773 115.75 52.25 1 92.31 56 SER B CA 1
ATOM 4824 C C . SER B 1 56 ? -7.734 116.125 53.719 1 92.31 56 SER B C 1
ATOM 4826 O O . SER B 1 56 ? -7.812 117.312 54.062 1 92.31 56 SER B O 1
ATOM 4828 N N . ILE B 1 57 ? -7.551 115.125 54.531 1 90.31 57 ILE B N 1
ATOM 4829 C CA . ILE B 1 57 ? -7.48 115.375 55.969 1 90.31 57 ILE B CA 1
ATOM 4830 C C . ILE B 1 57 ? -6.258 116.25 56.281 1 90.31 57 ILE B C 1
ATOM 4832 O O . ILE B 1 57 ? -6.344 117.188 57.094 1 90.31 57 ILE B O 1
ATOM 4836 N N . ASN B 1 58 ? -5.191 115.938 55.594 1 88.94 58 ASN B N 1
ATOM 4837 C CA . ASN B 1 58 ? -3.965 116.75 55.781 1 88.94 58 ASN B CA 1
ATOM 4838 C C . ASN B 1 58 ? -4.156 118.188 55.406 1 88.94 58 ASN B C 1
ATOM 4840 O O . ASN B 1 58 ? -3.732 119.062 56.156 1 88.94 58 ASN B O 1
ATOM 4844 N N . TRP B 1 59 ? -4.84 118.5 54.406 1 91.69 59 TRP B N 1
ATOM 4845 C CA . TRP B 1 59 ? -5.098 119.875 53.969 1 91.69 59 TRP B CA 1
ATOM 4846 C C . TRP B 1 59 ? -6.012 120.625 54.969 1 91.69 59 TRP B C 1
ATOM 4848 O O . TRP B 1 59 ? -5.77 121.75 55.312 1 91.69 59 TRP B O 1
ATOM 4858 N N . LEU B 1 60 ? -6.949 119.938 55.438 1 93.44 60 LEU B N 1
ATOM 4859 C CA . LEU B 1 60 ? -7.938 120.562 56.344 1 93.44 60 LEU B CA 1
ATOM 4860 C C . LEU B 1 60 ? -7.32 120.875 57.688 1 93.44 60 LEU B C 1
ATOM 4862 O O . LEU B 1 60 ? -7.562 122 58.25 1 93.44 60 LEU B O 1
ATOM 4866 N N . LEU B 1 61 ? -6.508 120 58.156 1 90.5 61 LEU B N 1
ATOM 4867 C CA . LEU B 1 61 ? -5.891 120.25 59.469 1 90.5 61 LEU B CA 1
ATOM 4868 C C . LEU B 1 61 ? -4.863 121.375 59.375 1 90.5 61 LEU B C 1
ATOM 4870 O O . LEU B 1 61 ? -4.75 122.188 60.312 1 90.5 61 LEU B O 1
ATOM 4874 N N . ASN B 1 62 ? -4.203 121.438 58.312 1 89.94 62 ASN B N 1
ATOM 4875 C CA . ASN B 1 62 ? -3.287 122.562 58.094 1 89.94 62 ASN B CA 1
ATOM 4876 C C . ASN B 1 62 ? -4.035 123.875 57.938 1 89.94 62 ASN B C 1
ATOM 4878 O O . ASN B 1 62 ? -3.576 124.875 58.406 1 89.94 62 ASN B O 1
ATOM 4882 N N . ALA B 1 63 ? -5.109 123.812 57.281 1 93.12 63 ALA B N 1
ATOM 4883 C CA . ALA B 1 63 ? -5.949 125 57.125 1 93.12 63 ALA B CA 1
ATOM 4884 C C . ALA B 1 63 ? -6.434 125.438 58.5 1 93.12 63 ALA B C 1
ATOM 4886 O O . ALA B 1 63 ? -6.441 126.688 58.75 1 93.12 63 ALA B O 1
ATOM 4887 N N . ASP B 1 64 ? -6.848 124.562 59.312 1 91.5 64 ASP B N 1
ATOM 4888 C CA . ASP B 1 64 ? -7.312 124.875 60.656 1 91.5 64 ASP B CA 1
ATOM 4889 C C . ASP B 1 64 ? -6.211 125.562 61.469 1 91.5 64 ASP B C 1
ATOM 4891 O O . ASP B 1 64 ? -6.465 126.562 62.156 1 91.5 64 ASP B O 1
ATOM 4895 N N . ARG B 1 65 ? -5.051 125 61.312 1 87.75 65 ARG B N 1
ATOM 4896 C CA . ARG B 1 65 ? -3.891 125.625 61.969 1 87.75 65 ARG B CA 1
ATOM 4897 C C . ARG B 1 65 ? -3.639 127.062 61.469 1 87.75 65 ARG B C 1
ATOM 4899 O O . ARG B 1 65 ? -3.465 127.938 62.281 1 87.75 65 ARG B O 1
ATOM 4906 N N . ASP B 1 66 ? -3.641 127.25 60.188 1 90.62 66 ASP B N 1
ATOM 4907 C CA . ASP B 1 66 ? -3.432 128.5 59.594 1 90.62 66 ASP B CA 1
ATOM 4908 C C . ASP B 1 66 ? -4.516 129.5 60.031 1 90.62 66 ASP B C 1
ATOM 4910 O O . ASP B 1 66 ? -4.242 130.75 60.188 1 90.62 66 ASP B O 1
ATOM 4914 N N . PHE B 1 67 ? -5.648 129.125 60.219 1 92 67 PHE B N 1
ATOM 4915 C CA . PHE B 1 67 ? -6.777 129.875 60.625 1 92 67 PHE B CA 1
ATOM 4916 C C . PHE B 1 67 ? -6.551 130.5 62 1 92 67 PHE B C 1
ATOM 4918 O O . PHE B 1 67 ? -6.789 131.625 62.25 1 92 67 PHE B O 1
ATOM 4925 N N . TYR B 1 68 ? -6.078 129.75 62.875 1 88.94 68 TYR B N 1
ATOM 4926 C CA . TYR B 1 68 ? -5.758 130.25 64.188 1 88.94 68 TYR B CA 1
ATOM 4927 C C . TYR B 1 68 ? -4.613 131.25 64.188 1 88.94 68 TYR B C 1
ATOM 4929 O O . TYR B 1 68 ? -4.602 132.25 64.938 1 88.94 68 TYR B O 1
ATOM 4937 N N . GLN B 1 69 ? -3.715 131 63.25 1 85.75 69 GLN B N 1
ATOM 4938 C CA . GLN B 1 69 ? -2.629 131.875 63.094 1 85.75 69 GLN B CA 1
ATOM 4939 C C . GLN B 1 69 ? -3.154 133.25 62.594 1 85.75 69 GLN B C 1
ATOM 4941 O O . GLN B 1 69 ? -2.717 134.25 63.062 1 85.75 69 GLN B O 1
ATOM 4946 N N . ALA B 1 70 ? -3.998 133.125 61.75 1 90.38 70 ALA B N 1
ATOM 4947 C CA . ALA B 1 70 ? -4.625 134.375 61.25 1 90.38 70 ALA B CA 1
ATOM 4948 C C . ALA B 1 70 ? -5.398 135.125 62.344 1 90.38 70 ALA B C 1
ATOM 4950 O O . ALA B 1 70 ? -5.371 136.375 62.438 1 90.38 70 ALA B O 1
ATOM 4951 N N . LEU B 1 71 ? -6.066 134.375 63.156 1 88.56 71 LEU B N 1
ATOM 4952 C CA . LEU B 1 71 ? -6.812 134.875 64.25 1 88.56 71 LEU B CA 1
ATOM 4953 C C . LEU B 1 71 ? -5.879 135.625 65.25 1 88.56 71 LEU B C 1
ATOM 4955 O O . LEU B 1 71 ? -6.18 136.75 65.688 1 88.56 71 LEU B O 1
ATOM 4959 N N . THR B 1 72 ? -4.789 135 65.562 1 82.69 72 THR B N 1
ATOM 4960 C CA . THR B 1 72 ? -3.799 135.625 66.438 1 82.69 72 THR B CA 1
ATOM 4961 C C . THR B 1 72 ? -3.266 136.875 65.875 1 82.69 72 THR B C 1
ATOM 4963 O O . THR B 1 72 ? -3.121 137.875 66.625 1 82.69 72 THR B O 1
ATOM 4966 N N . ASP B 1 73 ? -3.023 136.875 64.625 1 83.06 73 ASP B N 1
ATOM 4967 C CA . ASP B 1 73 ? -2.576 138.125 63.969 1 83.06 73 ASP B CA 1
ATOM 4968 C C . ASP B 1 73 ? -3.646 139.25 64.062 1 83.06 73 ASP B C 1
ATOM 4970 O O . ASP B 1 73 ? -3.342 140.375 64.312 1 83.06 73 ASP B O 1
ATOM 4974 N N . GLN B 1 74 ? -4.82 138.875 63.844 1 86.75 74 GLN B N 1
ATOM 4975 C CA . GLN B 1 74 ? -5.941 139.75 63.875 1 86.75 74 GLN B CA 1
ATOM 4976 C C . GLN B 1 74 ? -6.109 140.5 65.25 1 86.75 74 GLN B C 1
ATOM 4978 O O . GLN B 1 74 ? -6.344 141.625 65.312 1 86.75 74 GLN B O 1
ATOM 4983 N N . GLN B 1 75 ? -5.984 139.75 66.25 1 81.88 75 GLN B N 1
ATOM 4984 C CA . GLN B 1 75 ? -6.156 140.25 67.625 1 81.88 75 GLN B CA 1
ATOM 4985 C C . GLN B 1 75 ? -5.027 141.125 68.062 1 81.88 75 GLN B C 1
ATOM 4987 O O . GLN B 1 75 ? -5.207 142 68.875 1 81.88 75 GLN B O 1
ATOM 4992 N N . ASN B 1 76 ? -3.902 141 67.375 1 80.62 76 ASN B N 1
ATOM 4993 C CA . ASN B 1 76 ? -2.744 141.875 67.75 1 80.62 76 ASN B CA 1
ATOM 4994 C C . ASN B 1 76 ? -2.67 143.125 66.875 1 80.62 76 ASN B C 1
ATOM 4996 O O . ASN B 1 76 ? -1.757 143.875 67.062 1 80.62 76 ASN B O 1
ATOM 5000 N N . LEU B 1 77 ? -3.641 143.25 66.062 1 81.56 77 LEU B N 1
ATOM 5001 C CA . LEU B 1 77 ? -3.693 144.375 65.188 1 81.56 77 LEU B CA 1
ATOM 5002 C C . LEU B 1 77 ? -4.078 145.625 65.938 1 81.56 77 LEU B C 1
ATOM 5004 O O . LEU B 1 77 ? -3.566 146.75 65.688 1 81.56 77 LEU B O 1
ATOM 5008 N N . ASP B 1 78 ? -4.918 145.5 67.125 1 73 78 ASP B N 1
ATOM 5009 C CA . ASP B 1 78 ? -5.434 146.5 67.938 1 73 78 ASP B CA 1
ATOM 5010 C C . ASP B 1 78 ? -4.383 147 68.938 1 73 78 ASP B C 1
ATOM 5012 O O . ASP B 1 78 ? -3.953 146.25 69.812 1 73 78 ASP B O 1
ATOM 5016 N N . GLY B 1 79 ? -3.359 147.75 68.562 1 72.81 79 GLY B N 1
ATOM 5017 C CA . GLY B 1 79 ? -2.344 148.25 69.438 1 72.81 79 GLY B CA 1
ATOM 5018 C C . GLY B 1 79 ? -0.996 148.5 68.75 1 72.81 79 GLY B C 1
ATOM 5019 O O . GLY B 1 79 ? -0.063 149 69.375 1 72.81 79 GLY B O 1
ATOM 5020 N N . ALA B 1 80 ? -0.966 147.875 67.562 1 78.19 80 ALA B N 1
ATOM 5021 C CA . ALA B 1 80 ? 0.305 147.875 66.875 1 78.19 80 ALA B CA 1
ATOM 5022 C C . ALA B 1 80 ? 0.411 149.125 66.062 1 78.19 80 ALA B C 1
ATOM 5024 O O . ALA B 1 80 ? -0.598 149.75 65.562 1 78.19 80 ALA B O 1
ATOM 5025 N N . THR B 1 81 ? 1.466 149.875 66.188 1 81.5 81 THR B N 1
ATOM 5026 C CA . THR B 1 81 ? 1.654 151.125 65.438 1 81.5 81 THR B CA 1
ATOM 5027 C C . THR B 1 81 ? 2.883 151 64.562 1 81.5 81 THR B C 1
ATOM 5029 O O . THR B 1 81 ? 3.732 150.125 64.688 1 81.5 81 THR B O 1
ATOM 5032 N N . GLY B 1 82 ? 2.998 151.75 63.5 1 85.75 82 GLY B N 1
ATOM 5033 C CA . GLY B 1 82 ? 4.141 151.875 62.625 1 85.75 82 GLY B CA 1
ATOM 5034 C C . GLY B 1 82 ? 4.422 150.625 61.812 1 85.75 82 GLY B C 1
ATOM 5035 O O . GLY B 1 82 ? 3.521 150.125 61.188 1 85.75 82 GLY B O 1
ATOM 5036 N N . GLN B 1 83 ? 5.559 150.25 61.969 1 82.12 83 GLN B N 1
ATOM 5037 C CA . GLN B 1 83 ? 6.039 149.125 61.188 1 82.12 83 GLN B CA 1
ATOM 5038 C C . GLN B 1 83 ? 5.477 147.75 61.688 1 82.12 83 GLN B C 1
ATOM 5040 O O . GLN B 1 83 ? 5.211 146.875 60.906 1 82.12 83 GLN B O 1
ATOM 5045 N N . ALA B 1 84 ? 5.23 147.75 62.75 1 82.75 84 ALA B N 1
ATOM 5046 C CA . ALA B 1 84 ? 4.668 146.625 63.375 1 82.75 84 ALA B CA 1
ATOM 5047 C C . ALA B 1 84 ? 3.244 146.25 62.906 1 82.75 84 ALA B C 1
ATOM 5049 O O . ALA B 1 84 ? 2.848 145.125 62.688 1 82.75 84 ALA B O 1
ATOM 5050 N N . LEU B 1 85 ? 2.533 147.25 62.625 1 83.69 85 LEU B N 1
ATOM 5051 C CA . LEU B 1 85 ? 1.167 147.125 62.125 1 83.69 85 LEU B CA 1
ATOM 5052 C C . LEU B 1 85 ? 1.152 146.625 60.688 1 83.69 85 LEU B C 1
ATOM 5054 O O . LEU B 1 85 ? 0.323 145.75 60.344 1 83.69 85 LEU B O 1
ATOM 5058 N N . THR B 1 86 ? 2.131 147.125 59.938 1 88.94 86 THR B N 1
ATOM 5059 C CA . THR B 1 86 ? 2.225 146.625 58.531 1 88.94 86 THR B CA 1
ATOM 5060 C C . THR B 1 86 ? 2.615 145.25 58.438 1 88.94 86 THR B C 1
ATOM 5062 O O . THR B 1 86 ? 2.068 144.5 57.625 1 88.94 86 THR B O 1
ATOM 5065 N N . ASP B 1 87 ? 3.4 144.75 59.312 1 87.19 87 ASP B N 1
ATOM 5066 C CA . ASP B 1 87 ? 3.865 143.375 59.312 1 87.19 87 ASP B CA 1
ATOM 5067 C C . ASP B 1 87 ? 2.766 142.5 59.781 1 87.19 87 ASP B C 1
ATOM 5069 O O . ASP B 1 87 ? 2.582 141.375 59.219 1 87.19 87 ASP B O 1
ATOM 5073 N N . LEU B 1 88 ? 2.107 142.75 60.719 1 86.25 88 LEU B N 1
ATOM 5074 C CA . LEU B 1 88 ? 1.021 142 61.281 1 86.25 88 LEU B CA 1
ATOM 5075 C C . LEU B 1 88 ? -0.13 141.875 60.281 1 86.25 88 LEU B C 1
ATOM 5077 O O . LEU B 1 88 ? -0.765 140.875 60.188 1 86.25 88 LEU B O 1
ATOM 5081 N N . ARG B 1 89 ? -0.401 143 59.594 1 88.38 89 ARG B N 1
ATOM 5082 C CA . ARG B 1 89 ? -1.438 143 58.562 1 88.38 89 ARG B CA 1
ATOM 5083 C C . ARG B 1 89 ? -1.044 142.125 57.406 1 88.38 89 ARG B C 1
ATOM 5085 O O . ARG B 1 89 ? -1.883 141.375 56.875 1 88.38 89 ARG B O 1
ATOM 5092 N N . ALA B 1 90 ? 0.194 142.125 57.156 1 90.56 90 ALA B N 1
ATOM 5093 C CA . ALA B 1 90 ? 0.695 141.25 56.125 1 90.56 90 ALA B CA 1
ATOM 5094 C C . ALA B 1 90 ? 0.61 139.75 56.531 1 90.56 90 ALA B C 1
ATOM 5096 O O . ALA B 1 90 ? 0.226 138.875 55.719 1 90.56 90 ALA B O 1
ATOM 5097 N N . ASP B 1 91 ? 0.909 139.5 57.688 1 88.19 91 ASP B N 1
ATOM 5098 C CA . ASP B 1 91 ? 0.848 138.125 58.219 1 88.19 91 ASP B CA 1
ATOM 5099 C C . ASP B 1 91 ? -0.593 137.625 58.281 1 88.19 91 ASP B C 1
ATOM 5101 O O . ASP B 1 91 ? -0.866 136.5 58 1 88.19 91 ASP B O 1
ATOM 5105 N N . PHE B 1 92 ? -1.484 138.5 58.719 1 88.62 92 PHE B N 1
ATOM 5106 C CA . PHE B 1 92 ? -2.902 138.125 58.75 1 88.62 92 PHE B CA 1
ATOM 5107 C C . PHE B 1 92 ? -3.422 137.75 57.375 1 88.62 92 PHE B C 1
ATOM 5109 O O . PHE B 1 92 ? -4.055 136.75 57.219 1 88.62 92 PHE B O 1
ATOM 5116 N N . ASP B 1 93 ? -3.068 138.625 56.344 1 90.94 93 ASP B N 1
ATOM 5117 C CA . ASP B 1 93 ? -3.535 138.375 55 1 90.94 93 ASP B CA 1
ATOM 5118 C C . ASP B 1 93 ? -2.969 137.125 54.438 1 90.94 93 ASP B C 1
ATOM 5120 O O . ASP B 1 93 ? -3.676 136.375 53.75 1 90.94 93 ASP B O 1
ATOM 5124 N N . GLU B 1 94 ? -1.846 136.875 54.781 1 92.5 94 GLU B N 1
ATOM 5125 C CA . GLU B 1 94 ? -1.196 135.625 54.281 1 92.5 94 GLU B CA 1
ATOM 5126 C C . GLU B 1 94 ? -1.8 134.375 54.906 1 92.5 94 GLU B C 1
ATOM 5128 O O . GLU B 1 94 ? -2.117 133.5 54.219 1 92.5 94 GLU B O 1
ATOM 5133 N N . ASN B 1 95 ? -1.95 134.375 56.156 1 90.69 95 ASN B N 1
ATOM 5134 C CA . ASN B 1 95 ? -2.496 133.25 56.875 1 90.69 95 ASN B CA 1
ATOM 5135 C C . ASN B 1 95 ? -3.967 133 56.531 1 90.69 95 ASN B C 1
ATOM 5137 O O . ASN B 1 95 ? -4.422 131.875 56.438 1 90.69 95 ASN B O 1
ATOM 5141 N N . ALA B 1 96 ? -4.648 134.125 56.406 1 93.19 96 ALA B N 1
ATOM 5142 C CA . ALA B 1 96 ? -6.043 134 55.969 1 93.19 96 ALA B CA 1
ATOM 5143 C C . ALA B 1 96 ? -6.141 133.375 54.562 1 93.19 96 ALA B C 1
ATOM 5145 O O . ALA B 1 96 ? -6.988 132.5 54.312 1 93.19 96 ALA B O 1
ATOM 5146 N N . ALA B 1 97 ? -5.246 133.75 53.781 1 94 97 ALA B N 1
ATOM 5147 C CA . ALA B 1 97 ? -5.223 133.25 52.406 1 94 97 ALA B CA 1
ATOM 5148 C C . ALA B 1 97 ? -4.84 131.75 52.375 1 94 97 ALA B C 1
ATOM 5150 O O . ALA B 1 97 ? -5.414 131 51.594 1 94 97 ALA B O 1
ATOM 5151 N N . GLN B 1 98 ? -3.982 131.375 53.156 1 93.38 98 GLN B N 1
ATOM 5152 C CA . GLN B 1 98 ? -3.541 130 53.219 1 93.38 98 GLN B CA 1
ATOM 5153 C C . GLN B 1 98 ? -4.645 129.125 53.75 1 93.38 98 GLN B C 1
ATOM 5155 O O . GLN B 1 98 ? -4.797 128 53.312 1 93.38 98 GLN B O 1
ATOM 5160 N N . THR B 1 99 ? -5.316 129.625 54.719 1 95.25 99 THR B N 1
ATOM 5161 C CA . THR B 1 99 ? -6.449 128.875 55.25 1 95.25 99 THR B CA 1
ATOM 5162 C C . THR B 1 99 ? -7.473 128.5 54.156 1 95.25 99 THR B C 1
ATOM 5164 O O . THR B 1 99 ? -7.879 127.375 53.969 1 95.25 99 THR B O 1
ATOM 5167 N N . GLU B 1 100 ? -7.836 129.625 53.469 1 94.5 100 GLU B N 1
ATOM 5168 C CA . GLU B 1 100 ? -8.82 129.375 52.375 1 94.5 100 GLU B CA 1
ATOM 5169 C C . GLU B 1 100 ? -8.305 128.5 51.281 1 94.5 100 GLU B C 1
ATOM 5171 O O . GLU B 1 100 ? -9.031 127.625 50.812 1 94.5 100 GLU B O 1
ATOM 5176 N N . GLU B 1 101 ? -7.129 128.625 50.938 1 95.06 101 GLU B N 1
ATOM 5177 C CA . GLU B 1 101 ? -6.523 127.75 49.875 1 95.06 101 GLU B CA 1
ATOM 5178 C C . GLU B 1 101 ? -6.492 126.312 50.25 1 95.06 101 GLU B C 1
ATOM 5180 O O . GLU B 1 101 ? -6.809 125.438 49.406 1 95.06 101 GLU B O 1
ATOM 5185 N N . ARG B 1 102 ? -6.125 126 51.406 1 94.94 102 ARG B N 1
ATOM 5186 C CA . ARG B 1 102 ? -5.98 124.625 51.844 1 94.94 102 ARG B CA 1
ATOM 5187 C C . ARG B 1 102 ? -7.34 123.938 51.969 1 94.94 102 ARG B C 1
ATOM 5189 O O . ARG B 1 102 ? -7.484 122.75 51.656 1 94.94 102 ARG B O 1
ATOM 5196 N N . VAL B 1 103 ? -8.266 124.625 52.406 1 96.12 103 VAL B N 1
ATOM 5197 C CA . VAL B 1 103 ? -9.609 124.062 52.469 1 96.12 103 VAL B CA 1
ATOM 5198 C C . VAL B 1 103 ? -10.117 123.812 51.062 1 96.12 103 VAL B C 1
ATOM 5200 O O . VAL B 1 103 ? -10.734 122.75 50.812 1 96.12 103 VAL B O 1
ATOM 5203 N N . LEU B 1 104 ? -9.773 124.688 50.125 1 95.31 104 LEU B N 1
ATOM 5204 C CA . LEU B 1 104 ? -10.195 124.5 48.75 1 95.31 104 LEU B CA 1
ATOM 5205 C C . LEU B 1 104 ? -9.469 123.312 48.094 1 95.31 104 LEU B C 1
ATOM 5207 O O . LEU B 1 104 ? -10.039 122.625 47.25 1 95.31 104 LEU B O 1
ATOM 5211 N N . LYS B 1 105 ? -8.344 123.062 48.469 1 94.81 105 LYS B N 1
ATOM 5212 C CA . LYS B 1 105 ? -7.605 121.938 47.969 1 94.81 105 LYS B CA 1
ATOM 5213 C C . LYS B 1 105 ? -8.227 120.625 48.438 1 94.81 105 LYS B C 1
ATOM 5215 O O . LYS B 1 105 ? -8.328 119.688 47.688 1 94.81 105 LYS B O 1
ATOM 5220 N N . ALA B 1 106 ? -8.555 120.5 49.688 1 95.31 106 ALA B N 1
ATOM 5221 C CA . ALA B 1 106 ? -9.258 119.375 50.219 1 95.31 106 ALA B CA 1
ATOM 5222 C C . ALA B 1 106 ? -10.578 119.125 49.469 1 95.31 106 ALA B C 1
ATOM 5224 O O . ALA B 1 106 ? -10.93 118 49.125 1 95.31 106 ALA B O 1
ATOM 5225 N N . GLU B 1 107 ? -11.289 120.25 49.312 1 95.69 107 GLU B N 1
ATOM 5226 C CA . GLU B 1 107 ? -12.547 120.125 48.594 1 95.69 107 GLU B CA 1
ATOM 5227 C C . GLU B 1 107 ? -12.328 119.625 47.156 1 95.69 107 GLU B C 1
ATOM 5229 O O . GLU B 1 107 ? -13.102 118.812 46.656 1 95.69 107 GLU B O 1
ATOM 5234 N N . ALA B 1 108 ? -11.258 120.062 46.5 1 95 108 ALA B N 1
ATOM 5235 C CA . ALA B 1 108 ? -10.938 119.625 45.125 1 95 108 ALA B CA 1
ATOM 5236 C C . ALA B 1 108 ? -10.656 118.125 45.062 1 95 108 ALA B C 1
ATOM 5238 O O . ALA B 1 108 ? -11.039 117.5 44.094 1 95 108 ALA B O 1
ATOM 5239 N N . ILE B 1 109 ? -10.062 117.562 46 1 94.06 109 ILE B N 1
ATOM 5240 C CA . ILE B 1 109 ? -9.766 116.188 46.062 1 94.06 109 ILE B CA 1
ATOM 5241 C C . ILE B 1 109 ? -11.07 115.375 46.156 1 94.06 109 ILE B C 1
ATOM 5243 O O . ILE B 1 109 ? -11.266 114.375 45.438 1 94.06 109 ILE B O 1
ATOM 5247 N N . LEU B 1 110 ? -11.961 115.812 47.031 1 94.19 110 LEU B N 1
ATOM 5248 C CA . LEU B 1 110 ? -13.234 115.125 47.219 1 94.19 110 LEU B CA 1
ATOM 5249 C C . LEU B 1 110 ? -14.102 115.25 45.969 1 94.19 110 LEU B C 1
ATOM 5251 O O . LEU B 1 110 ? -14.883 114.375 45.656 1 94.19 110 LEU B O 1
ATOM 5255 N N . LYS B 1 111 ? -13.906 116.438 45.281 1 93.44 111 LYS B N 1
ATOM 5256 C CA . LYS B 1 111 ? -14.719 116.688 44.094 1 93.44 111 LYS B CA 1
ATOM 5257 C C . LYS B 1 111 ? -14.266 115.812 42.906 1 93.44 111 LYS B C 1
ATOM 5259 O O . LYS B 1 111 ? -15 115.688 41.938 1 93.44 111 LYS B O 1
ATOM 5264 N N . THR B 1 112 ? -13.117 115.25 42.875 1 92.5 112 THR B N 1
ATOM 5265 C CA . THR B 1 112 ? -12.656 114.375 41.844 1 92.5 112 THR B CA 1
ATOM 5266 C C . THR B 1 112 ? -13.562 113.125 41.75 1 92.5 112 THR B C 1
ATOM 5268 O O . THR B 1 112 ? -13.812 112.625 40.656 1 92.5 112 THR B O 1
ATOM 5271 N N . ASN B 1 113 ? -14.047 112.75 42.969 1 91.12 113 ASN B N 1
ATOM 5272 C CA . ASN B 1 113 ? -14.992 111.688 43.062 1 91.12 113 ASN B CA 1
ATOM 5273 C C . ASN B 1 113 ? -16.094 111.938 44.062 1 91.12 113 ASN B C 1
ATOM 5275 O O . ASN B 1 113 ? -16.188 111.25 45.094 1 91.12 113 ASN B O 1
ATOM 5279 N N . PRO B 1 114 ? -16.953 112.688 43.75 1 90.06 114 PRO B N 1
ATOM 5280 C CA . PRO B 1 114 ? -17.938 113.188 44.75 1 90.06 114 PRO B CA 1
ATOM 5281 C C . PRO B 1 114 ? -18.891 112.062 45.188 1 90.06 114 PRO B C 1
ATOM 5283 O O . PRO B 1 114 ? -19.359 112.062 46.312 1 90.06 114 PRO B O 1
ATOM 5286 N N . GLU B 1 115 ? -19.109 111.188 44.312 1 90.5 115 GLU B N 1
ATOM 5287 C CA . GLU B 1 115 ? -20.047 110.125 44.594 1 90.5 115 GLU B CA 1
ATOM 5288 C C . GLU B 1 115 ? -19.594 109.25 45.781 1 90.5 115 GLU B C 1
ATOM 5290 O O . GLU B 1 115 ? -20.406 108.625 46.469 1 90.5 115 GLU B O 1
ATOM 5295 N N . ARG B 1 116 ? -18.375 109.25 46.031 1 89.94 116 ARG B N 1
ATOM 5296 C CA . ARG B 1 116 ? -17.812 108.438 47.094 1 89.94 116 ARG B CA 1
ATOM 5297 C C . ARG B 1 116 ? -18.156 109 48.469 1 89.94 116 ARG B C 1
ATOM 5299 O O . ARG B 1 116 ? -18.078 108.312 49.469 1 89.94 116 ARG B O 1
ATOM 5306 N N . PHE B 1 117 ? -18.516 110.188 48.469 1 89.69 117 PHE B N 1
ATOM 5307 C CA . PHE B 1 117 ? -18.719 110.812 49.75 1 89.69 117 PHE B CA 1
ATOM 5308 C C . PHE B 1 117 ? -20.188 111.125 50 1 89.69 117 PHE B C 1
ATOM 5310 O O . PHE B 1 117 ? -20.562 111.625 51.062 1 89.69 117 PHE B O 1
ATOM 5317 N N . ASP B 1 118 ? -21.047 110.938 49 1 83.38 118 ASP B N 1
ATOM 5318 C CA . ASP B 1 118 ? -22.484 111.188 49.062 1 83.38 118 ASP B CA 1
ATOM 5319 C C . ASP B 1 118 ? -23.094 110.562 50.281 1 83.38 118 ASP B C 1
ATOM 5321 O O . ASP B 1 118 ? -23.984 111.062 50.938 1 83.38 118 ASP B O 1
ATOM 5325 N N . GLY B 1 119 ? -22.578 109.5 50.844 1 83.12 119 GLY B N 1
ATOM 5326 C CA . GLY B 1 119 ? -23.188 108.75 51.938 1 83.12 119 GLY B CA 1
ATOM 5327 C C . GLY B 1 119 ? -22.594 109.062 53.281 1 83.12 119 GLY B C 1
ATOM 5328 O O . GLY B 1 119 ? -23.062 108.625 54.312 1 83.12 119 GLY B O 1
ATOM 5329 N N . TYR B 1 120 ? -21.766 110.062 53.312 1 91 120 TYR B N 1
ATOM 5330 C CA . TYR B 1 120 ? -21.094 110.438 54.562 1 91 120 TYR B CA 1
ATOM 5331 C C . TYR B 1 120 ? -21.562 111.812 55.062 1 91 120 TYR B C 1
ATOM 5333 O O . TYR B 1 120 ? -21.391 112.812 54.375 1 91 120 TYR B O 1
ATOM 5341 N N . VAL B 1 121 ? -22.203 111.75 56.094 1 91.62 121 VAL B N 1
ATOM 5342 C CA . VAL B 1 121 ? -22.688 113 56.719 1 91.62 121 VAL B CA 1
ATOM 5343 C C . VAL B 1 121 ? -22.156 113.062 58.156 1 91.62 121 VAL B C 1
ATOM 5345 O O . VAL B 1 121 ? -21.828 112.062 58.75 1 91.62 121 VAL B O 1
ATOM 5348 N N . HIS B 1 122 ? -22.016 114.25 58.625 1 89.62 122 HIS B N 1
ATOM 5349 C CA . HIS B 1 122 ? -21.578 114.375 60.031 1 89.62 122 HIS B CA 1
ATOM 5350 C C . HIS B 1 122 ? -22.641 113.938 61 1 89.62 122 HIS B C 1
ATOM 5352 O O . HIS B 1 122 ? -23.828 114.25 60.844 1 89.62 122 HIS B O 1
ATOM 5358 N N . PRO B 1 123 ? -22.344 113.125 61.906 1 87.69 123 PRO B N 1
ATOM 5359 C CA . PRO B 1 123 ? -23.328 112.5 62.75 1 87.69 123 PRO B CA 1
ATOM 5360 C C . PRO B 1 123 ? -24.172 113.438 63.562 1 87.69 123 PRO B C 1
ATOM 5362 O O . PRO B 1 123 ? -25.359 113.25 63.781 1 87.69 123 PRO B O 1
ATOM 5365 N N . GLU B 1 124 ? -23.719 114.625 63.938 1 86.38 124 GLU B N 1
ATOM 5366 C CA . GLU B 1 124 ? -24.406 115.562 64.812 1 86.38 124 GLU B CA 1
ATOM 5367 C C . GLU B 1 124 ? -25.125 116.625 64 1 86.38 124 GLU B C 1
ATOM 5369 O O . GLU B 1 124 ? -26.328 116.812 64.25 1 86.38 124 GLU B O 1
ATOM 5374 N N . SER B 1 125 ? -24.5 117.25 63.062 1 90.25 125 SER B N 1
ATOM 5375 C CA . SER B 1 125 ? -25.062 118.375 62.312 1 90.25 125 SER B CA 1
ATOM 5376 C C . SER B 1 125 ? -25.859 117.938 61.094 1 90.25 125 SER B C 1
ATOM 5378 O O . SER B 1 125 ? -26.672 118.688 60.562 1 90.25 125 SER B O 1
ATOM 5380 N N . GLY B 1 126 ? -25.594 116.562 60.719 1 92.06 126 GLY B N 1
ATOM 5381 C CA . GLY B 1 126 ? -26.297 116 59.562 1 92.06 126 GLY B CA 1
ATOM 5382 C C . GLY B 1 126 ? -25.875 116.625 58.25 1 92.06 126 GLY B C 1
ATOM 5383 O O . GLY B 1 126 ? -26.469 116.312 57.219 1 92.06 126 GLY B O 1
ATOM 5384 N N . GLN B 1 127 ? -24.844 117.438 58.156 1 93.5 127 GLN B N 1
ATOM 5385 C CA . GLN B 1 127 ? -24.406 118.062 56.938 1 93.5 127 GLN B CA 1
ATOM 5386 C C . GLN B 1 127 ? -23.391 117.25 56.188 1 93.5 127 GLN B C 1
ATOM 5388 O O . GLN B 1 127 ? -22.656 116.438 56.781 1 93.5 127 GLN B O 1
ATOM 5393 N N . THR B 1 128 ? -23.391 117.5 54.969 1 93.12 128 THR B N 1
ATOM 5394 C CA . THR B 1 128 ? -22.422 116.812 54.125 1 93.12 128 THR B CA 1
ATOM 5395 C C . THR B 1 128 ? -21.094 117.562 54.094 1 93.12 128 THR B C 1
ATOM 5397 O O . THR B 1 128 ? -21.031 118.75 54.469 1 93.12 128 THR B O 1
ATOM 5400 N N . ALA B 1 129 ? -20.125 116.812 53.594 1 95.12 129 ALA B N 1
ATOM 5401 C CA . ALA B 1 129 ? -18.828 117.438 53.5 1 95.12 129 ALA B CA 1
ATOM 5402 C C . ALA B 1 129 ? -18.875 118.688 52.594 1 95.12 129 ALA B C 1
ATOM 5404 O O . ALA B 1 129 ? -18.328 119.75 52.938 1 95.12 129 ALA B O 1
ATOM 5405 N N . PHE B 1 130 ? -19.531 118.688 51.562 1 94.94 130 PHE B N 1
ATOM 5406 C CA . PHE B 1 130 ? -19.594 119.812 50.594 1 94.94 130 PHE B CA 1
ATOM 5407 C C . PHE B 1 130 ? -20.422 120.938 51.156 1 94.94 130 PHE B C 1
ATOM 5409 O O . PHE B 1 130 ? -20.094 122.125 50.938 1 94.94 130 PHE B O 1
ATOM 5416 N N . ALA B 1 131 ? -21.453 120.688 51.969 1 94.31 131 ALA B N 1
ATOM 5417 C CA . ALA B 1 131 ? -22.219 121.688 52.625 1 94.31 131 ALA B CA 1
ATOM 5418 C C . ALA B 1 131 ? -21.375 122.438 53.656 1 94.31 131 ALA B C 1
ATOM 5420 O O . ALA B 1 131 ? -21.484 123.688 53.812 1 94.31 131 ALA B O 1
ATOM 5421 N N . LEU B 1 132 ? -20.641 121.625 54.219 1 95.94 132 LEU B N 1
ATOM 5422 C CA . LEU B 1 132 ? -19.75 122.188 55.219 1 95.94 132 LEU B CA 1
ATOM 5423 C C . LEU B 1 132 ? -18.688 123.062 54.562 1 95.94 132 LEU B C 1
ATOM 5425 O O . LEU B 1 132 ? -18.297 124.125 55.125 1 95.94 132 LEU B O 1
ATOM 5429 N N . PHE B 1 133 ? -18.203 122.625 53.344 1 95.75 133 PHE B N 1
ATOM 5430 C CA . PHE B 1 133 ? -17.266 123.5 52.594 1 95.75 133 PHE B CA 1
ATOM 5431 C C . PHE B 1 133 ? -17.906 124.812 52.219 1 95.75 133 PHE B C 1
ATOM 5433 O O . PHE B 1 133 ? -17.281 125.875 52.344 1 95.75 133 PHE B O 1
ATOM 5440 N N . ASP B 1 134 ? -19.094 124.812 51.875 1 94.56 134 ASP B N 1
ATOM 5441 C CA . ASP B 1 134 ? -19.828 126.062 51.5 1 94.56 134 ASP B CA 1
ATOM 5442 C C . ASP B 1 134 ? -20.047 126.938 52.719 1 94.56 134 ASP B C 1
ATOM 5444 O O . ASP B 1 134 ? -19.891 128.125 52.656 1 94.56 134 ASP B O 1
ATOM 5448 N N . ASP B 1 135 ? -20.484 126.312 53.75 1 95.12 135 ASP B N 1
ATOM 5449 C CA . ASP B 1 135 ? -20.703 127.062 55 1 95.12 135 ASP B CA 1
ATOM 5450 C C . ASP B 1 135 ? -19.406 127.688 55.469 1 95.12 135 ASP B C 1
ATOM 5452 O O . ASP B 1 135 ? -19.422 128.875 56 1 95.12 135 ASP B O 1
ATOM 5456 N N . PHE B 1 136 ? -18.328 127.062 55.375 1 95.75 136 PHE B N 1
ATOM 5457 C CA . PHE B 1 136 ? -17.016 127.562 55.719 1 95.75 136 PHE B CA 1
ATOM 5458 C C . PHE B 1 136 ? -16.719 128.875 54.938 1 95.75 136 PHE B C 1
ATOM 5460 O O . PHE B 1 136 ? -16.281 129.875 55.5 1 95.75 136 PHE B O 1
ATOM 5467 N N . LYS B 1 137 ? -16.984 128.75 53.594 1 95 137 LYS B N 1
ATOM 5468 C CA . LYS B 1 137 ? -16.719 129.875 52.75 1 95 137 LYS B CA 1
ATOM 5469 C C . LYS B 1 137 ? -17.516 131.125 53.188 1 95 137 LYS B C 1
ATOM 5471 O O . LYS B 1 137 ? -16.984 132.25 53.219 1 95 137 LYS B O 1
ATOM 5476 N N . THR B 1 138 ? -18.656 130.875 53.719 1 94.81 138 THR B N 1
ATOM 5477 C CA . THR B 1 138 ? -19.516 132 54.156 1 94.81 138 THR B CA 1
ATOM 5478 C C . THR B 1 138 ? -19.031 132.625 55.5 1 94.81 138 THR B C 1
ATOM 5480 O O . THR B 1 138 ? -18.875 133.75 55.656 1 94.81 138 THR B O 1
ATOM 5483 N N . GLN B 1 139 ? -18.812 131.625 56.344 1 95.38 139 GLN B N 1
ATOM 5484 C CA . GLN B 1 139 ? -18.406 132.125 57.688 1 95.38 139 GLN B CA 1
ATOM 5485 C C . GLN B 1 139 ? -17 132.75 57.656 1 95.38 139 GLN B C 1
ATOM 5487 O O . GLN B 1 139 ? -16.719 133.625 58.375 1 95.38 139 GLN B O 1
ATOM 5492 N N . PHE B 1 140 ? -16.172 132.125 56.844 1 95.12 140 PHE B N 1
ATOM 5493 C CA . PHE B 1 140 ? -14.805 132.625 56.719 1 95.12 140 PHE B CA 1
ATOM 5494 C C . PHE B 1 140 ? -14.797 134 56.125 1 95.12 140 PHE B C 1
ATOM 5496 O O . PHE B 1 140 ? -14.047 134.875 56.562 1 95.12 140 PHE B O 1
ATOM 5503 N N . ALA B 1 141 ? -15.586 134.25 55.156 1 93 141 ALA B N 1
ATOM 5504 C CA . ALA B 1 141 ? -15.719 135.5 54.562 1 93 141 ALA B CA 1
ATOM 5505 C C . ALA B 1 141 ? -16.25 136.625 55.562 1 93 141 ALA B C 1
ATOM 5507 O O . ALA B 1 141 ? -15.805 137.75 55.625 1 93 141 ALA B O 1
ATOM 5508 N N . ALA B 1 142 ? -17.156 136.25 56.375 1 92.94 142 ALA B N 1
ATOM 5509 C CA . ALA B 1 142 ? -17.719 137.125 57.406 1 92.94 142 ALA B CA 1
ATOM 5510 C C . ALA B 1 142 ? -16.656 137.5 58.438 1 92.94 142 ALA B C 1
ATOM 5512 O O . ALA B 1 142 ? -16.594 138.625 58.875 1 92.94 142 ALA B O 1
ATOM 5513 N N . TRP B 1 143 ? -15.969 136.5 58.75 1 94.06 143 TRP B N 1
ATOM 5514 C CA . TRP B 1 143 ? -14.891 136.75 59.688 1 94.06 143 TRP B CA 1
ATOM 5515 C C . TRP B 1 143 ? -13.844 137.625 59.094 1 94.06 143 TRP B C 1
ATOM 5517 O O . TRP B 1 143 ? -13.406 138.625 59.75 1 94.06 143 TRP B O 1
ATOM 5527 N N . LYS B 1 144 ? -13.391 137.5 57.844 1 91.94 144 LYS B N 1
ATOM 5528 C CA . LYS B 1 144 ? -12.375 138.375 57.188 1 91.94 144 LYS B CA 1
ATOM 5529 C C . LYS B 1 144 ? -12.82 139.75 57.031 1 91.94 144 LYS B C 1
ATOM 5531 O O . LYS B 1 144 ? -12.016 140.75 57.156 1 91.94 144 LYS B O 1
ATOM 5536 N N . ALA B 1 145 ? -14.094 139.875 57 1 85.81 145 ALA B N 1
ATOM 5537 C CA . ALA B 1 145 ? -14.688 141.25 56.781 1 85.81 145 ALA B CA 1
ATOM 5538 C C . ALA B 1 145 ? -14.789 142 58.094 1 85.81 145 ALA B C 1
ATOM 5540 O O . ALA B 1 145 ? -14.891 143.25 58.094 1 85.81 145 ALA B O 1
ATOM 5541 N N . SER B 1 146 ? -14.797 141.375 59.219 1 85.69 146 SER B N 1
ATOM 5542 C CA . SER B 1 146 ? -14.953 142 60.531 1 85.69 146 SER B CA 1
ATOM 5543 C C . SER B 1 146 ? -13.742 142.875 60.875 1 85.69 146 SER B C 1
ATOM 5545 O O . SER B 1 146 ? -13.797 143.625 61.812 1 85.69 146 SER B O 1
ATOM 5547 N N . GLY B 1 147 ? -12.734 142.75 60.031 1 75.88 147 GLY B N 1
ATOM 5548 C CA . GLY B 1 147 ? -11.578 143.625 60.156 1 75.88 147 GLY B CA 1
ATOM 5549 C C . GLY B 1 147 ? -10.938 143.625 61.531 1 75.88 147 GLY B C 1
ATOM 5550 O O . GLY B 1 147 ? -10.633 142.625 62.062 1 75.88 147 GLY B O 1
ATOM 5551 N N . THR B 1 148 ? -10.859 144.875 62.25 1 73.94 148 THR B N 1
ATOM 5552 C CA . THR B 1 148 ? -10.188 145 63.531 1 73.94 148 THR B CA 1
ATOM 5553 C C . THR B 1 148 ? -11.125 144.625 64.688 1 73.94 148 THR B C 1
ATOM 5555 O O . THR B 1 148 ? -10.68 144.375 65.812 1 73.94 148 THR B O 1
ATOM 5558 N N . GLU B 1 149 ? -12.406 144.625 64.562 1 80.19 149 GLU B N 1
ATOM 5559 C CA . GLU B 1 149 ? -13.398 144.125 65.562 1 80.19 149 GLU B CA 1
ATOM 5560 C C . GLU B 1 149 ? -13.633 142.625 65.375 1 80.19 149 GLU B C 1
ATOM 5562 O O . GLU B 1 149 ? -14.523 142.125 64.625 1 80.19 149 GLU B O 1
ATOM 5567 N N . VAL B 1 150 ? -12.82 141.75 65.938 1 82.31 150 VAL B N 1
ATOM 5568 C CA . VAL B 1 150 ? -12.766 140.25 65.812 1 82.31 150 VAL B CA 1
ATOM 5569 C C . VAL B 1 150 ? -14.141 139.625 66.062 1 82.31 150 VAL B C 1
ATOM 5571 O O . VAL B 1 150 ? -14.695 139.875 67.188 1 82.31 150 VAL B O 1
ATOM 5574 N N . SER B 1 151 ? -14.766 139.125 65.125 1 85.25 151 SER B N 1
ATOM 5575 C CA . SER B 1 151 ? -15.992 138.375 65.312 1 85.25 151 SER B CA 1
ATOM 5576 C C . SER B 1 151 ? -15.68 136.875 65.688 1 85.25 151 SER B C 1
ATOM 5578 O O . SER B 1 151 ? -15.492 136 64.812 1 85.25 151 SER B O 1
ATOM 5580 N N . MET B 1 152 ? -15.641 136.5 66.875 1 86.12 152 MET B N 1
ATOM 5581 C CA . MET B 1 152 ? -15.32 135.25 67.375 1 86.12 152 MET B CA 1
ATOM 5582 C C . MET B 1 152 ? -16.391 134.25 67 1 86.12 152 MET B C 1
ATOM 5584 O O . MET B 1 152 ? -16.109 133 66.812 1 86.12 152 MET B O 1
ATOM 5588 N N . GLU B 1 153 ? -17.578 134.75 66.75 1 87.69 153 GLU B N 1
ATOM 5589 C CA . GLU B 1 153 ? -18.688 133.875 66.375 1 87.69 153 GLU B CA 1
ATOM 5590 C C . GLU B 1 153 ? -18.469 133.25 65 1 87.69 153 GLU B C 1
ATOM 5592 O O . GLU B 1 153 ? -18.609 132.125 64.75 1 87.69 153 GLU B O 1
ATOM 5597 N N . SER B 1 154 ? -18.062 134.125 64.062 1 89.94 154 SER B N 1
ATOM 5598 C CA . SER B 1 154 ? -17.812 133.625 62.688 1 89.94 154 SER B CA 1
ATOM 5599 C C . SER B 1 154 ? -16.578 132.75 62.625 1 89.94 154 SER B C 1
ATOM 5601 O O . SER B 1 154 ? -16.516 131.875 61.812 1 89.94 154 SER B O 1
ATOM 5603 N N . PHE B 1 155 ? -15.609 133 63.406 1 91.44 155 PHE B N 1
ATOM 5604 C CA . PHE B 1 155 ? -14.391 132.25 63.469 1 91.44 155 PHE B CA 1
ATOM 5605 C C . PHE B 1 155 ? -14.688 130.75 63.938 1 91.44 155 PHE B C 1
ATOM 5607 O O . PHE B 1 155 ? -14.297 129.75 63.312 1 91.44 155 PHE B O 1
ATOM 5614 N N . ASP B 1 156 ? -15.445 130.75 65 1 89.69 156 ASP B N 1
ATOM 5615 C CA . ASP B 1 156 ? -15.789 129.5 65.625 1 89.69 156 ASP B CA 1
ATOM 5616 C C . ASP B 1 156 ? -16.656 128.625 64.688 1 89.69 156 ASP B C 1
ATOM 5618 O O . ASP B 1 156 ? -16.516 127.438 64.562 1 89.69 156 ASP B O 1
ATOM 5622 N N . ALA B 1 157 ? -17.469 129.375 64 1 92.88 157 ALA B N 1
ATOM 5623 C CA . ALA B 1 157 ? -18.359 128.625 63.062 1 92.88 157 ALA B CA 1
ATOM 5624 C C . ALA B 1 157 ? -17.578 128.125 61.906 1 92.88 157 ALA B C 1
ATOM 5626 O O . ALA B 1 157 ? -17.812 126.938 61.5 1 92.88 157 ALA B O 1
ATOM 5627 N N . ALA B 1 158 ? -16.688 128.75 61.344 1 93.88 158 ALA B N 1
ATOM 5628 C CA . ALA B 1 158 ? -15.859 128.25 60.25 1 93.88 158 ALA B CA 1
ATOM 5629 C C . ALA B 1 158 ? -14.961 127.125 60.688 1 93.88 158 ALA B C 1
ATOM 5631 O O . ALA B 1 158 ? -14.797 126.188 59.969 1 93.88 158 ALA B O 1
ATOM 5632 N N . ARG B 1 159 ? -14.469 127.188 61.844 1 92.38 159 ARG B N 1
ATOM 5633 C CA . ARG B 1 159 ? -13.625 126.125 62.375 1 92.38 159 ARG B CA 1
ATOM 5634 C C . ARG B 1 159 ? -14.43 124.875 62.594 1 92.38 159 ARG B C 1
ATOM 5636 O O . ARG B 1 159 ? -13.922 123.75 62.312 1 92.38 159 ARG B O 1
ATOM 5643 N N . GLU B 1 160 ? -15.516 125.062 63.062 1 92.5 160 GLU B N 1
ATOM 5644 C CA . GLU B 1 160 ? -16.375 123.875 63.281 1 92.5 160 GLU B CA 1
ATOM 5645 C C . GLU B 1 160 ? -16.703 123.188 61.969 1 92.5 160 GLU B C 1
ATOM 5647 O O . GLU B 1 160 ? -16.828 121.938 61.938 1 92.5 160 GLU B O 1
ATOM 5652 N N . ASP B 1 161 ? -16.812 123.938 60.938 1 93.56 161 ASP B N 1
ATOM 5653 C CA . ASP B 1 161 ? -17.016 123.375 59.625 1 93.56 161 ASP B CA 1
ATOM 5654 C C . ASP B 1 161 ? -15.828 122.5 59.219 1 93.56 161 ASP B C 1
ATOM 5656 O O . ASP B 1 161 ? -16 121.375 58.75 1 93.56 161 ASP B O 1
ATOM 5660 N N . ILE B 1 162 ? -14.617 122.938 59.406 1 93.56 162 ILE B N 1
ATOM 5661 C CA . ILE B 1 162 ? -13.406 122.188 59.125 1 93.56 162 ILE B CA 1
ATOM 5662 C C . ILE B 1 162 ? -13.383 120.875 59.938 1 93.56 162 ILE B C 1
ATOM 5664 O O . ILE B 1 162 ? -13.125 119.812 59.406 1 93.56 162 ILE B O 1
ATOM 5668 N N . ASN B 1 163 ? -13.664 121 61.219 1 91.06 163 ASN B N 1
ATOM 5669 C CA . ASN B 1 163 ? -13.664 119.875 62.125 1 91.06 163 ASN B CA 1
ATOM 5670 C C . ASN B 1 163 ? -14.68 118.812 61.688 1 91.06 163 ASN B C 1
ATOM 5672 O O . ASN B 1 163 ? -14.375 117.625 61.688 1 91.06 163 ASN B O 1
ATOM 5676 N N . GLN B 1 164 ? -15.812 119.312 61.312 1 93.5 164 GLN B N 1
ATOM 5677 C CA . GLN B 1 164 ? -16.859 118.375 60.906 1 93.5 164 GLN B CA 1
ATOM 5678 C C . GLN B 1 164 ? -16.5 117.688 59.594 1 93.5 164 GLN B C 1
ATOM 5680 O O . GLN B 1 164 ? -16.781 116.5 59.438 1 93.5 164 GLN B O 1
ATOM 5685 N N . ILE B 1 165 ? -15.867 118.25 58.688 1 93.81 165 ILE B N 1
ATOM 5686 C CA . ILE B 1 165 ? -15.414 117.625 57.438 1 93.81 165 ILE B CA 1
ATOM 5687 C C . ILE B 1 165 ? -14.359 116.562 57.75 1 93.81 165 ILE B C 1
ATOM 5689 O O . ILE B 1 165 ? -14.398 115.5 57.188 1 93.81 165 ILE B O 1
ATOM 5693 N N . GLU B 1 166 ? -13.461 116.875 58.562 1 91.56 166 GLU B N 1
ATOM 5694 C CA . GLU B 1 166 ? -12.422 115.938 59 1 91.56 166 GLU B CA 1
ATOM 5695 C C . GLU B 1 166 ? -13.039 114.625 59.594 1 91.56 166 GLU B C 1
ATOM 5697 O O . GLU B 1 166 ? -12.57 113.562 59.312 1 91.56 166 GLU B O 1
ATOM 5702 N N . GLU B 1 167 ? -13.992 114.812 60.406 1 91 167 GLU B N 1
ATOM 5703 C CA . GLU B 1 167 ? -14.656 113.688 61.031 1 91 167 GLU B CA 1
ATOM 5704 C C . GLU B 1 167 ? -15.344 112.812 59.969 1 91 167 GLU B C 1
ATOM 5706 O O . GLU B 1 167 ? -15.328 111.562 60.062 1 91 167 GLU B O 1
ATOM 5711 N N . ILE B 1 168 ? -15.883 113.5 59 1 92.31 168 ILE B N 1
ATOM 5712 C CA . ILE B 1 168 ? -16.5 112.75 57.906 1 92.31 168 ILE B CA 1
ATOM 5713 C C . ILE B 1 168 ? -15.445 111.938 57.156 1 92.31 168 ILE B C 1
ATOM 5715 O O . ILE B 1 168 ? -15.664 110.75 56.844 1 92.31 168 ILE B O 1
ATOM 5719 N N . LEU B 1 169 ? -14.375 112.438 56.938 1 91.88 169 LEU B N 1
ATOM 5720 C CA . LEU B 1 169 ? -13.305 111.812 56.188 1 91.88 169 LEU B CA 1
ATOM 5721 C C . LEU B 1 169 ? -12.688 110.688 57 1 91.88 169 LEU B C 1
ATOM 5723 O O . LEU B 1 169 ? -12.234 109.688 56.438 1 91.88 169 LEU B O 1
ATOM 5727 N N . GLU B 1 170 ? -12.641 110.75 58.281 1 87.62 170 GLU B N 1
ATOM 5728 C CA . GLU B 1 170 ? -12.188 109.688 59.125 1 87.62 170 GLU B CA 1
ATOM 5729 C C . GLU B 1 170 ? -13.125 108.5 59.062 1 87.62 170 GLU B C 1
ATOM 5731 O O . GLU B 1 170 ? -12.68 107.312 59.031 1 87.62 170 GLU B O 1
ATOM 5736 N N . LEU B 1 171 ? -14.375 108.812 59 1 90.56 171 LEU B N 1
ATOM 5737 C CA . LEU B 1 171 ? -15.352 107.75 58.812 1 90.56 171 LEU B CA 1
ATOM 5738 C C . LEU B 1 171 ? -15.172 107.125 57.469 1 90.56 171 LEU B C 1
ATOM 5740 O O . LEU B 1 171 ? -15.242 105.875 57.375 1 90.56 171 LEU B O 1
ATOM 5744 N N . TYR B 1 172 ? -14.883 107.938 56.5 1 90.5 172 TYR B N 1
ATOM 5745 C CA . TYR B 1 172 ? -14.594 107.438 55.156 1 90.5 172 TYR B CA 1
ATOM 5746 C C . TYR B 1 172 ? -13.367 106.5 55.156 1 90.5 172 TYR B C 1
ATOM 5748 O O . TYR B 1 172 ? -13.391 105.438 54.562 1 90.5 172 TYR B O 1
ATOM 5756 N N . SER B 1 173 ? -12.367 106.75 55.844 1 88.38 173 SER B N 1
ATOM 5757 C CA . SER B 1 173 ? -11.141 106 55.906 1 88.38 173 SER B CA 1
ATOM 5758 C C . SER B 1 173 ? -11.398 104.625 56.594 1 88.38 173 SER B C 1
ATOM 5760 O O . SER B 1 173 ? -10.938 103.562 56.125 1 88.38 173 SER B O 1
ATOM 5762 N N . THR B 1 174 ? -12.164 104.625 57.656 1 88.44 174 THR B N 1
ATOM 5763 C CA . THR B 1 174 ? -12.469 103.375 58.375 1 88.44 174 THR B CA 1
ATOM 5764 C C . THR B 1 174 ? -13.312 102.438 57.531 1 88.44 174 THR B C 1
ATOM 5766 O O . THR B 1 174 ? -13.125 101.25 57.562 1 88.44 174 THR B O 1
ATOM 5769 N N . ASP B 1 175 ? -14.141 103 56.688 1 89.44 175 ASP B N 1
ATOM 5770 C CA . ASP B 1 175 ? -14.984 102.188 55.812 1 89.44 175 ASP B CA 1
ATOM 5771 C C . ASP B 1 175 ? -14.156 101.562 54.688 1 89.44 175 ASP B C 1
ATOM 5773 O O . ASP B 1 175 ? -14.398 100.438 54.312 1 89.44 175 ASP B O 1
ATOM 5777 N N . ILE B 1 176 ? -13.203 102.188 54.188 1 87.56 176 ILE B N 1
ATOM 5778 C CA . ILE B 1 176 ? -12.344 101.688 53.125 1 87.56 176 ILE B CA 1
ATOM 5779 C C . ILE B 1 176 ? -11.547 100.5 53.656 1 87.56 176 ILE B C 1
ATOM 5781 O O . ILE B 1 176 ? -11.383 99.5 52.969 1 87.56 176 ILE B O 1
ATOM 5785 N N . ILE B 1 177 ? -11.039 100.625 54.875 1 86 177 ILE B N 1
ATOM 5786 C CA . ILE B 1 177 ? -10.273 99.562 55.469 1 86 177 ILE B CA 1
ATOM 5787 C C . ILE B 1 177 ? -11.164 98.312 55.656 1 86 177 ILE B C 1
ATOM 5789 O O . ILE B 1 177 ? -10.773 97.25 55.312 1 86 177 ILE B O 1
ATOM 5793 N N . ALA B 1 178 ? -12.383 98.562 56.188 1 88.19 178 ALA B N 1
ATOM 5794 C CA . ALA B 1 178 ? -13.312 97.5 56.375 1 88.19 178 ALA B CA 1
ATOM 5795 C C . ALA B 1 178 ? -13.688 96.812 55.062 1 88.19 178 ALA B C 1
ATOM 5797 O O . ALA B 1 178 ? -13.703 95.625 54.938 1 88.19 178 ALA B O 1
ATOM 5798 N N . GLU B 1 179 ? -13.875 97.562 54.031 1 87.25 179 GLU B N 1
ATOM 5799 C CA . GLU B 1 179 ? -14.227 97.062 52.688 1 87.25 179 GLU B CA 1
ATOM 5800 C C . GLU B 1 179 ? -13.062 96.312 52.062 1 87.25 179 GLU B C 1
ATOM 5802 O O . GLU B 1 179 ? -13.273 95.312 51.375 1 87.25 179 GLU B O 1
ATOM 5807 N N . SER B 1 180 ? -11.914 96.75 52.312 1 83.81 180 SER B N 1
ATOM 5808 C CA . SER B 1 180 ? -10.727 96.125 51.75 1 83.81 180 SER B CA 1
ATOM 5809 C C . SER B 1 180 ? -10.5 94.75 52.406 1 83.81 180 SER B C 1
ATOM 5811 O O . SER B 1 180 ? -10.109 93.812 51.719 1 83.81 180 SER B O 1
ATOM 5813 N N . THR B 1 181 ? -10.719 94.625 53.656 1 85.5 181 THR B N 1
ATOM 5814 C CA . THR B 1 181 ? -10.602 93.312 54.344 1 85.5 181 THR B CA 1
ATOM 5815 C C . THR B 1 181 ? -11.641 92.312 53.812 1 85.5 181 THR B C 1
ATOM 5817 O O . THR B 1 181 ? -11.336 91.125 53.594 1 85.5 181 THR B O 1
ATOM 5820 N N . ALA B 1 182 ? -12.82 92.875 53.594 1 87.69 182 ALA B N 1
ATOM 5821 C CA . ALA B 1 182 ? -13.867 92.062 53.031 1 87.69 182 ALA B CA 1
ATOM 5822 C C . ALA B 1 182 ? -13.516 91.562 51.625 1 87.69 182 ALA B C 1
ATOM 5824 O O . ALA B 1 182 ? -13.75 90.438 51.25 1 87.69 182 ALA B O 1
ATOM 5825 N N . TYR B 1 183 ? -12.883 92.375 50.844 1 84.31 183 TYR B N 1
ATOM 5826 C CA . TYR B 1 183 ? -12.484 92.062 49.469 1 84.31 183 TYR B CA 1
ATOM 5827 C C . TYR B 1 183 ? -11.359 91.062 49.469 1 84.31 183 TYR B C 1
ATOM 5829 O O . TYR B 1 183 ? -11.344 90.188 48.594 1 84.31 183 TYR B O 1
ATOM 5837 N N . GLN B 1 184 ? -10.539 91.25 50.406 1 85.5 184 GLN B N 1
ATOM 5838 C CA . GLN B 1 184 ? -9.469 90.25 50.5 1 85.5 184 GLN B CA 1
ATOM 5839 C C . GLN B 1 184 ? -10.039 88.875 50.781 1 85.5 184 GLN B C 1
ATOM 5841 O O . GLN B 1 184 ? -9.594 87.875 50.156 1 85.5 184 GLN B O 1
ATOM 5846 N N . GLN B 1 185 ? -10.953 88.688 51.594 1 88.44 185 GLN B N 1
ATOM 5847 C CA . GLN B 1 185 ? -11.57 87.375 51.875 1 88.44 185 GLN B CA 1
ATOM 5848 C C . GLN B 1 185 ? -12.32 86.812 50.656 1 88.44 185 GLN B C 1
ATOM 5850 O O . GLN B 1 185 ? -12.297 85.625 50.406 1 88.44 185 GLN B O 1
ATOM 5855 N N . GLN B 1 186 ? -12.883 87.75 49.906 1 88.44 186 GLN B N 1
ATOM 5856 C CA . GLN B 1 186 ? -13.586 87.375 48.688 1 88.44 186 GLN B CA 1
ATOM 5857 C C . GLN B 1 186 ? -12.609 86.812 47.625 1 88.44 186 GLN B C 1
ATOM 5859 O O . GLN B 1 186 ? -12.883 85.812 46.969 1 88.44 186 GLN B O 1
ATOM 5864 N N . VAL B 1 187 ? -11.477 87.438 47.531 1 84.44 187 VAL B N 1
ATOM 5865 C CA . VAL B 1 187 ? -10.445 87 46.562 1 84.44 187 VAL B CA 1
ATOM 5866 C C . VAL B 1 187 ? -9.93 85.625 46.969 1 84.44 187 VAL B C 1
ATOM 5868 O O . VAL B 1 187 ? -9.805 84.75 46.094 1 84.44 187 VAL B O 1
ATOM 5871 N N . GLN B 1 188 ? -9.656 85.5 48.188 1 88.44 188 GLN B N 1
ATOM 5872 C CA . GLN B 1 188 ? -9.18 84.188 48.656 1 88.44 188 GLN B CA 1
ATOM 5873 C C . GLN B 1 188 ? -10.195 83.125 48.375 1 88.44 188 GLN B C 1
ATOM 5875 O O . GLN B 1 188 ? -9.844 82 47.906 1 88.44 188 GLN B O 1
ATOM 5880 N N . ARG B 1 189 ? -11.453 83.375 48.625 1 90.06 189 ARG B N 1
ATOM 5881 C CA . ARG B 1 189 ? -12.5 82.375 48.375 1 90.06 189 ARG B CA 1
ATOM 5882 C C . ARG B 1 189 ? -12.625 82.062 46.906 1 90.06 189 ARG B C 1
ATOM 5884 O O . ARG B 1 189 ? -12.781 80.875 46.531 1 90.06 189 ARG B O 1
ATOM 5891 N N . THR B 1 190 ? -12.461 83.062 46.031 1 88.81 190 THR B N 1
ATOM 5892 C CA . THR B 1 190 ? -12.562 82.875 44.594 1 88.81 190 THR B CA 1
ATOM 5893 C C . THR B 1 190 ? -11.422 82 44.094 1 88.81 190 THR B C 1
ATOM 5895 O O . THR B 1 190 ? -11.633 81.062 43.281 1 88.81 190 THR B O 1
ATOM 5898 N N . ILE B 1 191 ? -10.234 82.188 44.656 1 89.38 191 ILE B N 1
ATOM 5899 C CA . ILE B 1 191 ? -9.078 81.375 44.25 1 89.38 191 ILE B CA 1
ATOM 5900 C C . ILE B 1 191 ? -9.281 79.938 44.656 1 89.38 191 ILE B C 1
ATOM 5902 O O . ILE B 1 191 ? -9.039 79.062 43.844 1 89.38 191 ILE B O 1
ATOM 5906 N N . TRP B 1 192 ? -9.797 79.688 45.844 1 91 192 TRP B N 1
ATOM 5907 C CA . TRP B 1 192 ? -10.008 78.312 46.312 1 91 192 TRP B CA 1
ATOM 5908 C C . TRP B 1 192 ? -11.109 77.625 45.5 1 91 192 TRP B C 1
ATOM 5910 O O . TRP B 1 192 ? -11.023 76.438 45.219 1 91 192 TRP B O 1
ATOM 5920 N N . ILE B 1 193 ? -12.117 78.375 45.062 1 90.94 193 ILE B N 1
ATOM 5921 C CA . ILE B 1 193 ? -13.219 77.812 44.281 1 90.94 193 ILE B CA 1
ATOM 5922 C C . ILE B 1 193 ? -12.719 77.438 42.906 1 90.94 193 ILE B C 1
ATOM 5924 O O . ILE B 1 193 ? -13.031 76.312 42.406 1 90.94 193 ILE B O 1
ATOM 5928 N N . VAL B 1 194 ? -11.867 78.25 42.281 1 88.56 194 VAL B N 1
ATOM 5929 C CA . VAL B 1 194 ? -11.328 78 40.969 1 88.56 194 VAL B CA 1
ATOM 5930 C C . VAL B 1 194 ? -10.383 76.75 41.031 1 88.56 194 VAL B C 1
ATOM 5932 O O . VAL B 1 194 ? -10.398 75.938 40.156 1 88.56 194 VAL B O 1
ATOM 5935 N N . LEU B 1 195 ? -9.625 76.688 42.094 1 91.31 195 LEU B N 1
ATOM 5936 C CA . LEU B 1 195 ? -8.75 75.5 42.312 1 91.31 195 LEU B CA 1
ATOM 5937 C C . LEU B 1 195 ? -9.57 74.25 42.406 1 91.31 195 LEU B C 1
ATOM 5939 O O . LEU B 1 195 ? -9.266 73.25 41.75 1 91.31 195 LEU B O 1
ATOM 5943 N N . ALA B 1 196 ? -10.617 74.25 43.25 1 92.88 196 ALA B N 1
ATOM 5944 C CA . ALA B 1 196 ? -11.445 73.062 43.438 1 92.88 196 ALA B CA 1
ATOM 5945 C C . ALA B 1 196 ? -12.117 72.625 42.156 1 92.88 196 ALA B C 1
ATOM 5947 O O . ALA B 1 196 ? -12.172 71.438 41.844 1 92.88 196 ALA B O 1
ATOM 5948 N N . ALA B 1 197 ? -12.547 73.625 41.344 1 92.25 197 ALA B N 1
ATOM 5949 C CA . ALA B 1 197 ? -13.188 73.312 40.062 1 92.25 197 ALA B CA 1
ATOM 5950 C C . ALA B 1 197 ? -12.195 72.688 39.094 1 92.25 197 ALA B C 1
ATOM 5952 O O . ALA B 1 197 ? -12.5 71.75 38.406 1 92.25 197 ALA B O 1
ATOM 5953 N N . ALA B 1 198 ? -11.008 73.25 39.062 1 90.56 198 ALA B N 1
ATOM 5954 C CA . ALA B 1 198 ? -9.984 72.75 38.156 1 90.56 198 ALA B CA 1
ATOM 5955 C C . ALA B 1 198 ? -9.578 71.312 38.562 1 90.56 198 ALA B C 1
ATOM 5957 O O . ALA B 1 198 ? -9.406 70.438 37.688 1 90.56 198 ALA B O 1
ATOM 5958 N N . LEU B 1 199 ? -9.43 71.062 39.812 1 92.19 199 LEU B N 1
ATOM 5959 C CA . LEU B 1 199 ? -9.078 69.75 40.312 1 92.19 199 LEU B CA 1
ATOM 5960 C C . LEU B 1 199 ? -10.188 68.75 40 1 92.19 199 LEU B C 1
ATOM 5962 O O . LEU B 1 199 ? -9.914 67.625 39.594 1 92.19 199 LEU B O 1
ATOM 5966 N N . ALA B 1 200 ? -11.438 69.125 40.125 1 93.25 200 ALA B N 1
ATOM 5967 C CA . ALA B 1 200 ? -12.578 68.25 39.906 1 93.25 200 ALA B CA 1
ATOM 5968 C C . ALA B 1 200 ? -12.68 67.875 38.438 1 93.25 200 ALA B C 1
ATOM 5970 O O . ALA B 1 200 ? -12.828 66.688 38.094 1 93.25 200 ALA B O 1
ATOM 5971 N N . VAL B 1 201 ? -12.523 68.875 37.562 1 92.12 201 VAL B N 1
ATOM 5972 C CA . VAL B 1 201 ? -12.602 68.625 36.125 1 92.12 201 VAL B CA 1
ATOM 5973 C C . VAL B 1 201 ? -11.438 67.688 35.688 1 92.12 201 VAL B C 1
ATOM 5975 O O . VAL B 1 201 ? -11.625 66.812 34.906 1 92.12 201 VAL B O 1
ATOM 5978 N N . SER B 1 202 ? -10.289 68 36.219 1 91.25 202 SER B N 1
ATOM 5979 C CA . SER B 1 202 ? -9.117 67.188 35.906 1 91.25 202 SER B CA 1
ATOM 5980 C C . SER B 1 202 ? -9.289 65.75 36.375 1 91.25 202 SER B C 1
ATOM 5982 O O . SER B 1 202 ? -8.945 64.812 35.656 1 91.25 202 SER B O 1
ATOM 5984 N N . ALA B 1 203 ? -9.875 65.5 37.5 1 90.5 203 ALA B N 1
ATOM 5985 C CA . ALA B 1 203 ? -10.094 64.188 38.031 1 90.5 203 ALA B CA 1
ATOM 5986 C C . ALA B 1 203 ? -11.125 63.406 37.219 1 90.5 203 ALA B C 1
ATOM 5988 O O . ALA B 1 203 ? -10.922 62.219 36.906 1 90.5 203 ALA B O 1
ATOM 5989 N N . VAL B 1 204 ? -12.148 64.062 36.75 1 92.31 204 VAL B N 1
ATOM 5990 C CA . VAL B 1 204 ? -13.219 63.406 36 1 92.31 204 VAL B CA 1
ATOM 5991 C C . VAL B 1 204 ? -12.703 62.969 34.656 1 92.31 204 VAL B C 1
ATOM 5993 O O . VAL B 1 204 ? -12.875 61.812 34.25 1 92.31 204 VAL B O 1
ATOM 5996 N N . VAL B 1 205 ? -11.977 63.875 33.906 1 89.62 205 VAL B N 1
ATOM 5997 C CA . VAL B 1 205 ? -11.453 63.562 32.594 1 89.62 205 VAL B CA 1
ATOM 5998 C C . VAL B 1 205 ? -10.383 62.469 32.688 1 89.62 205 VAL B C 1
ATOM 6000 O O . VAL B 1 205 ? -10.367 61.531 31.906 1 89.62 205 VAL B O 1
ATOM 6003 N N . GLY B 1 206 ? -9.523 62.625 33.688 1 88.5 206 GLY B N 1
ATOM 6004 C CA . GLY B 1 206 ? -8.492 61.625 33.906 1 88.5 206 GLY B CA 1
ATOM 6005 C C . GLY B 1 206 ? -9.047 60.25 34.188 1 88.5 206 GLY B C 1
ATOM 6006 O O . GLY B 1 206 ? -8.625 59.281 33.562 1 88.5 206 GLY B O 1
ATOM 6007 N N . LEU B 1 207 ? -10.047 60.094 35 1 91.06 207 LEU B N 1
ATOM 6008 C CA . LEU B 1 207 ? -10.625 58.812 35.375 1 91.06 207 LEU B CA 1
ATOM 6009 C C . LEU B 1 207 ? -11.352 58.156 34.188 1 91.06 207 LEU B C 1
ATOM 6011 O O . LEU B 1 207 ? -11.273 56.969 34 1 91.06 207 LEU B O 1
ATOM 6015 N N . LEU B 1 208 ? -12 58.938 33.344 1 90.31 208 LEU B N 1
ATOM 6016 C CA . LEU B 1 208 ? -12.734 58.438 32.188 1 90.31 208 LEU B CA 1
ATOM 6017 C C . LEU B 1 208 ? -11.773 57.844 31.156 1 90.31 208 LEU B C 1
ATOM 6019 O O . LEU B 1 208 ? -12.016 56.781 30.609 1 90.31 208 LEU B O 1
ATOM 6023 N N . VAL B 1 209 ? -10.672 58.531 30.938 1 88.88 209 VAL B N 1
ATOM 6024 C CA . VAL B 1 209 ? -9.711 58.094 29.922 1 88.88 209 VAL B CA 1
ATOM 6025 C C . VAL B 1 209 ? -8.961 56.844 30.422 1 88.88 209 VAL B C 1
ATOM 6027 O O . VAL B 1 209 ? -8.773 55.906 29.672 1 88.88 209 VAL B O 1
ATOM 6030 N N . ILE B 1 210 ? -8.586 56.812 31.672 1 88.62 210 ILE B N 1
ATOM 6031 C CA . ILE B 1 210 ? -7.852 55.688 32.25 1 88.62 210 ILE B CA 1
ATOM 6032 C C . ILE B 1 210 ? -8.727 54.438 32.25 1 88.62 210 ILE B C 1
ATOM 6034 O O . ILE B 1 210 ? -8.25 53.344 31.906 1 88.62 210 ILE B O 1
ATOM 6038 N N . ARG B 1 211 ? -9.992 54.594 32.562 1 90.06 211 ARG B N 1
ATOM 6039 C CA . ARG B 1 211 ? -10.914 53.469 32.562 1 90.06 211 ARG B CA 1
ATOM 6040 C C . ARG B 1 211 ? -11.094 52.906 31.141 1 90.06 211 ARG B C 1
ATOM 6042 O O . ARG B 1 211 ? -11.125 51.688 30.938 1 90.06 211 ARG B O 1
ATOM 6049 N N . ASN B 1 212 ? -11.188 53.812 30.203 1 88 212 ASN B N 1
ATOM 6050 C CA . ASN B 1 212 ? -11.344 53.406 28.812 1 88 212 ASN B CA 1
ATOM 6051 C C . ASN B 1 212 ? -10.133 52.594 28.312 1 88 212 ASN B C 1
ATOM 6053 O O . ASN B 1 212 ? -10.281 51.531 27.734 1 88 212 ASN B O 1
ATOM 6057 N N . VAL B 1 213 ? -8.969 53.062 28.547 1 86.56 213 VAL B N 1
ATOM 6058 C CA . VAL B 1 213 ? -7.734 52.438 28.094 1 86.56 213 VAL B CA 1
ATOM 6059 C C . VAL B 1 213 ? -7.52 51.125 28.812 1 86.56 213 VAL B C 1
ATOM 6061 O O . VAL B 1 213 ? -7.102 50.125 28.219 1 86.56 213 VAL B O 1
ATOM 6064 N N . LYS B 1 214 ? -7.871 51.094 30.062 1 87.56 214 LYS B N 1
ATOM 6065 C CA . LYS B 1 214 ? -7.734 49.875 30.859 1 87.56 214 LYS B CA 1
ATOM 6066 C C . LYS B 1 214 ? -8.617 48.75 30.312 1 87.56 214 LYS B C 1
ATOM 6068 O O . LYS B 1 214 ? -8.18 47.625 30.203 1 87.56 214 LYS B O 1
ATOM 6073 N N . GLN B 1 215 ? -9.797 49.031 29.969 1 87.38 215 GLN B N 1
ATOM 6074 C CA . GLN B 1 215 ? -10.734 48.031 29.453 1 87.38 215 GLN B CA 1
ATOM 6075 C C . GLN B 1 215 ? -10.281 47.5 28.094 1 87.38 215 GLN B C 1
ATOM 6077 O O . GLN B 1 215 ? -10.312 46.312 27.859 1 87.38 215 GLN B O 1
ATOM 6082 N N . ARG B 1 216 ? -9.875 48.344 27.234 1 85.12 216 ARG B N 1
ATOM 6083 C CA . ARG B 1 216 ? -9.453 47.969 25.891 1 85.12 216 ARG B CA 1
ATOM 6084 C C . ARG B 1 216 ? -8.18 47.125 25.938 1 85.12 216 ARG B C 1
ATOM 6086 O O . ARG B 1 216 ? -8.039 46.156 25.203 1 85.12 216 ARG B O 1
ATOM 6093 N N . THR B 1 217 ? -7.316 47.5 26.812 1 86.38 217 THR B N 1
ATOM 6094 C CA . THR B 1 217 ? -6.078 46.75 26.984 1 86.38 217 THR B CA 1
ATOM 6095 C C . THR B 1 217 ? -6.359 45.375 27.547 1 86.38 217 THR B C 1
ATOM 6097 O O . THR B 1 217 ? -5.766 44.375 27.109 1 86.38 217 THR B O 1
ATOM 6100 N N . ALA B 1 218 ? -7.258 45.344 28.469 1 88 218 ALA B N 1
ATOM 6101 C CA . ALA B 1 218 ? -7.594 44.062 29.094 1 88 218 ALA B CA 1
ATOM 6102 C C . ALA B 1 218 ? -8.172 43.062 28.078 1 88 218 ALA B C 1
ATOM 6104 O O . ALA B 1 218 ? -7.84 41.875 28.094 1 88 218 ALA B O 1
ATOM 6105 N N . ILE B 1 219 ? -8.961 43.562 27.188 1 88.25 219 ILE B N 1
ATOM 6106 C CA . ILE B 1 219 ? -9.586 42.719 26.172 1 88.25 219 ILE B CA 1
ATOM 6107 C C . ILE B 1 219 ? -8.539 42.219 25.172 1 88.25 219 ILE B C 1
ATOM 6109 O O . ILE B 1 219 ? -8.523 41.062 24.797 1 88.25 219 ILE B O 1
ATOM 6113 N N . ALA B 1 220 ? -7.711 43.125 24.719 1 87.5 220 ALA B N 1
ATOM 6114 C CA . ALA B 1 220 ? -6.637 42.75 23.812 1 87.5 220 ALA B CA 1
ATOM 6115 C C . ALA B 1 220 ? -5.727 41.719 24.438 1 87.5 220 ALA B C 1
ATOM 6117 O O . ALA B 1 220 ? -5.398 40.688 23.797 1 87.5 220 ALA B O 1
ATOM 6118 N N . VAL B 1 221 ? -5.336 41.969 25.703 1 87.69 221 VAL B N 1
ATOM 6119 C CA . VAL B 1 221 ? -4.477 41.031 26.422 1 87.69 221 VAL B CA 1
ATOM 6120 C C . VAL B 1 221 ? -5.18 39.688 26.562 1 87.69 221 VAL B C 1
ATOM 6122 O O . VAL B 1 221 ? -4.562 38.625 26.375 1 87.69 221 VAL B O 1
ATOM 6125 N N . SER B 1 222 ? -6.445 39.688 26.859 1 89.62 222 SER B N 1
ATOM 6126 C CA . SER B 1 222 ? -7.207 38.438 27.047 1 89.62 222 SER B CA 1
ATOM 6127 C C . SER B 1 222 ? -7.27 37.656 25.75 1 89.62 222 SER B C 1
ATOM 6129 O O . SER B 1 222 ? -7.109 36.406 25.766 1 89.62 222 SER B O 1
ATOM 6131 N N . LEU B 1 223 ? -7.508 38.281 24.625 1 89.62 223 LEU B N 1
ATOM 6132 C CA . LEU B 1 223 ? -7.59 37.594 23.328 1 89.62 223 LEU B CA 1
ATOM 6133 C C . LEU B 1 223 ? -6.258 36.969 22.969 1 89.62 223 LEU B C 1
ATOM 6135 O O . LEU B 1 223 ? -6.223 35.812 22.531 1 89.62 223 LEU B O 1
ATOM 6139 N N . ILE B 1 224 ? -5.207 37.625 23.156 1 88.5 224 ILE B N 1
ATOM 6140 C CA . ILE B 1 224 ? -3.881 37.125 22.812 1 88.5 224 ILE B CA 1
ATOM 6141 C C . ILE B 1 224 ? -3.502 35.969 23.75 1 88.5 224 ILE B C 1
ATOM 6143 O O . ILE B 1 224 ? -2.883 35 23.328 1 88.5 224 ILE B O 1
ATOM 6147 N N . ARG B 1 225 ? -3.883 36.125 25.062 1 87.88 225 ARG B N 1
ATOM 6148 C CA . ARG B 1 225 ? -3.637 35.062 26.016 1 87.88 225 ARG B CA 1
ATOM 6149 C C . ARG B 1 225 ? -4.391 33.781 25.625 1 87.88 225 ARG B C 1
ATOM 6151 O O . ARG B 1 225 ? -3.857 32.688 25.734 1 87.88 225 ARG B O 1
ATOM 6158 N N . LYS B 1 226 ? -5.582 33.969 25.188 1 90.69 226 LYS B N 1
ATOM 6159 C CA . LYS B 1 226 ? -6.367 32.844 24.719 1 90.69 226 LYS B CA 1
ATOM 6160 C C . LYS B 1 226 ? -5.668 32.125 23.562 1 90.69 226 LYS B C 1
ATOM 6162 O O . LYS B 1 226 ? -5.652 30.891 23.5 1 90.69 226 LYS B O 1
ATOM 6167 N N . THR B 1 227 ? -5.141 32.875 22.672 1 89.38 227 THR B N 1
ATOM 6168 C CA . THR B 1 227 ? -4.414 32.312 21.547 1 89.38 227 THR B CA 1
ATOM 6169 C C . THR B 1 227 ? -3.137 31.609 22 1 89.38 227 THR B C 1
ATOM 6171 O O . THR B 1 227 ? -2.811 30.516 21.531 1 89.38 227 THR B O 1
ATOM 6174 N N . ALA B 1 228 ? -2.396 32.281 22.922 1 87.5 228 ALA B N 1
ATOM 6175 C CA . ALA B 1 228 ? -1.171 31.688 23.469 1 87.5 228 ALA B CA 1
ATOM 6176 C C . ALA B 1 228 ? -1.456 30.375 24.172 1 87.5 228 ALA B C 1
ATOM 6178 O O . ALA B 1 228 ? -0.599 29.484 24.219 1 87.5 228 ALA B O 1
ATOM 6179 N N . GLU B 1 229 ? -2.67 30.266 24.734 1 90.12 229 GLU B N 1
ATOM 6180 C CA . GLU B 1 229 ? -3.094 29.047 25.406 1 90.12 229 GLU B CA 1
ATOM 6181 C C . GLU B 1 229 ? -3.689 28.047 24.406 1 90.12 229 GLU B C 1
ATOM 6183 O O . GLU B 1 229 ? -4.258 27.031 24.797 1 90.12 229 GLU B O 1
ATOM 6188 N N . LEU B 1 230 ? -3.596 28.375 23.188 1 90.94 230 LEU B N 1
ATOM 6189 C CA . LEU B 1 230 ? -3.98 27.531 22.062 1 90.94 230 LEU B CA 1
ATOM 6190 C C . LEU B 1 230 ? -5.492 27.312 22.031 1 90.94 230 LEU B C 1
ATOM 6192 O O . LEU B 1 230 ? -5.969 26.25 21.641 1 90.94 230 LEU B O 1
ATOM 6196 N N . ASP B 1 231 ? -6.211 28.266 22.578 1 92.62 231 ASP B N 1
ATOM 6197 C CA . ASP B 1 231 ? -7.668 28.328 22.469 1 92.62 231 ASP B CA 1
ATOM 6198 C C . ASP B 1 231 ? -8.094 29.234 21.312 1 92.62 231 ASP B C 1
ATOM 6200 O O . ASP B 1 231 ? -8.086 30.453 21.438 1 92.62 231 ASP B O 1
ATOM 6204 N N . LEU B 1 232 ? -8.539 28.609 20.266 1 90.62 232 LEU B N 1
ATOM 6205 C CA . LEU B 1 232 ? -8.898 29.359 19.062 1 90.62 232 LEU B CA 1
ATOM 6206 C C . LEU B 1 232 ? -10.414 29.422 18.891 1 90.62 232 LEU B C 1
ATOM 6208 O O . LEU B 1 232 ? -10.914 29.719 17.812 1 90.62 232 LEU B O 1
ATOM 6212 N N . LYS B 1 233 ? -11.172 29.109 19.922 1 92.19 233 LYS B N 1
ATOM 6213 C CA . LYS B 1 233 ? -12.625 29.203 19.875 1 92.19 233 LYS B CA 1
ATOM 6214 C C . LYS B 1 233 ? -13.078 30.625 19.594 1 92.19 233 LYS B C 1
ATOM 6216 O O . LYS B 1 233 ? -12.477 31.578 20.094 1 92.19 233 LYS B O 1
ATOM 6221 N N . TYR B 1 234 ? -14.039 30.703 18.734 1 82.69 234 TYR B N 1
ATOM 6222 C CA . TYR B 1 234 ? -14.586 32 18.406 1 82.69 234 TYR B CA 1
ATOM 6223 C C . TYR B 1 234 ? -15.109 32.719 19.641 1 82.69 234 TYR B C 1
ATOM 6225 O O . TYR B 1 234 ? -15.734 32.094 20.5 1 82.69 234 TYR B O 1
ATOM 6233 N N . ASP B 1 235 ? -14.68 33.969 19.891 1 76.81 235 ASP B N 1
ATOM 6234 C CA . ASP B 1 235 ? -15.07 34.812 21.031 1 76.81 235 ASP B CA 1
ATOM 6235 C C . ASP B 1 235 ? -15.742 36.094 20.562 1 76.81 235 ASP B C 1
ATOM 6237 O O . ASP B 1 235 ? -15.141 36.875 19.828 1 76.81 235 ASP B O 1
ATOM 6241 N N . THR B 1 236 ? -17.031 36.344 20.938 1 81.94 236 THR B N 1
ATOM 6242 C CA . THR B 1 236 ? -17.828 37.5 20.516 1 81.94 236 THR B CA 1
ATOM 6243 C C . THR B 1 236 ? -17.406 38.75 21.297 1 81.94 236 THR B C 1
ATOM 6245 O O . THR B 1 236 ? -17.812 39.875 20.969 1 81.94 236 THR B O 1
ATOM 6248 N N . SER B 1 237 ? -16.547 38.594 22.328 1 78.75 237 SER B N 1
ATOM 6249 C CA . SER B 1 237 ? -16.219 39.688 23.25 1 78.75 237 SER B CA 1
ATOM 6250 C C . SER B 1 237 ? -15.414 40.781 22.547 1 78.75 237 SER B C 1
ATOM 6252 O O . SER B 1 237 ? -15.43 41.938 22.969 1 78.75 237 SER B O 1
ATOM 6254 N N . TYR B 1 238 ? -14.711 40.375 21.469 1 82.31 238 TYR B N 1
ATOM 6255 C CA . TYR B 1 238 ? -13.836 41.375 20.859 1 82.31 238 TYR B CA 1
ATOM 6256 C C . TYR B 1 238 ? -14.469 41.969 19.609 1 82.31 238 TYR B C 1
ATOM 6258 O O . TYR B 1 238 ? -13.914 42.875 18.984 1 82.31 238 TYR B O 1
ATOM 6266 N N . GLU B 1 239 ? -15.672 41.594 19.188 1 85.25 239 GLU B N 1
ATOM 6267 C CA . GLU B 1 239 ? -16.297 42 17.938 1 85.25 239 GLU B CA 1
ATOM 6268 C C . GLU B 1 239 ? -16.547 43.5 17.891 1 85.25 239 GLU B C 1
ATOM 6270 O O . GLU B 1 239 ? -16.438 44.125 16.844 1 85.25 239 GLU B O 1
ATOM 6275 N N . ARG B 1 240 ? -16.922 44 19.031 1 84.44 240 ARG B N 1
ATOM 6276 C CA . ARG B 1 240 ? -17.266 45.438 19.094 1 84.44 240 ARG B CA 1
ATOM 6277 C C . ARG B 1 240 ? -16.062 46.281 18.766 1 84.44 240 ARG B C 1
ATOM 6279 O O . ARG B 1 240 ? -16.219 47.438 18.328 1 84.44 240 ARG B O 1
ATOM 6286 N N . PHE B 1 241 ? -14.844 45.812 18.953 1 83.62 241 PHE B N 1
ATOM 6287 C CA . PHE B 1 241 ? -13.625 46.594 18.766 1 83.62 241 PHE B CA 1
ATOM 6288 C C . PHE B 1 241 ? -13.133 46.5 17.328 1 83.62 241 PHE B C 1
ATOM 6290 O O . PHE B 1 241 ? -12.25 47.25 16.922 1 83.62 241 PHE B O 1
ATOM 6297 N N . LEU B 1 242 ? -13.766 45.688 16.484 1 84.12 242 LEU B N 1
ATOM 6298 C CA . LEU B 1 242 ? -13.305 45.438 15.125 1 84.12 242 LEU B CA 1
ATOM 6299 C C . LEU B 1 242 ? -13.57 46.656 14.242 1 84.12 242 LEU B C 1
ATOM 6301 O O . LEU B 1 242 ? -12.891 46.875 13.234 1 84.12 242 LEU B O 1
ATOM 6305 N N . ASP B 1 243 ? -14.508 47.562 14.703 1 83.19 243 ASP B N 1
ATOM 6306 C CA . ASP B 1 243 ? -14.875 48.719 13.898 1 83.19 243 ASP B CA 1
ATOM 6307 C C . ASP B 1 243 ? -14.227 49.969 14.438 1 83.19 243 ASP B C 1
ATOM 6309 O O . ASP B 1 243 ? -14.469 51.062 13.922 1 83.19 243 ASP B O 1
ATOM 6313 N N . GLU B 1 244 ? -13.406 49.844 15.406 1 86.75 244 GLU B N 1
ATOM 6314 C CA . GLU B 1 244 ? -12.758 51 16 1 86.75 244 GLU B CA 1
ATOM 6315 C C . GLU B 1 244 ? -11.398 51.25 15.359 1 86.75 244 GLU B C 1
ATOM 6317 O O . GLU B 1 244 ? -10.984 50.531 14.445 1 86.75 244 GLU B O 1
ATOM 6322 N N . GLY B 1 245 ? -10.727 52.375 15.742 1 83.19 245 GLY B N 1
ATOM 6323 C CA . GLY B 1 245 ? -9.555 52.75 14.969 1 83.19 245 GLY B CA 1
ATOM 6324 C C . GLY B 1 245 ? -8.32 52.969 15.828 1 83.19 245 GLY B C 1
ATOM 6325 O O . GLY B 1 245 ? -7.234 53.25 15.312 1 83.19 245 GLY B O 1
ATOM 6326 N N . ASP B 1 246 ? -8.359 52.781 17.141 1 85.25 246 ASP B N 1
ATOM 6327 C CA . ASP B 1 246 ? -7.176 53.031 17.953 1 85.25 246 ASP B CA 1
ATOM 6328 C C . ASP B 1 246 ? -6.207 51.844 17.891 1 85.25 246 ASP B C 1
ATOM 6330 O O . ASP B 1 246 ? -6.422 50.875 17.141 1 85.25 246 ASP B O 1
ATOM 6334 N N . GLU B 1 247 ? -5.055 51.875 18.516 1 86.75 247 GLU B N 1
ATOM 6335 C CA . GLU B 1 247 ? -4 50.875 18.453 1 86.75 247 GLU B CA 1
ATOM 6336 C C . GLU B 1 247 ? -4.492 49.531 18.969 1 86.75 247 GLU B C 1
ATOM 6338 O O . GLU B 1 247 ? -4.09 48.469 18.469 1 86.75 247 GLU B O 1
ATOM 6343 N N . PHE B 1 248 ? -5.445 49.562 19.938 1 86.38 248 PHE B N 1
ATOM 6344 C CA . PHE B 1 248 ? -5.973 48.312 20.484 1 86.38 248 PHE B CA 1
ATOM 6345 C C . PHE B 1 248 ? -6.91 47.625 19.484 1 86.38 248 PHE B C 1
ATOM 6347 O O . PHE B 1 248 ? -6.898 46.406 19.344 1 86.38 248 PHE B O 1
ATOM 6354 N N . ALA B 1 249 ? -7.676 48.438 18.781 1 87.81 249 ALA B N 1
ATOM 6355 C CA . ALA B 1 249 ? -8.547 47.906 17.75 1 87.81 249 ALA B CA 1
ATOM 6356 C C . ALA B 1 249 ? -7.738 47.25 16.625 1 87.81 249 ALA B C 1
ATOM 6358 O O . ALA B 1 249 ? -8.102 46.188 16.109 1 87.81 249 ALA B O 1
ATOM 6359 N N . VAL B 1 250 ? -6.641 47.875 16.234 1 86.94 250 VAL B N 1
ATOM 6360 C CA . VAL B 1 250 ? -5.762 47.344 15.203 1 86.94 250 VAL B CA 1
ATOM 6361 C C . VAL B 1 250 ? -5.164 46.031 15.664 1 86.94 250 VAL B C 1
ATOM 6363 O O . VAL B 1 250 ? -5.117 45.062 14.906 1 86.94 250 VAL B O 1
ATOM 6366 N N . LEU B 1 251 ? -4.785 45.906 16.875 1 88.12 251 LEU B N 1
ATOM 6367 C CA . LEU B 1 251 ? -4.238 44.688 17.469 1 88.12 251 LEU B CA 1
ATOM 6368 C C . LEU B 1 251 ? -5.273 43.562 17.453 1 88.12 251 LEU B C 1
ATOM 6370 O O . LEU B 1 251 ? -4.969 42.438 17.047 1 88.12 251 LEU B O 1
ATOM 6374 N N . ILE B 1 252 ? -6.445 43.906 17.875 1 89.19 252 ILE B N 1
ATOM 6375 C CA . ILE B 1 252 ? -7.52 42.906 17.969 1 89.19 252 ILE B CA 1
ATOM 6376 C C . ILE B 1 252 ? -7.887 42.406 16.578 1 89.19 252 ILE B C 1
ATOM 6378 O O . ILE B 1 252 ? -8.055 41.188 16.391 1 89.19 252 ILE B O 1
ATOM 6382 N N . ARG B 1 253 ? -7.945 43.312 15.594 1 90.88 253 ARG B N 1
ATOM 6383 C CA . ARG B 1 253 ? -8.258 42.906 14.227 1 90.88 253 ARG B CA 1
ATOM 6384 C C . ARG B 1 253 ? -7.176 42 13.648 1 90.88 253 ARG B C 1
ATOM 6386 O O . ARG B 1 253 ? -7.48 40.969 13.039 1 90.88 253 ARG B O 1
ATOM 6393 N N . ALA B 1 254 ? -5.977 42.375 13.844 1 88.56 254 ALA B N 1
ATOM 6394 C CA . ALA B 1 254 ? -4.855 41.594 13.359 1 88.56 254 ALA B CA 1
ATOM 6395 C C . ALA B 1 254 ? -4.844 40.219 14.016 1 88.56 254 ALA B C 1
ATOM 6397 O O . ALA B 1 254 ? -4.648 39.188 13.352 1 88.56 254 ALA B O 1
ATOM 6398 N N . GLU B 1 255 ? -5.059 40.188 15.289 1 89.56 255 GLU B N 1
ATOM 6399 C CA . GLU B 1 255 ? -5.105 38.938 16.031 1 89.56 255 GLU B CA 1
ATOM 6400 C C . GLU B 1 255 ? -6.277 38.062 15.578 1 89.56 255 GLU B C 1
ATOM 6402 O O . GLU B 1 255 ? -6.141 36.875 15.438 1 89.56 255 GLU B O 1
ATOM 6407 N N . ALA B 1 256 ? -7.41 38.719 15.422 1 89.81 256 ALA B N 1
ATOM 6408 C CA . ALA B 1 256 ? -8.594 38 14.961 1 89.81 256 ALA B CA 1
ATOM 6409 C C . ALA B 1 256 ? -8.336 37.344 13.602 1 89.81 256 ALA B C 1
ATOM 6411 O O . ALA B 1 256 ? -8.727 36.188 13.375 1 89.81 256 ALA B O 1
ATOM 6412 N N . GLU B 1 257 ? -7.68 38.031 12.719 1 88.38 257 GLU B N 1
ATOM 6413 C CA . GLU B 1 257 ? -7.352 37.5 11.398 1 88.38 257 GLU B CA 1
ATOM 6414 C C . GLU B 1 257 ? -6.367 36.344 11.5 1 88.38 257 GLU B C 1
ATOM 6416 O O . GLU B 1 257 ? -6.523 35.312 10.828 1 88.38 257 GLU B O 1
ATOM 6421 N N . ALA B 1 258 ? -5.391 36.469 12.297 1 88 258 ALA B N 1
ATOM 6422 C CA . ALA B 1 258 ? -4.434 35.406 12.531 1 88 258 ALA B CA 1
ATOM 6423 C C . ALA B 1 258 ? -5.125 34.156 13.086 1 88 258 ALA B C 1
ATOM 6425 O O . ALA B 1 258 ? -4.883 33.031 12.617 1 88 258 ALA B O 1
ATOM 6426 N N . ARG B 1 259 ? -5.969 34.375 14.086 1 90.5 259 ARG B N 1
ATOM 6427 C CA . ARG B 1 259 ? -6.699 33.25 14.695 1 90.5 259 ARG B CA 1
ATOM 6428 C C . ARG B 1 259 ? -7.551 32.531 13.664 1 90.5 259 ARG B C 1
ATOM 6430 O O . ARG B 1 259 ? -7.637 31.297 13.68 1 90.5 259 ARG B O 1
ATOM 6437 N N . LYS B 1 260 ? -8.172 33.312 12.797 1 90.12 260 LYS B N 1
ATOM 6438 C CA . LYS B 1 260 ? -8.984 32.719 11.734 1 90.12 260 LYS B CA 1
ATOM 6439 C C . LYS B 1 260 ? -8.141 31.844 10.82 1 90.12 260 LYS B C 1
ATOM 6441 O O . LYS B 1 260 ? -8.523 30.719 10.484 1 90.12 260 LYS B O 1
ATOM 6446 N N . GLN B 1 261 ? -7.023 32.344 10.469 1 87.75 261 GLN B N 1
ATOM 6447 C CA . GLN B 1 261 ? -6.125 31.594 9.586 1 87.75 261 GLN B CA 1
ATOM 6448 C C . GLN B 1 261 ? -5.578 30.359 10.273 1 87.75 261 GLN B C 1
ATOM 6450 O O . GLN B 1 261 ? -5.539 29.266 9.68 1 87.75 261 GLN B O 1
ATOM 6455 N N . PHE B 1 262 ? -5.238 30.406 11.477 1 89.94 262 PHE B N 1
ATOM 6456 C CA . PHE B 1 262 ? -4.711 29.266 12.242 1 89.94 262 PHE B CA 1
ATOM 6457 C C . PHE B 1 262 ? -5.781 28.203 12.445 1 89.94 262 PHE B C 1
ATOM 6459 O O . PHE B 1 262 ? -5.512 27.016 12.289 1 89.94 262 PHE B O 1
ATOM 6466 N N . ARG B 1 263 ? -6.973 28.688 12.758 1 92.5 263 ARG B N 1
ATOM 6467 C CA . ARG B 1 263 ? -8.07 27.75 12.906 1 92.5 263 ARG B CA 1
ATOM 6468 C C . ARG B 1 263 ? -8.281 26.938 11.625 1 92.5 263 ARG B C 1
ATOM 6470 O O . ARG B 1 263 ? -8.445 25.719 11.68 1 92.5 263 ARG B O 1
ATOM 6477 N N . SER B 1 264 ? -8.203 27.594 10.523 1 90.25 264 SER B N 1
ATOM 6478 C CA . SER B 1 264 ? -8.406 26.938 9.234 1 90.25 264 SER B CA 1
ATOM 6479 C C . SER B 1 264 ? -7.332 25.891 8.977 1 90.25 264 SER B C 1
ATOM 6481 O O . SER B 1 264 ? -7.641 24.781 8.547 1 90.25 264 SER B O 1
ATOM 6483 N N . ILE B 1 265 ? -6.156 26.156 9.273 1 88.56 265 ILE B N 1
ATOM 6484 C CA . ILE B 1 265 ? -5.055 25.219 9.023 1 88.56 265 ILE B CA 1
ATOM 6485 C C . ILE B 1 265 ? -5.184 24.016 9.945 1 88.56 265 ILE B C 1
ATOM 6487 O O . ILE B 1 265 ? -5.004 22.875 9.508 1 88.56 265 ILE B O 1
ATOM 6491 N N . ILE B 1 266 ? -5.445 24.312 11.211 1 91.25 266 ILE B N 1
ATOM 6492 C CA . ILE B 1 266 ? -5.566 23.219 12.172 1 91.25 266 ILE B CA 1
ATOM 6493 C C . ILE B 1 266 ? -6.73 22.312 11.773 1 91.25 266 ILE B C 1
ATOM 6495 O O . ILE B 1 266 ? -6.617 21.078 11.82 1 91.25 266 ILE B O 1
ATOM 6499 N N . GLU B 1 267 ? -7.773 22.906 11.328 1 92.19 267 GLU B N 1
ATOM 6500 C CA . GLU B 1 267 ? -8.914 22.125 10.852 1 92.19 267 GLU B CA 1
ATOM 6501 C C . GLU B 1 267 ? -8.539 21.297 9.625 1 92.19 267 GLU B C 1
ATOM 6503 O O . GLU B 1 267 ? -8.938 20.125 9.508 1 92.19 267 GLU B O 1
ATOM 6508 N N . ASP B 1 268 ? -7.777 21.844 8.734 1 90.06 268 ASP B N 1
ATOM 6509 C CA . ASP B 1 268 ? -7.312 21.125 7.551 1 90.06 268 ASP B CA 1
ATOM 6510 C C . ASP B 1 268 ? -6.434 19.953 7.941 1 90.06 268 ASP B C 1
ATOM 6512 O O . ASP B 1 268 ? -6.582 18.844 7.398 1 90.06 268 ASP B O 1
ATOM 6516 N N . VAL B 1 269 ? -5.551 20.188 8.859 1 90.44 269 VAL B N 1
ATOM 6517 C CA . VAL B 1 269 ? -4.648 19.125 9.305 1 90.44 269 VAL B CA 1
ATOM 6518 C C . VAL B 1 269 ? -5.449 18 9.945 1 90.44 269 VAL B C 1
ATOM 6520 O O . VAL B 1 269 ? -5.203 16.812 9.664 1 90.44 269 VAL B O 1
ATOM 6523 N N . GLN B 1 270 ? -6.418 18.375 10.758 1 91.5 270 GLN B N 1
ATOM 6524 C CA . GLN B 1 270 ? -7.246 17.359 11.398 1 91.5 270 GLN B CA 1
ATOM 6525 C C . GLN B 1 270 ? -8.031 16.562 10.367 1 91.5 270 GLN B C 1
ATOM 6527 O O . GLN B 1 270 ? -8.039 15.328 10.406 1 91.5 270 GLN B O 1
ATOM 6532 N N . ARG B 1 271 ? -8.633 17.219 9.422 1 91.25 271 ARG B N 1
ATOM 6533 C CA . ARG B 1 271 ? -9.445 16.578 8.398 1 91.25 271 ARG B CA 1
ATOM 6534 C C . ARG B 1 271 ? -8.594 15.664 7.512 1 91.25 271 ARG B C 1
ATOM 6536 O O . ARG B 1 271 ? -8.93 14.5 7.297 1 91.25 271 ARG B O 1
ATOM 6543 N N . GLU B 1 272 ? -7.52 16.203 7.039 1 90.12 272 GLU B N 1
ATOM 6544 C CA . GLU B 1 272 ? -6.656 15.445 6.141 1 90.12 272 GLU B CA 1
ATOM 6545 C C . GLU B 1 272 ? -5.98 14.289 6.871 1 90.12 272 GLU B C 1
ATOM 6547 O O . GLU B 1 272 ? -5.77 13.219 6.293 1 90.12 272 GLU B O 1
ATOM 6552 N N . SER B 1 273 ? -5.578 14.516 8.156 1 91.62 273 SER B N 1
ATOM 6553 C CA . SER B 1 273 ? -4.988 13.438 8.938 1 91.62 273 SER B CA 1
ATOM 6554 C C . SER B 1 273 ? -5.961 12.273 9.102 1 91.62 273 SER B C 1
ATOM 6556 O O . SER B 1 273 ? -5.586 11.117 8.922 1 91.62 273 SER B O 1
ATOM 6558 N N . LEU B 1 274 ? -7.227 12.57 9.328 1 91.12 274 LEU B N 1
ATOM 6559 C CA . LEU B 1 274 ? -8.242 11.523 9.445 1 91.12 274 LEU B CA 1
ATOM 6560 C C . LEU B 1 274 ? -8.461 10.828 8.109 1 91.12 274 LEU B C 1
ATOM 6562 O O . LEU B 1 274 ? -8.625 9.602 8.055 1 91.12 274 LEU B O 1
ATOM 6566 N N . GLY B 1 275 ? -8.422 11.656 7.102 1 91.25 275 GLY B N 1
ATOM 6567 C CA . GLY B 1 275 ? -8.578 11.086 5.773 1 91.25 275 GLY B CA 1
ATOM 6568 C C . GLY B 1 275 ? -7.457 10.141 5.398 1 91.25 275 GLY B C 1
ATOM 6569 O O . GLY B 1 275 ? -7.707 9.023 4.93 1 91.25 275 GLY B O 1
ATOM 6570 N N . ILE B 1 276 ? -6.266 10.477 5.617 1 92.06 276 ILE B N 1
ATOM 6571 C CA . ILE B 1 276 ? -5.113 9.648 5.289 1 92.06 276 ILE B CA 1
ATOM 6572 C C . ILE B 1 276 ? -5.105 8.398 6.168 1 92.06 276 ILE B C 1
ATOM 6574 O O . ILE B 1 276 ? -4.758 7.309 5.711 1 92.06 276 ILE B O 1
ATOM 6578 N N . GLU B 1 277 ? -5.48 8.555 7.418 1 92.88 277 GLU B N 1
ATOM 6579 C CA . GLU B 1 277 ? -5.574 7.402 8.312 1 92.88 277 GLU B CA 1
ATOM 6580 C C . GLU B 1 277 ? -6.543 6.355 7.77 1 92.88 277 GLU B C 1
ATOM 6582 O O . GLU B 1 277 ? -6.242 5.16 7.777 1 92.88 277 GLU B O 1
ATOM 6587 N N . ARG B 1 278 ? -7.684 6.684 7.258 1 95.38 278 ARG B N 1
ATOM 6588 C CA . ARG B 1 278 ? -8.672 5.777 6.672 1 95.38 278 ARG B CA 1
ATOM 6589 C C . ARG B 1 278 ? -8.109 5.078 5.438 1 95.38 278 ARG B C 1
ATOM 6591 O O . ARG B 1 278 ? -8.312 3.877 5.25 1 95.38 278 ARG B O 1
ATOM 6598 N N . VAL B 1 279 ? -7.43 5.945 4.68 1 93.56 279 VAL B N 1
ATOM 6599 C CA . VAL B 1 279 ? -6.824 5.379 3.479 1 93.56 279 VAL B CA 1
ATOM 6600 C C . VAL B 1 279 ? -5.797 4.32 3.867 1 93.56 279 VAL B C 1
ATOM 6602 O O . VAL B 1 279 ? -5.746 3.244 3.268 1 93.56 279 VAL B O 1
ATOM 6605 N N . MET B 1 280 ? -4.941 4.613 4.859 1 94.56 280 MET B N 1
ATOM 6606 C CA . MET B 1 280 ? -3.92 3.666 5.309 1 94.56 280 MET B CA 1
ATOM 6607 C C . MET B 1 280 ? -4.559 2.391 5.844 1 94.56 280 MET B C 1
ATOM 6609 O O . MET B 1 280 ? -4.051 1.292 5.613 1 94.56 280 MET B O 1
ATOM 6613 N N . ASP B 1 281 ? -5.695 2.518 6.48 1 94.31 281 ASP B N 1
ATOM 6614 C CA . ASP B 1 281 ? -6.414 1.342 6.969 1 94.31 281 ASP B CA 1
ATOM 6615 C C . ASP B 1 281 ? -6.934 0.498 5.809 1 94.31 281 ASP B C 1
ATOM 6617 O O . ASP B 1 281 ? -6.82 -0.73 5.824 1 94.31 281 ASP B O 1
ATOM 6621 N N . ALA B 1 282 ? -7.441 1.172 4.883 1 92.88 282 ALA B N 1
ATOM 6622 C CA . ALA B 1 282 ? -7.941 0.468 3.703 1 92.88 282 ALA B CA 1
ATOM 6623 C C . ALA B 1 282 ? -6.812 -0.239 2.965 1 92.88 282 ALA B C 1
ATOM 6625 O O . ALA B 1 282 ? -6.957 -1.389 2.543 1 92.88 282 ALA B O 1
ATOM 6626 N N . VAL B 1 283 ? -5.695 0.404 2.812 1 94 283 VAL B N 1
ATOM 6627 C CA . VAL B 1 283 ? -4.535 -0.166 2.137 1 94 283 VAL B CA 1
ATOM 6628 C C . VAL B 1 283 ? -4.031 -1.382 2.912 1 94 283 VAL B C 1
ATOM 6630 O O . VAL B 1 283 ? -3.695 -2.408 2.316 1 94 283 VAL B O 1
ATOM 6633 N N . SER B 1 284 ? -3.99 -1.271 4.203 1 94.12 284 SER B N 1
ATOM 6634 C CA . SER B 1 284 ? -3.578 -2.398 5.031 1 94.12 284 SER B CA 1
ATOM 6635 C C . SER B 1 284 ? -4.48 -3.607 4.809 1 94.12 284 SER B C 1
ATOM 6637 O O . SER B 1 284 ? -3.996 -4.738 4.703 1 94.12 284 SER B O 1
ATOM 6639 N N . GLY B 1 285 ? -5.754 -3.381 4.742 1 94.5 285 GLY B N 1
ATOM 6640 C CA . GLY B 1 285 ? -6.691 -4.461 4.465 1 94.5 285 GLY B CA 1
ATOM 6641 C C . GLY B 1 285 ? -6.484 -5.094 3.102 1 94.5 285 GLY B C 1
ATOM 6642 O O . GLY B 1 285 ? -6.512 -6.316 2.969 1 94.5 285 GLY B O 1
ATOM 6643 N N . ARG B 1 286 ? -6.234 -4.312 2.135 1 92.88 286 ARG B N 1
ATOM 6644 C CA . ARG B 1 286 ? -6 -4.816 0.785 1 92.88 286 ARG B CA 1
ATOM 6645 C C . ARG B 1 286 ? -4.711 -5.629 0.72 1 92.88 286 ARG B C 1
ATOM 6647 O O . ARG B 1 286 ? -4.637 -6.625 -0.001 1 92.88 286 ARG B O 1
ATOM 6654 N N . MET B 1 287 ? -3.736 -5.246 1.419 1 92.88 287 MET B N 1
ATOM 6655 C CA . MET B 1 287 ? -2.471 -5.973 1.441 1 92.88 287 MET B CA 1
ATOM 6656 C C . MET B 1 287 ? -2.633 -7.324 2.127 1 92.88 287 MET B C 1
ATOM 6658 O O . MET B 1 287 ? -1.978 -8.297 1.753 1 92.88 287 MET B O 1
ATOM 6662 N N . ALA B 1 288 ? -3.514 -7.312 3.139 1 91.94 288 ALA B N 1
ATOM 6663 C CA . ALA B 1 288 ? -3.807 -8.602 3.764 1 91.94 288 ALA B CA 1
ATOM 6664 C C . ALA B 1 288 ? -4.457 -9.555 2.771 1 91.94 288 ALA B C 1
ATOM 6666 O O . ALA B 1 288 ? -4.09 -10.734 2.703 1 91.94 288 ALA B O 1
ATOM 6667 N N . GLN B 1 289 ? -5.34 -9.07 1.997 1 93.12 289 GLN B N 1
ATOM 6668 C CA . GLN B 1 289 ? -5.984 -9.867 0.958 1 93.12 289 GLN B CA 1
ATOM 6669 C C . GLN B 1 289 ? -4.977 -10.312 -0.098 1 93.12 289 GLN B C 1
ATOM 6671 O O . GLN B 1 289 ? -5.023 -11.445 -0.571 1 93.12 289 GLN B O 1
ATOM 6676 N N . LEU B 1 290 ? -4.117 -9.477 -0.479 1 92.31 290 LEU B N 1
ATOM 6677 C CA . LEU B 1 290 ? -3.068 -9.789 -1.443 1 92.31 290 LEU B CA 1
ATOM 6678 C C . LEU B 1 290 ? -2.154 -10.891 -0.913 1 92.31 290 LEU B C 1
ATOM 6680 O O . LEU B 1 290 ? -1.798 -11.812 -1.646 1 92.31 290 LEU B O 1
ATOM 6684 N N . ASP B 1 291 ? -1.83 -10.781 0.318 1 93.38 291 ASP B N 1
ATOM 6685 C CA . ASP B 1 291 ? -1 -11.797 0.95 1 93.38 291 ASP B CA 1
ATOM 6686 C C . ASP B 1 291 ? -1.673 -13.172 0.89 1 93.38 291 ASP B C 1
ATOM 6688 O O . ASP B 1 291 ? -1.024 -14.172 0.581 1 93.38 291 ASP B O 1
ATOM 6692 N N . ASP B 1 292 ? -2.92 -13.203 1.127 1 94.5 292 ASP B N 1
ATOM 6693 C CA . ASP B 1 292 ? -3.686 -14.438 1.036 1 94.5 292 ASP B CA 1
ATOM 6694 C C . ASP B 1 292 ? -3.656 -15 -0.384 1 94.5 292 ASP B C 1
ATOM 6696 O O . ASP B 1 292 ? -3.443 -16.203 -0.58 1 94.5 292 ASP B O 1
ATOM 6700 N N . SER B 1 293 ? -3.885 -14.141 -1.294 1 94.44 293 SER B N 1
ATOM 6701 C CA . SER B 1 293 ? -3.877 -14.547 -2.695 1 94.44 293 SER B CA 1
ATOM 6702 C C . SER B 1 293 ? -2.518 -15.102 -3.104 1 94.44 293 SER B C 1
ATOM 6704 O O . SER B 1 293 ? -2.439 -16.125 -3.783 1 94.44 293 SER B O 1
ATOM 6706 N N . VAL B 1 294 ? -1.466 -14.5 -2.664 1 94.5 294 VAL B N 1
ATOM 6707 C CA . VAL B 1 294 ? -0.109 -14.914 -3.014 1 94.5 294 VAL B CA 1
ATOM 6708 C C . VAL B 1 294 ? 0.21 -16.25 -2.355 1 94.5 294 VAL B C 1
ATOM 6710 O O . VAL B 1 294 ? 0.855 -17.109 -2.963 1 94.5 294 VAL B O 1
ATOM 6713 N N . GLN B 1 295 ? -0.263 -16.453 -1.169 1 93.75 295 GLN B N 1
ATOM 6714 C CA . GLN B 1 295 ? -0.07 -17.734 -0.494 1 93.75 295 GLN B CA 1
ATOM 6715 C C . GLN B 1 295 ? -0.785 -18.859 -1.234 1 93.75 295 GLN B C 1
ATOM 6717 O O . GLN B 1 295 ? -0.235 -19.953 -1.396 1 93.75 295 GLN B O 1
ATOM 6722 N N . ASP B 1 296 ? -1.954 -18.578 -1.694 1 95.88 296 ASP B N 1
ATOM 6723 C CA . ASP B 1 296 ? -2.709 -19.562 -2.465 1 95.88 296 ASP B CA 1
ATOM 6724 C C . ASP B 1 296 ? -2.008 -19.875 -3.783 1 95.88 296 ASP B C 1
ATOM 6726 O O . ASP B 1 296 ? -1.959 -21.031 -4.199 1 95.88 296 ASP B O 1
ATOM 6730 N N . ILE B 1 297 ? -1.514 -18.875 -4.426 1 95.75 297 ILE B N 1
ATOM 6731 C CA . ILE B 1 297 ? -0.754 -19.062 -5.66 1 95.75 297 ILE B CA 1
ATOM 6732 C C . ILE B 1 297 ? 0.45 -19.969 -5.387 1 95.75 297 ILE B C 1
ATOM 6734 O O . ILE B 1 297 ? 0.7 -20.922 -6.129 1 95.75 297 ILE B O 1
ATOM 6738 N N . SER B 1 298 ? 1.182 -19.672 -4.301 1 96.19 298 SER B N 1
ATOM 6739 C CA . SER B 1 298 ? 2.371 -20.438 -3.955 1 96.19 298 SER B CA 1
ATOM 6740 C C . SER B 1 298 ? 2.023 -21.891 -3.672 1 96.19 298 SER B C 1
ATOM 6742 O O . SER B 1 298 ? 2.68 -22.812 -4.18 1 96.19 298 SER B O 1
ATOM 6744 N N . ALA B 1 299 ? 0.964 -22.156 -2.91 1 95.75 299 ALA B N 1
ATOM 6745 C CA . ALA B 1 299 ? 0.545 -23.516 -2.572 1 95.75 299 ALA B CA 1
ATOM 6746 C C . ALA B 1 299 ? 0.12 -24.281 -3.82 1 95.75 299 ALA B C 1
ATOM 6748 O O . ALA B 1 299 ? 0.522 -25.438 -4.016 1 95.75 299 ALA B O 1
ATOM 6749 N N . THR B 1 300 ? -0.669 -23.656 -4.637 1 96.88 300 THR B N 1
ATOM 6750 C CA . THR B 1 300 ? -1.14 -24.281 -5.867 1 96.88 300 THR B CA 1
ATOM 6751 C C . THR B 1 300 ? 0.025 -24.547 -6.812 1 96.88 300 THR B C 1
ATOM 6753 O O . THR B 1 300 ? 0.057 -25.594 -7.484 1 96.88 300 THR B O 1
ATOM 6756 N N . THR B 1 301 ? 0.957 -23.625 -6.875 1 96.56 301 THR B N 1
ATOM 6757 C CA . THR B 1 301 ? 2.137 -23.781 -7.719 1 96.56 301 THR B CA 1
ATOM 6758 C C . THR B 1 301 ? 2.965 -24.984 -7.27 1 96.56 301 THR B C 1
ATOM 6760 O O . THR B 1 301 ? 3.479 -25.734 -8.102 1 96.56 301 THR B O 1
ATOM 6763 N N . GLN B 1 302 ? 3.08 -25.203 -5.988 1 95 302 GLN B N 1
ATOM 6764 C CA . GLN B 1 302 ? 3.799 -26.359 -5.465 1 95 302 GLN B CA 1
ATOM 6765 C C . GLN B 1 302 ? 3.115 -27.656 -5.875 1 95 302 GLN B C 1
ATOM 6767 O O . GLN B 1 302 ? 3.783 -28.625 -6.25 1 95 302 GLN B O 1
ATOM 6772 N N . GLN B 1 303 ? 1.844 -27.625 -5.785 1 95.19 303 GLN B N 1
ATOM 6773 C CA . GLN B 1 303 ? 1.08 -28.797 -6.211 1 95.19 303 GLN B CA 1
ATOM 6774 C C . GLN B 1 303 ? 1.29 -29.078 -7.695 1 95.19 303 GLN B C 1
ATOM 6776 O O . GLN B 1 303 ? 1.437 -30.234 -8.094 1 95.19 303 GLN B O 1
ATOM 6781 N N . LEU B 1 304 ? 1.278 -28.031 -8.461 1 94.94 304 LEU B N 1
ATOM 6782 C CA . LEU B 1 304 ? 1.494 -28.172 -9.898 1 94.94 304 LEU B CA 1
ATOM 6783 C C . LEU B 1 304 ? 2.893 -28.703 -10.188 1 94.94 304 LEU B C 1
ATOM 6785 O O . LEU B 1 304 ? 3.072 -29.547 -11.07 1 94.94 304 LEU B O 1
ATOM 6789 N N . SER B 1 305 ? 3.873 -28.172 -9.469 1 96.31 305 SER B N 1
ATOM 6790 C CA . SER B 1 305 ? 5.242 -28.641 -9.633 1 96.31 305 SER B CA 1
ATOM 6791 C C . SER B 1 305 ? 5.348 -30.141 -9.336 1 96.31 305 SER B C 1
ATOM 6793 O O . SER B 1 305 ? 6.004 -30.875 -10.078 1 96.31 305 SER B O 1
ATOM 6795 N N . ALA B 1 306 ? 4.688 -30.609 -8.297 1 94.75 306 ALA B N 1
ATOM 6796 C CA . ALA B 1 306 ? 4.66 -32.031 -7.965 1 94.75 306 ALA B CA 1
ATOM 6797 C C . ALA B 1 306 ? 3.982 -32.844 -9.062 1 94.75 306 ALA B C 1
ATOM 6799 O O . ALA B 1 306 ? 4.422 -33.938 -9.398 1 94.75 306 ALA B O 1
ATOM 6800 N N . GLY B 1 307 ? 2.916 -32.219 -9.555 1 94.44 307 GLY B N 1
ATOM 6801 C CA . GLY B 1 307 ? 2.232 -32.875 -10.664 1 94.44 307 GLY B CA 1
ATOM 6802 C C . GLY B 1 307 ? 3.1 -33 -11.906 1 94.44 307 GLY B C 1
ATOM 6803 O O . GLY B 1 307 ? 3.076 -34.031 -12.57 1 94.44 307 GLY B O 1
ATOM 6804 N N . MET B 1 308 ? 3.914 -32.031 -12.188 1 94.75 308 MET B N 1
ATOM 6805 C CA . MET B 1 308 ? 4.824 -32.094 -13.328 1 94.75 308 MET B CA 1
ATOM 6806 C C . MET B 1 308 ? 5.91 -33.125 -13.117 1 94.75 308 MET B C 1
ATOM 6808 O O . MET B 1 308 ? 6.301 -33.812 -14.062 1 94.75 308 MET B O 1
ATOM 6812 N N . GLU B 1 309 ? 6.402 -33.312 -11.922 1 94.25 309 GLU B N 1
ATOM 6813 C CA . GLU B 1 309 ? 7.398 -34.344 -11.617 1 94.25 309 GLU B CA 1
ATOM 6814 C C . GLU B 1 309 ? 6.824 -35.75 -11.781 1 94.25 309 GLU B C 1
ATOM 6816 O O . GLU B 1 309 ? 7.484 -36.625 -12.336 1 94.25 309 GLU B O 1
ATOM 6821 N N . GLN B 1 310 ? 5.648 -35.875 -11.289 1 93.62 310 GLN B N 1
ATOM 6822 C CA . GLN B 1 310 ? 4.98 -37.156 -11.438 1 93.62 310 GLN B CA 1
ATOM 6823 C C . GLN B 1 310 ? 4.766 -37.5 -12.914 1 93.62 310 GLN B C 1
ATOM 6825 O O . GLN B 1 310 ? 4.953 -38.656 -13.32 1 93.62 310 GLN B O 1
ATOM 6830 N N . THR B 1 311 ? 4.348 -36.531 -13.664 1 95.12 311 THR B N 1
ATOM 6831 C CA . THR B 1 311 ? 4.141 -36.719 -15.094 1 95.12 311 THR B CA 1
ATOM 6832 C C . THR B 1 311 ? 5.453 -37.094 -15.781 1 95.12 311 THR B C 1
ATOM 6834 O O . THR B 1 311 ? 5.48 -38 -16.625 1 95.12 311 THR B O 1
ATOM 6837 N N . SER B 1 312 ? 6.5 -36.438 -15.445 1 95 312 SER B N 1
ATOM 6838 C CA . SER B 1 312 ? 7.812 -36.75 -16 1 95 312 SER B CA 1
ATOM 6839 C C . SER B 1 312 ? 8.211 -38.188 -15.688 1 95 312 SER B C 1
ATOM 6841 O O . SER B 1 312 ? 8.727 -38.906 -16.562 1 95 312 SER B O 1
ATOM 6843 N N . PHE B 1 313 ? 7.969 -38.625 -14.484 1 94.81 313 PHE B N 1
ATOM 6844 C CA . PHE B 1 313 ? 8.273 -40 -14.078 1 94.81 313 PHE B CA 1
ATOM 6845 C C . PHE B 1 313 ? 7.441 -41 -14.867 1 94.81 313 PHE B C 1
ATOM 6847 O O . PHE B 1 313 ? 7.973 -41.969 -15.398 1 94.81 313 PHE B O 1
ATOM 6854 N N . SER B 1 314 ? 6.152 -40.688 -14.961 1 95.19 314 SER B N 1
ATOM 6855 C CA . SER B 1 314 ? 5.246 -41.594 -15.672 1 95.19 314 SER B CA 1
ATOM 6856 C C . SER B 1 314 ? 5.605 -41.688 -17.156 1 95.19 314 SER B C 1
ATOM 6858 O O . SER B 1 314 ? 5.516 -42.75 -17.75 1 95.19 314 SER B O 1
ATOM 6860 N N . THR B 1 315 ? 6 -40.625 -17.734 1 95.69 315 THR B N 1
ATOM 6861 C CA . THR B 1 315 ? 6.383 -40.594 -19.141 1 95.69 315 THR B CA 1
ATOM 6862 C C . THR B 1 315 ? 7.645 -41.438 -19.359 1 95.69 315 THR B C 1
ATOM 6864 O O . THR B 1 315 ? 7.777 -42.125 -20.375 1 95.69 315 THR B O 1
ATOM 6867 N N . ARG B 1 316 ? 8.602 -41.375 -18.422 1 94.88 316 ARG B N 1
ATOM 6868 C CA . ARG B 1 316 ? 9.797 -42.219 -18.531 1 94.88 316 ARG B CA 1
ATOM 6869 C C . ARG B 1 316 ? 9.438 -43.688 -18.453 1 94.88 316 ARG B C 1
ATOM 6871 O O . ARG B 1 316 ? 9.992 -44.5 -19.203 1 94.88 316 ARG B O 1
ATOM 6878 N N . SER B 1 317 ? 8.484 -43.938 -17.625 1 94 317 SER B N 1
ATOM 6879 C CA . SER B 1 317 ? 8.008 -45.312 -17.5 1 94 317 SER B CA 1
ATOM 6880 C C . SER B 1 317 ? 7.355 -45.781 -18.797 1 94 317 SER B C 1
ATOM 6882 O O . SER B 1 317 ? 7.641 -46.875 -19.281 1 94 317 SER B O 1
ATOM 6884 N N . ILE B 1 318 ? 6.516 -44.969 -19.375 1 94.69 318 ILE B N 1
ATOM 6885 C CA . ILE B 1 318 ? 5.84 -45.312 -20.625 1 94.69 318 ILE B CA 1
ATOM 6886 C C . ILE B 1 318 ? 6.875 -45.5 -21.734 1 94.69 318 ILE B C 1
ATOM 6888 O O . ILE B 1 318 ? 6.766 -46.438 -22.531 1 94.69 318 ILE B O 1
ATOM 6892 N N . SER B 1 319 ? 7.859 -44.656 -21.781 1 94.38 319 SER B N 1
ATOM 6893 C CA . SER B 1 319 ? 8.906 -44.75 -22.797 1 94.38 319 SER B CA 1
ATOM 6894 C C . SER B 1 319 ? 9.648 -46.094 -22.656 1 94.38 319 SER B C 1
ATOM 6896 O O . SER B 1 319 ? 9.914 -46.75 -23.656 1 94.38 319 SER B O 1
ATOM 6898 N N . GLY B 1 320 ? 10.031 -46.5 -21.438 1 93.25 320 GLY B N 1
ATOM 6899 C CA . GLY B 1 320 ? 10.672 -47.781 -21.203 1 93.25 320 GLY B CA 1
ATOM 6900 C C . GLY B 1 320 ? 9.82 -48.969 -21.641 1 93.25 320 GLY B C 1
ATOM 6901 O O . GLY B 1 320 ? 10.297 -49.875 -22.328 1 93.25 320 GLY B O 1
ATOM 6902 N N . THR B 1 321 ? 8.602 -48.938 -21.203 1 94.19 321 THR B N 1
ATOM 6903 C CA . THR B 1 321 ? 7.672 -50 -21.562 1 94.19 321 THR B CA 1
ATOM 6904 C C . THR B 1 321 ? 7.477 -50.062 -23.062 1 94.19 321 THR B C 1
ATOM 6906 O O . THR B 1 321 ? 7.383 -51.156 -23.641 1 94.19 321 THR B O 1
ATOM 6909 N N . SER B 1 322 ? 7.375 -48.906 -23.766 1 94.12 322 SER B N 1
ATOM 6910 C CA . SER B 1 322 ? 7.211 -48.875 -25.203 1 94.12 322 SER B CA 1
ATOM 6911 C C . SER B 1 322 ? 8.406 -49.5 -25.922 1 94.12 322 SER B C 1
ATOM 6913 O O . SER B 1 322 ? 8.234 -50.188 -26.922 1 94.12 322 SER B O 1
ATOM 6915 N N . SER B 1 323 ? 9.562 -49.25 -25.453 1 93 323 SER B N 1
ATOM 6916 C CA . SER B 1 323 ? 10.758 -49.844 -26.016 1 93 323 SER B CA 1
ATOM 6917 C C . SER B 1 323 ? 10.727 -51.375 -25.875 1 93 323 SER B C 1
ATOM 6919 O O . SER B 1 323 ? 11.117 -52.094 -26.797 1 93 323 SER B O 1
ATOM 6921 N N . GLU B 1 324 ? 10.234 -51.812 -24.719 1 92.75 324 GLU B N 1
ATOM 6922 C CA . GLU B 1 324 ? 10.094 -53.25 -24.484 1 92.75 324 GLU B CA 1
ATOM 6923 C C . GLU B 1 324 ? 9.102 -53.875 -25.453 1 92.75 324 GLU B C 1
ATOM 6925 O O . GLU B 1 324 ? 9.367 -54.938 -26.031 1 92.75 324 GLU B O 1
ATOM 6930 N N . ILE B 1 325 ? 8.039 -53.219 -25.641 1 92.88 325 ILE B N 1
ATOM 6931 C CA . ILE B 1 325 ? 7.016 -53.688 -26.562 1 92.88 325 ILE B CA 1
ATOM 6932 C C . ILE B 1 325 ? 7.566 -53.688 -27.984 1 92.88 325 ILE B C 1
ATOM 6934 O O . ILE B 1 325 ? 7.348 -54.656 -28.719 1 92.88 325 ILE B O 1
ATOM 6938 N N . GLY B 1 326 ? 8.289 -52.656 -28.344 1 92.69 326 GLY B N 1
ATOM 6939 C CA . GLY B 1 326 ? 8.914 -52.625 -29.656 1 92.69 326 GLY B CA 1
ATOM 6940 C C . GLY B 1 326 ? 9.828 -53.781 -29.922 1 92.69 326 GLY B C 1
ATOM 6941 O O . GLY B 1 326 ? 9.75 -54.406 -30.984 1 92.69 326 GLY B O 1
ATOM 6942 N N . ARG B 1 327 ? 10.688 -54.25 -29.047 1 95.25 327 ARG B N 1
ATOM 6943 C CA . ARG B 1 327 ? 11.602 -55.375 -29.188 1 95.25 327 ARG B CA 1
ATOM 6944 C C . ARG B 1 327 ? 10.836 -56.688 -29.328 1 95.25 327 ARG B C 1
ATOM 6946 O O . ARG B 1 327 ? 11.195 -57.531 -30.125 1 95.25 327 ARG B O 1
ATOM 6953 N N . ALA B 1 328 ? 9.805 -56.75 -28.438 1 94 328 ALA B N 1
ATOM 6954 C CA . ALA B 1 328 ? 8.992 -57.938 -28.5 1 94 328 ALA B CA 1
ATOM 6955 C C . ALA B 1 328 ? 8.289 -58.094 -29.844 1 94 328 ALA B C 1
ATOM 6957 O O . ALA B 1 328 ? 8.18 -59.188 -30.391 1 94 328 ALA B O 1
ATOM 6958 N N . LEU B 1 329 ? 7.809 -57.062 -30.406 1 93.38 329 LEU B N 1
ATOM 6959 C CA . LEU B 1 329 ? 7.148 -57.062 -31.703 1 93.38 329 LEU B CA 1
ATOM 6960 C C . LEU B 1 329 ? 8.133 -57.438 -32.812 1 93.38 329 LEU B C 1
ATOM 6962 O O . LEU B 1 329 ? 7.777 -58.156 -33.75 1 93.38 329 LEU B O 1
ATOM 6966 N N . GLU B 1 330 ? 9.312 -56.938 -32.719 1 92.5 330 GLU B N 1
ATOM 6967 C CA . GLU B 1 330 ? 10.344 -57.344 -33.688 1 92.5 330 GLU B CA 1
ATOM 6968 C C . GLU B 1 330 ? 10.594 -58.844 -33.625 1 92.5 330 GLU B C 1
ATOM 6970 O O . GLU B 1 330 ? 10.758 -59.469 -34.688 1 92.5 330 GLU B O 1
ATOM 6975 N N . SER B 1 331 ? 10.633 -59.281 -32.438 1 92.94 331 SER B N 1
ATOM 6976 C CA . SER B 1 331 ? 10.812 -60.719 -32.281 1 92.94 331 SER B CA 1
ATOM 6977 C C . SER B 1 331 ? 9.664 -61.5 -32.906 1 92.94 331 SER B C 1
ATOM 6979 O O . SER B 1 331 ? 9.883 -62.562 -33.531 1 92.94 331 SER B O 1
ATOM 6981 N N . ILE B 1 332 ? 8.453 -61.062 -32.75 1 92.38 332 ILE B N 1
ATOM 6982 C CA . ILE B 1 332 ? 7.285 -61.688 -33.344 1 92.38 332 ILE B CA 1
ATOM 6983 C C . ILE B 1 332 ? 7.395 -61.656 -34.875 1 92.38 332 ILE B C 1
ATOM 6985 O O . ILE B 1 332 ? 7.074 -62.625 -35.562 1 92.38 332 ILE B O 1
ATOM 6989 N N . ALA B 1 333 ? 7.816 -60.5 -35.406 1 91.75 333 ALA B N 1
ATOM 6990 C CA . ALA B 1 333 ? 7.996 -60.375 -36.844 1 91.75 333 ALA B CA 1
ATOM 6991 C C . ALA B 1 333 ? 8.977 -61.406 -37.375 1 91.75 333 ALA B C 1
ATOM 6993 O O . ALA B 1 333 ? 8.734 -62.031 -38.406 1 91.75 333 ALA B O 1
ATOM 6994 N N . VAL B 1 334 ? 10.07 -61.625 -36.688 1 91.94 334 VAL B N 1
ATOM 6995 C CA . VAL B 1 334 ? 11.07 -62.594 -37.094 1 91.94 334 VAL B CA 1
ATOM 6996 C C . VAL B 1 334 ? 10.461 -64 -37.031 1 91.94 334 VAL B C 1
ATOM 6998 O O . VAL B 1 334 ? 10.672 -64.812 -37.969 1 91.94 334 VAL B O 1
ATOM 7001 N N . LYS B 1 335 ? 9.742 -64.25 -36 1 88.06 335 LYS B N 1
ATOM 7002 C CA . LYS B 1 335 ? 9.109 -65.562 -35.875 1 88.06 335 LYS B CA 1
ATOM 7003 C C . LYS B 1 335 ? 8.102 -65.812 -37 1 88.06 335 LYS B C 1
ATOM 7005 O O . LYS B 1 335 ? 7.957 -66.938 -37.469 1 88.06 335 LYS B O 1
ATOM 7010 N N . ALA B 1 336 ? 7.336 -64.75 -37.344 1 90.06 336 ALA B N 1
ATOM 7011 C CA . ALA B 1 336 ? 6.41 -64.875 -38.469 1 90.06 336 ALA B CA 1
ATOM 7012 C C . ALA B 1 336 ? 7.148 -65.188 -39.75 1 90.06 336 ALA B C 1
ATOM 7014 O O . ALA B 1 336 ? 6.684 -66.062 -40.531 1 90.06 336 ALA B O 1
ATOM 7015 N N . GLN B 1 337 ? 8.266 -64.625 -40 1 91 337 GLN B N 1
ATOM 7016 C CA . GLN B 1 337 ? 9.078 -64.938 -41.188 1 91 337 GLN B CA 1
ATOM 7017 C C . GLN B 1 337 ? 9.586 -66.375 -41.156 1 91 337 GLN B C 1
ATOM 7019 O O . GLN B 1 337 ? 9.57 -67.062 -42.188 1 91 337 GLN B O 1
ATOM 7024 N N . GLU B 1 338 ? 10.039 -66.812 -40.031 1 88.88 338 GLU B N 1
ATOM 7025 C CA . GLU B 1 338 ? 10.484 -68.188 -39.875 1 88.88 338 GLU B CA 1
ATOM 7026 C C . GLU B 1 338 ? 9.352 -69.188 -40.125 1 88.88 338 GLU B C 1
ATOM 7028 O O . GLU B 1 338 ? 9.562 -70.188 -40.719 1 88.88 338 GLU B O 1
ATOM 7033 N N . GLY B 1 339 ? 8.242 -68.75 -39.594 1 86.19 339 GLY B N 1
ATOM 7034 C CA . GLY B 1 339 ? 7.07 -69.562 -39.875 1 86.19 339 GLY B CA 1
ATOM 7035 C C . GLY B 1 339 ? 6.738 -69.688 -41.344 1 86.19 339 GLY B C 1
ATOM 7036 O O . GLY B 1 339 ? 6.445 -70.75 -41.844 1 86.19 339 GLY B O 1
ATOM 7037 N N . ALA B 1 340 ? 6.785 -68.562 -42.031 1 90.44 340 ALA B N 1
ATOM 7038 C CA . ALA B 1 340 ? 6.539 -68.562 -43.469 1 90.44 340 ALA B CA 1
ATOM 7039 C C . ALA B 1 340 ? 7.559 -69.438 -44.219 1 90.44 340 ALA B C 1
ATOM 7041 O O . ALA B 1 340 ? 7.195 -70.188 -45.125 1 90.44 340 ALA B O 1
ATOM 7042 N N . GLN B 1 341 ? 8.828 -69.375 -43.906 1 91.12 341 GLN B N 1
ATOM 7043 C CA . GLN B 1 341 ? 9.883 -70.188 -44.531 1 91.12 341 GLN B CA 1
ATOM 7044 C C . GLN B 1 341 ? 9.68 -71.688 -44.281 1 91.12 341 GLN B C 1
ATOM 7046 O O . GLN B 1 341 ? 9.852 -72.5 -45.188 1 91.12 341 GLN B O 1
ATOM 7051 N N . SER B 1 342 ? 9.383 -71.938 -43.031 1 86.56 342 SER B N 1
ATOM 7052 C CA . SER B 1 342 ? 9.117 -73.312 -42.688 1 86.56 342 SER B CA 1
ATOM 7053 C C . SER B 1 342 ? 7.949 -73.875 -43.5 1 86.56 342 SER B C 1
ATOM 7055 O O . SER B 1 342 ? 7.98 -75 -43.938 1 86.56 342 SER B O 1
ATOM 7057 N N . SER B 1 343 ? 6.918 -73.062 -43.625 1 89.12 343 SER B N 1
ATOM 7058 C CA . SER B 1 343 ? 5.746 -73.5 -44.406 1 89.12 343 SER B CA 1
ATOM 7059 C C . SER B 1 343 ? 6.113 -73.75 -45.875 1 89.12 343 SER B C 1
ATOM 7061 O O . SER B 1 343 ? 5.605 -74.688 -46.469 1 89.12 343 SER B O 1
ATOM 7063 N N . GLU B 1 344 ? 6.938 -72.938 -46.406 1 89.81 344 GLU B N 1
ATOM 7064 C CA . GLU B 1 344 ? 7.391 -73.125 -47.781 1 89.81 344 GLU B CA 1
ATOM 7065 C C . GLU B 1 344 ? 8.141 -74.438 -47.938 1 89.81 344 GLU B C 1
ATOM 7067 O O . GLU B 1 344 ? 7.938 -75.188 -48.938 1 89.81 344 GLU B O 1
ATOM 7072 N N . ARG B 1 345 ? 9.023 -74.688 -47.062 1 88.31 345 ARG B N 1
ATOM 7073 C CA . ARG B 1 345 ? 9.773 -76 -47.094 1 88.31 345 ARG B CA 1
ATOM 7074 C C . ARG B 1 345 ? 8.836 -77.188 -47 1 88.31 345 ARG B C 1
ATOM 7076 O O . ARG B 1 345 ? 9 -78.188 -47.719 1 88.31 345 ARG B O 1
ATOM 7083 N N . LEU B 1 346 ? 7.875 -77 -46.062 1 83.69 346 LEU B N 1
ATOM 7084 C CA . LEU B 1 346 ? 6.914 -78.125 -45.844 1 83.69 346 LEU B CA 1
ATOM 7085 C C . LEU B 1 346 ? 6.07 -78.312 -47.094 1 83.69 346 LEU B C 1
ATOM 7087 O O . LEU B 1 346 ? 5.805 -79.438 -47.5 1 83.69 346 LEU B O 1
ATOM 7091 N N . SER B 1 347 ? 5.637 -77.25 -47.688 1 89.44 347 SER B N 1
ATOM 7092 C CA . SER B 1 347 ? 4.844 -77.375 -48.906 1 89.44 347 SER B CA 1
ATOM 7093 C C . SER B 1 347 ? 5.629 -78 -50.031 1 89.44 347 SER B C 1
ATOM 7095 O O . SER B 1 347 ? 5.105 -78.875 -50.75 1 89.44 347 SER B O 1
ATOM 7097 N N . SER B 1 348 ? 6.824 -77.625 -50.219 1 90.88 348 SER B N 1
ATOM 7098 C CA . SER B 1 348 ? 7.684 -78.188 -51.25 1 90.88 348 SER B CA 1
ATOM 7099 C C . SER B 1 348 ? 7.898 -79.688 -51.031 1 90.88 348 SER B C 1
ATOM 7101 O O . SER B 1 348 ? 7.816 -80.5 -51.969 1 90.88 348 SER B O 1
ATOM 7103 N N . ARG B 1 349 ? 8.172 -79.938 -49.812 1 85.81 349 ARG B N 1
ATOM 7104 C CA . ARG B 1 349 ? 8.398 -81.312 -49.469 1 85.81 349 ARG B CA 1
ATOM 7105 C C . ARG B 1 349 ? 7.141 -82.125 -49.719 1 85.81 349 ARG B C 1
ATOM 7107 O O . ARG B 1 349 ? 7.215 -83.25 -50.188 1 85.81 349 ARG B O 1
ATOM 7114 N N . ALA B 1 350 ? 6.004 -81.625 -49.312 1 88.06 350 ALA B N 1
ATOM 7115 C CA . ALA B 1 350 ? 4.73 -82.312 -49.531 1 88.06 350 ALA B CA 1
ATOM 7116 C C . ALA B 1 350 ? 4.5 -82.5 -51.031 1 88.06 350 ALA B C 1
ATOM 7118 O O . ALA B 1 350 ? 4.051 -83.625 -51.438 1 88.06 350 ALA B O 1
ATOM 7119 N N . SER B 1 351 ? 4.809 -81.625 -51.875 1 91.69 351 SER B N 1
ATOM 7120 C CA . SER B 1 351 ? 4.645 -81.75 -53.312 1 91.69 351 SER B CA 1
ATOM 7121 C C . SER B 1 351 ? 5.57 -82.812 -53.875 1 91.69 351 SER B C 1
ATOM 7123 O O . SER B 1 351 ? 5.156 -83.625 -54.719 1 91.69 351 SER B O 1
ATOM 7125 N N . GLU B 1 352 ? 6.809 -82.812 -53.469 1 90.75 352 GLU B N 1
ATOM 7126 C CA . GLU B 1 352 ? 7.777 -83.75 -53.938 1 90.75 352 GLU B CA 1
ATOM 7127 C C . GLU B 1 352 ? 7.332 -85.188 -53.562 1 90.75 352 GLU B C 1
ATOM 7129 O O . GLU B 1 352 ? 7.406 -86.125 -54.375 1 90.75 352 GLU B O 1
ATOM 7134 N N . LEU B 1 353 ? 6.902 -85.25 -52.375 1 87.44 353 LEU B N 1
ATOM 7135 C CA . LEU B 1 353 ? 6.453 -86.562 -51.875 1 87.44 353 LEU B CA 1
ATOM 7136 C C . LEU B 1 353 ? 5.215 -87 -52.625 1 87.44 353 LEU B C 1
ATOM 7138 O O . LEU B 1 353 ? 5.09 -88.188 -52.969 1 87.44 353 LEU B O 1
ATOM 7142 N N . LYS B 1 354 ? 4.297 -86.125 -52.875 1 90.69 354 LYS B N 1
ATOM 7143 C CA . LYS B 1 354 ? 3.098 -86.5 -53.656 1 90.69 354 LYS B CA 1
ATOM 7144 C C . LYS B 1 354 ? 3.459 -87 -55.031 1 90.69 354 LYS B C 1
ATOM 7146 O O . LYS B 1 354 ? 2.93 -88.062 -55.469 1 90.69 354 LYS B O 1
ATOM 7151 N N . SER B 1 355 ? 4.359 -86.375 -55.688 1 93.06 355 SER B N 1
ATOM 7152 C CA . SER B 1 355 ? 4.797 -86.812 -57 1 93.06 355 SER B CA 1
ATOM 7153 C C . SER B 1 355 ? 5.469 -88.125 -56.969 1 93.06 355 SER B C 1
ATOM 7155 O O . SER B 1 355 ? 5.195 -89 -57.812 1 93.06 355 SER B O 1
ATOM 7157 N N . THR B 1 356 ? 6.305 -88.312 -56 1 89.25 356 THR B N 1
ATOM 7158 C CA . THR B 1 356 ? 7.047 -89.562 -55.875 1 89.25 356 THR B CA 1
ATOM 7159 C C . THR B 1 356 ? 6.102 -90.688 -55.594 1 89.25 356 THR B C 1
ATOM 7161 O O . THR B 1 356 ? 6.203 -91.75 -56.219 1 89.25 356 THR B O 1
ATOM 7164 N N . PHE B 1 357 ? 5.172 -90.438 -54.75 1 88.94 357 PHE B N 1
ATOM 7165 C CA . PHE B 1 357 ? 4.258 -91.5 -54.375 1 88.94 357 PHE B CA 1
ATOM 7166 C C . PHE B 1 357 ? 3.256 -91.812 -55.5 1 88.94 357 PHE B C 1
ATOM 7168 O O . PHE B 1 357 ? 2.842 -92.938 -55.688 1 88.94 357 PHE B O 1
ATOM 7175 N N . GLN B 1 358 ? 2.855 -90.812 -56.219 1 91.19 358 GLN B N 1
ATOM 7176 C CA . GLN B 1 358 ? 1.986 -91 -57.375 1 91.19 358 GLN B CA 1
ATOM 7177 C C . GLN B 1 358 ? 2.666 -91.875 -58.438 1 91.19 358 GLN B C 1
ATOM 7179 O O . GLN B 1 358 ? 2.051 -92.75 -59 1 91.19 358 GLN B O 1
ATOM 7184 N N . LYS B 1 359 ? 3.896 -91.625 -58.656 1 91.88 359 LYS B N 1
ATOM 7185 C CA . LYS B 1 359 ? 4.66 -92.438 -59.625 1 91.88 359 LYS B CA 1
ATOM 7186 C C . LYS B 1 359 ? 4.793 -93.875 -59.156 1 91.88 359 LYS B C 1
ATOM 7188 O O . LYS B 1 359 ? 4.613 -94.812 -59.938 1 91.88 359 LYS B O 1
ATOM 7193 N N . SER B 1 360 ? 5.113 -93.938 -57.875 1 87.25 360 SER B N 1
ATOM 7194 C CA . SER B 1 360 ? 5.254 -95.25 -57.281 1 87.25 360 SER B CA 1
ATOM 7195 C C . SER B 1 360 ? 3.945 -96 -57.375 1 87.25 360 SER B C 1
ATOM 7197 O O . SER B 1 360 ? 3.947 -97.25 -57.656 1 87.25 360 SER B O 1
ATOM 7199 N N . TYR B 1 361 ? 2.889 -95.375 -57.125 1 87.5 361 TYR B N 1
ATOM 7200 C CA . TYR B 1 361 ? 1.561 -95.938 -57.219 1 87.5 361 TYR B CA 1
ATOM 7201 C C . TYR B 1 361 ? 1.282 -96.438 -58.656 1 87.5 361 TYR B C 1
ATOM 7203 O O . TYR B 1 361 ? 0.86 -97.562 -58.844 1 87.5 361 TYR B O 1
ATOM 7211 N N . ASP B 1 362 ? 1.558 -95.688 -59.656 1 90.5 362 ASP B N 1
ATOM 7212 C CA . ASP B 1 362 ? 1.313 -96 -61.062 1 90.5 362 ASP B CA 1
ATOM 7213 C C . ASP B 1 362 ? 2.199 -97.188 -61.5 1 90.5 362 ASP B C 1
ATOM 7215 O O . ASP B 1 362 ? 1.721 -98.125 -62.125 1 90.5 362 ASP B O 1
ATOM 7219 N N . ASP B 1 363 ? 3.428 -97.062 -61.125 1 86.19 363 ASP B N 1
ATOM 7220 C CA . ASP B 1 363 ? 4.371 -98.062 -61.5 1 86.19 363 ASP B CA 1
ATOM 7221 C C . ASP B 1 363 ? 3.998 -99.438 -60.844 1 86.19 363 ASP B C 1
ATOM 7223 O O . ASP B 1 363 ? 4.082 -100.438 -61.469 1 86.19 363 ASP B O 1
ATOM 7227 N N . GLY B 1 364 ? 3.615 -99.188 -59.594 1 82.31 364 GLY B N 1
ATOM 7228 C CA . GLY B 1 364 ? 3.199 -100.375 -58.875 1 82.31 364 GLY B CA 1
ATOM 7229 C C . GLY B 1 364 ? 1.958 -101 -59.438 1 82.31 364 GLY B C 1
ATOM 7230 O O . GLY B 1 364 ? 1.9 -102.25 -59.594 1 82.31 364 GLY B O 1
ATOM 7231 N N . THR B 1 365 ? 1.021 -100.312 -59.875 1 85.69 365 THR B N 1
ATOM 7232 C CA . THR B 1 365 ? -0.216 -100.812 -60.469 1 85.69 365 THR B CA 1
ATOM 7233 C C . THR B 1 365 ? 0.056 -101.438 -61.844 1 85.69 365 THR B C 1
ATOM 7235 O O . THR B 1 365 ? -0.487 -102.5 -62.156 1 85.69 365 THR B O 1
ATOM 7238 N N . ALA B 1 366 ? 0.926 -100.938 -62.625 1 87.12 366 ALA B N 1
ATOM 7239 C CA . ALA B 1 366 ? 1.285 -101.5 -63.938 1 87.12 366 ALA B CA 1
ATOM 7240 C C . ALA B 1 366 ? 1.998 -102.812 -63.781 1 87.12 366 ALA B C 1
ATOM 7242 O O . ALA B 1 366 ? 1.714 -103.75 -64.562 1 87.12 366 ALA B O 1
ATOM 7243 N N . SER B 1 367 ? 2.881 -102.812 -62.844 1 82.19 367 SER B N 1
ATOM 7244 C CA . SER B 1 367 ? 3.617 -104.062 -62.594 1 82.19 367 SER B CA 1
ATOM 7245 C C . SER B 1 367 ? 2.688 -105.188 -62.094 1 82.19 367 SER B C 1
ATOM 7247 O O . SER B 1 367 ? 2.838 -106.312 -62.5 1 82.19 367 SER B O 1
ATOM 7249 N N . TYR B 1 368 ? 1.756 -104.812 -61.281 1 80.62 368 TYR B N 1
ATOM 7250 C CA . TYR B 1 368 ? 0.749 -105.75 -60.781 1 80.62 368 TYR B CA 1
ATOM 7251 C C . TYR B 1 368 ? -0.063 -106.312 -61.938 1 80.62 368 TYR B C 1
ATOM 7253 O O . TYR B 1 368 ? -0.218 -107.562 -62 1 80.62 368 TYR B O 1
ATOM 7261 N N . GLU B 1 369 ? -0.513 -105.5 -62.844 1 86.69 369 GLU B N 1
ATOM 7262 C CA . GLU B 1 369 ? -1.34 -106 -63.938 1 86.69 369 GLU B CA 1
ATOM 7263 C C . GLU B 1 369 ? -0.552 -106.938 -64.875 1 86.69 369 GLU B C 1
ATOM 7265 O O . GLU B 1 369 ? -1.076 -107.938 -65.375 1 86.69 369 GLU B O 1
ATOM 7270 N N . LYS B 1 370 ? 0.639 -106.625 -65.125 1 83.12 370 LYS B N 1
ATOM 7271 C CA . LYS B 1 370 ? 1.489 -107.438 -66 1 83.12 370 LYS B CA 1
ATOM 7272 C C . LYS B 1 370 ? 1.749 -108.812 -65.375 1 83.12 370 LYS B C 1
ATOM 7274 O O . LYS B 1 370 ? 1.626 -109.812 -66.062 1 83.12 370 LYS B O 1
ATOM 7279 N N . VAL B 1 371 ? 2.01 -108.688 -64.125 1 78.5 371 VAL B N 1
ATOM 7280 C CA . VAL B 1 371 ? 2.318 -109.938 -63.406 1 78.5 371 VAL B CA 1
ATOM 7281 C C . VAL B 1 371 ? 1.06 -110.75 -63.312 1 78.5 371 VAL B C 1
ATOM 7283 O O . VAL B 1 371 ? 1.116 -112 -63.5 1 78.5 371 VAL B O 1
ATOM 7286 N N . LYS B 1 372 ? -0.051 -110.25 -63.031 1 82 372 LYS B N 1
ATOM 7287 C CA . LYS B 1 372 ? -1.325 -111 -62.969 1 82 372 LYS B CA 1
ATOM 7288 C C . LYS B 1 372 ? -1.656 -111.625 -64.312 1 82 372 LYS B C 1
ATOM 7290 O O . LYS B 1 372 ? -2.025 -112.812 -64.312 1 82 372 LYS B O 1
ATOM 7295 N N . ALA B 1 373 ? -1.428 -111 -65.438 1 85.56 373 ALA B N 1
ATOM 7296 C CA . ALA B 1 373 ? -1.697 -111.562 -66.75 1 85.56 373 ALA B CA 1
ATOM 7297 C C . ALA B 1 373 ? -0.768 -112.688 -67.062 1 85.56 373 ALA B C 1
ATOM 7299 O O . ALA B 1 373 ? -1.202 -113.75 -67.562 1 85.56 373 ALA B O 1
ATOM 7300 N N . ASN B 1 374 ? 0.415 -112.5 -66.688 1 78.56 374 ASN B N 1
ATOM 7301 C CA . ASN B 1 374 ? 1.398 -113.562 -66.938 1 78.56 374 ASN B CA 1
ATOM 7302 C C . ASN B 1 374 ? 1.107 -114.812 -66.125 1 78.56 374 ASN B C 1
ATOM 7304 O O . ASN B 1 374 ? 1.297 -115.938 -66.562 1 78.56 374 ASN B O 1
ATOM 7308 N N . LEU B 1 375 ? 0.644 -114.625 -64.938 1 76.94 375 LEU B N 1
ATOM 7309 C CA . LEU B 1 375 ? 0.302 -115.688 -64.062 1 76.94 375 LEU B CA 1
ATOM 7310 C C . LEU B 1 375 ? -0.909 -116.5 -64.625 1 76.94 375 LEU B C 1
ATOM 7312 O O . LEU B 1 375 ? -0.937 -117.688 -64.562 1 76.94 375 LEU B O 1
ATOM 7316 N N . GLU B 1 376 ? -1.852 -115.812 -65.125 1 81.12 376 GLU B N 1
ATOM 7317 C CA . GLU B 1 376 ? -3.023 -116.5 -65.75 1 81.12 376 GLU B CA 1
ATOM 7318 C C . GLU B 1 376 ? -2.646 -117.312 -66.938 1 81.12 376 GLU B C 1
ATOM 7320 O O . GLU B 1 376 ? -3.139 -118.375 -67.188 1 81.12 376 GLU B O 1
ATOM 7325 N N . GLN B 1 377 ? -1.771 -116.812 -67.75 1 80.44 377 GLN B N 1
ATOM 7326 C CA . GLN B 1 377 ? -1.315 -117.562 -68.938 1 80.44 377 GLN B CA 1
ATOM 7327 C C . GLN B 1 377 ? -0.526 -118.812 -68.562 1 80.44 377 GLN B C 1
ATOM 7329 O O . GLN B 1 377 ? -0.713 -119.875 -69.188 1 80.44 377 GLN B O 1
ATOM 7334 N N . ALA B 1 378 ? 0.269 -118.562 -67.562 1 74.44 378 ALA B N 1
ATOM 7335 C CA . ALA B 1 378 ? 1.069 -119.688 -67.062 1 74.44 378 ALA B CA 1
ATOM 7336 C C . ALA B 1 378 ? 0.182 -120.812 -66.5 1 74.44 378 ALA B C 1
ATOM 7338 O O . ALA B 1 378 ? 0.465 -122 -66.688 1 74.44 378 ALA B O 1
ATOM 7339 N N . MET B 1 379 ? -0.918 -120.562 -65.938 1 74.19 379 MET B N 1
ATOM 7340 C CA . MET B 1 379 ? -1.883 -121.562 -65.438 1 74.19 379 MET B CA 1
ATOM 7341 C C . MET B 1 379 ? -2.572 -122.312 -66.562 1 74.19 379 MET B C 1
ATOM 7343 O O . MET B 1 379 ? -2.76 -123.5 -66.5 1 74.19 379 MET B O 1
ATOM 7347 N N . GLU B 1 380 ? -2.865 -121.688 -67.562 1 79.25 380 GLU B N 1
ATOM 7348 C CA . GLU B 1 380 ? -3.49 -122.312 -68.688 1 79.25 380 GLU B CA 1
ATOM 7349 C C . GLU B 1 380 ? -2.535 -123.312 -69.375 1 79.25 380 GLU B C 1
ATOM 7351 O O . GLU B 1 380 ? -2.936 -124.438 -69.75 1 79.25 380 GLU B O 1
ATOM 7356 N N . ASP B 1 381 ? -1.346 -122.875 -69.375 1 75.38 381 ASP B N 1
ATOM 7357 C CA . ASP B 1 381 ? -0.34 -123.75 -70 1 75.38 381 ASP B CA 1
ATOM 7358 C C . ASP B 1 381 ? -0.071 -125 -69.188 1 75.38 381 ASP B C 1
ATOM 7360 O O . ASP B 1 381 ? 0.221 -126.062 -69.75 1 75.38 381 ASP B O 1
ATOM 7364 N N . SER B 1 382 ? -0.183 -124.938 -67.938 1 73.06 382 SER B N 1
ATOM 7365 C CA . SER B 1 382 ? 0.139 -126 -67 1 73.06 382 SER B CA 1
ATOM 7366 C C . SER B 1 382 ? -0.942 -127.125 -67.062 1 73.06 382 SER B C 1
ATOM 7368 O O . SER B 1 382 ? -0.7 -128.25 -66.688 1 73.06 382 SER B O 1
ATOM 7370 N N . ARG B 1 383 ? -2.113 -126.938 -67.625 1 78.31 383 ARG B N 1
ATOM 7371 C CA . ARG B 1 383 ? -3.17 -127.875 -67.75 1 78.31 383 ARG B CA 1
ATOM 7372 C C . ARG B 1 383 ? -2.748 -129 -68.688 1 78.31 383 ARG B C 1
ATOM 7374 O O . ARG B 1 383 ? -3.242 -130.125 -68.625 1 78.31 383 ARG B O 1
ATOM 7381 N N . ALA B 1 384 ? -1.753 -128.625 -69.375 1 76.88 384 ALA B N 1
ATOM 7382 C CA . ALA B 1 384 ? -1.212 -129.625 -70.375 1 76.88 384 ALA B CA 1
ATOM 7383 C C . ALA B 1 384 ? -0.55 -130.875 -69.625 1 76.88 384 ALA B C 1
ATOM 7385 O O . ALA B 1 384 ? -0.491 -131.875 -70.125 1 76.88 384 ALA B O 1
ATOM 7386 N N . VAL B 1 385 ? -0.177 -130.5 -68.375 1 75.25 385 VAL B N 1
ATOM 7387 C CA . VAL B 1 385 ? 0.489 -131.5 -67.562 1 75.25 385 VAL B CA 1
ATOM 7388 C C . VAL B 1 385 ? -0.472 -132.625 -67.25 1 75.25 385 VAL B C 1
ATOM 7390 O O . VAL B 1 385 ? -0.052 -133.875 -67.188 1 75.25 385 VAL B O 1
ATOM 7393 N N . GLU B 1 386 ? -1.715 -132.5 -67.25 1 78.75 386 GLU B N 1
ATOM 7394 C CA . GLU B 1 386 ? -2.727 -133.5 -67.062 1 78.75 386 GLU B CA 1
ATOM 7395 C C . GLU B 1 386 ? -2.764 -134.5 -68.25 1 78.75 386 GLU B C 1
ATOM 7397 O O . GLU B 1 386 ? -3.074 -135.75 -68.062 1 78.75 386 GLU B O 1
ATOM 7402 N N . ARG B 1 387 ? -2.406 -134.125 -69.312 1 88.06 387 ARG B N 1
ATOM 7403 C CA . ARG B 1 387 ? -2.385 -134.875 -70.562 1 88.06 387 ARG B CA 1
ATOM 7404 C C . ARG B 1 387 ? -1.277 -136 -70.438 1 88.06 387 ARG B C 1
ATOM 7406 O O . ARG B 1 387 ? -1.426 -137.125 -71 1 88.06 387 ARG B O 1
ATOM 7413 N N . ILE B 1 388 ? -0.324 -135.5 -69.625 1 84.75 388 ILE B N 1
ATOM 7414 C CA . ILE B 1 388 ? 0.784 -136.375 -69.438 1 84.75 388 ILE B CA 1
ATOM 7415 C C . ILE B 1 388 ? 0.328 -137.625 -68.625 1 84.75 388 ILE B C 1
ATOM 7417 O O . ILE B 1 388 ? 0.675 -138.75 -68.938 1 84.75 388 ILE B O 1
ATOM 7421 N N . THR B 1 389 ? -0.421 -137.375 -67.688 1 84.75 389 THR B N 1
ATOM 7422 C CA . THR B 1 389 ? -0.955 -138.5 -66.812 1 84.75 389 THR B CA 1
ATOM 7423 C C . THR B 1 389 ? -1.794 -139.5 -67.688 1 84.75 389 THR B C 1
ATOM 7425 O O . THR B 1 389 ? -1.648 -140.625 -67.5 1 84.75 389 THR B O 1
ATOM 7428 N N . LEU B 1 390 ? -2.508 -139 -68.562 1 91.06 390 LEU B N 1
ATOM 7429 C CA . LEU B 1 390 ? -3.363 -139.875 -69.375 1 91.06 390 LEU B CA 1
ATOM 7430 C C . LEU B 1 390 ? -2.531 -140.625 -70.375 1 91.06 390 LEU B C 1
ATOM 7432 O O . LEU B 1 390 ? -2.814 -141.875 -70.562 1 91.06 390 LEU B O 1
ATOM 7436 N N . LEU B 1 391 ? -1.604 -140 -70.812 1 91.38 391 LEU B N 1
ATOM 7437 C CA . LEU B 1 391 ? -0.74 -140.625 -71.75 1 91.38 391 LEU B CA 1
ATOM 7438 C C . LEU B 1 391 ? 0.07 -141.75 -71.062 1 91.38 391 LEU B C 1
ATOM 7440 O O . LEU B 1 391 ? 0.267 -142.875 -71.625 1 91.38 391 LEU B O 1
ATOM 7444 N N . ALA B 1 392 ? 0.458 -141.5 -69.875 1 90.69 392 ALA B N 1
ATOM 7445 C CA . ALA B 1 392 ? 1.188 -142.5 -69.062 1 90.69 392 ALA B CA 1
ATOM 7446 C C . ALA B 1 392 ? 0.288 -143.75 -68.688 1 90.69 392 ALA B C 1
ATOM 7448 O O . ALA B 1 392 ? 0.721 -144.875 -68.75 1 90.69 392 ALA B O 1
ATOM 7449 N N . GLU B 1 393 ? -0.901 -143.5 -68.5 1 90.94 393 GLU B N 1
ATOM 7450 C CA . GLU B 1 393 ? -1.881 -144.5 -68.25 1 90.94 393 GLU B CA 1
ATOM 7451 C C . GLU B 1 393 ? -2.115 -145.375 -69.5 1 90.94 393 GLU B C 1
ATOM 7453 O O . GLU B 1 393 ? -2.277 -146.625 -69.375 1 90.94 393 GLU B O 1
ATOM 7458 N N . SER B 1 394 ? -2.158 -144.75 -70.562 1 93.88 394 SER B N 1
ATOM 7459 C CA . SER B 1 394 ? -2.314 -145.5 -71.812 1 93.88 394 SER B CA 1
ATOM 7460 C C . SER B 1 394 ? -1.134 -146.375 -72.062 1 93.88 394 SER B C 1
ATOM 7462 O O . SER B 1 394 ? -1.318 -147.5 -72.5 1 93.88 394 SER B O 1
ATOM 7464 N N . ILE B 1 395 ? -0.053 -145.875 -71.688 1 93.62 395 ILE B N 1
ATOM 7465 C CA . ILE B 1 395 ? 1.146 -146.75 -71.875 1 93.62 395 ILE B CA 1
ATOM 7466 C C . ILE B 1 395 ? 1.115 -147.875 -70.938 1 93.62 395 ILE B C 1
ATOM 7468 O O . ILE B 1 395 ? 1.492 -149 -71.312 1 93.62 395 ILE B O 1
ATOM 7472 N N . LEU B 1 396 ? 0.614 -147.75 -69.812 1 92.69 396 LEU B N 1
ATOM 7473 C CA . LEU B 1 396 ? 0.485 -148.875 -68.875 1 92.69 396 LEU B CA 1
ATOM 7474 C C . LEU B 1 396 ? -0.48 -149.875 -69.312 1 92.69 396 LEU B C 1
ATOM 7476 O O . LEU B 1 396 ? -0.219 -151.125 -69.188 1 92.69 396 LEU B O 1
ATOM 7480 N N . GLN B 1 397 ? -1.427 -149.625 -70 1 93.38 397 GLN B N 1
ATOM 7481 C CA . GLN B 1 397 ? -2.385 -150.5 -70.562 1 93.38 397 GLN B CA 1
ATOM 7482 C C . GLN B 1 397 ? -1.778 -151.25 -71.75 1 93.38 397 GLN B C 1
ATOM 7484 O O . GLN B 1 397 ? -1.968 -152.5 -71.812 1 93.38 397 GLN B O 1
ATOM 7489 N N . ILE B 1 398 ? -1.085 -150.5 -72.375 1 93.44 398 ILE B N 1
ATOM 7490 C CA . ILE B 1 398 ? -0.443 -151 -73.562 1 93.44 398 ILE B CA 1
ATOM 7491 C C . ILE B 1 398 ? 0.59 -152.125 -73.125 1 93.44 398 ILE B C 1
ATOM 7493 O O . ILE B 1 398 ? 0.677 -153.125 -73.688 1 93.44 398 ILE B O 1
ATOM 7497 N N . THR B 1 399 ? 1.308 -151.75 -72.125 1 93.31 399 THR B N 1
ATOM 7498 C CA . THR B 1 399 ? 2.348 -152.75 -71.625 1 93.31 399 THR B CA 1
ATOM 7499 C C . THR B 1 399 ? 1.732 -153.875 -70.938 1 93.31 399 THR B C 1
ATOM 7501 O O . THR B 1 399 ? 2.275 -155 -71.062 1 93.31 399 THR B O 1
ATOM 7504 N N . ALA B 1 400 ? 0.603 -154 -70.438 1 91.81 400 ALA B N 1
ATOM 7505 C CA . ALA B 1 400 ? -0.108 -155.125 -69.875 1 91.81 400 ALA B CA 1
ATOM 7506 C C . ALA B 1 400 ? -0.606 -156 -70.938 1 91.81 400 ALA B C 1
ATOM 7508 O O . ALA B 1 400 ? -0.51 -157.25 -70.812 1 91.81 400 ALA B O 1
ATOM 7509 N N . GLN B 1 401 ? -1.014 -155.375 -71.875 1 92.75 401 GLN B N 1
ATOM 7510 C CA . GLN B 1 401 ? -1.501 -156.125 -72.938 1 92.75 401 GLN B CA 1
ATOM 7511 C C . GLN B 1 401 ? -0.35 -156.875 -73.688 1 92.75 401 GLN B C 1
ATOM 7513 O O . GLN B 1 401 ? -0.473 -158 -74.062 1 92.75 401 GLN B O 1
ATOM 7518 N N . THR B 1 402 ? 0.662 -156 -73.75 1 91.81 402 THR B N 1
ATOM 7519 C CA . THR B 1 402 ? 1.852 -156.625 -74.375 1 91.81 402 THR B CA 1
ATOM 7520 C C . THR B 1 402 ? 2.412 -157.75 -73.562 1 91.81 402 THR B C 1
ATOM 7522 O O . THR B 1 402 ? 2.83 -158.75 -74.062 1 91.81 402 THR B O 1
ATOM 7525 N N . ASN B 1 403 ? 2.387 -157.625 -72.312 1 91.12 403 ASN B N 1
ATOM 7526 C CA . ASN B 1 403 ? 2.82 -158.75 -71.375 1 91.12 403 ASN B CA 1
ATOM 7527 C C . ASN B 1 403 ? 1.93 -160 -71.5 1 91.12 403 ASN B C 1
ATOM 7529 O O . ASN B 1 403 ? 2.426 -161.125 -71.5 1 91.12 403 ASN B O 1
ATOM 7533 N N . LEU B 1 404 ? 0.714 -159.875 -71.688 1 90.62 404 LEU B N 1
ATOM 7534 C CA . LEU B 1 404 ? -0.232 -161 -71.812 1 90.62 404 LEU B CA 1
ATOM 7535 C C . LEU B 1 404 ? -0.046 -161.625 -73.188 1 90.62 404 LEU B C 1
ATOM 7537 O O . LEU B 1 404 ? -0.09 -162.875 -73.188 1 90.62 404 LEU B O 1
ATOM 7541 N N . LEU B 1 405 ? 0.109 -160.875 -74.062 1 90.81 405 LEU B N 1
ATOM 7542 C CA . LEU B 1 405 ? 0.333 -161.5 -75.375 1 90.81 405 LEU B CA 1
ATOM 7543 C C . LEU B 1 405 ? 1.649 -162.25 -75.375 1 90.81 405 LEU B C 1
ATOM 7545 O O . LEU B 1 405 ? 1.737 -163.25 -76.062 1 90.81 405 LEU B O 1
ATOM 7549 N N . SER B 1 406 ? 2.592 -161.75 -74.688 1 90.38 406 SER B N 1
ATOM 7550 C CA . SER B 1 406 ? 3.887 -162.375 -74.625 1 90.38 406 SER B CA 1
ATOM 7551 C C . SER B 1 406 ? 3.795 -163.625 -73.812 1 90.38 406 SER B C 1
ATOM 7553 O O . SER B 1 406 ? 4.445 -164.625 -74.125 1 90.38 406 SER B O 1
ATOM 7555 N N . LEU B 1 407 ? 2.986 -163.875 -72.875 1 87.5 407 LEU B N 1
ATOM 7556 C CA . LEU B 1 407 ? 2.742 -165 -72.125 1 87.5 407 LEU B CA 1
ATOM 7557 C C . LEU B 1 407 ? 2.033 -166.125 -72.938 1 87.5 407 LEU B C 1
ATOM 7559 O O . LEU B 1 407 ? 2.408 -167.25 -72.938 1 87.5 407 LEU B O 1
ATOM 7563 N N . ASN B 1 408 ? 1.192 -165.625 -73.625 1 85.88 408 ASN B N 1
ATOM 7564 C CA . ASN B 1 408 ? 0.468 -166.625 -74.5 1 85.88 408 ASN B CA 1
ATOM 7565 C C . ASN B 1 408 ? 1.374 -167.125 -75.625 1 85.88 408 ASN B C 1
ATOM 7567 O O . ASN B 1 408 ? 1.265 -168.375 -76 1 85.88 408 ASN B O 1
ATOM 7571 N N . ALA B 1 409 ? 2.141 -166.125 -75.938 1 84.12 409 ALA B N 1
ATOM 7572 C CA . ALA B 1 409 ? 3.113 -166.5 -76.938 1 84.12 409 ALA B CA 1
ATOM 7573 C C . ALA B 1 409 ? 4.125 -167.5 -76.375 1 84.12 409 ALA B C 1
ATOM 7575 O O . ALA B 1 409 ? 4.547 -168.5 -77.062 1 84.12 409 ALA B O 1
ATOM 7576 N N . SER B 1 410 ? 4.473 -167.5 -75.188 1 86.19 410 SER B N 1
ATOM 7577 C CA . SER B 1 410 ? 5.375 -168.375 -74.5 1 86.19 410 SER B CA 1
ATOM 7578 C C . SER B 1 410 ? 4.723 -169.75 -74.25 1 86.19 410 SER B C 1
ATOM 7580 O O . SER B 1 410 ? 5.375 -170.75 -74.375 1 86.19 410 SER B O 1
ATOM 7582 N N . ILE B 1 411 ? 3.508 -169.875 -74.062 1 82.12 411 ILE B N 1
ATOM 7583 C CA . ILE B 1 411 ? 2.754 -171.125 -73.875 1 82.12 411 ILE B CA 1
ATOM 7584 C C . ILE B 1 411 ? 2.627 -171.875 -75.188 1 82.12 411 ILE B C 1
ATOM 7586 O O . ILE B 1 411 ? 2.826 -173 -75.25 1 82.12 411 ILE B O 1
ATOM 7590 N N . GLU B 1 412 ? 2.338 -171.125 -76.062 1 78.19 412 GLU B N 1
ATOM 7591 C CA . GLU B 1 412 ? 2.184 -171.75 -77.438 1 78.19 412 GLU B CA 1
ATOM 7592 C C . GLU B 1 412 ? 3.516 -172.25 -77.938 1 78.19 412 GLU B C 1
ATOM 7594 O O . GLU B 1 412 ? 3.559 -173.375 -78.562 1 78.19 412 GLU B O 1
ATOM 7599 N N . ALA B 1 413 ? 4.57 -171.5 -77.625 1 81.5 413 ALA B N 1
ATOM 7600 C CA . ALA B 1 413 ? 5.914 -172 -78 1 81.5 413 ALA B CA 1
ATOM 7601 C C . ALA B 1 413 ? 6.301 -173.25 -77.25 1 81.5 413 ALA B C 1
ATOM 7603 O O . ALA B 1 413 ? 6.949 -174.125 -77.812 1 81.5 413 ALA B O 1
ATOM 7604 N N . ALA B 1 414 ? 5.875 -173.5 -76.125 1 80.5 414 ALA B N 1
ATOM 7605 C CA . ALA B 1 414 ? 6.133 -174.75 -75.375 1 80.5 414 ALA B CA 1
ATOM 7606 C C . ALA B 1 414 ? 5.34 -175.875 -75.875 1 80.5 414 ALA B C 1
ATOM 7608 O O . ALA B 1 414 ? 5.844 -177 -75.938 1 80.5 414 ALA B O 1
ATOM 7609 N N . ARG B 1 415 ? 4.223 -175.75 -76.312 1 78.88 415 ARG B N 1
ATOM 7610 C CA . ARG B 1 415 ? 3.322 -176.75 -76.875 1 78.88 415 ARG B CA 1
ATOM 7611 C C . ARG B 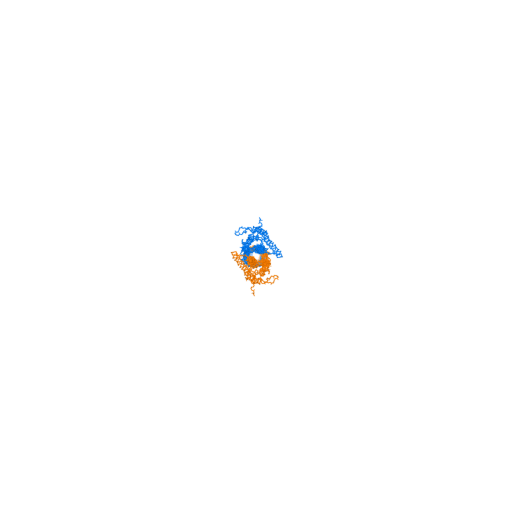1 415 ? 3.832 -177.25 -78.188 1 78.88 415 ARG B C 1
ATOM 7613 O O . ARG B 1 415 ? 3.578 -178.5 -78.5 1 78.88 415 ARG B O 1
ATOM 7620 N N . ALA B 1 416 ? 4.508 -176.375 -78.875 1 78.81 416 ALA B N 1
ATOM 7621 C CA . ALA B 1 416 ? 5 -176.75 -80.188 1 78.81 416 ALA B CA 1
ATOM 7622 C C . ALA B 1 416 ? 6.305 -177.5 -80.062 1 78.81 416 ALA B C 1
ATOM 7624 O O . ALA B 1 416 ? 6.848 -178 -81.125 1 78.81 416 ALA B O 1
ATOM 7625 N N . GLY B 1 417 ? 6.902 -177.875 -78.875 1 76.81 417 GLY B N 1
ATOM 7626 C CA . GLY B 1 417 ? 8.047 -178.75 -78.625 1 76.81 417 GLY B CA 1
ATOM 7627 C C . GLY B 1 417 ? 9.352 -178.125 -79.125 1 76.81 417 GLY B C 1
ATOM 7628 O O . GLY B 1 417 ? 9.695 -177 -78.875 1 76.81 417 GLY B O 1
ATOM 7629 N N . GLU B 1 418 ? 10.07 -178.875 -80.125 1 75.94 418 GLU B N 1
ATOM 7630 C CA . GLU B 1 418 ? 11.391 -178.625 -80.688 1 75.94 418 GLU B CA 1
ATOM 7631 C C . GLU B 1 418 ? 11.289 -177.5 -81.688 1 75.94 418 GLU B C 1
ATOM 7633 O O . GLU B 1 418 ? 12.211 -176.625 -81.875 1 75.94 418 GLU B O 1
ATOM 7638 N N . SER B 1 419 ? 10.164 -177.375 -82.312 1 75.06 419 SER B N 1
ATOM 7639 C CA . SER B 1 419 ? 9.945 -176.375 -83.375 1 75.06 419 SER B CA 1
ATOM 7640 C C . SER B 1 419 ? 9.633 -175 -82.812 1 75.06 419 SER B C 1
ATOM 7642 O O . SER B 1 419 ? 9.695 -174 -83.5 1 75.06 419 SER B O 1
ATOM 7644 N N . GLY B 1 420 ? 9.469 -175 -81.438 1 75.69 420 GLY B N 1
ATOM 7645 C CA . GLY B 1 420 ? 9.023 -173.75 -80.812 1 75.69 420 GLY B CA 1
ATOM 7646 C C . GLY B 1 420 ? 10.109 -173 -79.938 1 75.69 420 GLY B C 1
ATOM 7647 O O . GLY B 1 420 ? 9.867 -172 -79.312 1 75.69 420 GLY B O 1
ATOM 7648 N N . ARG B 1 421 ? 11.273 -173.5 -80 1 83.38 421 ARG B N 1
ATOM 7649 C CA . ARG B 1 421 ? 12.344 -173 -79.188 1 83.38 421 ARG B CA 1
ATOM 7650 C C . ARG B 1 421 ? 12.695 -171.625 -79.562 1 83.38 421 ARG B C 1
ATOM 7652 O O . ARG B 1 421 ? 12.898 -170.75 -78.625 1 83.38 421 ARG B O 1
ATOM 7659 N N . GLY B 1 422 ? 12.68 -171.125 -80.75 1 80.69 422 GLY B N 1
ATOM 7660 C CA . GLY B 1 422 ? 12.992 -169.875 -81.188 1 80.69 422 GLY B CA 1
ATOM 7661 C C . GLY B 1 422 ? 11.93 -168.75 -80.812 1 80.69 422 GLY B C 1
ATOM 7662 O O . GLY B 1 422 ? 12.25 -167.75 -80.375 1 80.69 422 GLY B O 1
ATOM 7663 N N . PHE B 1 423 ? 10.648 -169.25 -80.75 1 81.62 423 PHE B N 1
ATOM 7664 C CA . PHE B 1 423 ? 9.531 -168.375 -80.375 1 81.62 423 PHE B CA 1
ATOM 7665 C C . PHE B 1 423 ? 9.461 -168.125 -78.875 1 81.62 423 PHE B C 1
ATOM 7667 O O . PHE B 1 423 ? 9.094 -167 -78.438 1 81.62 423 PHE B O 1
ATOM 7674 N N . ALA B 1 424 ? 9.883 -169.125 -78.188 1 84 424 ALA B N 1
ATOM 7675 C CA . ALA B 1 424 ? 9.906 -169 -76.75 1 84 424 ALA B CA 1
ATOM 7676 C C . ALA B 1 424 ? 10.898 -167.875 -76.25 1 84 424 ALA B C 1
ATOM 7678 O O . ALA B 1 424 ? 10.617 -167.125 -75.375 1 84 424 ALA B O 1
ATOM 7679 N N . VAL B 1 425 ? 11.977 -167.75 -77.062 1 87.38 425 VAL B N 1
ATOM 7680 C CA . VAL B 1 425 ? 13 -166.75 -76.75 1 87.38 425 VAL B CA 1
ATOM 7681 C C . VAL B 1 425 ? 12.484 -165.375 -77.125 1 87.38 425 VAL B C 1
ATOM 7683 O O . VAL B 1 425 ? 12.648 -164.375 -76.312 1 87.38 425 VAL B O 1
ATOM 7686 N N . VAL B 1 426 ? 11.828 -165.25 -78.125 1 86.69 426 VAL B N 1
ATOM 7687 C CA . VAL B 1 426 ? 11.273 -164 -78.562 1 86.69 426 VAL B CA 1
ATOM 7688 C C . VAL B 1 426 ? 10.164 -163.5 -77.625 1 86.69 426 VAL B C 1
ATOM 7690 O O . VAL B 1 426 ? 10.109 -162.375 -77.188 1 86.69 426 VAL B O 1
ATOM 7693 N N . ALA B 1 427 ? 9.312 -164.375 -77.188 1 84.75 427 ALA B N 1
ATOM 7694 C CA . ALA B 1 427 ? 8.211 -164.125 -76.312 1 84.75 427 ALA B CA 1
ATOM 7695 C C . ALA B 1 427 ? 8.742 -163.625 -74.938 1 84.7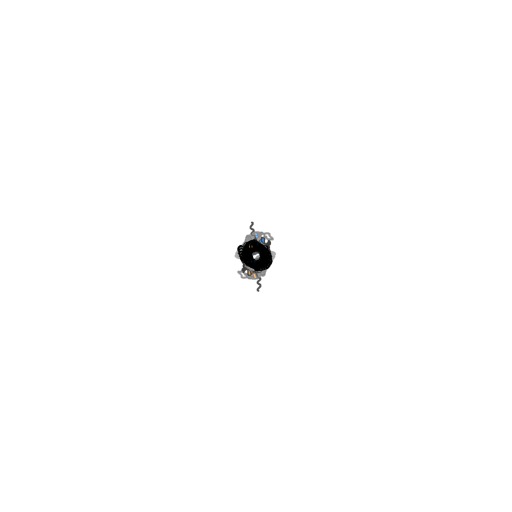5 427 ALA B C 1
ATOM 7697 O O . ALA B 1 427 ? 8.203 -162.75 -74.312 1 84.75 427 ALA B O 1
ATOM 7698 N N . ALA B 1 428 ? 9.898 -164.25 -74.562 1 85.69 428 ALA B N 1
ATOM 7699 C CA . ALA B 1 428 ? 10.484 -163.875 -73.312 1 85.69 428 ALA B CA 1
ATOM 7700 C C . ALA B 1 428 ? 11.109 -162.5 -73.312 1 85.69 428 ALA B C 1
ATOM 7702 O O . ALA B 1 428 ? 11.031 -161.75 -72.375 1 85.69 428 ALA B O 1
ATOM 7703 N N . GLU B 1 429 ? 11.609 -162.25 -74.438 1 91.62 429 GLU B N 1
ATOM 7704 C CA . GLU B 1 429 ? 12.227 -160.875 -74.625 1 91.62 429 GLU B CA 1
ATOM 7705 C C . GLU B 1 429 ? 11.164 -159.875 -74.688 1 91.62 429 GLU B C 1
ATOM 7707 O O . GLU B 1 429 ? 11.336 -158.75 -74.125 1 91.62 429 GLU B O 1
ATOM 7712 N N . ILE B 1 430 ? 10.117 -160 -75.312 1 89.44 430 ILE B N 1
ATOM 7713 C CA . ILE B 1 430 ? 9.016 -159.125 -75.375 1 89.44 430 ILE B CA 1
ATOM 7714 C C . ILE B 1 430 ? 8.391 -158.875 -74 1 89.44 430 ILE B C 1
ATOM 7716 O O . ILE B 1 430 ? 8.008 -157.75 -73.688 1 89.44 430 ILE B O 1
ATOM 7720 N N . ARG B 1 431 ? 8.336 -160 -73.312 1 90.12 431 ARG B N 1
ATOM 7721 C CA . ARG B 1 431 ? 7.816 -159.875 -71.938 1 90.12 431 ARG B CA 1
ATOM 7722 C C . ARG B 1 431 ? 8.695 -159 -71.062 1 90.12 431 ARG B C 1
ATOM 7724 O O . ARG B 1 431 ? 8.195 -158.125 -70.375 1 90.12 431 ARG B O 1
ATOM 7731 N N . LYS B 1 432 ? 9.953 -159.125 -71.25 1 91.94 432 LYS B N 1
ATOM 7732 C CA . LYS B 1 432 ? 10.906 -158.25 -70.5 1 91.94 432 LYS B CA 1
ATOM 7733 C C . LYS B 1 432 ? 10.797 -156.75 -70.938 1 91.94 432 LYS B C 1
ATOM 7735 O O . LYS B 1 432 ? 10.828 -155.875 -70.062 1 91.94 432 LYS B O 1
ATOM 7740 N N . LEU B 1 433 ? 10.539 -156.5 -72.125 1 91 433 LEU B N 1
ATOM 7741 C CA . LEU B 1 433 ? 10.406 -155.125 -72.625 1 91 433 LEU B CA 1
ATOM 7742 C C . LEU B 1 433 ? 9.094 -154.5 -72.125 1 91 433 LEU B C 1
ATOM 7744 O O . LEU B 1 433 ? 9.047 -153.375 -71.875 1 91 433 LEU B O 1
ATOM 7748 N N . ALA B 1 434 ? 8.102 -155.25 -72.125 1 90.62 434 ALA B N 1
ATOM 7749 C CA . ALA B 1 434 ? 6.816 -154.75 -71.625 1 90.62 434 ALA B CA 1
ATOM 7750 C C . ALA B 1 434 ? 6.926 -154.375 -70.125 1 90.62 434 ALA B C 1
ATOM 7752 O O . ALA B 1 434 ? 6.371 -153.375 -69.688 1 90.62 434 ALA B O 1
ATOM 7753 N N . GLU B 1 435 ? 7.742 -155.25 -69.438 1 91.88 435 GLU B N 1
ATOM 7754 C CA . GLU B 1 435 ? 7.953 -155 -68 1 91.88 435 GLU B CA 1
ATOM 7755 C C . GLU B 1 435 ? 8.773 -153.75 -67.812 1 91.88 435 GLU B C 1
ATOM 7757 O O . GLU B 1 435 ? 8.508 -152.875 -66.938 1 91.88 435 GLU B O 1
ATOM 7762 N N . ASP B 1 436 ? 9.68 -153.5 -68.688 1 91.56 436 ASP B N 1
ATOM 7763 C CA . ASP B 1 436 ? 10.5 -152.25 -68.625 1 91.56 436 ASP B CA 1
ATOM 7764 C C . ASP B 1 436 ? 9.672 -151 -68.938 1 91.56 436 ASP B C 1
ATOM 7766 O O . ASP B 1 436 ? 9.812 -150 -68.312 1 91.56 436 ASP B O 1
ATOM 7770 N N . SER B 1 437 ? 8.82 -151.125 -69.875 1 91.31 437 SER B N 1
ATOM 7771 C CA . SER B 1 437 ? 7.945 -150 -70.25 1 91.31 437 SER B CA 1
ATOM 7772 C C . SER B 1 437 ? 6.945 -149.75 -69.125 1 91.31 437 SER B C 1
ATOM 7774 O O . SER B 1 437 ? 6.621 -148.5 -68.938 1 91.31 437 SER B O 1
ATOM 7776 N N . LYS B 1 438 ? 6.543 -150.75 -68.562 1 92.38 438 LYS B N 1
ATOM 7777 C CA . LYS B 1 438 ? 5.633 -150.5 -67.438 1 92.38 438 LYS B CA 1
ATOM 7778 C C . LYS B 1 438 ? 6.305 -149.75 -66.312 1 92.38 438 LYS B C 1
ATOM 7780 O O . LYS B 1 438 ? 5.719 -148.875 -65.75 1 92.38 438 LYS B O 1
ATOM 7785 N N . ARG B 1 439 ? 7.531 -150.125 -66 1 93.5 439 ARG B N 1
ATOM 7786 C CA . ARG B 1 439 ? 8.266 -149.375 -64.938 1 93.5 439 ARG B CA 1
ATOM 7787 C C . ARG B 1 439 ? 8.484 -147.875 -65.312 1 93.5 439 ARG B C 1
ATOM 7789 O O . ARG B 1 439 ? 8.344 -147 -64.438 1 93.5 439 ARG B O 1
ATOM 7796 N N . ALA B 1 440 ? 8.703 -147.625 -66.438 1 88.69 440 ALA B N 1
ATOM 7797 C CA . ALA B 1 440 ? 8.922 -146.25 -66.938 1 88.69 440 ALA B CA 1
ATOM 7798 C C . ALA B 1 440 ? 7.629 -145.5 -66.875 1 88.69 440 ALA B C 1
ATOM 7800 O O . ALA B 1 440 ? 7.641 -144.375 -66.438 1 88.69 440 ALA B O 1
ATOM 7801 N N . ALA B 1 441 ? 6.543 -146 -67.25 1 90 441 ALA B N 1
ATOM 7802 C CA . ALA B 1 441 ? 5.246 -145.25 -67.188 1 90 441 ALA B CA 1
ATOM 7803 C C . ALA B 1 441 ? 4.812 -145 -65.75 1 90 441 ALA B C 1
ATOM 7805 O O . ALA B 1 441 ? 4.25 -144 -65.5 1 90 441 ALA B O 1
ATOM 7806 N N . ASP B 1 442 ? 5.18 -146 -64.938 1 91.56 442 ASP B N 1
ATOM 7807 C CA . ASP B 1 442 ? 4.879 -145.75 -63.531 1 91.56 442 ASP B CA 1
ATOM 7808 C C . ASP B 1 442 ? 5.684 -144.625 -62.969 1 91.56 442 ASP B C 1
ATOM 7810 O O . ASP B 1 442 ? 5.148 -143.875 -62.219 1 91.56 442 ASP B O 1
ATOM 7814 N N . GLU B 1 443 ? 6.82 -144.625 -63.375 1 92.12 443 GLU B N 1
ATOM 7815 C CA . GLU B 1 443 ? 7.676 -143.5 -62.906 1 92.12 443 GLU B CA 1
ATOM 7816 C C . GLU B 1 443 ? 7.238 -142.125 -63.5 1 92.12 443 GLU B C 1
ATOM 7818 O O . GLU B 1 443 ? 7.293 -141.125 -62.812 1 92.12 443 GLU B O 1
ATOM 7823 N N . ILE B 1 444 ? 6.738 -142.125 -64.625 1 88.81 444 ILE B N 1
ATOM 7824 C CA . ILE B 1 444 ? 6.223 -140.875 -65.25 1 88.81 444 ILE B CA 1
ATOM 7825 C C . ILE B 1 444 ? 4.996 -140.375 -64.5 1 88.81 444 ILE B C 1
ATOM 7827 O O . ILE B 1 444 ? 4.852 -139.25 -64.25 1 88.81 444 ILE B O 1
ATOM 7831 N N . GLN B 1 445 ? 4.191 -141.375 -64.125 1 87.81 445 GLN B N 1
ATOM 7832 C CA . GLN B 1 445 ? 3.004 -141 -63.375 1 87.81 445 GLN B CA 1
ATOM 7833 C C . GLN B 1 445 ? 3.381 -140.375 -62.031 1 87.81 445 GLN B C 1
ATOM 7835 O O . GLN B 1 445 ? 2.779 -139.375 -61.625 1 87.81 445 GLN B O 1
ATOM 7840 N N . GLU B 1 446 ? 4.441 -140.875 -61.438 1 87.81 446 GLU B N 1
ATOM 7841 C CA . GLU B 1 446 ? 4.887 -140.375 -60.156 1 87.81 446 GLU B CA 1
ATOM 7842 C C . GLU B 1 446 ? 5.496 -139 -60.281 1 87.81 446 GLU B C 1
ATOM 7844 O O . GLU B 1 446 ? 5.148 -138 -59.531 1 87.81 446 GLU B O 1
ATOM 7849 N N . VAL B 1 447 ? 6.262 -138.75 -61.25 1 84.62 447 VAL B N 1
ATOM 7850 C CA . VAL B 1 447 ? 6.945 -137.5 -61.469 1 84.62 447 VAL B CA 1
ATOM 7851 C C . VAL B 1 447 ? 5.945 -136.375 -61.906 1 84.62 447 VAL B C 1
ATOM 7853 O O . VAL B 1 447 ? 6.051 -135.25 -61.5 1 84.62 447 VAL B O 1
ATOM 7856 N N . THR B 1 448 ? 5.012 -136.75 -62.75 1 81.5 448 THR B N 1
ATOM 7857 C CA . THR B 1 448 ? 3.977 -135.875 -63.188 1 81.5 448 THR B CA 1
ATOM 7858 C C . THR B 1 448 ? 3.17 -135.375 -61.969 1 81.5 448 THR B C 1
ATOM 7860 O O . THR B 1 448 ? 2.795 -134.25 -61.938 1 81.5 448 THR B O 1
ATOM 7863 N N . GLY B 1 449 ? 2.896 -136.375 -61.094 1 80.62 449 GLY B N 1
ATOM 7864 C CA . GLY B 1 449 ? 2.23 -135.875 -59.875 1 80.62 449 GLY B CA 1
ATOM 7865 C C . GLY B 1 449 ? 3.012 -134.875 -59.094 1 80.62 449 GLY B C 1
ATOM 7866 O O . GLY B 1 449 ? 2.438 -133.875 -58.625 1 80.62 449 GLY B O 1
ATOM 7867 N N . ALA B 1 450 ? 4.316 -135 -59.125 1 78.94 450 ALA B N 1
ATOM 7868 C CA . ALA B 1 450 ? 5.18 -134.125 -58.406 1 78.94 450 ALA B CA 1
ATOM 7869 C C . ALA B 1 450 ? 5.223 -132.75 -59.156 1 78.94 450 ALA B C 1
ATOM 7871 O O . ALA B 1 450 ? 5.223 -131.625 -58.5 1 78.94 450 ALA B O 1
ATOM 7872 N N . VAL B 1 451 ? 5.156 -132.75 -60.375 1 73.38 451 VAL B N 1
ATOM 7873 C CA . VAL B 1 451 ? 5.188 -131.5 -61.188 1 73.38 451 VAL B CA 1
ATOM 7874 C C . VAL B 1 451 ? 3.873 -130.75 -61 1 73.38 451 VAL B C 1
ATOM 7876 O O . VAL B 1 451 ? 3.873 -129.5 -60.875 1 73.38 451 VAL B O 1
ATOM 7879 N N . LEU B 1 452 ? 2.807 -131.5 -61.062 1 77.31 452 LEU B N 1
ATOM 7880 C CA . LEU B 1 452 ? 1.502 -130.875 -60.875 1 77.31 452 LEU B CA 1
ATOM 7881 C C . LEU B 1 452 ? 1.431 -130.25 -59.5 1 77.31 452 LEU B C 1
ATOM 7883 O O . LEU B 1 452 ? 0.859 -129.125 -59.344 1 77.31 452 LEU B O 1
ATOM 7887 N N . HIS B 1 453 ? 2.123 -130.75 -58.562 1 79.25 453 HIS B N 1
ATOM 7888 C CA . HIS B 1 453 ? 2.156 -130.25 -57.219 1 79.25 453 HIS B CA 1
ATOM 7889 C C . HIS B 1 453 ? 3.014 -128.875 -57.188 1 79.25 453 HIS B C 1
ATOM 7891 O O . HIS B 1 453 ? 2.645 -127.938 -56.562 1 79.25 453 HIS B O 1
ATOM 7897 N N . SER B 1 454 ? 4.023 -129 -57.906 1 73.75 454 SER B N 1
ATOM 7898 C CA . SER B 1 454 ? 4.926 -127.812 -57.938 1 73.75 454 SER B CA 1
ATOM 7899 C C . SER B 1 454 ? 4.277 -126.625 -58.625 1 73.75 454 SER B C 1
ATOM 7901 O O . SER B 1 454 ? 4.395 -125.5 -58.188 1 73.75 454 SER B O 1
ATOM 7903 N N . VAL B 1 455 ? 3.621 -126.812 -59.719 1 72.19 455 VAL B N 1
ATOM 7904 C CA . VAL B 1 455 ? 2.924 -125.75 -60.469 1 72.19 455 VAL B CA 1
ATOM 7905 C C . VAL B 1 455 ? 1.799 -125.188 -59.594 1 72.19 455 VAL B C 1
ATOM 7907 O O . VAL B 1 455 ? 1.583 -123.938 -59.594 1 72.19 455 VAL B O 1
ATOM 7910 N N . GLY B 1 456 ? 1.146 -126.125 -58.938 1 74.81 456 GLY B N 1
ATOM 7911 C CA . GLY B 1 456 ? 0.098 -125.688 -58.062 1 74.81 456 GLY B CA 1
ATOM 7912 C C . GLY B 1 456 ? 0.615 -124.812 -56.938 1 74.81 456 GLY B C 1
ATOM 7913 O O . GLY B 1 456 ? -0.012 -123.812 -56.594 1 74.81 456 GLY B O 1
ATOM 7914 N N . SER B 1 457 ? 1.757 -125.188 -56.469 1 77.31 457 SER B N 1
ATOM 7915 C CA . SER B 1 457 ? 2.365 -124.375 -55.406 1 77.31 457 SER B CA 1
ATOM 7916 C C . SER B 1 457 ? 2.83 -123 -55.906 1 77.31 457 SER B C 1
ATOM 7918 O O . SER B 1 457 ? 2.654 -122 -55.219 1 77.31 457 SER B O 1
ATOM 7920 N N . LEU B 1 458 ? 3.355 -122.812 -57.031 1 72.81 458 LEU B N 1
ATOM 7921 C CA . LEU B 1 458 ? 3.811 -121.562 -57.594 1 72.81 458 LEU B CA 1
ATOM 7922 C C . LEU B 1 458 ? 2.631 -120.625 -57.906 1 72.81 458 LEU B C 1
ATOM 7924 O O . LEU B 1 458 ? 2.721 -119.438 -57.688 1 72.81 458 LEU B O 1
ATOM 7928 N N . LYS B 1 459 ? 1.611 -121.25 -58.344 1 74.12 459 LYS B N 1
ATOM 7929 C CA . LYS B 1 459 ? 0.394 -120.5 -58.625 1 74.12 459 LYS B CA 1
ATOM 7930 C C . LYS B 1 459 ? -0.162 -119.875 -57.344 1 74.12 459 LYS B C 1
ATOM 7932 O O . LYS B 1 459 ? -0.467 -118.688 -57.281 1 74.12 459 LYS B O 1
ATOM 7937 N N . SER B 1 460 ? -0.211 -120.75 -56.312 1 80.25 460 SER B N 1
ATOM 7938 C CA . SER B 1 460 ? -0.78 -120.25 -55.062 1 80.25 460 SER B CA 1
ATOM 7939 C C . SER B 1 460 ? 0.064 -119.188 -54.438 1 80.25 460 SER B C 1
ATOM 7941 O O . SER B 1 460 ? -0.475 -118.188 -53.906 1 80.25 460 SER B O 1
ATOM 7943 N N . ASN B 1 461 ? 1.312 -119.25 -54.594 1 74.94 461 ASN B N 1
ATOM 7944 C CA . ASN B 1 461 ? 2.211 -118.25 -54.031 1 74.94 461 ASN B CA 1
ATOM 7945 C C . ASN B 1 461 ? 2.145 -116.938 -54.781 1 74.94 461 ASN B C 1
ATOM 7947 O O . ASN B 1 461 ? 2.186 -115.875 -54.188 1 74.94 461 ASN B O 1
ATOM 7951 N N . SER B 1 462 ? 2.025 -117 -56.062 1 73.81 462 SER B N 1
ATOM 7952 C CA . SER B 1 462 ? 1.896 -115.812 -56.875 1 73.81 462 SER B CA 1
ATOM 7953 C C . SER B 1 462 ? 0.576 -115.062 -56.594 1 73.81 462 SER B C 1
ATOM 7955 O O . SER B 1 462 ? 0.533 -113.875 -56.531 1 73.81 462 SER B O 1
ATOM 7957 N N . GLU B 1 463 ? -0.438 -115.875 -56.406 1 78 463 GLU B N 1
ATOM 7958 C CA . GLU B 1 463 ? -1.742 -115.312 -56.094 1 78 463 GLU B CA 1
ATOM 7959 C C . GLU B 1 463 ? -1.722 -114.625 -54.719 1 78 463 GLU B C 1
ATOM 7961 O O . GLU B 1 463 ? -2.357 -113.562 -54.562 1 78 463 GLU B O 1
ATOM 7966 N N . ASN B 1 464 ? -0.962 -115.188 -53.875 1 78.5 464 ASN B N 1
ATOM 7967 C CA . ASN B 1 464 ? -0.834 -114.562 -52.562 1 78.5 464 ASN B CA 1
ATOM 7968 C C . ASN B 1 464 ? -0.098 -113.188 -52.625 1 78.5 464 ASN B C 1
ATOM 7970 O O . ASN B 1 464 ? -0.472 -112.25 -51.969 1 78.5 464 ASN B O 1
ATOM 7974 N N . LEU B 1 465 ? 0.857 -113.062 -53.406 1 74 465 LEU B N 1
ATOM 7975 C CA . LEU B 1 465 ? 1.608 -111.812 -53.562 1 74 465 LEU B CA 1
ATOM 7976 C C . LEU B 1 465 ? 0.762 -110.75 -54.25 1 74 465 LEU B C 1
ATOM 7978 O O . LEU B 1 465 ? 0.844 -109.562 -53.938 1 74 465 LEU B O 1
ATOM 7982 N N . LEU B 1 466 ? 0.037 -111.25 -55.25 1 78.81 466 LEU B N 1
ATOM 7983 C CA . LEU B 1 466 ? -0.851 -110.312 -55.938 1 78.81 466 LEU B CA 1
ATOM 7984 C C . LEU B 1 466 ? -1.93 -109.812 -55.031 1 78.81 466 LEU B C 1
ATOM 7986 O O . LEU B 1 466 ? -2.271 -108.625 -55.062 1 78.81 466 LEU B O 1
ATOM 7990 N N . THR B 1 467 ? -2.334 -110.688 -54.156 1 82.62 467 THR B N 1
ATOM 7991 C CA . THR B 1 467 ? -3.334 -110.312 -53.188 1 82.62 467 THR B CA 1
ATOM 7992 C C . THR B 1 467 ? -2.732 -109.312 -52.156 1 82.62 467 THR B C 1
ATOM 7994 O O . THR B 1 467 ? -3.369 -108.312 -51.781 1 82.62 467 THR B O 1
ATOM 7997 N N . PHE B 1 468 ? -1.506 -109.5 -51.75 1 76.69 468 PHE B N 1
ATOM 7998 C CA . PHE B 1 468 ? -0.819 -108.625 -50.844 1 76.69 468 PHE B CA 1
ATOM 7999 C C . PHE B 1 468 ? -0.654 -107.25 -51.469 1 76.69 468 PHE B C 1
ATOM 8001 O O . PHE B 1 468 ? -0.881 -106.25 -50.812 1 76.69 468 PHE B O 1
ATOM 8008 N N . PHE B 1 469 ? -0.26 -107.188 -52.688 1 82 469 PHE B N 1
ATOM 8009 C CA . PHE B 1 469 ? -0.079 -105.875 -53.375 1 82 469 PHE B CA 1
ATOM 8010 C C . PHE B 1 469 ? -1.399 -105.125 -53.469 1 82 469 PHE B C 1
ATOM 8012 O O . PHE B 1 469 ? -1.473 -103.938 -53.125 1 82 469 PHE B O 1
ATOM 8019 N N . ALA B 1 470 ? -2.43 -105.812 -53.938 1 83.56 470 ALA B N 1
ATOM 8020 C CA . ALA B 1 470 ? -3.719 -105.188 -54.188 1 83.56 470 ALA B CA 1
ATOM 8021 C C . ALA B 1 470 ? -4.348 -104.75 -52.875 1 83.56 470 ALA B C 1
ATOM 8023 O O . ALA B 1 470 ? -4.938 -103.625 -52.812 1 83.56 470 ALA B O 1
ATOM 8024 N N . ASP B 1 471 ? -4.117 -105.562 -51.75 1 83.69 471 ASP B N 1
ATOM 8025 C CA . ASP B 1 471 ? -4.848 -105.25 -50.531 1 83.69 471 ASP B CA 1
ATOM 8026 C C . ASP B 1 471 ? -4.055 -104.312 -49.625 1 83.69 471 ASP B C 1
ATOM 8028 O O . ASP B 1 471 ? -4.641 -103.562 -48.875 1 83.69 471 ASP B O 1
ATOM 8032 N N . SER B 1 472 ? -2.768 -104.375 -49.719 1 82.19 472 SER B N 1
ATOM 8033 C CA . SER B 1 472 ? -1.99 -103.625 -48.719 1 82.19 472 SER B CA 1
ATOM 8034 C C . SER B 1 472 ? -1.182 -102.562 -49.375 1 82.19 472 SER B C 1
ATOM 8036 O O . SER B 1 472 ? -1.375 -101.375 -49.062 1 82.19 472 SER B O 1
ATOM 8038 N N . VAL B 1 473 ? -0.446 -102.812 -50.344 1 83.06 473 VAL B N 1
ATOM 8039 C CA . VAL B 1 473 ? 0.486 -101.812 -50.906 1 83.06 473 VAL B CA 1
ATOM 8040 C C . VAL B 1 473 ? -0.288 -100.688 -51.594 1 83.06 473 VAL B C 1
ATOM 8042 O O . VAL B 1 473 ? -0.006 -99.5 -51.375 1 83.06 473 VAL B O 1
ATOM 8045 N N . GLN B 1 474 ? -1.255 -101.062 -52.406 1 86.25 474 GLN B N 1
ATOM 8046 C CA . GLN B 1 474 ? -2.047 -100.062 -53.094 1 86.25 474 GLN B CA 1
ATOM 8047 C C . GLN B 1 474 ? -2.795 -99.188 -52.125 1 86.25 474 GLN B C 1
ATOM 8049 O O . GLN B 1 474 ? -2.895 -98 -52.344 1 86.25 474 GLN B O 1
ATOM 8054 N N . THR B 1 475 ? -3.275 -99.75 -51.062 1 88.06 475 THR B N 1
ATOM 8055 C CA . THR B 1 475 ? -3.994 -99 -50.031 1 88.06 475 THR B CA 1
ATOM 8056 C C . THR B 1 475 ? -3.051 -98.062 -49.312 1 88.06 475 THR B C 1
ATOM 8058 O O . THR B 1 475 ? -3.41 -96.938 -49 1 88.06 475 THR B O 1
ATOM 8061 N N . ASP B 1 476 ? -1.916 -98.438 -49.062 1 86 476 ASP B N 1
ATOM 8062 C CA . ASP B 1 476 ? -0.931 -97.625 -48.375 1 86 476 ASP B CA 1
ATOM 8063 C C . ASP B 1 476 ? -0.474 -96.438 -49.219 1 86 476 ASP B C 1
ATOM 8065 O O . ASP B 1 476 ? -0.253 -95.375 -48.719 1 86 476 ASP B O 1
ATOM 8069 N N . TYR B 1 477 ? -0.353 -96.688 -50.5 1 86.62 477 TYR B N 1
ATOM 8070 C CA . TYR B 1 477 ? -0.027 -95.562 -51.406 1 86.62 477 TYR B CA 1
ATOM 8071 C C . TYR B 1 477 ? -1.128 -94.5 -51.406 1 86.62 477 TYR B C 1
ATOM 8073 O O . TYR B 1 477 ? -0.847 -93.312 -51.344 1 86.62 477 TYR B O 1
ATOM 8081 N N . ALA B 1 478 ? -2.326 -95.062 -51.375 1 87.94 478 ALA B N 1
ATOM 8082 C CA . ALA B 1 478 ? -3.449 -94.125 -51.344 1 87.94 478 ALA B CA 1
ATOM 8083 C C . ALA B 1 478 ? -3.463 -93.312 -50.031 1 87.94 478 ALA B C 1
ATOM 8085 O O . ALA B 1 478 ? -3.74 -92.125 -50.062 1 87.94 478 ALA B O 1
ATOM 8086 N N . LEU B 1 479 ? -3.145 -93.938 -48.969 1 87.56 479 LEU B N 1
ATOM 8087 C CA . LEU B 1 479 ? -3.092 -93.25 -47.656 1 87.56 479 LEU B CA 1
ATOM 8088 C C . LEU B 1 479 ? -1.976 -92.25 -47.625 1 87.56 479 LEU B C 1
ATOM 8090 O O . LEU B 1 479 ? -2.15 -91.125 -47.094 1 87.56 479 LEU B O 1
ATOM 8094 N N . MET B 1 480 ? -0.942 -92.5 -48.219 1 85.44 480 MET B N 1
ATOM 8095 C CA . MET B 1 480 ? 0.177 -91.562 -48.188 1 85.44 480 MET B CA 1
ATOM 8096 C C . MET B 1 480 ? -0.119 -90.375 -49.094 1 85.44 480 MET B C 1
ATOM 8098 O O . MET B 1 480 ? 0.232 -89.25 -48.75 1 85.44 480 MET B O 1
ATOM 8102 N N . LEU B 1 481 ? -0.709 -90.688 -50.219 1 88.81 481 LEU B N 1
ATOM 8103 C CA . LEU B 1 481 ? -1.075 -89.562 -51.094 1 88.81 481 LEU B CA 1
ATOM 8104 C C . LEU B 1 481 ? -2.037 -88.625 -50.406 1 88.81 481 LEU B C 1
ATOM 8106 O O . LEU B 1 481 ? -1.896 -87.438 -50.531 1 88.81 481 LEU B O 1
ATOM 8110 N N . ARG B 1 482 ? -2.951 -89.125 -49.594 1 90.19 482 ARG B N 1
ATOM 8111 C CA . ARG B 1 482 ? -3.861 -88.25 -48.844 1 90.19 482 ARG B CA 1
ATOM 8112 C C . ARG B 1 482 ? -3.109 -87.5 -47.75 1 90.19 482 ARG B C 1
ATOM 8114 O O . ARG B 1 482 ? -3.408 -86.312 -47.5 1 90.19 482 ARG B O 1
ATOM 8121 N N . ALA B 1 483 ? -2.209 -88.125 -47.188 1 85.31 483 ALA B N 1
ATOM 8122 C CA . ALA B 1 483 ? -1.419 -87.5 -46.125 1 85.31 483 ALA B CA 1
ATOM 8123 C C . ALA B 1 483 ? -0.606 -86.312 -46.688 1 85.31 483 ALA B C 1
ATOM 8125 O O . ALA B 1 483 ? -0.462 -85.312 -46.062 1 85.31 483 ALA B O 1
ATOM 8126 N N . THR B 1 484 ? -0.033 -86.5 -47.844 1 88.44 484 THR B N 1
ATOM 8127 C CA . THR B 1 484 ? 0.736 -85.438 -48.469 1 88.44 484 THR B CA 1
ATOM 8128 C C . THR B 1 484 ? -0.155 -84.25 -48.781 1 88.44 484 THR B C 1
ATOM 8130 O O . THR B 1 484 ? 0.288 -83.125 -48.688 1 88.44 484 THR B O 1
ATOM 8133 N N . GLU B 1 485 ? -1.396 -84.562 -49.156 1 88.88 485 GLU B N 1
ATOM 8134 C CA . GLU B 1 485 ? -2.344 -83.5 -49.375 1 88.88 485 GLU B CA 1
ATOM 8135 C C . GLU B 1 485 ? -2.662 -82.75 -48.094 1 88.88 485 GLU B C 1
ATOM 8137 O O . GLU B 1 485 ? -2.729 -81.5 -48.094 1 88.88 485 GLU B O 1
ATOM 8142 N N . GLU B 1 486 ? -2.84 -83.5 -47.094 1 85.75 486 GLU B N 1
ATOM 8143 C CA . GLU B 1 486 ? -3.105 -82.875 -45.781 1 85.75 486 GLU B CA 1
ATOM 8144 C C . GLU B 1 486 ? -1.912 -82.062 -45.312 1 85.75 486 GLU B C 1
ATOM 8146 O O . GLU B 1 486 ? -2.084 -81 -44.688 1 85.75 486 GLU B O 1
ATOM 8151 N N . TYR B 1 487 ? -0.812 -82.5 -45.562 1 84.06 487 TYR B N 1
ATOM 8152 C CA . TYR B 1 487 ? 0.413 -81.812 -45.219 1 84.06 487 TYR B CA 1
ATOM 8153 C C . TYR B 1 487 ? 0.541 -80.5 -45.969 1 84.06 487 TYR B C 1
ATOM 8155 O O . TYR B 1 487 ? 0.96 -79.438 -45.406 1 84.06 487 TYR B O 1
ATOM 8163 N N . ALA B 1 488 ? 0.231 -80.625 -47.219 1 87.69 488 ALA B N 1
ATOM 8164 C CA . ALA B 1 488 ? 0.264 -79.438 -48.062 1 87.69 488 ALA B CA 1
ATOM 8165 C C . ALA B 1 488 ? -0.729 -78.375 -47.531 1 87.69 488 ALA B C 1
ATOM 8167 O O . ALA B 1 488 ? -0.427 -77.188 -47.531 1 87.69 488 ALA B O 1
ATOM 8168 N N . VAL B 1 489 ? -1.881 -78.812 -47.094 1 88.12 489 VAL B N 1
ATOM 8169 C CA . VAL B 1 489 ? -2.896 -77.875 -46.531 1 88.12 489 VAL B CA 1
ATOM 8170 C C . VAL B 1 489 ? -2.412 -77.312 -45.219 1 88.12 489 VAL B C 1
ATOM 8172 O O . VAL B 1 489 ? -2.568 -76.125 -45 1 88.12 489 VAL B O 1
ATOM 8175 N N . GLY B 1 490 ? -1.823 -78.125 -44.438 1 83.12 490 GLY B N 1
ATOM 8176 C CA . GLY B 1 490 ? -1.258 -77.625 -43.188 1 83.12 490 GLY B CA 1
ATOM 8177 C C . GLY B 1 490 ? -0.177 -76.562 -43.406 1 83.12 490 GLY B C 1
ATOM 8178 O O . GLY B 1 490 ? -0.124 -75.562 -42.688 1 83.12 490 GLY B O 1
ATOM 8179 N N . ALA B 1 491 ? 0.715 -76.812 -44.312 1 86.56 491 ALA B N 1
ATOM 8180 C CA . ALA B 1 491 ? 1.749 -75.812 -44.688 1 86.56 491 ALA B CA 1
ATOM 8181 C C . ALA B 1 491 ? 1.131 -74.5 -45.156 1 86.56 491 ALA B C 1
ATOM 8183 O O . ALA B 1 491 ? 1.589 -73.438 -44.812 1 86.56 491 ALA B O 1
ATOM 8184 N N . GLY B 1 492 ? 0.1 -74.688 -45.969 1 88.88 492 GLY B N 1
ATOM 8185 C CA . GLY B 1 492 ? -0.606 -73.5 -46.438 1 88.88 492 GLY B CA 1
ATOM 8186 C C . GLY B 1 492 ? -1.229 -72.688 -45.312 1 88.88 492 GLY B C 1
ATOM 8187 O O . GLY B 1 492 ? -1.161 -71.438 -45.312 1 88.88 492 GLY B O 1
ATOM 8188 N N . ASP B 1 493 ? -1.812 -73.312 -44.312 1 87.25 493 ASP B N 1
ATOM 8189 C CA . ASP B 1 493 ? -2.395 -72.688 -43.156 1 87.25 493 ASP B CA 1
ATOM 8190 C C . ASP B 1 493 ? -1.326 -71.938 -42.375 1 87.25 493 ASP B C 1
ATOM 8192 O O . ASP B 1 493 ? -1.556 -70.812 -41.906 1 87.25 493 ASP B O 1
ATOM 8196 N N . THR B 1 494 ? -0.253 -72.5 -42.219 1 86.31 494 THR B N 1
ATOM 8197 C CA . THR B 1 494 ? 0.846 -71.875 -41.5 1 86.31 494 THR B CA 1
ATOM 8198 C C . THR B 1 494 ? 1.364 -70.625 -42.219 1 86.31 494 THR B C 1
ATOM 8200 O O . THR B 1 494 ? 1.678 -69.625 -41.594 1 86.31 494 THR B O 1
ATOM 8203 N N . GLU B 1 495 ? 1.459 -70.812 -43.5 1 90.44 495 GLU B N 1
ATOM 8204 C CA . GLU B 1 495 ? 1.875 -69.688 -44.312 1 90.44 495 GLU B CA 1
ATOM 8205 C C . GLU B 1 495 ? 0.909 -68.5 -44.156 1 90.44 495 GLU B C 1
ATOM 8207 O O . GLU B 1 495 ? 1.333 -67.375 -43.969 1 90.44 495 GLU B O 1
ATOM 8212 N N . ALA B 1 496 ? -0.373 -68.75 -44.188 1 90.69 496 ALA B N 1
ATOM 8213 C CA . ALA B 1 496 ? -1.394 -67.75 -44.031 1 90.69 496 ALA B CA 1
ATOM 8214 C C . ALA B 1 496 ? -1.315 -67.062 -42.688 1 90.69 496 ALA B C 1
ATOM 8216 O O . ALA B 1 496 ? -1.401 -65.875 -42.562 1 90.69 496 ALA B O 1
ATOM 8217 N N . ARG B 1 497 ? -1.114 -67.812 -41.656 1 89.81 497 ARG B N 1
ATOM 8218 C CA . ARG B 1 497 ? -0.993 -67.25 -40.312 1 89.81 497 ARG B CA 1
ATOM 8219 C C . ARG B 1 497 ? 0.257 -66.375 -40.156 1 89.81 497 ARG B C 1
ATOM 8221 O O . ARG B 1 497 ? 0.227 -65.375 -39.5 1 89.81 497 ARG B O 1
ATOM 8228 N N . SER B 1 498 ? 1.299 -66.875 -40.75 1 91.12 498 SER B N 1
ATOM 8229 C CA . SER B 1 498 ? 2.553 -66.125 -40.719 1 91.12 498 SER B CA 1
ATOM 8230 C C . SER B 1 498 ? 2.432 -64.812 -41.438 1 91.12 498 SER B C 1
ATOM 8232 O O . SER B 1 498 ? 2.934 -63.812 -40.938 1 91.12 498 SER B O 1
ATOM 8234 N N . THR B 1 499 ? 1.761 -64.812 -42.531 1 91.81 499 THR B N 1
ATOM 8235 C CA . THR B 1 499 ? 1.543 -63.594 -43.281 1 91.81 499 THR B CA 1
ATOM 8236 C C . THR B 1 499 ? 0.678 -62.625 -42.5 1 91.81 499 THR B C 1
ATOM 8238 O O . THR B 1 499 ? 0.979 -61.438 -42.438 1 91.81 499 THR B O 1
ATOM 8241 N N . ASP B 1 500 ? -0.299 -63.125 -41.875 1 91.88 500 ASP B N 1
ATOM 8242 C CA . ASP B 1 500 ? -1.183 -62.281 -41.031 1 91.88 500 ASP B CA 1
ATOM 8243 C C . ASP B 1 500 ? -0.437 -61.719 -39.844 1 91.88 500 ASP B C 1
ATOM 8245 O O . ASP B 1 500 ? -0.629 -60.562 -39.5 1 91.88 500 ASP B O 1
ATOM 8249 N N . LEU B 1 501 ? 0.332 -62.469 -39.25 1 90.94 501 LEU B N 1
ATOM 8250 C CA . LEU B 1 501 ? 1.127 -62.031 -38.125 1 90.94 501 LEU B CA 1
ATOM 8251 C C . LEU B 1 501 ? 2.096 -60.938 -38.531 1 90.94 501 LEU B C 1
ATOM 8253 O O . LEU B 1 501 ? 2.268 -59.938 -37.781 1 90.94 501 LEU B O 1
ATOM 8257 N N . SER B 1 502 ? 2.711 -61.125 -39.625 1 93.19 502 SER B N 1
ATOM 8258 C CA . SER B 1 502 ? 3.629 -60.125 -40.156 1 93.19 502 SER B CA 1
ATOM 8259 C C . SER B 1 502 ? 2.914 -58.812 -40.375 1 93.19 502 SER B C 1
ATOM 8261 O O . SER B 1 502 ? 3.422 -57.75 -40 1 93.19 502 SER B O 1
ATOM 8263 N N . ALA B 1 503 ? 1.714 -58.812 -40.938 1 93.94 503 ALA B N 1
ATOM 8264 C CA . ALA B 1 503 ? 0.937 -57.594 -41.188 1 93.94 503 ALA B CA 1
ATOM 8265 C C . ALA B 1 503 ? 0.517 -56.938 -39.875 1 93.94 503 ALA B C 1
ATOM 8267 O O . ALA B 1 503 ? 0.613 -55.719 -39.75 1 93.94 503 ALA B O 1
ATOM 8268 N N . THR B 1 504 ? 0.08 -57.719 -39 1 93.88 504 THR B N 1
ATOM 8269 C CA . THR B 1 504 ? -0.344 -57.188 -37.688 1 93.88 504 THR B CA 1
ATOM 8270 C C . THR B 1 504 ? 0.832 -56.562 -36.969 1 93.88 504 THR B C 1
ATOM 8272 O O . THR B 1 504 ? 0.693 -55.5 -36.344 1 93.88 504 THR B O 1
ATOM 8275 N N . THR B 1 505 ? 1.956 -57.219 -37 1 93.69 505 THR B N 1
ATOM 8276 C CA . THR B 1 505 ? 3.141 -56.719 -36.312 1 93.69 505 THR B CA 1
ATOM 8277 C C . THR B 1 505 ? 3.602 -55.375 -36.906 1 93.69 505 THR B C 1
ATOM 8279 O O . THR B 1 505 ? 4.031 -54.469 -36.219 1 93.69 505 THR B O 1
ATOM 8282 N N . GLU B 1 506 ? 3.484 -55.25 -38.219 1 93.69 506 GLU B N 1
ATOM 8283 C CA . GLU B 1 506 ? 3.826 -54 -38.875 1 93.69 506 GLU B CA 1
ATOM 8284 C C . GLU B 1 506 ? 2.91 -52.875 -38.438 1 93.69 506 GLU B C 1
ATOM 8286 O O . GLU B 1 506 ? 3.373 -51.75 -38.188 1 93.69 506 GLU B O 1
ATOM 8291 N N . GLU B 1 507 ? 1.698 -53.156 -38.344 1 94.19 507 GLU B N 1
ATOM 8292 C CA . GLU B 1 507 ? 0.731 -52.188 -37.844 1 94.19 507 GLU B CA 1
ATOM 8293 C C . GLU B 1 507 ? 1.019 -51.781 -36.406 1 94.19 507 GLU B C 1
ATOM 8295 O O . GLU B 1 507 ? 0.934 -50.625 -36.062 1 94.19 507 GLU B O 1
ATOM 8300 N N . LEU B 1 508 ? 1.359 -52.719 -35.625 1 93.31 508 LEU B N 1
ATOM 8301 C CA . LEU B 1 508 ? 1.634 -52.469 -34.219 1 93.31 508 LEU B CA 1
ATOM 8302 C C . LEU B 1 508 ? 2.908 -51.656 -34.031 1 93.31 508 LEU B C 1
ATOM 8304 O O . LEU B 1 508 ? 2.984 -50.781 -33.156 1 93.31 508 LEU B O 1
ATOM 8308 N N . LEU B 1 509 ? 3.836 -51.938 -34.875 1 93.69 509 LEU B N 1
ATOM 8309 C CA . LEU B 1 509 ? 5.07 -51.156 -34.844 1 93.69 509 LEU B CA 1
ATOM 8310 C C . LEU B 1 509 ? 4.805 -49.688 -35.188 1 93.69 509 LEU B C 1
ATOM 8312 O O . LEU B 1 509 ? 5.363 -48.781 -34.562 1 93.69 509 LEU B O 1
ATOM 8316 N N . ALA B 1 510 ? 3.92 -49.469 -36.156 1 94 510 ALA B N 1
ATOM 8317 C CA . ALA B 1 510 ? 3.533 -48.094 -36.5 1 94 510 ALA B CA 1
ATOM 8318 C C . ALA B 1 510 ? 2.785 -47.406 -35.344 1 94 510 ALA B C 1
ATOM 8320 O O . ALA B 1 510 ? 3.012 -46.25 -35.062 1 94 510 ALA B O 1
ATOM 8321 N N . SER B 1 511 ? 1.913 -48.125 -34.75 1 93.81 511 SER B N 1
ATOM 8322 C CA . SER B 1 511 ? 1.171 -47.625 -33.594 1 93.81 511 SER B CA 1
ATOM 8323 C C . SER B 1 511 ? 2.105 -47.281 -32.438 1 93.81 511 SER B C 1
ATOM 8325 O O . SER B 1 511 ? 1.906 -46.281 -31.75 1 93.81 511 SER B O 1
ATOM 8327 N N . MET B 1 512 ? 3.098 -48.062 -32.281 1 92.25 512 MET B N 1
ATOM 8328 C CA . MET B 1 512 ? 4.07 -47.812 -31.203 1 92.25 512 MET B CA 1
ATOM 8329 C C . MET B 1 512 ? 4.879 -46.562 -31.469 1 92.25 512 MET B C 1
ATOM 8331 O O . MET B 1 512 ? 5.219 -45.812 -30.531 1 92.25 512 MET B O 1
ATOM 8335 N N . GLU B 1 513 ? 5.141 -46.281 -32.688 1 93.5 513 GLU B N 1
ATOM 8336 C CA . GLU B 1 513 ? 5.84 -45.062 -33.031 1 93.5 513 GLU B CA 1
ATOM 8337 C C . GLU B 1 513 ? 5.008 -43.844 -32.688 1 93.5 513 GLU B C 1
ATOM 8339 O O . GLU B 1 513 ? 5.535 -42.844 -32.156 1 93.5 513 GLU B O 1
ATOM 8344 N N . SER B 1 514 ? 3.773 -43.938 -32.938 1 93.44 514 SER B N 1
ATOM 8345 C CA . SER B 1 514 ? 2.863 -42.844 -32.594 1 93.44 514 SER B CA 1
ATOM 8346 C C . SER B 1 514 ? 2.779 -42.656 -31.094 1 93.44 514 SER B C 1
ATOM 8348 O O . SER B 1 514 ? 2.717 -41.531 -30.609 1 93.44 514 SER B O 1
ATOM 8350 N N . LEU B 1 515 ? 2.791 -43.688 -30.406 1 93.19 515 LEU B N 1
ATOM 8351 C CA . LEU B 1 515 ? 2.732 -43.656 -28.953 1 93.19 515 LEU B CA 1
ATOM 8352 C C . LEU B 1 515 ? 3.982 -43 -28.375 1 93.19 515 LEU B C 1
ATOM 8354 O O . LEU B 1 515 ? 3.889 -42.188 -27.453 1 93.19 515 LEU B O 1
ATOM 8358 N N . VAL B 1 516 ? 5.094 -43.344 -28.891 1 93.88 516 VAL B N 1
ATOM 8359 C CA . VAL B 1 516 ? 6.352 -42.75 -28.422 1 93.88 516 VAL B CA 1
ATOM 8360 C C . VAL B 1 516 ? 6.375 -41.25 -28.688 1 93.88 516 VAL B C 1
ATOM 8362 O O . VAL B 1 516 ? 6.812 -40.469 -27.844 1 93.88 516 VAL B O 1
ATOM 8365 N N . LYS B 1 517 ? 5.832 -40.844 -29.828 1 94.5 517 LYS B N 1
ATOM 8366 C CA . LYS B 1 517 ? 5.773 -39.438 -30.156 1 94.5 517 LYS B CA 1
ATOM 8367 C C . LYS B 1 517 ? 4.871 -38.688 -29.188 1 94.5 517 LYS B C 1
ATOM 8369 O O . LYS B 1 517 ? 5.234 -37.594 -28.703 1 94.5 517 LYS B O 1
ATOM 8374 N N . ALA B 1 518 ? 3.758 -39.219 -28.938 1 94.81 518 ALA B N 1
ATOM 8375 C CA . ALA B 1 518 ? 2.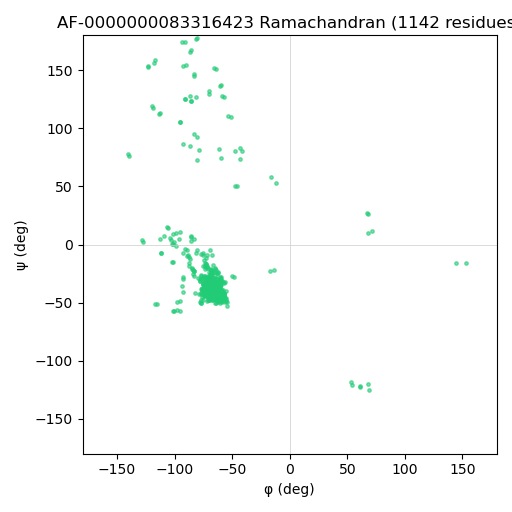824 -38.594 -28 1 94.81 518 ALA B CA 1
ATOM 8376 C C . ALA B 1 518 ? 3.43 -38.531 -26.594 1 94.81 518 ALA B C 1
ATOM 8378 O O . ALA B 1 518 ? 3.234 -37.531 -25.891 1 94.81 518 ALA B O 1
ATOM 8379 N N . THR B 1 519 ? 4.148 -39.5 -26.234 1 95.06 519 THR B N 1
ATOM 8380 C CA . THR B 1 519 ? 4.801 -39.531 -24.922 1 95.06 519 THR B CA 1
ATOM 8381 C C . THR B 1 519 ? 5.875 -38.438 -24.828 1 95.06 519 THR B C 1
ATOM 8383 O O . THR B 1 519 ? 6.008 -37.781 -23.812 1 95.06 519 THR B O 1
ATOM 8386 N N . ASP B 1 520 ? 6.539 -38.25 -25.906 1 94.81 520 ASP B N 1
ATOM 8387 C CA . ASP B 1 520 ? 7.559 -37.219 -25.953 1 94.81 520 ASP B CA 1
ATOM 8388 C C . ASP B 1 520 ? 6.934 -35.844 -25.828 1 94.81 520 ASP B C 1
ATOM 8390 O O . ASP B 1 520 ? 7.504 -34.969 -25.172 1 94.81 520 ASP B O 1
ATOM 8394 N N . GLU B 1 521 ? 5.84 -35.656 -26.406 1 94.56 521 GLU B N 1
ATOM 8395 C CA . GLU B 1 521 ? 5.121 -34.406 -26.297 1 94.56 521 GLU B CA 1
ATOM 8396 C C . GLU B 1 521 ? 4.699 -34.125 -24.859 1 94.56 521 GLU B C 1
ATOM 8398 O O . GLU B 1 521 ? 4.805 -33 -24.375 1 94.56 521 GLU B O 1
ATOM 8403 N N . ILE B 1 522 ? 4.309 -35.125 -24.203 1 94.94 522 ILE B N 1
ATOM 8404 C CA . ILE B 1 522 ? 3.908 -34.969 -22.812 1 94.94 522 ILE B CA 1
ATOM 8405 C C . ILE B 1 522 ? 5.125 -34.656 -21.953 1 94.94 522 ILE B C 1
ATOM 8407 O O . ILE B 1 522 ? 5.059 -33.781 -21.078 1 94.94 522 ILE B O 1
ATOM 8411 N N . ALA B 1 523 ? 6.184 -35.312 -22.219 1 95.38 523 ALA B N 1
ATOM 8412 C CA . ALA B 1 523 ? 7.414 -35.062 -21.484 1 95.38 523 ALA B CA 1
ATOM 8413 C C . ALA B 1 523 ? 7.863 -33.625 -21.672 1 95.38 523 ALA B C 1
ATOM 8415 O O . ALA B 1 523 ? 8.281 -32.969 -20.703 1 95.38 523 ALA B O 1
ATOM 8416 N N . GLN B 1 524 ? 7.766 -33.125 -22.875 1 94.5 524 GLN B N 1
ATOM 8417 C CA . GLN B 1 524 ? 8.125 -31.734 -23.156 1 94.5 524 GLN B CA 1
ATOM 8418 C C . GLN B 1 524 ? 7.195 -30.766 -22.422 1 94.5 524 GLN B C 1
ATOM 8420 O O . GLN B 1 524 ? 7.652 -29.781 -21.844 1 94.5 524 GLN B O 1
ATOM 8425 N N . SER B 1 525 ? 5.957 -31.047 -22.453 1 94.25 525 SER B N 1
ATOM 8426 C CA . SER B 1 525 ? 4.988 -30.203 -21.766 1 94.25 525 SER B CA 1
ATOM 8427 C C . SER B 1 525 ? 5.242 -30.188 -20.266 1 94.25 525 SER B C 1
ATOM 8429 O O . SER B 1 525 ? 5.125 -29.156 -19.609 1 94.25 525 SER B O 1
ATOM 8431 N N . ALA B 1 526 ? 5.578 -31.328 -19.719 1 94.38 526 ALA B N 1
ATOM 8432 C CA . ALA B 1 526 ? 5.887 -31.422 -18.297 1 94.38 526 ALA B CA 1
ATOM 8433 C C . ALA B 1 526 ? 7.129 -30.609 -17.953 1 94.38 526 ALA B C 1
ATOM 8435 O O . ALA B 1 526 ? 7.168 -29.938 -16.906 1 94.38 526 ALA B O 1
ATOM 8436 N N . SER B 1 527 ? 8.078 -30.672 -18.828 1 94.88 527 SER B N 1
ATOM 8437 C CA . SER B 1 527 ? 9.297 -29.906 -18.625 1 94.88 527 SER B CA 1
ATOM 8438 C C . SER B 1 527 ? 9.008 -28.406 -18.656 1 94.88 527 SER B C 1
ATOM 8440 O O . SER B 1 527 ? 9.477 -27.656 -17.812 1 94.88 527 SER B O 1
ATOM 8442 N N . GLU B 1 528 ? 8.242 -27.969 -19.594 1 93.94 528 GLU B N 1
ATOM 8443 C CA . GLU B 1 528 ? 7.824 -26.578 -19.688 1 93.94 528 GLU B CA 1
ATOM 8444 C C . GLU B 1 528 ? 6.98 -26.172 -18.484 1 93.94 528 GLU B C 1
ATOM 8446 O O . GLU B 1 528 ? 7.125 -25.062 -17.969 1 93.94 528 GLU B O 1
ATOM 8451 N N . GLY B 1 529 ? 6.195 -27.109 -18.109 1 94.19 529 GLY B N 1
ATOM 8452 C CA . GLY B 1 529 ? 5.387 -26.859 -16.938 1 94.19 529 GLY B CA 1
ATOM 8453 C C . GLY B 1 529 ? 6.211 -26.672 -15.672 1 94.19 529 GLY B C 1
ATOM 8454 O O . GLY B 1 529 ? 5.949 -25.766 -14.883 1 94.19 529 GLY B O 1
ATOM 8455 N N . ALA B 1 530 ? 7.199 -27.469 -15.508 1 94.94 530 ALA B N 1
ATOM 8456 C CA . ALA B 1 530 ? 8.094 -27.344 -14.359 1 94.94 530 ALA B CA 1
ATOM 8457 C C . ALA B 1 530 ? 8.797 -25.984 -14.359 1 94.94 530 ALA B C 1
ATOM 8459 O O . ALA B 1 530 ? 8.883 -25.328 -13.32 1 94.94 530 ALA B O 1
ATOM 8460 N N . SER B 1 531 ? 9.234 -25.547 -15.461 1 95.81 531 SER B N 1
ATOM 8461 C CA . SER B 1 531 ? 9.852 -24.234 -15.602 1 95.81 531 SER B CA 1
ATOM 8462 C C . SER B 1 531 ? 8.859 -23.109 -15.297 1 95.81 531 SER B C 1
ATOM 8464 O O . SER B 1 531 ? 9.195 -22.141 -14.625 1 95.81 531 SER B O 1
ATOM 8466 N N . GLY B 1 532 ? 7.676 -23.344 -15.836 1 95.88 532 GLY B N 1
ATOM 8467 C CA . GLY B 1 532 ? 6.625 -22.375 -15.586 1 95.88 532 GLY B CA 1
ATOM 8468 C C . GLY B 1 532 ? 6.293 -22.219 -14.109 1 95.88 532 GLY B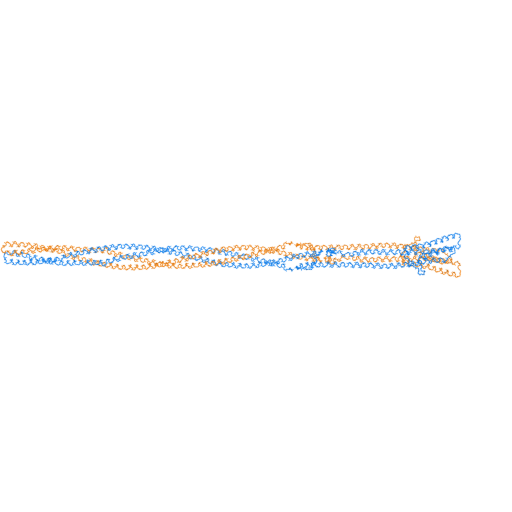 C 1
ATOM 8469 O O . GLY B 1 532 ? 6.148 -21.094 -13.617 1 95.88 532 GLY B O 1
ATOM 8470 N N . THR B 1 533 ? 6.254 -23.281 -13.391 1 96.19 533 THR B N 1
ATOM 8471 C CA . THR B 1 533 ? 5.973 -23.234 -11.961 1 96.19 533 THR B CA 1
ATOM 8472 C C . THR B 1 533 ? 7.105 -22.547 -11.211 1 96.19 533 THR B C 1
ATOM 8474 O O . THR B 1 533 ? 6.867 -21.844 -10.227 1 96.19 533 THR B O 1
ATOM 8477 N N . GLY B 1 534 ? 8.281 -22.766 -11.695 1 95.88 534 GLY B N 1
ATOM 8478 C CA . GLY B 1 534 ? 9.398 -22.031 -11.125 1 95.88 534 GLY B CA 1
ATOM 8479 C C . GLY B 1 534 ? 9.266 -20.531 -11.281 1 95.88 534 GLY B C 1
ATOM 8480 O O . GLY B 1 534 ? 9.477 -19.766 -10.328 1 95.88 534 GLY B O 1
ATOM 8481 N N . THR B 1 535 ? 8.883 -20.094 -12.391 1 96.06 535 THR B N 1
ATOM 8482 C CA . THR B 1 535 ? 8.688 -18.672 -12.68 1 96.06 535 THR B CA 1
ATOM 8483 C C . THR B 1 535 ? 7.57 -18.094 -11.82 1 96.06 535 THR B C 1
ATOM 8485 O O . THR B 1 535 ? 7.723 -17.016 -11.242 1 96.06 535 THR B O 1
ATOM 8488 N N . ILE B 1 536 ? 6.5 -18.812 -11.695 1 96.06 536 ILE B N 1
ATOM 8489 C CA . ILE B 1 536 ? 5.375 -18.344 -10.891 1 96.06 536 ILE B CA 1
ATOM 8490 C C . ILE B 1 536 ? 5.805 -18.219 -9.43 1 96.06 536 ILE B C 1
ATOM 8492 O O . ILE B 1 536 ? 5.48 -17.219 -8.766 1 96.06 536 ILE B O 1
ATOM 8496 N N . ALA B 1 537 ? 6.504 -19.219 -8.984 1 96.31 537 ALA B N 1
ATOM 8497 C CA . ALA B 1 537 ? 6.984 -19.188 -7.602 1 96.31 537 ALA B CA 1
ATOM 8498 C C . ALA B 1 537 ? 7.867 -17.969 -7.363 1 96.31 537 ALA B C 1
ATOM 8500 O O . ALA B 1 537 ? 7.727 -17.281 -6.348 1 96.31 537 ALA B O 1
ATOM 8501 N N . GLU B 1 538 ? 8.719 -17.641 -8.266 1 96.88 538 GLU B N 1
ATOM 8502 C CA . GLU B 1 538 ? 9.602 -16.469 -8.18 1 96.88 538 GLU B CA 1
ATOM 8503 C C . GLU B 1 538 ? 8.797 -15.18 -8.156 1 96.88 538 GLU B C 1
ATOM 8505 O O . GLU B 1 538 ? 9.039 -14.305 -7.316 1 96.88 538 GLU B O 1
ATOM 8510 N N . LYS B 1 539 ? 7.891 -15.109 -9.055 1 96.12 539 LYS B N 1
ATOM 8511 C CA . LYS B 1 539 ? 7.09 -13.891 -9.164 1 96.12 539 LYS B CA 1
ATOM 8512 C C . LYS B 1 539 ? 6.164 -13.734 -7.961 1 96.12 539 LYS B C 1
ATOM 8514 O O . LYS B 1 539 ? 5.902 -12.617 -7.52 1 96.12 539 LYS B O 1
ATOM 8519 N N . ALA B 1 540 ? 5.664 -14.82 -7.434 1 94.75 540 ALA B N 1
ATOM 8520 C CA . ALA B 1 540 ? 4.863 -14.789 -6.211 1 94.75 540 ALA B CA 1
ATOM 8521 C C . ALA B 1 540 ? 5.691 -14.289 -5.027 1 94.75 540 ALA B C 1
ATOM 8523 O O . ALA B 1 540 ? 5.219 -13.469 -4.234 1 94.75 540 ALA B O 1
ATOM 8524 N N . SER B 1 541 ? 6.895 -14.742 -4.961 1 95.56 541 SER B N 1
ATOM 8525 C CA . SER B 1 541 ? 7.801 -14.273 -3.922 1 95.56 541 SER B CA 1
ATOM 8526 C C . SER B 1 541 ? 8.062 -12.773 -4.047 1 95.56 541 SER B C 1
ATOM 8528 O O . SER B 1 541 ? 8.055 -12.047 -3.049 1 95.56 541 SER B O 1
ATOM 8530 N N . ALA B 1 542 ? 8.258 -12.328 -5.234 1 93.69 542 ALA B N 1
ATOM 8531 C CA . ALA B 1 542 ? 8.461 -10.898 -5.496 1 93.69 542 ALA B CA 1
ATOM 8532 C C . ALA B 1 542 ? 7.23 -10.094 -5.098 1 93.69 542 ALA B C 1
ATOM 8534 O O . ALA B 1 542 ? 7.352 -9.023 -4.5 1 93.69 542 ALA B O 1
ATOM 8535 N N . ALA B 1 543 ? 6.105 -10.594 -5.383 1 92.19 543 ALA B N 1
ATOM 8536 C CA . ALA B 1 543 ? 4.852 -9.938 -5.023 1 92.19 543 ALA B CA 1
ATOM 8537 C C . ALA B 1 543 ? 4.695 -9.844 -3.51 1 92.19 543 ALA B C 1
ATOM 8539 O O . ALA B 1 543 ? 4.305 -8.805 -2.982 1 92.19 543 ALA B O 1
ATOM 8540 N N . ALA B 1 544 ? 4.996 -10.945 -2.838 1 93.19 544 ALA B N 1
ATOM 8541 C CA . ALA B 1 544 ? 4.949 -10.961 -1.378 1 93.19 544 ALA B CA 1
ATOM 8542 C C . ALA B 1 544 ? 5.906 -9.93 -0.786 1 93.19 544 ALA B C 1
ATOM 8544 O O . ALA B 1 544 ? 5.562 -9.242 0.174 1 93.19 544 ALA B O 1
ATOM 8545 N N . GLY B 1 545 ? 7.098 -9.852 -1.334 1 93.94 545 GLY B N 1
ATOM 8546 C CA . GLY B 1 545 ? 8.055 -8.844 -0.911 1 93.94 545 GLY B CA 1
ATOM 8547 C C . GLY B 1 545 ? 7.555 -7.426 -1.111 1 93.94 545 GLY B C 1
ATOM 8548 O O . GLY B 1 545 ? 7.68 -6.586 -0.217 1 93.94 545 GLY B O 1
ATOM 8549 N N . SER B 1 546 ? 6.988 -7.164 -2.277 1 92.94 546 SER B N 1
ATOM 8550 C CA . SER B 1 546 ? 6.426 -5.852 -2.566 1 92.94 546 SER B CA 1
ATOM 8551 C C . SER B 1 546 ? 5.305 -5.504 -1.591 1 92.94 546 SER B C 1
ATOM 8553 O O . SER B 1 546 ? 5.215 -4.367 -1.121 1 92.94 546 SER B O 1
ATOM 8555 N N . ALA B 1 547 ? 4.477 -6.445 -1.23 1 91.62 547 ALA B N 1
ATOM 8556 C CA . ALA B 1 547 ? 3.395 -6.25 -0.268 1 91.62 547 ALA B CA 1
ATOM 8557 C C . ALA B 1 547 ? 3.943 -5.898 1.11 1 91.62 547 ALA B C 1
ATOM 8559 O O . ALA B 1 547 ? 3.426 -5 1.78 1 91.62 547 ALA B O 1
ATOM 8560 N N . SER B 1 548 ? 4.973 -6.566 1.497 1 93.88 548 SER B N 1
ATOM 8561 C CA . SER B 1 548 ? 5.617 -6.301 2.779 1 93.88 548 SER B CA 1
ATOM 8562 C C . SER B 1 548 ? 6.172 -4.883 2.834 1 93.88 548 SER B C 1
ATOM 8564 O O . SER B 1 548 ? 6.023 -4.191 3.844 1 93.88 548 SER B O 1
ATOM 8566 N N . ASP B 1 549 ? 6.734 -4.41 1.747 1 94.38 549 ASP B N 1
ATOM 8567 C CA . ASP B 1 549 ? 7.273 -3.057 1.66 1 94.38 549 ASP B CA 1
ATOM 8568 C C . ASP B 1 549 ? 6.164 -2.014 1.757 1 94.38 549 ASP B C 1
ATOM 8570 O O . ASP B 1 549 ? 6.328 -0.984 2.416 1 94.38 549 ASP B O 1
ATOM 8574 N N . VAL B 1 550 ? 5.102 -2.275 1.143 1 93.5 550 VAL B N 1
ATOM 8575 C CA . VAL B 1 550 ? 3.951 -1.378 1.195 1 93.5 550 VAL B CA 1
ATOM 8576 C C . VAL B 1 550 ? 3.445 -1.271 2.631 1 93.5 550 VAL B C 1
ATOM 8578 O O . VAL B 1 550 ? 3.174 -0.171 3.121 1 93.5 550 VAL B O 1
ATOM 8581 N N . LEU B 1 551 ? 3.354 -2.406 3.312 1 93.88 551 LEU B N 1
ATOM 8582 C CA . LEU B 1 551 ? 2.887 -2.414 4.695 1 93.88 551 LEU B CA 1
ATOM 8583 C C . LEU B 1 551 ? 3.83 -1.619 5.59 1 93.88 551 LEU B C 1
ATOM 8585 O O . LEU B 1 551 ? 3.385 -0.925 6.508 1 93.88 551 LEU B O 1
ATOM 8589 N N . SER B 1 552 ? 5.105 -1.7 5.336 1 93.75 552 SER B N 1
ATOM 8590 C CA . SER B 1 552 ? 6.082 -0.886 6.051 1 93.75 552 SER B CA 1
ATOM 8591 C C . SER B 1 552 ? 5.855 0.601 5.801 1 93.75 552 SER B C 1
ATOM 8593 O O . SER B 1 552 ? 5.914 1.408 6.73 1 93.75 552 SER B O 1
ATOM 8595 N N . GLY B 1 553 ? 5.57 0.885 4.496 1 92.44 553 GLY B N 1
ATOM 8596 C CA . GLY B 1 553 ? 5.219 2.256 4.156 1 92.44 553 GLY B CA 1
ATOM 8597 C C . GLY B 1 553 ? 3.967 2.742 4.859 1 92.44 553 GLY B C 1
ATOM 8598 O O . GLY B 1 553 ? 3.916 3.879 5.332 1 92.44 553 GLY B O 1
ATOM 8599 N N . VAL B 1 554 ? 2.973 1.911 5.059 1 92.88 554 VAL B N 1
ATOM 8600 C CA . VAL B 1 554 ? 1.723 2.211 5.75 1 92.88 554 VAL B CA 1
ATOM 8601 C C . VAL B 1 554 ? 2.004 2.502 7.223 1 92.88 554 VAL B C 1
ATOM 8603 O O . VAL B 1 554 ? 1.481 3.469 7.781 1 92.88 554 VAL B O 1
ATOM 8606 N N . ARG B 1 555 ? 2.891 1.72 7.828 1 94.12 555 ARG B N 1
ATOM 8607 C CA . ARG B 1 555 ? 3.246 1.923 9.227 1 94.12 555 ARG B CA 1
ATOM 8608 C C . ARG B 1 555 ? 3.941 3.266 9.43 1 94.12 555 ARG B C 1
ATOM 8610 O O . ARG B 1 555 ? 3.623 4.004 10.367 1 94.12 555 ARG B O 1
ATOM 8617 N N . THR B 1 556 ? 4.832 3.609 8.523 1 92.69 556 THR B N 1
ATOM 8618 C CA . THR B 1 556 ? 5.543 4.879 8.578 1 92.69 556 THR B CA 1
ATOM 8619 C C . THR B 1 556 ? 4.574 6.051 8.406 1 92.69 556 THR B C 1
ATOM 8621 O O . THR B 1 556 ? 4.645 7.035 9.141 1 92.69 556 THR B O 1
ATOM 8624 N N . SER B 1 557 ? 3.654 5.945 7.496 1 92.5 557 SER B N 1
ATOM 8625 C CA . SER B 1 557 ? 2.656 6.984 7.246 1 92.5 557 SER B CA 1
ATOM 8626 C C . SER B 1 557 ? 1.735 7.164 8.445 1 92.5 557 SER B C 1
ATOM 8628 O O . SER B 1 557 ? 1.415 8.289 8.828 1 92.5 557 SER B O 1
ATOM 8630 N N . LYS B 1 558 ? 1.328 6.062 9.102 1 92.88 558 LYS B N 1
ATOM 8631 C CA . LYS B 1 558 ? 0.462 6.121 10.281 1 92.88 558 LYS B CA 1
ATOM 8632 C C . LYS B 1 558 ? 1.167 6.805 11.445 1 92.88 558 LYS B C 1
ATOM 8634 O O . LYS B 1 558 ? 0.554 7.586 12.18 1 92.88 558 LYS B O 1
ATOM 8639 N N . ALA B 1 559 ? 2.477 6.535 11.57 1 92.88 559 ALA B N 1
ATOM 8640 C CA . ALA B 1 559 ? 3.26 7.203 12.609 1 92.88 559 ALA B CA 1
ATOM 8641 C C . ALA B 1 559 ? 3.332 8.711 12.359 1 92.88 559 ALA B C 1
ATOM 8643 O O . ALA B 1 559 ? 3.205 9.508 13.289 1 92.88 559 ALA B O 1
ATOM 8644 N N . GLY B 1 560 ? 3.521 9.039 11.062 1 90.19 560 GLY B N 1
ATOM 8645 C CA . GLY B 1 560 ? 3.52 10.445 10.688 1 90.19 560 GLY B CA 1
ATOM 8646 C C . GLY B 1 560 ? 2.191 11.133 10.953 1 90.19 560 GLY B C 1
ATOM 8647 O O . GLY B 1 560 ? 2.158 12.25 11.477 1 90.19 560 GLY B O 1
ATOM 8648 N N . ILE B 1 561 ? 1.1 10.477 10.75 1 92.12 561 ILE B N 1
ATOM 8649 C CA . ILE B 1 561 ? -0.25 10.984 10.961 1 92.12 561 ILE B CA 1
ATOM 8650 C C . ILE B 1 561 ? -0.509 11.148 12.461 1 92.12 561 ILE B C 1
ATOM 8652 O O . ILE B 1 561 ? -1.124 12.125 12.891 1 92.12 561 ILE B O 1
ATOM 8656 N N . GLU B 1 562 ? -0.056 10.219 13.258 1 90.81 562 GLU B N 1
ATOM 8657 C CA . GLU B 1 562 ? -0.204 10.297 14.711 1 90.81 562 GLU B CA 1
ATOM 8658 C C . GLU B 1 562 ? 0.545 11.5 15.273 1 90.81 562 GLU B C 1
ATOM 8660 O O . GLU B 1 562 ? 0.04 12.195 16.156 1 90.81 562 GLU B O 1
ATOM 8665 N N . THR B 1 563 ? 1.694 11.727 14.695 1 90.5 563 THR B N 1
ATOM 8666 C CA . THR B 1 563 ? 2.477 12.883 15.102 1 90.5 563 THR B CA 1
ATOM 8667 C C . THR B 1 563 ? 1.74 14.18 14.766 1 90.5 563 THR B C 1
ATOM 8669 O O . THR B 1 563 ? 1.667 15.086 15.594 1 90.5 563 THR B O 1
ATOM 8672 N N . LEU B 1 564 ? 1.103 14.25 13.625 1 89.19 564 LEU B N 1
ATOM 8673 C CA . LEU B 1 564 ? 0.325 15.414 13.211 1 89.19 564 LEU B CA 1
ATOM 8674 C C . LEU B 1 564 ? -0.897 15.594 14.102 1 89.19 564 LEU B C 1
ATOM 8676 O O . LEU B 1 564 ? -1.172 16.703 14.562 1 89.19 564 LEU B O 1
ATOM 8680 N N . ALA B 1 565 ? -1.567 14.484 14.391 1 88.19 565 ALA B N 1
ATOM 8681 C CA . ALA B 1 565 ? -2.766 14.516 15.227 1 88.19 565 ALA B CA 1
ATOM 8682 C C . ALA B 1 565 ? -2.438 15 16.641 1 88.19 565 ALA B C 1
ATOM 8684 O O . ALA B 1 565 ? -3.152 15.844 17.188 1 88.19 565 ALA B O 1
ATOM 8685 N N . ARG B 1 566 ? -1.324 14.562 17.188 1 89.31 566 ARG B N 1
ATOM 8686 C CA . ARG B 1 566 ? -0.904 14.961 18.531 1 89.31 566 ARG B CA 1
ATOM 8687 C C . ARG B 1 566 ? -0.545 16.438 18.562 1 89.31 566 ARG B C 1
ATOM 8689 O O . ARG B 1 566 ? -0.847 17.141 19.547 1 89.31 566 ARG B O 1
ATOM 8696 N N . SER B 1 567 ? 0.05 16.953 17.438 1 86.94 567 SER B N 1
ATOM 8697 C CA . SER B 1 567 ? 0.48 18.344 17.375 1 86.94 567 SER B CA 1
ATOM 8698 C C . SER B 1 567 ? -0.715 19.281 17.328 1 86.94 567 SER B C 1
ATOM 8700 O O . SER B 1 567 ? -0.663 20.391 17.875 1 86.94 567 SER B O 1
ATOM 8702 N N . VAL B 1 568 ? -1.866 18.859 16.781 1 89.81 568 VAL B N 1
ATOM 8703 C CA . VAL B 1 568 ? -3.006 19.75 16.609 1 89.81 568 VAL B CA 1
ATOM 8704 C C . VAL B 1 568 ? -4.035 19.5 17.703 1 89.81 568 VAL B C 1
ATOM 8706 O O . VAL B 1 568 ? -4.918 20.328 17.922 1 89.81 568 VAL B O 1
ATOM 8709 N N . GLU B 1 569 ? -3.945 18.391 18.422 1 88.88 569 GLU B N 1
ATOM 8710 C CA . GLU B 1 569 ? -4.891 18.047 19.484 1 88.88 569 GLU B CA 1
ATOM 8711 C C . GLU B 1 569 ? -4.832 19.047 20.641 1 88.88 569 GLU B C 1
ATOM 8713 O O . GLU B 1 569 ? -5.809 19.234 21.359 1 88.88 569 GLU B O 1
ATOM 8718 N N . LYS B 1 570 ? -3.713 19.781 20.781 1 87.12 570 LYS B N 1
ATOM 8719 C CA . LYS B 1 570 ? -3.525 20.766 21.844 1 87.12 570 LYS B CA 1
ATOM 8720 C C . LYS B 1 570 ? -4.375 22.016 21.609 1 87.12 570 LYS B C 1
ATOM 8722 O O . LYS B 1 570 ? -4.602 22.797 22.531 1 87.12 570 LYS B O 1
ATOM 8727 N N . PHE B 1 571 ? -4.852 22.172 20.375 1 89.94 571 PHE B N 1
ATOM 8728 C CA . PHE B 1 571 ? -5.609 23.359 20.016 1 89.94 571 PHE B CA 1
ATOM 8729 C C . PHE B 1 571 ? -7.098 23.141 20.234 1 89.94 571 PHE B C 1
ATOM 8731 O O . PHE B 1 571 ? -7.637 22.094 19.875 1 89.94 571 PHE B O 1
ATOM 8738 N N . LYS B 1 572 ? -7.809 23.969 20.984 1 92.94 572 LYS B N 1
ATOM 8739 C CA . LYS B 1 572 ? -9.266 23.984 21.125 1 92.94 572 LYS B CA 1
ATOM 8740 C C . LYS B 1 572 ? -9.914 24.828 20.016 1 92.94 572 LYS B C 1
ATOM 8742 O O . LYS B 1 572 ? -9.656 26.016 19.922 1 92.94 572 LYS B O 1
ATOM 8747 N N . LEU B 1 573 ? -10.82 24.297 19.234 1 88.19 573 LEU B N 1
ATOM 8748 C CA . LEU B 1 573 ? -11.406 24.984 18.094 1 88.19 573 LEU B CA 1
ATOM 8749 C C . LEU B 1 573 ? -12.891 25.281 18.344 1 88.19 573 LEU B C 1
ATOM 8751 O O . LEU B 1 573 ? -13.57 24.5 19.016 1 88.19 573 LEU B O 1
#

Radius of gyration: 107.75 Å; Cα contacts (8 Å, |Δi|>4): 1330; chains: 2; bounding box: 46×331×180 Å

InterPro domains:
  IPR004089 Methyl-accepting chemotaxis protein (MCP) signalling domain [PF00015] (362-453)
  IPR004089 Methyl-accepting chemotaxis protein (MCP) signalling domain [PS50111] (286-523)
  IPR004089 Methyl-accepting chemotaxis protein (MCP) signalling domain [SM00283] (289-572)

Secondary structure (DSSP, 8-state):
------GGGS-HHHHHHGGGHHHHHHHHHHHHHHHHHHHHHHHHIIIIIIIIIIHHHHHHHHHHHHHHHHHHHHHTSTT--HHHHHHHHHHHHHHHHHHHHHHHHHHHHHHHSGGGGTT-B-TTT--BHHHHHHHHHHHHHHHHHTTTS--HHHHHHHHHHHHHHHHHHHHHHHHHHHHHHHHHHHHHHHHHHHHHHHHHHHHHHHHHHHHHHHHHHHHHHHHHHHHHTTB----GGGGGGGG--SHHHHHHHHHHHHHHHHHHHHHHHHHHHHHHHHHHHHHHHHHHHHHHHHHHHHHHHHHHHHHHHHHHHHHHHHHHHHHHHHHHHHHHHHHHHHHHHHHHHHHHHHHHHHHHHHHHHHHHHHHHHHHHHHHHHHHHHHTHHHHHHHHHHHHHHHHHHHHHHHHHHHHHHHHTGGGGHHHHHHHHHHHHHHHHHHHHHHHHHHHHHHHHHHHHHHHHHHHHHHHHIIIIIHHHHHHHHHHHHHHHHHHHHHHHHHHHHHHHHHHHHHHHHHHHHHHHHHHHHHHHHHHHHHHHHHHHHHHHHHHHHHHHHHHHHHHHHHHHHHHHHT-B-/------GGGS-HHHHHHGGGHHHHHHHHHHHHHHHHHHHHHHHHIIIIIIIIIIHHHHHHHHHHHHHHHHHHHHHTTTT--HHHHHHHHHHHHHHHHHHHHHHHHHHHHHHHSGGGTTT-B-TTT--BHHHHHHHHHHHHHHHHHTTTS--HHHHHHHHHHHHHHHHHHHHHHHHHHHHHHHHHHHHHHHHHHHHHHHHHHHHHHHHHHHHHHHHHHHHHHHHHHHHHTTB----GGGGGGGG--SHHHHHHHHHHHHHHHHHHHHHHHHHHHHHHHHHHHHHHHHHHHHHHHHHHHHHHHHHHHHHHHHHHHHHHHHHHHHHHHHHHHHHHHHHHHHHHHHHHHHHHHHHHHHHHHHHHHHHHHHHHHHHHHHHHHHHHHHTHHHHHHHHHHHHHHHHHHHHHHHHHHHHHHHHTGGGGHHHHHHHHHHHHHHHHHHHHHHHHHHHHHHHHHHHHHHHHHHHHHHHHIIIIIHHHHHHHHHHHHHHHHHHHHHHHHHHHHHHHHHHHHHHHHHHHHHHHHHHHHHHHHHHHHHHHHHHHHHHHHHHHHHHHHHHHHHHHHHHHHHHHHT-B-

Sequence (1146 aa):
MRQRLRFNNLPLSFKMFLPLAPPLLGLILLAALSVSLVSQLSDRLIERLYNEAHQSINWLLNADRDFYQALTDQQNLDGATGQALTDLRADFDENAAQTEERVLKAEAILKTNPERFDGYVHPESGQTAFALFDDFKTQFAAWKASGTEVSMESFDAAREDINQIEEILELYSTDIIAESTAYQQQVQRTIWIVLAAALAVSAVVGLLVIRNVKQRTAIAVSLIRKTAELDLKYDTSYERFLDEGDEFAVLIRAEAEARKQFRSIIEDVQRESLGIERVMDAVSGRMAQLDDSVQDISATTQQLSAGMEQTSFSTRSISGTSSEIGRALESIAVKAQEGAQSSERLSSRASELKSTFQKSYDDGTASYEKVKANLEQAMEDSRAVERITLLAESILQITAQTNLLSLNASIEAARAGESGRGFAVVAAEIRKLAEDSKRAADEIQEVTGAVLHSVGSLKSNSENLLTFFADSVQTDYALMLRATEEYAVGAGDTEARSTDLSATTEELLASMESLVKATDEIAQSASEGASGTGTIAEKASAAAGSASDVLSGVRTSKAGIETLARSVEKFKLMRQRLRFNNLPLSFKMFLPLAPPLLGLILLAALSVSLVSQLSDRLIERLYNEAHQSINWLLNADRDFYQALTDQQNLDGATGQALTDLRADFDENAAQTEERVLKAEAILKTNPERFDGYVHPESGQTAFALFDDFKTQFAAWKASGTEVSMESFDAAREDINQIEEILELYSTDIIAESTAYQQQVQRTIWIVLAAALAVSAVVGLLVIRNVKQRTAIAVSLIRKTAELDLKYDTSYERFLDEGDEFAVLIRAEAEARKQFRSIIEDVQRESLGIERVMDAVSGRMAQLDDSVQDISATTQQLSAGMEQTSFSTRSISGTSSEIGRALESIAVKAQEGAQSSERLSSRASELKSTFQKSYDDGTASYEKVKANLEQAMEDSRAVERITLLAESILQITAQTNLLSLNASIEAARAGESGRGFAVVAAEIRKLAEDSKRAADEIQEVTGAVLHSVGSLKSNSENLLTFFADSVQTDYALMLRATEEYAVGAGDTEARSTDLSATTEELLASMESLVKATDEIAQSASEGASGTGTIAEKASAAAGSASDVLSGVRTSKAGIETLARSVEKFKL

pLDDT: mean 88.34, std 7.13, range [26.31, 96.88]

Nearest PDB structures (foldseek):
  3g67-assembly1_B  TM=8.393E-01  e=2.786E-03  Thermotoga maritima
  3g6b-assembly1_B  TM=8.436E-01  e=3.797E-03  Thermotoga maritima
  7a0g-assembly1_FFF  TM=3.876E-01  e=2.420E+00  Serratia marcescens
  6h2f-assembly1_I  TM=3.090E-01  e=3.603E+00  Aeromonas hydrophila subsp. hydrophila AL09-71
  3ja6-assembly1_I  TM=6.918E-01  e=1.104E-07  Escherichia coli

Foldseek 3Di:
DPVPPPLQQDAPVVLVCQLVPLLVVLVVVLVVLVVVLVVVLVVLCCCQQPQQLVLLLVLLVVLLVLLVQLVVLLQVCVPDDDPRNVVSVVSNVVSLVSSLVSNVVSVVSCVVPVVLQVPFAQPPPRHGLVRLSVLLVVLSVVQVVCRNVGDVVSSVSNSVSSVSNSVSSVVSNVVSVVVSVVSVVVSVVVSVVSVVVSVVVSVVSVVVSVVVVVVLVVVLVVLVVCVVLQELPDDCVCVVLCPHNYPSNVSSVVSVVVSVVVVVVLVVLQVVLVVLLVVLVVLLVVLVVLLVVLVVLLVVLVVLLVVLVVLLVVLVVLLVVLVVVLVVLVVLLVVLVVLLVVLVVLLVVLVVLLVVLVVVLVVLVVVLVVLVVVLVVLVVVLVVLVVLLVVLVVLLVVLVVQLVVLVVQLVVLVVVPPVRPVSNVVSVVSNVVSVVSNVVSVVSNVVSVVVSVVSVVVSVVSVVVSCCCVPPVSVVSVVSSVVSVVSNVVSVVSNVVSVVSNVVSVVVSVVSVVVNVVSVVSSVVSVVSSVVSVVSNVVSVVSNVVSVVVNVVSVVSNVVSVVSCVVSVSRHD/DPPPPPVQQDAPVVLVCQLVPLLVVLVVVLVVLLVVLVVVLVVLCCCQQPQQLVLLLVLLVVLLVLLVQLVVLLQVCVPQDDPRNVVSVVSNVVSLVSSLVSNVVSVVSCVVPVVLQVPFAQPPVRHGLVVLSVLLVVLSVVQVVCRNVGDVVSSVSNSVSSVRNNVRSVVSNVVSVVVSVVSVVVSVVVSVVSVVVSVVVSVVSVVVSVVVVVVLVVVLVVLVVCVVLQELDDDCVCVVLCPHNYPSSVSSVVSNVVSVVVVVVLVVLVVVLVVLLVVLVVLLVVLVVLLVVLVVLLVVLVVLLVVLVVLLVVLVVLLVVLVVVLVVLVVLLVVLVVLLVVLVVLLVVLVVQLVVLVVVLVVLVVVLVVLVVVLVVLVVVLVVLVVQLVVLVVLLVVLVVQLVVLVVQLVVLVVVPPVSPVSNVVSVVSNVVSVVSNVVSVVSNVVSVVVSVVSVVVSVVSVVVSVCCVPPVSVVSVVSSVVSVVSNVVSVVSNVVSVVSNVVSVVVSVVSVVVNVVSVVSSVVSVVSSVVSVVSNVVSVVSNVVSVVVNVVSVVSNVVSVVSCVVSVSRHD

Solvent-accessible surface area (backbone atoms only — not comparable to full-atom values): 55213 Å² total; per-residue (Å²): 133,78,77,62,91,52,77,62,44,47,46,63,60,56,56,59,47,57,38,45,49,44,27,50,51,35,37,53,50,52,47,54,49,45,47,53,52,45,54,52,55,53,52,51,49,50,48,50,45,43,63,41,33,46,48,27,45,53,27,39,38,51,14,52,32,29,40,45,52,17,49,50,29,43,67,53,50,76,82,44,60,73,68,55,31,56,52,36,51,49,49,22,54,48,25,45,49,47,19,55,49,26,43,51,51,24,51,50,52,48,58,77,48,48,77,79,48,71,85,42,46,28,87,83,83,63,43,37,52,69,55,30,54,52,49,23,56,51,25,44,50,52,32,66,64,37,56,82,61,76,44,62,67,30,46,53,52,21,48,49,26,52,53,45,37,44,54,33,41,51,52,51,42,55,50,52,54,56,51,49,56,53,47,50,54,50,52,46,51,50,49,54,51,51,48,53,50,28,50,51,53,22,50,53,48,36,52,54,46,43,53,52,52,50,53,48,50,49,51,44,40,48,55,40,42,35,42,41,66,32,39,54,49,89,66,77,85,58,56,78,39,59,81,43,58,13,66,57,23,51,39,43,44,27,44,52,49,27,44,52,53,50,48,51,46,50,50,48,48,53,52,38,40,54,50,40,50,52,35,44,51,50,38,51,53,36,44,52,52,33,48,52,28,40,51,51,37,45,55,42,35,50,51,41,37,51,38,23,52,52,37,40,53,36,36,53,48,42,52,53,52,48,52,51,49,53,54,53,42,51,51,50,36,51,50,17,50,51,39,31,54,53,16,51,54,43,29,51,50,19,52,54,50,34,53,52,45,51,50,51,44,51,51,48,51,53,51,50,53,53,41,52,52,49,48,55,52,28,56,61,37,46,56,42,48,57,52,38,49,53,36,29,50,49,37,37,51,41,22,50,50,38,32,50,53,19,49,53,42,33,52,53,16,59,73,51,48,86,84,12,54,70,47,33,54,52,18,52,51,42,31,52,42,21,52,52,40,33,54,36,26,53,49,36,43,53,38,48,54,47,30,54,49,21,55,52,48,44,50,52,47,50,50,50,50,53,45,45,41,65,66,46,53,53,50,50,43,54,50,51,45,50,50,25,51,53,40,32,51,53,17,51,53,40,29,52,50,16,53,50,46,36,53,51,37,53,51,47,53,54,51,48,50,53,41,52,53,38,41,50,52,38,39,50,37,24,52,53,38,39,53,40,32,50,51,37,47,52,31,39,51,51,34,52,52,34,46,52,52,38,51,52,38,42,53,53,40,49,52,41,38,50,52,51,49,59,62,50,63,69,47,45,108,133,79,78,60,91,52,76,61,44,46,46,63,60,55,55,60,46,56,37,45,48,44,26,49,52,36,39,54,49,50,47,53,49,44,48,52,53,45,53,53,54,54,52,51,49,49,48,50,45,43,63,41,32,46,48,27,45,53,28,37,38,51,14,52,32,28,40,45,53,17,50,49,31,43,66,53,51,76,80,43,60,73,68,56,33,57,52,38,52,50,49,20,52,48,25,46,49,47,18,55,51,26,42,50,50,25,50,52,52,48,58,77,48,48,77,79,47,72,84,40,47,29,88,85,83,62,44,37,53,67,55,29,51,52,49,24,57,51,25,44,50,54,31,65,68,36,57,82,60,77,43,64,67,31,48,51,52,21,48,50,26,50,52,44,37,44,53,32,41,52,52,52,41,54,49,52,53,55,51,49,56,54,48,50,54,50,51,46,51,50,48,53,51,52,47,52,51,28,52,51,54,23,51,53,47,36,52,54,49,41,52,52,54,48,54,50,49,52,52,44,40,49,54,39,42,35,43,40,67,32,40,54,50,90,66,77,86,58,56,79,39,60,80,45,58,15,67,57,23,52,40,44,43,27,43,52,50,27,44,52,54,50,50,53,45,51,51,47,50,52,52,39,40,53,49,40,51,52,37,44,53,52,39,51,53,36,45,54,53,33,50,53,29,40,50,50,38,47,54,42,36,51,52,41,38,52,38,23,51,51,37,40,52,37,36,53,49,43,52,53,52,49,53,52,49,52,55,52,41,51,50,48,36,51,50,18,51,51,38,32,53,50,17,52,53,43,30,52,48,22,51,53,49,37,53,52,46,52,50,49,45,51,53,49,52,54,51,49,54,53,44,53,53,50,49,54,53,27,53,62,40,43,57,43,48,58,54,41,48,53,35,28,51,50,37,40,52,41,23,52,50,39,33,51,51,18,49,54,40,33,51,52,15,59,75,51,52,84,82,13,56,70,48,32,53,52,19,51,50,44,29,53,41,20,53,51,42,34,54,33,28,51,51,37,44,54,36,48,53,46,30,55,48,22,55,51,49,45,51,53,43,50,51,48,51,54,47,47,42,65,66,45,53,52,49,50,44,53,52,48,46,52,48,25,52,50,42,32,50,51,18,50,51,41,29,53,52,15,53,50,45,36,54,50,37,53,50,47,52,53,51,48,53,52,41,52,51,41,41,48,52,39,39,50,37,24,52,52,38,38,54,40,33,50,51,38,47,52,30,39,51,50,34,51,50,34,46,52,52,38,51,52,38,42,53,53,40,51,53,40,37,50,52,52,50,59,62,48,62,66,47,44,108

Organism: Saccharibacillus brassicae (NCBI:txid2583377)